Protein AF-T0IZ15-F1 (afdb_monomer)

Secondary structure (DSSP, 8-state):
-------------------------------------BSSS--TTPEEEE-SEE-SPEEE-STT-EEEE-TT-EEE-TTS-SEEEE--TT--S--EEEEEESSEEE-TTS-SEEEEEE--SS---EEEEEE-TT-EEEESSSEEEEEEESS-TTS---EEEEEESSEEEESSS--SEE--TTSSSEEEEEEE-TT-EE--EES-EEEEEESSEEE-TTS-SEE-PPPPTT--PPEEEEESSEEEE-SSS-SEEE-SSEEEEESSEEEE-SSS-SEEEEEEEEEE-TT-EEEESSEEEEEEEEEEEEESSEEEEEEEEEEESSEEEEEESSEEEEEEE--SS--EEE-TT-EEES-EE--SS--EEEE-GGGTT-TTTTB-S-EE--SS--EEEEEE-S-EEESSPPPPPTT-SEEEEEE-TT-EEEE-TT-EESSPEEEEESSTT---TT-EEEE-SEEEESS-SEEE-SSS----EEEE-SEEEEE-SSTT-EEEEESS-SEEEE-SEEEEESSEEEEESS-EEEESSEEEESS-SEEESS-EEESSEEEESSSEEEEE-SS-EEESSEEEESSEEEEESSSEEEESSEEEESSEEEEE-TT-EEEE-TT-EEEESSEEEE--TT-S-----EEEESSEEES-EE----BTTB----EEEE-TT-EEES-EEEEESSEEEEEESS--SSSSSTTBSS-EEEES-EEEEEEE-S-EEE-----TT-SEEEEEE-TT-EEEE-S---S-EEEEEEEEEEE-S-EEEEESS-SEEE-PPPPPSS--SSPPP-EEEEEE-SEEEEEE-SS---EEEEE-TT-EEEE-SEEEEE----TT---EEEEEE-SEEEE-SEEEEESEEEEE----TT-EEEE-SEEEEPTTSPP-EEEEEEEEEEESSEEEESS-SEEEEEEEEEEEESSEEEESSS-SEEES-SS---EEEE-TT-EEEPPTTS-SEE--TT-EEEESSEEES-EESS--TT------S--EEEESS-EEES-EE--SSS-EEEEETT---BSS-EE--SS--EEEEEESS-EEEE--TT--PPTT-SEEEEEE-STT-EEEEEEEE--SSPEEEEESSEEEEEEEE--SS-SSSEEEEE--TT-TT-TT------EEEE-SEESSEEEEE-SEEEE-SEEE--SSSS-SEEEE-SSTT--EEEE-SEEEPPP--S-S----

Sequence (1196 aa):
MTIGIKVRRRAICHASLFISSAIALTLAAPGVAQAACTPNPSRAGEKTVCSGEETTQLIVNQAGSTVLVEQDATLSAPDASSILVTFPYNSYWNASIAIQVDGTVGGGTSSAIAVQSYGNLGSSDNVAFTISETGRISGPTGIDLLPPTGVYPYYRGTAVSVENGGVISSTAGGLALHGADDGSSYFSSILNRSTGTIGAIQGRVGTLINEGLIDGAALSAFAKEPASQYYTGLVSITNRGVIRANGSADTLLLRQNDNITNEGDIFAEGTGRAISGASLWITNQDTGSIVATQTAISVTQSVEVHNNGVISGAEDAIVSDGSLNLTNRGSIQGNIRGGDAASFIDNIGGTIDGDILLGAGNDVFIGDVDRMDQPFGTVTGRVDAGGGNDMLVYNFLKDSVLDSPVSKPDTIETVSLRVGRDSTLTLSESFFSTEALTLGGADVGYYNTRNEFVLAGSIDTQGPALLEDNYNSSGFVISQMGTIVAHLSGAGSYAANLRSASLFDNSGTITAIGGSGVAGTSTRISNNGTITADATAVRAWYGLDNSGVIRSSQGVGADIVNDDSSNSGTIEGVTVGVRVQASTFVNSGTISSAGHGLEIGSNGTVINQSTGVITGGAAGVSTPADDMYRGGIQVINAGIIRGNVDLGGQRYYGGSGNVFAALSGSTVDGDIYLGSGYDMFATSLVNNGPGEFAGLTGRVTGIGPATLRYFVDADTTTAPALKGFFSDLSYQLSNDATLTLTGSNGVGLSVAGSGQVVLTGDMTGTTDRSLIDLTAMAIALDGADQPPANTIAMTNNGTITFRQGTFSYGTAIGVGEGNSFTNNGTIDVRVGISLYGPYGTAISGGTTVVNNGVIRLSGSTGIRTSFTPDAILRNAGVIEQVGGGALSVGVNGSGTILNTGSIETEGSAIVISGGPAFLSNSGILRSSAGHAVSSTDYYYASRVWNQVGGLIAGGPGVPAIALSSGSILANEGTIQGDVILRYDPYGYGYDSGSSIFINRGGTLNGNLTLSKNDDIVIALNGDTGVSGTIDTLAGIDTFVHAYDKSTTVALDAGIMPPAGFEDLGFAAYGTDTVLTLTGERSQTRPLFLAGDGTIVNDIVMNETGATGPTSITLGSATDPANSVGAGSTLTFVNRATLARGVAGYARALDNQGTIMGSDMYRPAIQIVANDPTGFSFRNSGTVAGADVPQNAYGGD

Organism: NCBI:txid1346791

Radius of gyration: 50.8 Å; Cα contacts (8 Å, |Δi|>4): 4221; chains: 1; bounding box: 95×88×144 Å

Structure (mmCIF, N/CA/C/O backbone):
data_AF-T0IZ15-F1
#
_entry.id   AF-T0IZ15-F1
#
loop_
_atom_site.group_PDB
_atom_site.id
_atom_site.type_symbol
_atom_site.label_atom_id
_atom_site.label_alt_id
_atom_site.label_comp_id
_atom_site.label_asym_id
_atom_site.label_entity_id
_atom_site.label_seq_id
_atom_site.pdbx_PDB_ins_code
_atom_site.Cartn_x
_atom_site.Cartn_y
_atom_site.Cartn_z
_atom_site.occupancy
_atom_site.B_iso_or_equiv
_atom_site.auth_seq_id
_atom_site.auth_comp_id
_atom_site.auth_asym_id
_atom_site.auth_atom_id
_atom_site.pdbx_PDB_model_num
ATOM 1 N N . MET A 1 1 ? 12.759 -53.276 -33.988 1.00 38.09 1 MET A N 1
ATOM 2 C CA . MET A 1 1 ? 11.856 -54.444 -34.059 1.00 38.09 1 MET A CA 1
ATOM 3 C C . MET A 1 1 ? 11.376 -54.550 -35.496 1.00 38.09 1 MET A C 1
ATOM 5 O O . MET A 1 1 ? 10.976 -53.546 -36.068 1.00 38.09 1 MET A O 1
ATOM 9 N N . THR A 1 2 ? 11.586 -55.709 -36.102 1.00 31.52 2 THR A N 1
ATOM 10 C CA . THR A 1 2 ? 11.529 -55.974 -37.548 1.00 31.52 2 THR A CA 1
ATOM 11 C C . THR A 1 2 ? 10.146 -56.505 -37.962 1.00 31.52 2 THR A C 1
ATOM 13 O O . THR A 1 2 ? 9.466 -57.078 -37.117 1.00 31.52 2 THR A O 1
ATOM 16 N N . ILE A 1 3 ? 9.857 -56.456 -39.280 1.00 28.77 3 ILE A N 1
ATOM 17 C CA . ILE A 1 3 ? 8.852 -57.223 -40.074 1.00 28.77 3 ILE A CA 1
ATOM 18 C C . ILE A 1 3 ? 7.528 -56.456 -40.325 1.00 28.77 3 ILE A C 1
ATOM 20 O O . ILE A 1 3 ? 6.879 -56.054 -39.376 1.00 28.77 3 ILE A O 1
ATOM 24 N N . GLY A 1 4 ? 7.007 -56.234 -41.544 1.00 26.80 4 GLY A N 1
ATOM 25 C CA . GLY A 1 4 ? 7.446 -56.552 -42.909 1.00 26.80 4 GLY A CA 1
ATOM 26 C C . GLY A 1 4 ? 6.291 -56.464 -43.943 1.00 26.80 4 GLY A C 1
ATOM 27 O O . GLY A 1 4 ? 5.304 -57.161 -43.781 1.00 26.80 4 GLY A O 1
ATOM 28 N N . ILE A 1 5 ? 6.472 -55.652 -45.008 1.00 29.48 5 ILE A N 1
ATOM 29 C CA . ILE A 1 5 ? 6.322 -55.978 -46.462 1.00 29.48 5 ILE A CA 1
ATOM 30 C C . ILE A 1 5 ? 4.930 -56.511 -46.935 1.00 29.48 5 ILE A C 1
ATOM 32 O O . ILE A 1 5 ? 4.525 -57.577 -46.504 1.00 29.48 5 ILE A O 1
ATOM 36 N N . LYS A 1 6 ? 4.146 -55.932 -47.876 1.00 26.64 6 LYS A N 1
ATOM 37 C CA . LYS A 1 6 ? 4.272 -55.698 -49.357 1.00 26.64 6 LYS A CA 1
ATOM 38 C C . LYS A 1 6 ? 2.841 -55.271 -49.828 1.00 26.64 6 LYS A C 1
ATOM 40 O O . LYS A 1 6 ? 1.888 -55.703 -49.203 1.00 26.64 6 LYS A O 1
ATOM 45 N N . VAL A 1 7 ? 2.549 -54.492 -50.879 1.00 26.58 7 VAL A N 1
ATOM 46 C CA . VAL A 1 7 ? 2.801 -54.724 -52.315 1.00 26.58 7 VAL A CA 1
ATOM 47 C C . VAL A 1 7 ? 2.638 -53.409 -53.112 1.00 26.58 7 VAL A C 1
ATOM 49 O O . VAL A 1 7 ? 1.636 -52.713 -53.021 1.00 26.58 7 VAL A O 1
ATOM 52 N N . ARG A 1 8 ? 3.650 -53.171 -53.952 1.00 27.78 8 ARG A N 1
ATOM 53 C CA . ARG A 1 8 ? 3.782 -52.351 -55.175 1.00 27.78 8 ARG A CA 1
ATOM 54 C C . ARG A 1 8 ? 2.507 -51.949 -55.948 1.00 27.78 8 ARG A C 1
ATOM 56 O O . ARG A 1 8 ? 1.728 -52.810 -56.342 1.00 27.78 8 ARG A O 1
ATOM 63 N N . ARG A 1 9 ? 2.497 -50.707 -56.455 1.00 24.64 9 ARG A N 1
ATOM 64 C CA . ARG A 1 9 ? 2.023 -50.396 -57.821 1.00 24.64 9 ARG A CA 1
ATOM 65 C C . ARG A 1 9 ? 3.199 -49.926 -58.683 1.00 24.64 9 ARG A C 1
ATOM 67 O O . ARG A 1 9 ? 3.997 -49.096 -58.264 1.00 24.64 9 ARG A O 1
ATOM 74 N N . ARG A 1 10 ? 3.329 -50.529 -59.868 1.00 27.89 10 ARG A N 1
ATOM 75 C CA . ARG A 1 10 ? 4.293 -50.207 -60.928 1.00 27.89 10 ARG A CA 1
ATOM 76 C C . ARG A 1 10 ? 3.516 -49.553 -62.075 1.00 27.89 10 ARG A C 1
ATOM 78 O O . ARG A 1 10 ? 2.528 -50.133 -62.501 1.00 27.89 10 ARG A O 1
ATOM 85 N N . ALA A 1 11 ? 4.019 -48.395 -62.501 1.00 30.00 11 ALA A N 1
ATOM 86 C CA . ALA A 1 11 ? 4.217 -47.876 -63.861 1.00 30.00 11 ALA A CA 1
ATOM 87 C C . ALA A 1 11 ? 3.179 -48.114 -64.980 1.00 30.00 11 ALA A C 1
ATOM 89 O O . ALA A 1 11 ? 2.770 -49.244 -65.219 1.00 30.00 11 ALA A O 1
ATOM 90 N N . ILE A 1 12 ? 2.948 -47.040 -65.757 1.00 28.11 12 ILE A N 1
ATOM 91 C CA . ILE A 1 12 ? 3.042 -46.870 -67.239 1.00 28.11 12 ILE A CA 1
ATOM 92 C C . ILE A 1 12 ? 2.083 -45.703 -67.590 1.00 28.11 12 ILE A C 1
ATOM 94 O O . ILE A 1 12 ? 0.909 -45.785 -67.262 1.00 28.11 12 ILE A O 1
ATOM 98 N N . CYS A 1 13 ? 2.514 -44.490 -67.962 1.00 27.36 13 CYS A N 1
ATOM 99 C CA . CYS A 1 13 ? 3.226 -43.983 -69.152 1.00 27.36 13 CYS A CA 1
ATOM 100 C C . CYS A 1 13 ? 2.359 -43.863 -70.434 1.00 27.36 13 CYS A C 1
ATOM 102 O O . CYS A 1 13 ? 1.954 -44.865 -71.006 1.00 27.36 13 CYS A O 1
ATOM 104 N N . HIS A 1 14 ? 2.202 -42.600 -70.864 1.00 27.41 14 HIS A N 1
ATOM 105 C CA . HIS A 1 14 ? 1.938 -42.031 -72.198 1.00 27.41 14 HIS A CA 1
ATOM 106 C C . HIS A 1 14 ? 0.633 -42.260 -72.996 1.00 27.41 14 HIS A C 1
ATOM 108 O O . HIS A 1 14 ? 0.260 -43.374 -73.333 1.00 27.41 14 HIS A O 1
ATOM 114 N N . ALA A 1 15 ? 0.130 -41.099 -73.460 1.00 29.41 15 ALA A N 1
ATOM 115 C CA . ALA A 1 15 ? -0.460 -40.770 -74.767 1.00 29.41 15 ALA A CA 1
ATOM 116 C C . ALA A 1 15 ? -1.816 -41.388 -75.166 1.00 29.41 15 ALA A C 1
ATOM 118 O O . ALA A 1 15 ? -1.933 -42.598 -75.322 1.00 29.41 15 ALA A O 1
ATOM 119 N N . SER A 1 16 ? -2.790 -40.548 -75.551 1.00 28.50 16 SER A N 1
ATOM 120 C CA . SER A 1 16 ? -3.132 -40.293 -76.971 1.00 28.50 16 SER A CA 1
ATOM 121 C C . SER A 1 16 ? -4.447 -39.515 -77.138 1.00 28.50 16 SER A C 1
ATOM 123 O O . SER A 1 16 ? -5.403 -39.687 -76.389 1.00 28.50 16 SER A O 1
ATOM 125 N N . LEU A 1 17 ? -4.434 -38.663 -78.164 1.00 33.97 17 LEU A N 1
ATOM 126 C CA . LEU A 1 17 ? -5.501 -37.841 -78.736 1.00 33.97 17 LEU A CA 1
ATOM 127 C C . LEU A 1 17 ? -6.657 -38.654 -79.366 1.00 33.97 17 LEU A C 1
ATOM 129 O O . LEU A 1 17 ? -6.441 -39.773 -79.814 1.00 33.97 17 LEU A O 1
ATOM 133 N N . PHE A 1 18 ? -7.814 -37.976 -79.468 1.00 40.38 18 PHE A N 1
ATOM 134 C CA . PHE A 1 18 ? -8.932 -38.041 -80.438 1.00 40.38 18 PHE A CA 1
ATOM 135 C C . PHE A 1 18 ? -9.149 -39.293 -81.316 1.00 40.38 18 PHE A C 1
ATOM 137 O O . PHE A 1 18 ? -8.239 -39.749 -81.995 1.00 40.38 18 PHE A O 1
ATOM 144 N N . ILE A 1 19 ? -10.424 -39.689 -81.484 1.00 33.88 19 ILE A N 1
ATOM 145 C CA . ILE A 1 19 ? -11.163 -39.651 -82.770 1.00 33.88 19 ILE A CA 1
ATOM 146 C C . ILE A 1 19 ? -12.649 -40.023 -82.564 1.00 33.88 19 ILE A C 1
ATOM 148 O O . ILE A 1 19 ? -13.012 -40.875 -81.760 1.00 33.88 19 ILE A O 1
ATOM 152 N N . SER A 1 20 ? -13.477 -39.325 -83.340 1.00 38.62 20 SER A N 1
ATOM 153 C CA . SER A 1 20 ? -14.916 -39.419 -83.613 1.00 38.62 20 SER A CA 1
ATOM 154 C C . SER A 1 20 ? -15.531 -40.809 -83.824 1.00 38.62 20 SER A C 1
ATOM 156 O O . SER A 1 20 ? -14.888 -41.673 -84.413 1.00 38.62 20 SER A O 1
ATOM 158 N N . SER A 1 21 ? -16.842 -40.941 -83.568 1.00 32.53 21 SER A N 1
ATOM 159 C CA . SER A 1 21 ? -17.793 -41.686 -84.423 1.00 32.53 21 SER A CA 1
ATOM 160 C C . SER A 1 21 ? -19.247 -41.324 -84.089 1.00 32.53 21 SER A C 1
ATOM 162 O O . SER A 1 21 ? -19.650 -41.358 -82.931 1.00 32.53 21 SER A O 1
ATOM 164 N N . ALA A 1 22 ? -20.023 -40.983 -85.119 1.00 41.72 22 ALA A N 1
ATOM 165 C CA . ALA A 1 22 ? -21.464 -40.751 -85.067 1.00 41.72 22 ALA A CA 1
ATOM 166 C C . ALA A 1 22 ? -22.236 -42.064 -85.280 1.00 41.72 22 ALA A C 1
ATOM 168 O O . ALA A 1 22 ? -21.903 -42.813 -86.197 1.00 41.72 22 ALA A O 1
ATOM 169 N N . ILE A 1 23 ? -23.304 -42.292 -84.508 1.00 38.25 23 ILE A N 1
ATOM 170 C CA . ILE A 1 23 ? -24.407 -43.208 -84.844 1.00 38.25 23 ILE A CA 1
ATOM 171 C C . ILE A 1 23 ? -25.724 -42.538 -84.424 1.00 38.25 23 ILE A C 1
ATOM 173 O O . ILE A 1 23 ? -25.846 -42.024 -83.316 1.00 38.25 23 ILE A O 1
ATOM 177 N N . ALA A 1 24 ? -26.679 -42.518 -85.355 1.00 35.81 24 ALA A N 1
ATOM 178 C CA . ALA A 1 24 ? -28.030 -41.979 -85.226 1.00 35.81 24 ALA A CA 1
ATOM 179 C C . ALA A 1 24 ? -29.058 -43.062 -84.822 1.00 35.81 24 ALA A C 1
ATOM 181 O O . ALA A 1 24 ? -28.751 -44.249 -84.893 1.00 35.81 24 ALA A O 1
ATOM 182 N N . LEU A 1 25 ? -30.295 -42.604 -84.551 1.00 31.14 25 LEU A N 1
ATOM 183 C CA . LEU A 1 25 ? -31.532 -43.298 -84.122 1.00 31.14 25 LEU A CA 1
ATOM 184 C C . LEU A 1 25 ? -31.626 -43.517 -82.600 1.00 31.14 25 LEU A C 1
ATOM 186 O O . LEU A 1 25 ? -30.714 -44.040 -81.985 1.00 31.14 25 LEU A O 1
ATOM 190 N N . THR A 1 26 ? -32.705 -43.148 -81.905 1.00 34.50 26 THR A N 1
ATOM 191 C CA . THR A 1 26 ? -34.118 -43.081 -82.314 1.00 34.50 26 THR A CA 1
ATOM 192 C C . THR A 1 26 ? -34.869 -42.146 -81.363 1.00 34.50 26 THR A C 1
ATOM 194 O O . THR A 1 26 ? -34.591 -42.140 -80.167 1.00 34.50 26 THR A O 1
ATOM 197 N N . LEU A 1 27 ? -35.832 -41.386 -81.895 1.00 46.16 27 LEU A N 1
ATOM 198 C CA . LEU A 1 27 ? -36.773 -40.577 -81.126 1.00 46.16 27 LEU A CA 1
ATOM 199 C C . LEU A 1 27 ? -37.518 -41.429 -80.088 1.00 46.16 27 LEU A C 1
ATOM 201 O O . LEU A 1 27 ? -38.310 -42.298 -80.444 1.00 46.16 27 LEU A O 1
ATOM 205 N N . ALA A 1 28 ? -37.362 -41.068 -78.824 1.00 35.62 28 ALA A N 1
ATOM 206 C CA . ALA A 1 28 ? -38.468 -41.016 -77.887 1.00 35.62 28 ALA A CA 1
ATOM 207 C C . ALA A 1 28 ? -38.366 -39.636 -77.245 1.00 35.62 28 ALA A C 1
ATOM 209 O O . ALA A 1 28 ? -37.429 -39.381 -76.500 1.00 35.62 28 ALA A O 1
ATOM 210 N N . ALA A 1 29 ? -39.257 -38.720 -77.617 1.00 46.22 29 ALA A N 1
ATOM 211 C CA . ALA A 1 29 ? -39.435 -37.492 -76.864 1.00 46.22 29 ALA A CA 1
ATOM 212 C C . ALA A 1 29 ? -40.036 -37.889 -75.506 1.00 46.22 29 ALA A C 1
ATOM 214 O O . ALA A 1 29 ? -41.189 -38.335 -75.494 1.00 46.22 29 ALA A O 1
ATOM 215 N N . PRO A 1 30 ? -39.332 -37.752 -74.365 1.00 40.09 30 PRO A N 1
ATOM 216 C CA . PRO A 1 30 ? -40.070 -37.424 -73.166 1.00 40.09 30 PRO A CA 1
ATOM 217 C C . PRO A 1 30 ? -40.622 -36.025 -73.435 1.00 40.09 30 PRO A C 1
ATOM 219 O O . PRO A 1 30 ? -39.874 -35.114 -73.797 1.00 40.09 30 PRO A O 1
ATOM 222 N N . GLY A 1 31 ? -41.947 -35.882 -73.393 1.00 40.19 31 GLY A N 1
ATOM 223 C CA . GLY A 1 31 ? -42.564 -34.564 -73.464 1.00 40.19 31 GLY A CA 1
ATOM 224 C C . GLY A 1 31 ? -41.835 -33.646 -72.493 1.00 40.19 31 GLY A C 1
ATOM 225 O O . GLY A 1 31 ? -41.514 -34.082 -71.388 1.00 40.19 31 GLY A O 1
ATOM 226 N N . VAL A 1 32 ? -41.525 -32.428 -72.941 1.00 42.31 32 VAL A N 1
ATOM 227 C CA . VAL A 1 32 ? -41.015 -31.357 -72.086 1.00 42.31 32 VAL A CA 1
ATOM 228 C C . VAL A 1 32 ? -41.940 -31.336 -70.877 1.00 42.31 32 VAL A C 1
ATOM 230 O O . VAL A 1 32 ? -43.108 -30.960 -71.000 1.00 42.31 32 VAL A O 1
ATOM 233 N N . ALA A 1 33 ? -41.486 -31.878 -69.749 1.00 44.88 33 ALA A N 1
ATOM 234 C CA . ALA A 1 33 ? -42.227 -31.751 -68.518 1.00 44.88 33 ALA A CA 1
ATOM 235 C C . ALA A 1 33 ? -42.094 -30.271 -68.190 1.00 44.88 33 ALA A C 1
ATOM 237 O O . ALA A 1 33 ? -41.064 -29.841 -67.680 1.00 44.88 33 ALA A O 1
ATOM 238 N N . GLN A 1 34 ? -43.098 -29.485 -68.585 1.00 54.97 34 GLN A N 1
ATOM 239 C CA . GLN A 1 34 ? -43.294 -28.137 -68.076 1.00 54.97 34 GLN A CA 1
ATOM 240 C C . GLN A 1 34 ? -43.656 -28.273 -66.601 1.00 54.97 34 GLN A C 1
ATOM 242 O O . GLN A 1 34 ? -44.814 -28.160 -66.207 1.00 54.97 34 GLN A O 1
ATOM 247 N N . ALA A 1 35 ? -42.665 -28.617 -65.793 1.00 50.09 35 ALA A N 1
ATOM 248 C CA . ALA A 1 35 ? -42.646 -28.157 -64.436 1.00 50.09 35 ALA A CA 1
ATOM 249 C C . ALA A 1 35 ? -41.937 -26.802 -64.478 1.00 50.09 35 ALA A C 1
ATOM 251 O O . ALA A 1 35 ? -40.903 -26.623 -65.109 1.00 50.09 35 ALA A O 1
ATOM 252 N N . ALA A 1 36 ? -42.635 -25.835 -63.916 1.00 78.44 36 ALA A N 1
ATOM 253 C CA . ALA A 1 36 ? -42.262 -24.448 -63.744 1.00 78.44 36 ALA A CA 1
ATOM 254 C C . ALA A 1 36 ? -42.302 -24.212 -62.230 1.00 78.44 36 ALA A C 1
ATOM 256 O O . ALA A 1 36 ? -43.033 -24.916 -61.513 1.00 78.44 36 ALA A O 1
ATOM 257 N N . CYS A 1 37 ? -41.504 -23.276 -61.725 1.00 87.94 37 CYS A N 1
ATOM 258 C CA . CYS A 1 37 ? -41.340 -23.067 -60.286 1.00 87.94 37 CYS A CA 1
ATOM 259 C C . CYS A 1 37 ? -42.706 -22.891 -59.605 1.00 87.94 37 CYS A C 1
ATOM 261 O O . CYS A 1 37 ? -43.440 -21.954 -59.914 1.00 87.94 37 CYS A O 1
ATOM 263 N N . THR A 1 38 ? -43.080 -23.793 -58.693 1.00 90.00 38 THR A N 1
ATOM 264 C CA . THR A 1 38 ? -44.416 -23.763 -58.075 1.00 90.00 38 THR A CA 1
ATOM 265 C C . THR A 1 38 ? -44.317 -23.768 -56.546 1.00 90.00 38 THR A C 1
ATOM 267 O O . THR A 1 38 ? -43.693 -24.679 -55.993 1.00 90.00 38 THR A O 1
ATOM 270 N N . PRO A 1 39 ? -44.950 -22.801 -55.845 1.00 89.75 39 PRO A N 1
ATOM 271 C CA . PRO A 1 39 ? -45.651 -21.619 -56.380 1.00 89.75 39 PRO A CA 1
ATOM 272 C C . PRO A 1 39 ? -44.696 -20.506 -56.883 1.00 89.75 39 PRO A C 1
ATOM 274 O O . PRO A 1 39 ? -43.665 -20.260 -56.270 1.00 89.75 39 PRO A O 1
ATOM 277 N N . ASN A 1 40 ? -45.069 -19.789 -57.954 1.00 87.50 40 ASN A N 1
ATOM 278 C CA . ASN A 1 40 ? -44.430 -18.536 -58.400 1.00 87.50 40 ASN A CA 1
ATOM 279 C C . ASN A 1 40 ? -45.512 -17.433 -58.520 1.00 87.50 40 ASN A C 1
ATOM 281 O O . ASN A 1 40 ? -46.411 -17.582 -59.354 1.00 87.50 40 ASN A O 1
ATOM 285 N N . PRO A 1 41 ? -45.507 -16.363 -57.694 1.00 87.00 41 PRO A N 1
ATOM 286 C CA . PRO A 1 41 ? -44.515 -16.028 -56.665 1.00 87.00 41 PRO A CA 1
ATOM 287 C C . PRO A 1 41 ? -44.543 -16.980 -55.456 1.00 87.00 41 PRO A C 1
ATOM 289 O O . PRO A 1 41 ? -45.532 -17.686 -55.234 1.00 87.00 41 PRO A O 1
ATOM 292 N N . SER A 1 42 ? -43.465 -16.975 -54.663 1.00 87.38 42 SER A N 1
ATOM 293 C CA . SER A 1 42 ? -43.350 -17.791 -53.445 1.00 87.38 42 SER A CA 1
ATOM 294 C C . SER A 1 42 ? -44.423 -17.441 -52.400 1.00 87.38 42 SER A C 1
ATOM 296 O O . SER A 1 42 ? -44.985 -16.343 -52.390 1.00 87.38 42 SER A O 1
ATOM 298 N N . ARG A 1 43 ? -44.712 -18.376 -51.485 1.00 85.00 43 ARG A N 1
ATOM 299 C CA . ARG A 1 43 ? -45.684 -18.199 -50.390 1.00 85.00 43 ARG A CA 1
ATOM 300 C C . ARG A 1 43 ? -45.004 -18.273 -49.024 1.00 85.00 43 ARG A C 1
ATOM 302 O O . ARG A 1 43 ? -44.039 -19.011 -48.847 1.00 85.00 43 ARG A O 1
ATOM 309 N N . ALA A 1 44 ? -45.521 -17.510 -48.059 1.00 82.19 44 ALA A N 1
ATOM 310 C CA . ALA A 1 44 ? -44.950 -17.408 -46.715 1.00 82.19 44 ALA A CA 1
ATOM 311 C C . ALA A 1 44 ? -44.868 -18.781 -46.030 1.00 82.19 44 ALA A C 1
ATOM 313 O O . ALA A 1 44 ? -45.871 -19.488 -45.951 1.00 82.19 44 ALA A O 1
ATOM 314 N N . GLY A 1 45 ? -43.683 -19.146 -45.532 1.00 79.50 45 GLY A N 1
ATOM 315 C CA . GLY A 1 45 ? -43.439 -20.426 -44.853 1.00 79.50 45 GLY A CA 1
ATOM 316 C C . GLY A 1 45 ? -43.542 -21.683 -45.732 1.00 79.50 45 GLY A C 1
ATOM 317 O O . GLY A 1 45 ? -43.423 -22.789 -45.205 1.00 79.50 45 GLY A O 1
ATOM 318 N N . GLU A 1 46 ? -43.766 -21.549 -47.044 1.00 87.31 46 GLU A N 1
ATOM 319 C CA . GLU A 1 46 ? -43.865 -22.676 -47.977 1.00 87.31 46 GLU A CA 1
ATOM 320 C C . GLU A 1 46 ? -42.557 -22.891 -48.760 1.00 87.31 46 GLU A C 1
ATOM 322 O O . GLU A 1 46 ? -41.736 -21.983 -48.937 1.00 87.31 46 GLU A O 1
ATOM 327 N N . LYS A 1 47 ? -42.377 -24.120 -49.262 1.00 91.56 47 LYS A N 1
ATOM 328 C CA . LYS A 1 47 ? -41.270 -24.491 -50.149 1.00 91.56 47 LYS A CA 1
ATOM 329 C C . LYS A 1 47 ? -41.707 -24.382 -51.613 1.00 91.56 47 LYS A C 1
ATOM 331 O O . LYS A 1 47 ? -42.622 -25.081 -52.032 1.00 91.56 47 LYS A O 1
ATOM 336 N N . THR A 1 48 ? -41.026 -23.542 -52.386 1.00 93.44 48 THR A N 1
ATOM 337 C CA . THR A 1 48 ? -41.133 -23.463 -53.849 1.00 93.44 48 THR A CA 1
ATOM 338 C C . THR A 1 48 ? -40.135 -24.424 -54.471 1.00 93.44 48 THR A C 1
ATOM 340 O O . THR A 1 48 ? -38.946 -24.345 -54.169 1.00 93.44 48 THR A O 1
ATOM 343 N N . VAL A 1 49 ? -40.601 -25.336 -55.322 1.00 93.38 49 VAL A N 1
ATOM 344 C CA . VAL A 1 49 ? -39.737 -26.305 -56.011 1.00 93.38 49 VAL A CA 1
ATOM 345 C C . VAL A 1 49 ? -39.730 -25.997 -57.503 1.00 93.38 49 VAL A C 1
ATOM 347 O O . VAL A 1 49 ? -40.790 -25.878 -58.119 1.00 93.38 49 VAL A O 1
ATOM 350 N N . CYS A 1 50 ? -38.535 -25.863 -58.070 1.00 92.62 50 CYS A N 1
ATOM 351 C CA . CYS A 1 50 ? -38.306 -25.717 -59.499 1.00 92.62 50 CYS A CA 1
ATOM 352 C C . CYS A 1 50 ? -37.696 -27.012 -60.040 1.00 92.62 50 CYS A C 1
ATOM 354 O O . CYS A 1 50 ? -36.606 -27.401 -59.627 1.00 92.62 50 CYS A O 1
ATOM 356 N N . SER A 1 51 ? -38.398 -27.657 -60.966 1.00 90.69 51 SER A N 1
ATOM 357 C CA . SER A 1 51 ? -37.946 -28.829 -61.724 1.00 90.69 51 SER A CA 1
ATOM 358 C C . SER A 1 51 ? -38.158 -28.548 -63.210 1.00 90.69 51 SER A C 1
ATOM 360 O O . SER A 1 51 ? -39.060 -27.788 -63.532 1.00 90.69 51 SER A O 1
ATOM 362 N N . GLY A 1 52 ? -37.352 -29.108 -64.117 1.00 87.00 52 GLY A N 1
ATOM 363 C CA . GLY A 1 52 ? -37.471 -28.819 -65.557 1.00 87.00 52 GLY A CA 1
ATOM 364 C C . GLY A 1 52 ? -36.933 -27.439 -65.977 1.00 87.00 52 GLY A C 1
ATOM 365 O O . GLY A 1 52 ? -36.026 -26.906 -65.342 1.00 87.00 52 GLY A O 1
ATOM 366 N N . GLU A 1 53 ? -37.446 -26.885 -67.079 1.00 88.19 53 GLU A N 1
ATOM 367 C CA . GLU A 1 53 ? -37.007 -25.597 -67.649 1.00 88.19 53 GLU A CA 1
ATOM 368 C C . GLU A 1 53 ? -38.012 -24.478 -67.321 1.00 88.19 53 GLU A C 1
ATOM 370 O O . GLU A 1 53 ? -39.183 -24.557 -67.692 1.00 88.19 53 GLU A O 1
ATOM 375 N N . GLU A 1 54 ? -37.543 -23.421 -66.656 1.00 87.50 54 GLU A N 1
ATOM 376 C CA . GLU A 1 54 ? -38.307 -22.219 -66.310 1.00 87.50 54 GLU A CA 1
ATOM 377 C C . GLU A 1 54 ? -37.713 -21.009 -67.040 1.00 87.50 54 GLU A C 1
ATOM 379 O O . GLU A 1 54 ? -36.570 -20.621 -66.796 1.00 87.50 54 GLU A O 1
ATOM 384 N N . THR A 1 55 ? -38.492 -20.393 -67.930 1.00 86.94 55 THR A N 1
ATOM 385 C CA . THR A 1 55 ? -38.045 -19.245 -68.738 1.00 86.94 55 THR A CA 1
ATOM 386 C C . THR A 1 55 ? -38.584 -17.905 -68.237 1.00 86.94 55 THR A C 1
ATOM 388 O O . THR A 1 55 ? -38.347 -16.868 -68.859 1.00 86.94 55 THR A O 1
ATOM 391 N N . THR A 1 56 ? -39.365 -17.905 -67.154 1.00 85.81 56 THR A N 1
ATOM 392 C CA . THR A 1 56 ? -39.896 -16.695 -66.516 1.00 85.81 56 THR A CA 1
ATOM 393 C C . THR A 1 56 ? -39.190 -16.410 -65.190 1.00 85.81 56 THR A C 1
ATOM 395 O O . THR A 1 56 ? -38.586 -17.291 -64.586 1.00 85.81 56 THR A O 1
ATOM 398 N N . GLN A 1 57 ? -39.234 -15.158 -64.730 1.00 91.56 57 GLN A N 1
ATOM 399 C CA . GLN A 1 57 ? -38.640 -14.774 -63.448 1.00 91.56 57 GLN A CA 1
ATOM 400 C C . GLN A 1 57 ? -39.408 -15.409 -62.276 1.00 91.56 57 GLN A C 1
ATOM 402 O O . GLN A 1 57 ? -40.630 -15.270 -62.173 1.00 91.56 57 GLN A O 1
ATOM 407 N N . LEU A 1 58 ? -38.685 -16.044 -61.350 1.00 93.00 58 LEU A N 1
ATOM 408 C CA . LEU A 1 58 ? -39.212 -16.448 -60.047 1.00 93.00 58 LEU A CA 1
ATOM 409 C C . LEU A 1 58 ? -39.157 -15.267 -59.071 1.00 93.00 58 LEU A C 1
ATOM 411 O O . LEU A 1 58 ? -38.076 -14.766 -58.761 1.00 93.00 58 LEU A O 1
ATOM 415 N N . ILE A 1 59 ? -40.311 -14.853 -58.541 1.00 92.00 59 ILE A N 1
ATOM 416 C CA . ILE A 1 59 ? -40.395 -13.790 -57.530 1.00 92.00 59 ILE A CA 1
ATOM 417 C C . ILE A 1 59 ? -40.541 -14.413 -56.136 1.00 92.00 59 ILE A C 1
ATOM 419 O O . ILE A 1 59 ? -41.537 -15.076 -55.838 1.00 92.00 59 ILE A O 1
ATOM 423 N N . VAL A 1 60 ? -39.570 -14.159 -55.258 1.00 90.50 60 VAL A N 1
ATOM 424 C CA . VAL A 1 60 ? -39.560 -14.618 -53.862 1.00 90.50 60 VAL A CA 1
ATOM 425 C C . VAL A 1 60 ? -39.809 -13.417 -52.959 1.00 90.50 60 VAL A C 1
ATOM 427 O O . VAL A 1 60 ? -38.901 -12.618 -52.731 1.00 90.50 60 VAL A O 1
ATOM 430 N N . ASN A 1 61 ? -41.048 -13.252 -52.485 1.00 84.62 61 ASN A N 1
ATOM 431 C CA . ASN A 1 61 ? -41.459 -12.019 -51.802 1.00 84.62 61 ASN A CA 1
ATOM 432 C C . ASN A 1 61 ? -42.149 -12.181 -50.445 1.00 84.62 61 ASN A C 1
ATOM 434 O O . ASN A 1 61 ? -42.715 -11.223 -49.916 1.00 84.62 61 ASN A O 1
ATOM 438 N N . GLN A 1 62 ? -42.117 -13.387 -49.880 1.00 82.94 62 GLN A N 1
ATOM 439 C CA . GLN A 1 62 ? -42.752 -13.690 -48.601 1.00 82.94 62 GLN A CA 1
ATOM 440 C C . GLN A 1 62 ? -41.732 -14.177 -47.570 1.00 82.94 62 GLN A C 1
ATOM 442 O O . GLN A 1 62 ? -40.896 -15.034 -47.866 1.00 82.94 62 GLN A O 1
ATOM 447 N N . ALA A 1 63 ? -41.841 -13.681 -46.336 1.00 79.94 63 ALA A N 1
ATOM 448 C CA . ALA A 1 63 ? -40.999 -14.112 -45.223 1.00 79.94 63 ALA A CA 1
ATOM 449 C C . ALA A 1 63 ? -41.155 -15.621 -44.939 1.00 79.94 63 ALA A C 1
ATOM 451 O O . ALA A 1 63 ? -42.251 -16.179 -45.032 1.00 79.94 63 ALA A O 1
ATOM 452 N N . GLY A 1 64 ? -40.052 -16.289 -44.598 1.00 80.06 64 GLY A N 1
ATOM 453 C CA . GLY A 1 64 ? -40.000 -17.726 -44.318 1.00 80.06 64 GLY A CA 1
ATOM 454 C C . GLY A 1 64 ? -40.056 -18.628 -45.556 1.00 80.06 64 GLY A C 1
ATOM 455 O O . GLY A 1 64 ? -40.128 -19.844 -45.401 1.00 80.06 64 GLY A O 1
ATOM 456 N N . SER A 1 65 ? -40.054 -18.070 -46.774 1.00 87.06 65 SER A N 1
ATOM 457 C CA . SER A 1 65 ? -40.057 -18.869 -48.009 1.00 87.06 65 SER A CA 1
ATOM 458 C C . SER A 1 65 ? -38.760 -19.670 -48.155 1.00 87.06 65 SER A C 1
ATOM 460 O O . SER A 1 65 ? -37.670 -19.148 -47.911 1.00 87.06 65 SER A O 1
ATOM 462 N N . THR A 1 66 ? -38.870 -20.913 -48.631 1.00 91.44 66 THR A N 1
ATOM 463 C CA . THR A 1 66 ? -37.719 -21.710 -49.089 1.00 91.44 66 THR A CA 1
ATOM 464 C C . THR A 1 66 ? -37.845 -21.986 -50.585 1.00 91.44 66 THR A C 1
ATOM 466 O O . THR A 1 66 ? -38.911 -22.395 -51.032 1.00 91.44 66 THR A O 1
ATOM 469 N N . VAL A 1 67 ? -36.787 -21.806 -51.371 1.00 94.19 67 VAL A N 1
ATOM 470 C CA . VAL A 1 67 ? -36.733 -22.190 -52.792 1.00 94.19 67 VAL A CA 1
ATOM 471 C C . VAL A 1 67 ? -35.768 -23.355 -52.956 1.00 94.19 67 VAL A C 1
ATOM 473 O O . VAL A 1 67 ? -34.679 -23.324 -52.395 1.00 94.19 67 VAL A O 1
ATOM 476 N N . LEU A 1 68 ? -36.153 -24.371 -53.725 1.00 95.00 68 LEU A N 1
ATOM 477 C CA . LEU A 1 68 ? -35.276 -25.448 -54.173 1.00 95.00 68 LEU A CA 1
ATOM 478 C C . LEU A 1 68 ? -35.290 -25.509 -55.700 1.00 95.00 68 LEU A C 1
ATOM 480 O O . LEU A 1 68 ? -36.331 -25.793 -56.290 1.00 95.00 68 LEU A O 1
ATOM 484 N N . VAL A 1 69 ? -34.136 -25.289 -56.322 1.00 95.31 69 VAL A N 1
ATOM 485 C CA . VAL A 1 69 ? -33.898 -25.591 -57.737 1.00 95.31 69 VAL A CA 1
ATOM 486 C C . VAL A 1 69 ? -33.310 -26.993 -57.814 1.00 95.31 69 VAL A C 1
ATOM 488 O O . VAL A 1 69 ? -32.160 -27.181 -57.427 1.00 95.31 69 VAL A O 1
ATOM 491 N N . GLU A 1 70 ? -34.099 -27.972 -58.254 1.00 94.56 70 GLU A N 1
ATOM 492 C CA . GLU A 1 70 ? -33.690 -29.380 -58.268 1.00 94.56 70 GLU A CA 1
ATOM 493 C C . GLU A 1 70 ? -32.542 -29.648 -59.245 1.00 94.56 70 GLU A C 1
ATOM 495 O O . GLU A 1 70 ? -32.284 -28.887 -60.180 1.00 94.56 70 GLU A O 1
ATOM 500 N N . GLN A 1 71 ? -31.864 -30.774 -59.033 1.00 87.88 71 GLN A N 1
ATOM 501 C CA . GLN A 1 71 ? -30.883 -31.299 -59.971 1.00 87.88 71 GLN A CA 1
ATOM 502 C C . GLN A 1 71 ? -31.521 -31.433 -61.369 1.00 87.88 71 GLN A C 1
ATOM 504 O O . GLN A 1 71 ? -32.669 -31.849 -61.496 1.00 87.88 71 GLN A O 1
ATOM 509 N N . ASP A 1 72 ? -30.787 -31.027 -62.406 1.00 86.38 72 ASP A N 1
ATOM 510 C CA . ASP A 1 72 ? -31.233 -30.942 -63.810 1.00 86.38 72 ASP A CA 1
ATOM 511 C C . ASP A 1 72 ? -32.279 -29.851 -64.137 1.00 86.38 72 ASP A C 1
ATOM 513 O O . ASP A 1 72 ? -32.593 -29.645 -65.312 1.00 86.38 72 ASP A O 1
ATOM 517 N N . ALA A 1 73 ? -32.780 -29.094 -63.152 1.00 91.50 73 ALA A N 1
ATOM 518 C CA . ALA A 1 73 ? -33.618 -27.924 -63.419 1.00 91.50 73 ALA A CA 1
ATOM 519 C C . ALA A 1 73 ? -32.789 -26.763 -63.997 1.00 91.50 73 ALA A C 1
ATOM 521 O O . ALA A 1 73 ? -31.637 -26.561 -63.609 1.00 91.50 73 ALA A O 1
ATOM 522 N N . THR A 1 74 ? -33.371 -25.975 -64.904 1.00 91.94 74 THR A N 1
ATOM 523 C CA . THR A 1 74 ? -32.744 -24.774 -65.479 1.00 91.94 74 THR A CA 1
ATOM 524 C C . THR A 1 74 ? -33.700 -23.590 -65.403 1.00 91.94 74 THR A C 1
ATOM 526 O O . THR A 1 74 ? -34.756 -23.609 -66.028 1.00 91.94 74 THR A O 1
ATOM 529 N N . LEU A 1 75 ? -33.325 -22.548 -64.661 1.00 92.94 75 LEU A N 1
ATOM 530 C CA . LEU A 1 75 ? -34.041 -21.272 -64.607 1.00 92.94 75 LEU A CA 1
ATOM 531 C C . LEU A 1 75 ? -33.283 -20.261 -65.461 1.00 92.94 75 LEU A C 1
ATOM 533 O O . LEU A 1 75 ? -32.131 -19.952 -65.154 1.00 92.94 75 LEU A O 1
ATOM 537 N N . SER A 1 76 ? -33.905 -19.731 -66.510 1.00 90.25 76 SER A N 1
ATOM 538 C CA . SER A 1 76 ? -33.299 -18.686 -67.330 1.00 90.25 76 SER A CA 1
ATOM 539 C C . SER A 1 76 ? -34.321 -17.696 -67.878 1.00 90.25 76 SER A C 1
ATOM 541 O O . SER A 1 76 ? -34.942 -17.932 -68.911 1.00 90.25 76 SER A O 1
ATOM 543 N N . ALA A 1 77 ? -34.465 -16.559 -67.199 1.00 87.94 77 ALA A N 1
ATOM 544 C CA . ALA A 1 77 ? -35.194 -15.401 -67.696 1.00 87.94 77 ALA A CA 1
ATOM 545 C C . ALA A 1 77 ? -34.264 -14.568 -68.611 1.00 87.94 77 ALA A C 1
ATOM 547 O O . ALA A 1 77 ? -33.256 -14.052 -68.133 1.00 87.94 77 ALA A O 1
ATOM 548 N N . PRO A 1 78 ? -34.544 -14.415 -69.922 1.00 81.19 78 PRO A N 1
ATOM 549 C CA . PRO A 1 78 ? -33.605 -13.759 -70.847 1.00 81.19 78 PRO A CA 1
ATOM 550 C C . PRO A 1 78 ? -33.389 -12.257 -70.582 1.00 81.19 78 PRO A C 1
ATOM 552 O O . PRO A 1 78 ? -32.275 -11.746 -70.753 1.00 81.19 78 PRO A O 1
ATOM 555 N N . ASP A 1 79 ? -34.455 -11.575 -70.147 1.00 85.31 79 ASP A N 1
ATOM 556 C CA . ASP A 1 79 ? -34.552 -10.110 -70.037 1.00 85.31 79 ASP A CA 1
ATOM 557 C C . ASP A 1 79 ? -34.743 -9.615 -68.584 1.00 85.31 79 ASP A C 1
ATOM 559 O O . ASP A 1 79 ? -35.087 -8.455 -68.357 1.00 85.31 79 ASP A O 1
ATOM 563 N N . ALA A 1 80 ? -34.574 -10.488 -67.586 1.00 88.19 80 ALA A N 1
ATOM 564 C CA . ALA A 1 80 ? -34.714 -10.172 -66.162 1.00 88.19 80 ALA A CA 1
ATOM 565 C C . ALA A 1 80 ? -33.862 -11.130 -65.317 1.00 88.19 80 ALA A C 1
ATOM 567 O O . ALA A 1 80 ? -33.389 -12.142 -65.826 1.00 88.19 80 ALA A O 1
ATOM 568 N N . SER A 1 81 ? -33.686 -10.861 -64.020 1.00 92.06 81 SER A N 1
ATOM 569 C CA . SER A 1 81 ? -33.060 -11.850 -63.138 1.00 92.06 81 SER A CA 1
ATOM 570 C C . SER A 1 81 ? -33.926 -13.101 -63.011 1.00 92.06 81 SER A C 1
ATOM 572 O O . SER A 1 81 ? -35.139 -12.999 -62.830 1.00 92.06 81 SER A O 1
ATOM 574 N N . SER A 1 82 ? -33.318 -14.286 -63.087 1.00 93.88 82 SER A N 1
ATOM 575 C CA . SER A 1 82 ? -34.048 -15.562 -63.020 1.00 93.88 82 SER A CA 1
ATOM 576 C C . SER A 1 82 ? -34.700 -15.793 -61.663 1.00 93.88 82 SER A C 1
ATOM 578 O O . SER A 1 82 ? -35.792 -16.353 -61.591 1.00 93.88 82 SER A O 1
ATOM 580 N N . ILE A 1 83 ? -34.073 -15.301 -60.594 1.00 94.56 83 ILE A N 1
ATOM 581 C CA . ILE A 1 83 ? -34.687 -15.194 -59.270 1.00 94.56 83 ILE A CA 1
ATOM 582 C C . ILE A 1 83 ? -34.595 -13.739 -58.801 1.00 94.56 83 ILE A C 1
ATOM 584 O O . ILE A 1 83 ? -33.509 -13.156 -58.754 1.00 94.56 83 ILE A O 1
ATOM 588 N N . LEU A 1 84 ? -35.733 -13.159 -58.422 1.00 93.25 84 LEU A N 1
ATOM 589 C CA . LEU A 1 84 ? -35.819 -11.864 -57.754 1.00 93.25 84 LEU A CA 1
ATOM 590 C C . LEU A 1 84 ? -36.326 -12.063 -56.327 1.00 93.25 84 LEU A C 1
ATOM 592 O O . LEU A 1 84 ? -37.481 -12.432 -56.114 1.00 93.25 84 LEU A O 1
ATOM 596 N N . VAL A 1 85 ? -35.469 -11.783 -55.350 1.00 91.00 85 VAL A N 1
ATOM 597 C CA . VAL A 1 85 ? -35.844 -11.735 -53.936 1.00 91.00 85 VAL A CA 1
ATOM 598 C C . VAL A 1 85 ? -36.223 -10.302 -53.591 1.00 91.00 85 VAL A C 1
ATOM 600 O O . VAL A 1 85 ? -35.428 -9.391 -53.810 1.00 91.00 85 VAL A O 1
ATOM 603 N N . THR A 1 86 ? -37.423 -10.082 -53.059 1.00 87.12 86 THR A N 1
ATOM 604 C CA . THR A 1 86 ? -37.881 -8.743 -52.664 1.00 87.12 86 THR A CA 1
ATOM 605 C C . THR A 1 86 ? -38.648 -8.772 -51.349 1.00 87.12 86 THR A C 1
ATOM 607 O O . THR A 1 86 ? -39.415 -9.692 -51.102 1.00 87.12 86 THR A O 1
ATOM 610 N N . PHE A 1 87 ? -38.464 -7.775 -50.489 1.00 77.00 87 PHE A N 1
ATOM 611 C CA . PHE A 1 87 ? -39.159 -7.697 -49.201 1.00 77.00 87 PHE A CA 1
ATOM 612 C C . PHE A 1 87 ? -40.258 -6.615 -49.234 1.00 77.00 87 PHE A C 1
ATOM 614 O O . PHE A 1 87 ? -40.022 -5.525 -49.760 1.00 77.00 87 PHE A O 1
ATOM 621 N N . PRO A 1 88 ? -41.478 -6.878 -48.717 1.00 66.12 88 PRO A N 1
ATOM 622 C CA . PRO A 1 88 ? -42.565 -5.895 -48.713 1.00 66.12 88 PRO A CA 1
ATOM 623 C C . PRO A 1 88 ? -42.332 -4.738 -47.717 1.00 66.12 88 PRO A C 1
ATOM 625 O O . PRO A 1 88 ? -41.721 -4.914 -46.668 1.00 66.12 88 PRO A O 1
ATOM 628 N N . TYR A 1 89 ? -42.905 -3.561 -48.014 1.00 57.88 89 TYR A N 1
ATOM 629 C CA . TYR A 1 89 ? -42.708 -2.255 -47.339 1.00 57.88 89 TYR A CA 1
ATOM 630 C C . TYR A 1 89 ? -43.087 -2.161 -45.829 1.00 57.88 89 TYR A C 1
ATOM 632 O O . TYR A 1 89 ? -43.116 -1.074 -45.265 1.00 57.88 89 TYR A O 1
ATOM 640 N N . ASN A 1 90 ? -43.411 -3.228 -45.100 1.00 54.44 90 ASN A N 1
ATOM 641 C CA . ASN A 1 90 ? -44.000 -3.075 -43.754 1.00 54.44 90 ASN A CA 1
ATOM 642 C C . ASN A 1 90 ? -43.671 -4.169 -42.729 1.00 54.44 90 ASN A C 1
ATOM 644 O O . ASN A 1 90 ? -44.336 -4.248 -41.691 1.00 54.44 90 ASN A O 1
ATOM 648 N N . SER A 1 91 ? -42.643 -4.986 -42.950 1.00 51.94 91 SER A N 1
ATOM 649 C CA . SER A 1 91 ? -42.204 -5.952 -41.941 1.00 51.94 91 SER A CA 1
ATOM 650 C C . SER A 1 91 ? -41.346 -5.274 -40.866 1.00 51.94 91 SER A C 1
ATOM 652 O O . SER A 1 91 ? -40.175 -4.984 -41.073 1.00 51.94 91 SER A O 1
ATOM 654 N N . TYR A 1 92 ? -41.919 -5.058 -39.679 1.00 54.25 92 TYR A N 1
ATOM 655 C CA . TYR A 1 92 ? -41.183 -4.744 -38.438 1.00 54.25 92 TYR A CA 1
ATOM 656 C C . TYR A 1 92 ? -40.448 -5.972 -37.846 1.00 54.25 92 TYR A C 1
ATOM 658 O O . TYR A 1 92 ? -39.975 -5.933 -36.713 1.00 54.25 92 TYR A O 1
ATOM 666 N N . TRP A 1 93 ? -40.401 -7.085 -38.580 1.00 55.78 93 TRP A N 1
ATOM 667 C CA . TRP A 1 93 ? -39.894 -8.382 -38.138 1.00 55.78 93 TRP A CA 1
ATOM 668 C C . TRP A 1 93 ? -38.802 -8.852 -39.104 1.00 55.78 93 TRP A C 1
ATOM 670 O O . TRP A 1 93 ? -38.986 -8.711 -40.311 1.00 55.78 93 TRP A O 1
ATOM 680 N N . ASN A 1 94 ? -37.710 -9.437 -38.588 1.00 65.25 94 ASN A N 1
ATOM 681 C CA . ASN A 1 94 ? -36.647 -10.049 -39.400 1.00 65.25 94 ASN A CA 1
ATOM 682 C C . ASN A 1 94 ? -37.261 -11.083 -40.364 1.00 65.25 94 ASN A C 1
ATOM 684 O O . ASN A 1 94 ? -37.692 -12.150 -39.917 1.00 65.25 94 ASN A O 1
ATOM 688 N N . ALA A 1 95 ? -37.303 -10.801 -41.667 1.00 72.00 95 ALA A N 1
ATOM 689 C CA . ALA A 1 95 ? -37.699 -11.798 -42.651 1.00 72.00 95 ALA A CA 1
ATOM 690 C C . ALA A 1 95 ? -36.486 -12.668 -43.018 1.00 72.00 95 ALA A C 1
ATOM 692 O O . ALA A 1 95 ? -35.400 -12.150 -43.273 1.00 72.00 95 ALA A O 1
ATOM 693 N N . SER A 1 96 ? -36.662 -13.991 -43.035 1.00 84.31 96 SER A N 1
ATOM 694 C CA . SER A 1 96 ? -35.652 -14.943 -43.507 1.00 84.31 96 SER A CA 1
ATOM 695 C C . SER A 1 96 ? -36.128 -15.667 -44.767 1.00 84.31 96 SER A C 1
ATOM 697 O O . SER A 1 96 ? -37.284 -16.085 -44.845 1.00 84.31 96 SER A O 1
ATOM 699 N N . ILE A 1 97 ? -35.254 -15.803 -45.762 1.00 89.88 97 ILE A N 1
ATOM 700 C CA . ILE A 1 97 ? -35.497 -16.560 -47.000 1.00 89.88 97 ILE A CA 1
ATOM 701 C C . ILE A 1 97 ? -34.327 -17.521 -47.213 1.00 89.88 97 ILE A C 1
ATOM 703 O O . ILE A 1 97 ? -33.175 -17.132 -47.040 1.00 89.88 97 ILE A O 1
ATOM 707 N N . ALA A 1 98 ? -34.615 -18.761 -47.602 1.00 92.81 98 ALA A N 1
ATOM 708 C CA . ALA A 1 98 ? -33.597 -19.754 -47.942 1.00 92.81 98 ALA A CA 1
ATOM 709 C C . ALA A 1 98 ? -33.726 -20.172 -49.412 1.00 92.81 98 ALA A C 1
ATOM 711 O O . ALA A 1 98 ? -34.824 -20.473 -49.875 1.00 92.81 98 ALA A O 1
ATOM 712 N N . ILE A 1 99 ? -32.622 -20.200 -50.154 1.00 95.44 99 ILE A N 1
ATOM 713 C CA . ILE A 1 99 ? -32.580 -20.602 -51.564 1.00 95.44 99 ILE A CA 1
ATOM 714 C C . ILE A 1 99 ? -31.514 -21.682 -51.724 1.00 95.44 99 ILE A C 1
ATOM 716 O O . ILE A 1 99 ? -30.325 -21.427 -51.547 1.00 95.44 99 ILE A O 1
ATOM 720 N N . GLN A 1 100 ? -31.949 -22.884 -52.084 1.00 96.75 100 GLN A N 1
ATOM 721 C CA . GLN A 1 100 ? -31.092 -24.014 -52.405 1.00 96.75 100 GLN A CA 1
ATOM 722 C C . GLN A 1 100 ? -31.033 -24.222 -53.923 1.00 96.75 100 GLN A C 1
ATOM 724 O O . GLN A 1 100 ? -32.074 -24.274 -54.583 1.00 96.75 100 GLN A O 1
ATOM 729 N N . VAL A 1 101 ? -29.825 -24.364 -54.472 1.00 97.00 101 VAL A N 1
ATOM 730 C CA . VAL A 1 101 ? -29.588 -24.557 -55.908 1.00 97.00 101 VAL A CA 1
ATOM 731 C C . VAL A 1 101 ? -28.797 -25.839 -56.154 1.00 97.00 101 VAL A C 1
ATOM 733 O O . VAL A 1 101 ? -27.592 -25.881 -55.915 1.00 97.00 101 VAL A O 1
ATOM 736 N N . ASP A 1 102 ? -29.480 -26.854 -56.684 1.00 95.56 102 ASP A N 1
ATOM 737 C CA . ASP A 1 102 ? -28.888 -28.115 -57.145 1.00 95.56 102 ASP A CA 1
ATOM 738 C C . ASP A 1 102 ? -28.775 -28.197 -58.680 1.00 95.56 102 ASP A C 1
ATOM 740 O O . ASP A 1 102 ? -27.922 -28.924 -59.200 1.00 95.56 102 ASP A O 1
ATOM 744 N N . GLY A 1 103 ? -29.608 -27.432 -59.396 1.00 92.81 103 GLY A N 1
ATOM 745 C CA . GLY A 1 103 ? -29.613 -27.271 -60.856 1.00 92.81 103 GLY A CA 1
ATOM 746 C C . GLY A 1 103 ? -28.886 -26.012 -61.355 1.00 92.81 103 GLY A C 1
ATOM 747 O O . GLY A 1 103 ? -27.895 -25.571 -60.777 1.00 92.81 103 GLY A O 1
ATOM 748 N N . THR A 1 104 ? -29.367 -25.417 -62.450 1.00 94.38 104 THR A N 1
ATOM 749 C CA . THR A 1 104 ? -28.771 -24.230 -63.091 1.00 94.38 104 THR A CA 1
ATOM 750 C C . THR A 1 104 ? -29.681 -23.003 -62.986 1.00 94.38 104 THR A C 1
ATOM 752 O O . THR A 1 104 ? -30.861 -23.069 -63.317 1.00 94.38 104 THR A O 1
ATOM 755 N N . VAL A 1 105 ? -29.126 -21.856 -62.590 1.00 95.56 105 VAL A N 1
ATOM 756 C CA . VAL A 1 105 ? -29.784 -20.540 -62.605 1.00 95.56 105 VAL A CA 1
ATOM 757 C C . VAL A 1 105 ? -28.960 -19.592 -63.478 1.00 95.56 105 VAL A C 1
ATOM 759 O O . VAL A 1 105 ? -27.850 -19.200 -63.118 1.00 95.56 105 VAL A O 1
ATOM 762 N N . GLY A 1 106 ? -29.489 -19.253 -64.653 1.00 91.94 106 GLY A N 1
ATOM 763 C CA . GLY A 1 106 ? -28.841 -18.426 -65.670 1.00 91.94 106 GLY A CA 1
ATOM 764 C C . GLY A 1 106 ? -29.513 -17.061 -65.828 1.00 91.94 106 GLY A C 1
ATOM 765 O O . GLY A 1 106 ? -30.702 -17.026 -66.104 1.00 91.94 106 GLY A O 1
ATOM 766 N N . GLY A 1 107 ? -28.803 -15.939 -65.709 1.00 85.56 107 GLY A N 1
ATOM 767 C CA . GLY A 1 107 ? -29.394 -14.585 -65.759 1.00 85.56 107 GLY A CA 1
ATOM 768 C C . GLY A 1 107 ? -29.623 -13.973 -67.147 1.00 85.56 107 GLY A C 1
ATOM 769 O O . GLY A 1 107 ? -30.104 -12.848 -67.251 1.00 85.56 107 GLY A O 1
ATOM 770 N N . GLY A 1 108 ? -29.249 -14.666 -68.229 1.00 83.88 108 GLY A N 1
ATOM 771 C CA . GLY A 1 108 ? -29.338 -14.103 -69.579 1.00 83.88 108 GLY A CA 1
ATOM 772 C C . GLY A 1 108 ? -28.505 -12.821 -69.703 1.00 83.88 108 GLY A C 1
ATOM 773 O O . GLY A 1 108 ? -27.284 -12.858 -69.549 1.00 83.88 108 GLY A O 1
ATOM 774 N N . THR A 1 109 ? -29.165 -11.692 -69.978 1.00 85.31 109 THR A N 1
ATOM 775 C CA . THR A 1 109 ? -28.535 -10.355 -70.038 1.00 85.31 109 THR A CA 1
ATOM 776 C C . THR A 1 109 ? -28.538 -9.590 -68.703 1.00 85.31 109 THR A C 1
ATOM 778 O O . THR A 1 109 ? -27.979 -8.498 -68.633 1.00 85.31 109 THR A O 1
ATOM 781 N N . SER A 1 110 ? -29.138 -10.152 -67.648 1.00 89.31 110 SER A N 1
ATOM 782 C CA . SER A 1 110 ? -29.281 -9.577 -66.299 1.00 89.31 110 SER A CA 1
ATOM 783 C C . SER A 1 110 ? -28.615 -10.467 -65.235 1.00 89.31 110 SER A C 1
ATOM 785 O O . SER A 1 110 ? -28.158 -11.568 -65.529 1.00 89.31 110 SER A O 1
ATOM 787 N N . SER A 1 111 ? -28.553 -10.028 -63.975 1.00 92.12 111 SER A N 1
ATOM 788 C CA . SER A 1 111 ? -28.012 -10.839 -62.869 1.00 92.12 111 SER A CA 1
ATOM 789 C C . SER A 1 111 ? -28.778 -12.164 -62.707 1.00 92.12 111 SER A C 1
ATOM 791 O O . SER A 1 111 ? -30.000 -12.173 -62.819 1.00 92.12 111 SER A O 1
ATOM 793 N N . ALA A 1 112 ? -28.115 -13.294 -62.432 1.00 93.94 112 ALA A N 1
ATOM 794 C CA . ALA A 1 112 ? -28.814 -14.584 -62.309 1.00 93.94 112 ALA A CA 1
ATOM 795 C C . ALA A 1 112 ? -29.785 -14.601 -61.121 1.00 93.94 112 ALA A C 1
ATOM 797 O O . ALA A 1 112 ? -30.924 -15.062 -61.244 1.00 93.94 112 ALA A O 1
ATOM 798 N N . ILE A 1 113 ? -29.355 -14.025 -60.001 1.00 95.69 113 ILE A N 1
ATOM 799 C CA . ILE A 1 113 ? -30.184 -13.764 -58.830 1.00 95.69 113 ILE A CA 1
ATOM 800 C C . ILE A 1 113 ? -29.997 -12.306 -58.417 1.00 95.69 113 ILE A C 1
ATOM 802 O O . ILE A 1 113 ? -28.865 -11.850 -58.271 1.00 95.69 113 ILE A O 1
ATOM 806 N N . ALA A 1 114 ? -31.099 -11.591 -58.194 1.00 93.56 114 ALA A N 1
ATOM 807 C CA . ALA A 1 114 ? -31.088 -10.241 -57.636 1.00 93.56 114 ALA A CA 1
ATOM 808 C C . ALA A 1 114 ? -31.814 -10.215 -56.285 1.00 93.56 114 ALA A C 1
ATOM 810 O O . ALA A 1 114 ? -32.916 -10.757 -56.158 1.00 93.56 114 ALA A O 1
ATOM 811 N N . VAL A 1 115 ? -31.215 -9.571 -55.284 1.00 91.81 115 VAL A N 1
ATOM 812 C CA . VAL A 1 115 ? -31.801 -9.374 -53.952 1.00 91.81 115 VAL A CA 1
ATOM 813 C C . VAL A 1 115 ? -32.062 -7.890 -53.743 1.00 91.81 115 VAL A C 1
ATOM 815 O O . VAL A 1 115 ? -31.136 -7.094 -53.626 1.00 91.81 115 VAL A O 1
ATOM 818 N N . GLN A 1 116 ? -33.338 -7.522 -53.690 1.00 87.38 116 GLN A N 1
ATOM 819 C CA . GLN A 1 116 ? -33.800 -6.149 -53.547 1.00 87.38 116 GLN A CA 1
ATOM 820 C C . GLN A 1 116 ? -34.462 -5.946 -52.180 1.00 87.38 116 GLN A C 1
ATOM 822 O O . GLN A 1 116 ? -35.586 -6.387 -51.937 1.00 87.38 116 GLN A O 1
ATOM 827 N N . SER A 1 117 ? -33.782 -5.219 -51.296 1.00 78.31 117 SER A N 1
ATOM 828 C CA . SER A 1 117 ? -34.337 -4.815 -49.999 1.00 78.31 117 SER A CA 1
ATOM 829 C C . SER A 1 117 ? -35.265 -3.596 -50.118 1.00 78.31 117 SER A C 1
ATOM 831 O O . SER A 1 117 ? -35.193 -2.838 -51.097 1.00 78.31 117 SER A O 1
ATOM 833 N N . TYR A 1 118 ? -36.097 -3.375 -49.097 1.00 71.12 118 TYR A N 1
ATOM 834 C CA . TYR A 1 118 ? -36.838 -2.132 -48.887 1.00 71.12 118 TYR A CA 1
ATOM 835 C C . TYR A 1 118 ? -36.392 -1.498 -47.559 1.00 71.12 118 TYR A C 1
ATOM 837 O O . TYR A 1 118 ? -36.475 -2.135 -46.513 1.00 71.12 118 TYR A O 1
ATOM 845 N N . GLY A 1 119 ? -35.918 -0.248 -47.576 1.00 60.59 119 GLY A N 1
ATOM 846 C CA . GLY A 1 119 ? -35.327 0.394 -46.393 1.00 60.59 119 GLY A CA 1
ATOM 847 C C . GLY A 1 119 ? -36.358 0.622 -45.282 1.00 60.59 119 GLY A C 1
ATOM 848 O O . GLY A 1 119 ? -37.310 1.385 -45.479 1.00 60.59 119 GLY A O 1
ATOM 849 N N . ASN A 1 120 ? -36.177 -0.017 -44.119 1.00 58.59 120 ASN A N 1
ATOM 850 C CA . ASN A 1 120 ? -37.106 0.059 -42.987 1.00 58.59 120 ASN A CA 1
ATOM 851 C C . ASN A 1 120 ? -36.386 0.368 -41.659 1.00 58.59 120 ASN A C 1
ATOM 853 O O . ASN A 1 120 ? -35.244 -0.029 -41.430 1.00 58.59 120 ASN A O 1
ATOM 857 N N . LEU A 1 121 ? -37.059 1.079 -40.751 1.00 53.56 121 LEU A N 1
ATOM 858 C CA . LEU A 1 121 ? -36.524 1.416 -39.427 1.00 53.56 121 LEU A CA 1
ATOM 859 C C . LEU A 1 121 ? -36.795 0.258 -38.450 1.00 53.56 121 LEU A C 1
ATOM 861 O O . LEU A 1 121 ? -37.854 0.229 -37.830 1.00 53.56 121 LEU A O 1
ATOM 865 N N . GLY A 1 122 ? -35.853 -0.682 -38.280 1.00 53.62 122 GLY A N 1
ATOM 866 C CA . GLY A 1 122 ? -35.892 -1.579 -37.108 1.00 53.62 122 GLY A CA 1
ATOM 867 C C . GLY A 1 122 ? -35.292 -2.987 -37.200 1.00 53.62 122 GLY A C 1
ATOM 868 O O . GLY A 1 122 ? -35.080 -3.579 -36.145 1.00 53.62 122 GLY A O 1
ATOM 869 N N . SER A 1 123 ? -34.972 -3.534 -38.378 1.00 58.62 123 SER A N 1
ATOM 870 C CA . SER A 1 123 ? -34.483 -4.926 -38.519 1.00 58.62 123 SER A CA 1
ATOM 871 C C . SER A 1 123 ? -33.780 -5.168 -39.864 1.00 58.62 123 SER A C 1
ATOM 873 O O . SER A 1 123 ? -34.170 -4.554 -40.848 1.00 58.62 123 SER A O 1
ATOM 875 N N . SER A 1 124 ? -32.770 -6.053 -39.914 1.00 65.81 124 SER A N 1
ATOM 876 C CA . SER A 1 124 ? -32.135 -6.508 -41.171 1.00 65.81 124 SER A CA 1
ATOM 877 C C . SER A 1 124 ? -32.792 -7.800 -41.661 1.00 65.81 124 SER A C 1
ATOM 879 O O . SER A 1 124 ? -32.896 -8.764 -40.900 1.00 65.81 124 SER A O 1
ATOM 881 N N . ASP A 1 125 ? -33.190 -7.839 -42.931 1.00 77.69 125 ASP A N 1
ATOM 882 C CA . ASP A 1 125 ? -33.647 -9.068 -43.588 1.00 77.69 125 ASP A CA 1
ATOM 883 C C . ASP A 1 125 ? -32.470 -10.016 -43.852 1.00 77.69 125 ASP A C 1
ATOM 885 O O . ASP A 1 125 ? -31.348 -9.561 -44.085 1.00 77.69 125 ASP A O 1
ATOM 889 N N . ASN A 1 126 ? -32.717 -11.328 -43.831 1.00 87.31 126 ASN A N 1
ATOM 890 C CA . ASN A 1 126 ? -31.689 -12.352 -44.019 1.00 87.31 126 ASN A CA 1
ATOM 891 C C . ASN A 1 126 ? -32.022 -13.259 -45.209 1.00 87.31 126 ASN A C 1
ATOM 893 O O . ASN A 1 126 ? -33.122 -13.811 -45.286 1.00 87.31 126 ASN A O 1
ATOM 897 N N . VAL A 1 127 ? -31.062 -13.470 -46.108 1.00 90.69 127 VAL A N 1
ATOM 898 C CA . VAL A 1 127 ? -31.174 -14.452 -47.199 1.00 90.69 127 VAL A CA 1
ATOM 899 C C . VAL A 1 127 ? -30.029 -15.448 -47.092 1.00 90.69 127 VAL A C 1
ATOM 901 O O . VAL A 1 127 ? -28.874 -15.047 -47.013 1.00 90.69 127 VAL A O 1
ATOM 904 N N . ALA A 1 128 ? -30.340 -16.739 -47.099 1.00 94.69 128 ALA A N 1
ATOM 905 C CA . ALA A 1 128 ? -29.348 -17.806 -47.102 1.00 94.69 128 ALA A CA 1
ATOM 906 C C . ALA A 1 128 ? -29.359 -18.532 -48.451 1.00 94.69 128 ALA A C 1
ATOM 908 O O . ALA A 1 128 ? -30.394 -19.058 -48.862 1.00 94.69 128 ALA A O 1
ATOM 909 N N . PHE A 1 129 ? -28.210 -18.580 -49.119 1.00 97.25 129 PHE A N 1
ATOM 910 C CA . PHE A 1 129 ? -27.986 -19.362 -50.329 1.00 97.25 129 PHE A CA 1
ATOM 911 C C . PHE A 1 129 ? -27.184 -20.621 -50.008 1.00 97.25 129 PHE A C 1
ATOM 913 O O . PHE A 1 129 ? -26.123 -20.537 -49.393 1.00 97.25 129 PHE A O 1
ATOM 920 N N . THR A 1 130 ? -27.655 -21.772 -50.482 1.00 97.69 130 THR A N 1
ATOM 921 C CA . THR A 1 130 ? -26.918 -23.040 -50.433 1.00 97.69 130 THR A CA 1
ATOM 922 C C . THR A 1 130 ? -26.839 -23.627 -51.837 1.00 97.69 130 THR A C 1
ATOM 924 O O . THR A 1 130 ? -27.849 -24.027 -52.409 1.00 97.69 130 THR A O 1
ATOM 927 N N . ILE A 1 131 ? -25.643 -23.670 -52.412 1.00 97.94 131 ILE A N 1
ATOM 928 C CA . ILE A 1 131 ? -25.387 -24.198 -53.753 1.00 97.94 131 ILE A CA 1
ATOM 929 C C . ILE A 1 131 ? -24.706 -25.552 -53.577 1.00 97.94 131 ILE A C 1
ATOM 931 O O . ILE A 1 131 ? -23.638 -25.619 -52.969 1.00 97.94 131 ILE A O 1
ATOM 935 N N . SER A 1 132 ? -25.301 -26.634 -54.075 1.00 96.19 132 SER A N 1
ATOM 936 C CA . SER A 1 132 ? -24.678 -27.961 -53.991 1.00 96.19 132 SER A CA 1
ATOM 937 C C . SER A 1 132 ? -23.599 -28.157 -55.057 1.00 96.19 132 SER A C 1
ATOM 939 O O . SER A 1 132 ? -23.417 -27.319 -55.935 1.00 96.19 132 SER A O 1
ATOM 941 N N . GLU A 1 133 ? -22.875 -29.278 -55.004 1.00 95.19 133 GLU A N 1
ATOM 942 C CA . GLU A 1 133 ? -21.758 -29.579 -55.915 1.00 95.19 133 GLU A CA 1
ATOM 943 C C . GLU A 1 133 ? -22.139 -29.575 -57.405 1.00 95.19 133 GLU A C 1
ATOM 945 O O . GLU A 1 133 ? -21.308 -29.286 -58.267 1.00 95.19 133 GLU A O 1
ATOM 950 N N . THR A 1 134 ? -23.399 -29.876 -57.727 1.00 92.62 134 THR A N 1
ATOM 951 C CA . THR A 1 134 ? -23.914 -29.840 -59.104 1.00 92.62 134 THR A CA 1
ATOM 952 C C . THR A 1 134 ? -24.499 -28.484 -59.492 1.00 92.62 134 THR A C 1
ATOM 954 O O . THR A 1 134 ? -24.663 -28.221 -60.688 1.00 92.62 134 THR A O 1
ATOM 957 N N . GLY A 1 135 ? -24.775 -27.632 -58.501 1.00 95.88 135 GLY A N 1
ATOM 958 C CA . GLY A 1 135 ? -25.421 -26.339 -58.658 1.00 95.88 135 GLY A CA 1
ATOM 959 C C . GLY A 1 135 ? -24.579 -25.342 -59.453 1.00 95.88 135 GLY A C 1
ATOM 960 O O . GLY A 1 135 ? -23.356 -25.257 -59.303 1.00 95.88 135 GLY A O 1
ATOM 961 N N . ARG A 1 136 ? -25.238 -24.567 -60.320 1.00 96.19 136 ARG A N 1
ATOM 962 C CA . ARG A 1 136 ? -24.603 -23.536 -61.152 1.00 96.19 136 ARG A CA 1
ATOM 963 C C . ARG A 1 136 ? -25.412 -22.247 -61.157 1.00 96.19 136 ARG A C 1
ATOM 965 O O . ARG A 1 136 ? -26.579 -22.255 -61.528 1.00 96.19 136 ARG A O 1
ATOM 972 N N . ILE A 1 137 ? -24.772 -21.131 -60.825 1.00 96.62 137 ILE A N 1
ATOM 973 C CA . ILE A 1 137 ? -25.332 -19.779 -60.924 1.00 96.62 137 ILE A CA 1
ATOM 974 C C . ILE A 1 137 ? -24.446 -18.966 -61.874 1.00 96.62 137 ILE A C 1
ATOM 976 O O . ILE A 1 137 ? -23.229 -18.885 -61.678 1.00 96.62 137 ILE A O 1
ATOM 980 N N . SER A 1 138 ? -25.028 -18.393 -62.931 1.00 93.44 138 SER A N 1
ATOM 981 C CA . SER A 1 138 ? -24.257 -17.647 -63.935 1.00 93.44 138 SER A CA 1
ATOM 982 C C . SER A 1 138 ? -25.064 -16.558 -64.648 1.00 93.44 138 SER A C 1
ATOM 984 O O . SER A 1 138 ? -26.173 -16.792 -65.110 1.00 93.44 138 SER A O 1
ATOM 986 N N . GLY A 1 139 ? -24.505 -15.362 -64.783 1.00 90.25 139 GLY A N 1
ATOM 987 C CA . GLY A 1 139 ? -25.054 -14.220 -65.535 1.00 90.25 139 GLY A CA 1
ATOM 988 C C . GLY A 1 139 ? -23.984 -13.129 -65.643 1.00 90.25 139 GLY A C 1
ATOM 989 O O . GLY A 1 139 ? -22.881 -13.360 -65.160 1.00 90.25 139 GLY A O 1
ATOM 990 N N . PRO A 1 140 ? -24.229 -11.942 -66.225 1.00 90.31 140 PRO A N 1
ATOM 991 C CA . PRO A 1 140 ? -23.304 -10.812 -66.098 1.00 90.31 140 PRO A CA 1
ATOM 992 C C . PRO A 1 140 ? -22.875 -10.565 -64.644 1.00 90.31 140 PRO A C 1
ATOM 994 O O . PRO A 1 140 ? -21.678 -10.397 -64.399 1.00 90.31 140 PRO A O 1
ATOM 997 N N . THR A 1 141 ? -23.824 -10.706 -63.708 1.00 93.88 141 THR A N 1
ATOM 998 C CA . THR A 1 141 ? -23.569 -10.931 -62.280 1.00 93.88 141 THR A CA 1
ATOM 999 C C . THR A 1 141 ? -24.223 -12.238 -61.820 1.00 93.88 141 THR A C 1
ATOM 1001 O O . THR A 1 141 ? -25.355 -12.527 -62.210 1.00 93.88 141 THR A O 1
ATOM 1004 N N . GLY A 1 142 ? -23.545 -13.048 -61.003 1.00 95.12 142 GLY A N 1
ATOM 1005 C CA . GLY A 1 142 ? -24.129 -14.276 -60.445 1.00 95.12 142 GLY A CA 1
ATOM 1006 C C . GLY A 1 142 ? -25.220 -13.969 -59.413 1.00 95.12 142 GLY A C 1
ATOM 1007 O O . GLY A 1 142 ? -26.405 -14.169 -59.674 1.00 95.12 142 GLY A O 1
ATOM 1008 N N . ILE A 1 143 ? -24.821 -13.443 -58.254 1.00 96.00 143 ILE A N 1
ATOM 1009 C CA . ILE A 1 143 ? -25.730 -12.946 -57.210 1.00 96.00 143 ILE A CA 1
ATOM 1010 C C . ILE A 1 143 ? -25.462 -11.460 -56.995 1.00 96.00 143 ILE A C 1
ATOM 1012 O O . ILE A 1 143 ? -24.334 -11.067 -56.705 1.00 96.00 143 ILE A O 1
ATOM 1016 N N . ASP A 1 144 ? -26.508 -10.654 -57.124 1.00 93.94 144 ASP A N 1
ATOM 1017 C CA . ASP A 1 144 ? -26.441 -9.197 -57.084 1.00 93.94 144 ASP A CA 1
ATOM 1018 C C . ASP A 1 144 ? -27.314 -8.648 -55.950 1.00 93.94 144 ASP A C 1
ATOM 1020 O O . ASP A 1 144 ? -28.533 -8.854 -55.929 1.00 93.94 144 ASP A O 1
ATOM 1024 N N . LEU A 1 145 ? -26.693 -7.992 -54.969 1.00 91.50 145 LEU A N 1
ATOM 1025 C CA . LEU A 1 145 ? -27.382 -7.345 -53.858 1.00 91.50 145 LEU A CA 1
ATOM 1026 C C . LEU A 1 145 ? -27.595 -5.875 -54.199 1.00 91.50 145 LEU A C 1
ATOM 1028 O O . LEU A 1 145 ? -26.658 -5.082 -54.237 1.00 91.50 145 LEU A O 1
ATOM 1032 N N . LEU A 1 146 ? -28.851 -5.503 -54.403 1.00 88.06 146 LEU A N 1
ATOM 1033 C CA . LEU A 1 146 ? -29.216 -4.151 -54.791 1.00 88.06 146 LEU A CA 1
ATOM 1034 C C . LEU A 1 146 ? -29.385 -3.254 -53.549 1.00 88.06 146 LEU A C 1
ATOM 1036 O O . LEU A 1 146 ? -29.791 -3.735 -52.477 1.00 88.06 146 LEU A O 1
ATOM 1040 N N . PRO A 1 147 ? -29.101 -1.943 -53.665 1.00 79.25 147 PRO A N 1
ATOM 1041 C CA . PRO A 1 147 ? -29.354 -0.990 -52.589 1.00 79.25 147 PRO A CA 1
ATOM 1042 C C . PRO A 1 147 ? -30.861 -0.925 -52.270 1.00 79.25 147 PRO A C 1
ATOM 1044 O O . PRO A 1 147 ? -31.681 -1.028 -53.189 1.00 79.25 147 PRO A O 1
ATOM 1047 N N . PRO A 1 148 ? -31.270 -0.761 -50.998 1.00 77.06 148 PRO A N 1
ATOM 1048 C CA . PRO A 1 148 ? -32.665 -0.687 -50.607 1.00 77.06 148 PRO A CA 1
ATOM 1049 C C . PRO A 1 148 ? -33.422 0.419 -51.341 1.00 77.06 148 PRO A C 1
ATOM 1051 O O . PRO A 1 148 ? -32.950 1.546 -51.488 1.00 77.06 148 PRO A O 1
ATOM 1054 N N . THR A 1 149 ? -34.655 0.118 -51.733 1.00 74.69 149 THR A N 1
ATOM 1055 C CA . THR A 1 149 ? -35.602 1.122 -52.242 1.00 74.69 149 THR A CA 1
ATOM 1056 C C . THR A 1 149 ? -36.458 1.662 -51.083 1.00 74.69 149 THR A C 1
ATOM 1058 O O . THR A 1 149 ? -36.705 0.938 -50.122 1.00 74.69 149 THR A O 1
ATOM 1061 N N . GLY A 1 150 ? -36.884 2.937 -51.102 1.00 66.00 150 GLY A N 1
ATOM 1062 C CA . GLY A 1 150 ? -37.790 3.503 -50.078 1.00 66.00 150 GLY A CA 1
ATOM 1063 C C . GLY A 1 150 ? -37.346 4.816 -49.410 1.00 66.00 150 GLY A C 1
ATOM 1064 O O . GLY A 1 150 ? -36.443 5.497 -49.882 1.00 66.00 150 GLY A O 1
ATOM 1065 N N . VAL A 1 151 ? -38.024 5.191 -48.311 1.00 58.41 151 VAL A N 1
ATOM 1066 C CA . VAL A 1 151 ? -37.889 6.501 -47.619 1.00 58.41 151 VAL A CA 1
ATOM 1067 C C . VAL A 1 151 ? -36.593 6.619 -46.797 1.00 58.41 151 VAL A C 1
ATOM 1069 O O . VAL A 1 151 ? -36.099 7.726 -46.594 1.00 58.41 151 VAL A O 1
ATOM 1072 N N . TYR A 1 152 ? -36.015 5.493 -46.360 1.00 61.75 152 TYR A N 1
ATOM 1073 C CA . TYR A 1 152 ? -34.794 5.440 -45.542 1.00 61.75 152 TYR A CA 1
ATOM 1074 C C . TYR A 1 152 ? -33.720 4.531 -46.174 1.00 61.75 152 TYR A C 1
ATOM 1076 O O . TYR A 1 152 ? -33.372 3.506 -45.590 1.00 61.75 152 TYR A O 1
ATOM 1084 N N . PRO A 1 153 ? -33.175 4.880 -47.355 1.00 55.53 153 PRO A N 1
ATOM 1085 C CA . PRO A 1 153 ? -32.293 3.995 -48.127 1.00 55.53 153 PRO A CA 1
ATOM 1086 C C . PRO A 1 153 ? -30.955 3.672 -47.432 1.00 55.53 153 PRO A C 1
ATOM 1088 O O . PRO A 1 153 ? -30.318 2.681 -47.760 1.00 55.53 153 PRO A O 1
ATOM 1091 N N . TYR A 1 154 ? -30.551 4.463 -46.430 1.00 57.78 154 TYR A N 1
ATOM 1092 C CA . TYR A 1 154 ? -29.271 4.313 -45.722 1.00 57.78 154 TYR A CA 1
ATOM 1093 C C . TYR A 1 154 ? -29.339 3.485 -44.427 1.00 57.78 154 TYR A C 1
ATOM 1095 O O . TYR A 1 154 ? -28.304 3.224 -43.813 1.00 57.78 154 TYR A O 1
ATOM 1103 N N . TYR A 1 155 ? -30.531 3.083 -43.974 1.00 57.28 155 TYR A N 1
ATOM 1104 C CA . TYR A 1 155 ? -30.696 2.361 -42.710 1.00 57.28 155 TYR A CA 1
ATOM 1105 C C . TYR A 1 155 ? -30.934 0.861 -42.959 1.00 57.28 155 TYR A C 1
ATOM 1107 O O . TYR A 1 155 ? -32.014 0.478 -43.388 1.00 57.28 155 TYR A O 1
ATOM 1115 N N . ARG A 1 156 ? -29.909 0.044 -42.642 1.00 64.88 156 ARG A N 1
ATOM 1116 C CA . ARG A 1 156 ? -29.902 -1.438 -42.522 1.00 64.88 156 ARG A CA 1
ATOM 1117 C C . ARG A 1 156 ? -30.560 -2.209 -43.688 1.00 64.88 156 ARG A C 1
ATOM 1119 O O . ARG A 1 156 ? -31.727 -2.568 -43.599 1.00 64.88 156 ARG A O 1
ATOM 1126 N N . GLY A 1 157 ? -29.788 -2.538 -44.730 1.00 71.56 157 GLY A N 1
ATOM 1127 C CA . GLY A 1 157 ? -30.222 -3.430 -45.819 1.00 71.56 157 GLY A CA 1
ATOM 1128 C C . GLY A 1 157 ? -30.097 -4.926 -45.492 1.00 71.56 157 GLY A C 1
ATOM 1129 O O . GLY A 1 157 ? -29.984 -5.322 -44.326 1.00 71.56 157 GLY A O 1
ATOM 1130 N N . THR A 1 158 ? -30.164 -5.765 -46.531 1.00 82.19 158 THR A N 1
ATOM 1131 C CA . THR A 1 158 ? -30.246 -7.232 -46.408 1.00 82.19 158 THR A CA 1
ATOM 1132 C C . THR A 1 158 ? -28.879 -7.860 -46.135 1.00 82.19 158 THR A C 1
ATOM 1134 O O . THR A 1 158 ? -27.905 -7.568 -46.828 1.00 82.19 158 THR A O 1
ATOM 1137 N N . ALA A 1 159 ? -28.827 -8.760 -45.152 1.00 87.44 159 ALA A N 1
ATOM 1138 C CA . ALA A 1 159 ? -27.674 -9.600 -44.854 1.00 87.44 159 ALA A CA 1
ATOM 1139 C C . ALA A 1 159 ? -27.797 -10.945 -45.588 1.00 87.44 159 ALA A C 1
ATOM 1141 O O . ALA A 1 159 ? -28.812 -11.634 -45.470 1.00 87.44 159 ALA A O 1
ATOM 1142 N N . VAL A 1 160 ? -26.768 -11.330 -46.340 1.00 90.94 160 VAL A N 1
ATOM 1143 C CA . VAL A 1 160 ? -26.788 -12.551 -47.157 1.00 90.94 160 VAL A CA 1
ATOM 1144 C C . VAL A 1 160 ? -25.699 -13.528 -46.737 1.00 90.94 160 VAL A C 1
ATOM 1146 O O . VAL A 1 160 ? -24.525 -13.172 -46.741 1.00 90.94 160 VAL A O 1
ATOM 1149 N N . SER A 1 161 ? -26.065 -14.768 -46.421 1.00 94.94 161 SER A N 1
ATOM 1150 C CA . SER A 1 161 ? -25.101 -15.860 -46.273 1.00 94.94 161 SER A CA 1
ATOM 1151 C C . SER A 1 161 ? -25.061 -16.717 -47.537 1.00 94.94 161 SER A C 1
ATOM 1153 O O . SER A 1 161 ? -26.099 -17.028 -48.120 1.00 94.94 161 SER A O 1
ATOM 1155 N N . VAL A 1 162 ? -23.863 -17.101 -47.973 1.00 97.25 162 VAL A N 1
ATOM 1156 C CA . VAL A 1 162 ? -23.646 -17.970 -49.137 1.00 97.25 162 VAL A CA 1
ATOM 1157 C C . VAL A 1 162 ? -22.822 -19.174 -48.711 1.00 97.25 162 VAL A C 1
ATOM 1159 O O . VAL A 1 162 ? -21.701 -19.020 -48.242 1.00 97.25 162 VAL A O 1
ATOM 1162 N N . GLU A 1 163 ? -23.351 -20.372 -48.915 1.00 98.25 163 GLU A N 1
ATOM 1163 C CA . GLU A 1 163 ? -22.608 -21.624 -48.839 1.00 98.25 163 GLU A CA 1
ATOM 1164 C C . GLU A 1 163 ? -22.545 -22.247 -50.234 1.00 98.25 163 GLU A C 1
ATOM 1166 O O . GLU A 1 163 ? -23.573 -22.619 -50.800 1.00 98.25 163 GLU A O 1
ATOM 1171 N N . ASN A 1 164 ? -21.346 -22.346 -50.805 1.00 98.06 164 ASN A N 1
ATOM 1172 C CA . ASN A 1 164 ? -21.137 -22.799 -52.173 1.00 98.06 164 ASN A CA 1
ATOM 1173 C C . ASN A 1 164 ? -20.309 -24.086 -52.233 1.00 98.06 164 ASN A C 1
ATOM 1175 O O . ASN A 1 164 ? -19.126 -24.073 -51.912 1.00 98.06 164 ASN A O 1
ATOM 1179 N N . GLY A 1 165 ? -20.912 -25.177 -52.699 1.00 97.38 165 GLY A N 1
ATOM 1180 C CA . GLY A 1 165 ? -20.223 -26.388 -53.151 1.00 97.38 165 GLY A CA 1
ATOM 1181 C C . GLY A 1 165 ? -20.110 -26.508 -54.673 1.00 97.38 165 GLY A C 1
ATOM 1182 O O . GLY A 1 165 ? -19.353 -27.358 -55.135 1.00 97.38 165 GLY A O 1
ATOM 1183 N N . GLY A 1 166 ? -20.835 -25.679 -55.434 1.00 96.75 166 GLY A N 1
ATOM 1184 C CA . GLY A 1 166 ? -20.921 -25.711 -56.898 1.00 96.75 166 GLY A CA 1
ATOM 1185 C C . GLY A 1 166 ? -20.207 -24.536 -57.569 1.00 96.75 166 GLY A C 1
ATOM 1186 O O . GLY A 1 166 ? -19.118 -24.142 -57.155 1.00 96.75 166 GLY A O 1
ATOM 1187 N N . VAL A 1 167 ? -20.795 -23.962 -58.624 1.00 97.38 167 VAL A N 1
ATOM 1188 C CA . VAL A 1 167 ? -20.183 -22.853 -59.386 1.00 97.38 167 VAL A CA 1
ATOM 1189 C C . VAL A 1 167 ? -21.037 -21.590 -59.331 1.00 97.38 167 VAL A C 1
ATOM 1191 O O . VAL A 1 167 ? -22.183 -21.603 -59.777 1.00 97.38 167 VAL A O 1
ATOM 1194 N N . ILE A 1 168 ? -20.449 -20.474 -58.894 1.00 97.75 168 ILE A N 1
ATOM 1195 C CA . ILE A 1 168 ? -21.019 -19.125 -59.019 1.00 97.75 168 ILE A CA 1
ATOM 1196 C C . ILE A 1 168 ? -20.075 -18.294 -59.890 1.00 97.75 168 ILE A C 1
ATOM 1198 O O . ILE A 1 168 ? -18.915 -18.088 -59.544 1.00 97.75 168 ILE A O 1
ATOM 1202 N N . SER A 1 169 ? -20.539 -17.847 -61.054 1.00 94.81 169 SER A N 1
ATOM 1203 C CA . SER A 1 169 ? -19.671 -17.266 -62.089 1.00 94.81 169 SER A CA 1
ATOM 1204 C C . SER A 1 169 ? -20.317 -16.086 -62.809 1.00 94.81 169 SER A C 1
ATOM 1206 O O . SER A 1 169 ? -21.535 -15.916 -62.758 1.00 94.81 169 SER A O 1
ATOM 1208 N N . SER A 1 170 ? -19.498 -15.304 -63.521 1.00 92.50 170 SER A N 1
ATOM 1209 C CA . SER A 1 170 ? -19.976 -14.309 -64.483 1.00 92.50 170 SER A CA 1
ATOM 1210 C C . SER A 1 170 ? -19.844 -14.810 -65.926 1.00 92.50 170 SER A C 1
ATOM 1212 O O . SER A 1 170 ? -18.838 -15.426 -66.277 1.00 92.50 170 SER A O 1
ATOM 1214 N N . THR A 1 171 ? -20.821 -14.515 -66.786 1.00 85.00 171 THR A N 1
ATOM 1215 C CA . THR A 1 171 ? -20.795 -14.858 -68.222 1.00 85.00 171 THR A CA 1
ATOM 1216 C C . THR A 1 171 ? -19.993 -13.872 -69.079 1.00 85.00 171 THR A C 1
ATOM 1218 O O . THR A 1 171 ? -19.667 -14.196 -70.221 1.00 85.00 171 THR A O 1
ATOM 1221 N N . ALA A 1 172 ? -19.660 -12.686 -68.552 1.00 74.75 172 ALA A N 1
ATOM 1222 C CA . ALA A 1 172 ? -19.031 -11.589 -69.301 1.00 74.75 172 ALA A CA 1
ATOM 1223 C C . ALA A 1 172 ? -17.732 -11.059 -68.659 1.00 74.75 172 ALA A C 1
ATOM 1225 O O . ALA A 1 172 ? -17.312 -9.943 -68.954 1.00 74.75 172 ALA A O 1
ATOM 1226 N N . GLY A 1 173 ? -17.102 -11.838 -67.771 1.00 74.06 173 GLY A N 1
ATOM 1227 C CA . GLY A 1 173 ? -15.920 -11.393 -67.017 1.00 74.06 173 GLY A CA 1
ATOM 1228 C C . GLY A 1 173 ? -16.226 -10.319 -65.965 1.00 74.06 173 GLY A C 1
ATOM 1229 O O . GLY A 1 173 ? -15.332 -9.576 -65.576 1.00 74.06 173 GLY A O 1
ATOM 1230 N N . GLY A 1 174 ? -17.492 -10.217 -65.549 1.00 84.50 174 GLY A N 1
ATOM 1231 C CA . GLY A 1 174 ? -17.957 -9.382 -64.445 1.00 84.50 174 GLY A CA 1
ATOM 1232 C C . GLY A 1 174 ? -17.909 -10.113 -63.100 1.00 84.50 174 GLY A C 1
ATOM 1233 O O . GLY A 1 174 ? -17.139 -11.053 -62.903 1.00 84.50 174 GLY A O 1
ATOM 1234 N N . LEU A 1 175 ? -18.758 -9.691 -62.167 1.00 93.75 175 LEU A N 1
ATOM 1235 C CA . LEU A 1 175 ? -18.740 -10.148 -60.777 1.00 93.75 175 LEU A CA 1
ATOM 1236 C C . LEU A 1 175 ? -19.558 -11.431 -60.593 1.00 93.75 175 LEU A C 1
ATOM 1238 O O . LEU A 1 175 ? -20.699 -11.526 -61.024 1.00 93.75 175 LEU A O 1
ATOM 1242 N N . ALA A 1 176 ? -19.020 -12.437 -59.914 1.00 96.31 176 ALA A N 1
ATOM 1243 C CA . ALA A 1 176 ? -19.816 -13.585 -59.486 1.00 96.31 176 ALA A CA 1
ATOM 1244 C C . ALA A 1 176 ? -20.746 -13.209 -58.326 1.00 96.31 176 ALA A C 1
ATOM 1246 O O . ALA A 1 176 ? -21.908 -13.613 -58.313 1.00 96.31 176 ALA A O 1
ATOM 1247 N N . LEU A 1 177 ? -20.243 -12.406 -57.387 1.00 96.00 177 LEU A N 1
ATOM 1248 C CA . LEU A 1 177 ? -20.986 -11.893 -56.241 1.00 96.00 177 LEU A CA 1
ATOM 1249 C C . LEU A 1 177 ? -20.788 -10.380 -56.154 1.00 96.00 177 LEU A C 1
ATOM 1251 O O . LEU A 1 177 ? -19.652 -9.908 -56.113 1.00 96.00 177 LEU A O 1
ATOM 1255 N N . HIS A 1 178 ? -21.886 -9.634 -56.104 1.00 93.19 178 HIS A N 1
ATOM 1256 C CA . HIS A 1 178 ? -21.874 -8.181 -55.999 1.00 93.19 178 HIS A CA 1
ATOM 1257 C C . HIS A 1 178 ? -22.732 -7.722 -54.816 1.00 93.19 178 HIS A C 1
ATOM 1259 O O . HIS A 1 178 ? -23.896 -8.100 -54.705 1.00 93.19 178 HIS A O 1
ATOM 1265 N N . GLY A 1 179 ? -22.140 -6.953 -53.904 1.00 88.69 179 GLY A N 1
ATOM 1266 C CA . GLY A 1 179 ? -22.826 -6.252 -52.819 1.00 88.69 179 GLY A CA 1
ATOM 1267 C C . GLY A 1 179 ? -23.266 -4.849 -53.245 1.00 88.69 179 GLY A C 1
ATOM 1268 O O . GLY A 1 179 ? -22.753 -4.320 -54.223 1.00 88.69 179 GLY A O 1
ATOM 1269 N N . ALA A 1 180 ? -24.154 -4.207 -52.485 1.00 83.12 180 ALA A N 1
ATOM 1270 C CA . ALA A 1 180 ? -24.577 -2.844 -52.809 1.00 83.12 180 ALA A CA 1
ATOM 1271 C C . ALA A 1 180 ? -23.424 -1.840 -52.608 1.00 83.12 180 ALA A C 1
ATOM 1273 O O . ALA A 1 180 ? -22.753 -1.875 -51.573 1.00 83.12 180 ALA A O 1
ATOM 1274 N N . ASP A 1 181 ? -23.239 -0.909 -53.550 1.00 76.00 181 ASP A N 1
ATOM 1275 C CA . ASP A 1 181 ? -22.137 0.072 -53.543 1.00 76.00 181 ASP A CA 1
ATOM 1276 C C . ASP A 1 181 ? -22.121 0.996 -52.312 1.00 76.00 181 ASP A C 1
ATOM 1278 O O . ASP A 1 181 ? -21.067 1.436 -51.865 1.00 76.00 181 ASP A O 1
ATOM 1282 N N . ASP A 1 182 ? -23.284 1.305 -51.734 1.00 71.56 182 ASP A N 1
ATOM 1283 C CA . ASP A 1 182 ? -23.398 2.096 -50.499 1.00 71.56 182 ASP A CA 1
ATOM 1284 C C . ASP A 1 182 ? -23.163 1.256 -49.225 1.00 71.56 182 ASP A C 1
ATOM 1286 O O . ASP A 1 182 ? -23.037 1.792 -48.111 1.00 71.56 182 ASP A O 1
ATOM 1290 N N . GLY A 1 183 ? -23.071 -0.066 -49.399 1.00 71.06 183 GLY A N 1
ATOM 1291 C CA . GLY A 1 183 ? -22.880 -1.078 -48.375 1.00 71.06 183 GLY A CA 1
ATOM 1292 C C . GLY A 1 183 ? -24.084 -1.317 -47.472 1.00 71.06 183 GLY A C 1
ATOM 1293 O O . GLY A 1 183 ? -23.923 -1.832 -46.363 1.00 71.06 183 GLY A O 1
ATOM 1294 N N . SER A 1 184 ? -25.268 -0.911 -47.920 1.00 76.12 184 SER A N 1
ATOM 1295 C CA . SER A 1 184 ? -26.542 -1.130 -47.238 1.00 76.12 184 SER A CA 1
ATOM 1296 C C . SER A 1 184 ? -26.928 -2.616 -47.199 1.00 76.12 184 SER A C 1
ATOM 1298 O O . SER A 1 184 ? -27.266 -3.117 -46.126 1.00 76.12 184 SER A O 1
ATOM 1300 N N . SER A 1 185 ? -26.817 -3.324 -48.329 1.00 82.75 185 SER A N 1
ATOM 1301 C CA . SER A 1 185 ? -26.962 -4.781 -48.461 1.00 82.75 185 SER A CA 1
ATOM 1302 C C . SER A 1 185 ? -25.586 -5.439 -48.602 1.00 82.75 185 SER A C 1
ATOM 1304 O O . SER A 1 185 ? -24.754 -4.987 -49.391 1.00 82.75 185 SER A O 1
ATOM 1306 N N . TYR A 1 186 ? -25.330 -6.495 -47.833 1.00 85.81 186 TYR A N 1
ATOM 1307 C CA . TYR A 1 186 ? -23.993 -7.075 -47.677 1.00 85.81 186 TYR A CA 1
ATOM 1308 C C . TYR A 1 186 ? -24.036 -8.591 -47.484 1.00 85.81 186 TYR A C 1
ATOM 1310 O O . TYR A 1 186 ? -25.051 -9.159 -47.077 1.00 85.81 186 TYR A O 1
ATOM 1318 N N . PHE A 1 187 ? -22.903 -9.250 -47.719 1.00 89.81 187 PHE A N 1
ATOM 1319 C CA . PHE A 1 187 ? -22.739 -10.659 -47.393 1.00 89.81 187 PHE A CA 1
ATOM 1320 C C . PHE A 1 187 ? -22.330 -10.791 -45.922 1.00 89.81 187 PHE A C 1
ATOM 1322 O O . PHE A 1 187 ? -21.280 -10.305 -45.512 1.00 89.81 187 PHE A O 1
ATOM 1329 N N . SER A 1 188 ? -23.151 -11.417 -45.086 1.00 89.19 188 SER A N 1
ATOM 1330 C CA . SER A 1 188 ? -22.787 -11.687 -43.692 1.00 89.19 188 SER A CA 1
ATOM 1331 C C . SER A 1 188 ? -21.729 -12.786 -43.604 1.00 89.19 188 SER A C 1
ATOM 1333 O O . SER A 1 188 ? -20.769 -12.651 -42.845 1.00 89.19 188 SER A O 1
ATOM 1335 N N . SER A 1 189 ? -21.853 -13.829 -44.428 1.00 93.19 189 SER A N 1
ATOM 1336 C CA . SER A 1 189 ? -20.845 -14.876 -44.574 1.00 93.19 189 SER A CA 1
ATOM 1337 C C . SER A 1 189 ? -20.803 -15.458 -45.987 1.00 93.19 189 SER A C 1
ATOM 1339 O O . SER A 1 189 ? -21.824 -15.583 -46.660 1.00 93.19 189 SER A O 1
ATOM 1341 N N . ILE A 1 190 ? -19.613 -15.849 -46.429 1.00 96.25 190 ILE A N 1
ATOM 1342 C CA . ILE A 1 190 ? -19.383 -16.638 -47.637 1.00 96.25 190 ILE A CA 1
ATOM 1343 C C . ILE A 1 190 ? -18.532 -17.838 -47.225 1.00 96.25 190 ILE A C 1
ATOM 1345 O O . ILE A 1 190 ? -17.413 -17.671 -46.750 1.00 96.25 190 ILE A O 1
ATOM 1349 N N . LEU A 1 191 ? -19.063 -19.043 -47.404 1.00 98.00 191 LEU A N 1
ATOM 1350 C CA . LEU A 1 191 ? -18.362 -20.309 -47.247 1.00 98.00 191 LEU A CA 1
ATOM 1351 C C . LEU A 1 191 ? -18.273 -20.984 -48.614 1.00 98.00 191 LEU A C 1
ATOM 1353 O O . LEU A 1 191 ? -19.255 -21.535 -49.105 1.00 98.00 191 LEU A O 1
ATOM 1357 N N . ASN A 1 192 ? -17.097 -20.958 -49.227 1.00 98.25 192 ASN A N 1
ATOM 1358 C CA . ASN A 1 192 ? -16.812 -21.730 -50.428 1.00 98.25 192 ASN A CA 1
ATOM 1359 C C . ASN A 1 192 ? -16.210 -23.076 -50.010 1.00 98.25 192 ASN A C 1
ATOM 1361 O O . ASN A 1 192 ? -15.100 -23.114 -49.488 1.00 98.25 192 ASN A O 1
ATOM 1365 N N . ARG A 1 193 ? -16.945 -24.173 -50.193 1.00 97.88 193 ARG A N 1
ATOM 1366 C CA . ARG A 1 193 ? -16.498 -25.540 -49.880 1.00 97.88 193 ARG A CA 1
ATOM 1367 C C . ARG A 1 193 ? -15.391 -25.974 -50.846 1.00 97.88 193 ARG A C 1
ATOM 1369 O O . ARG A 1 193 ? -15.202 -25.365 -51.893 1.00 97.88 193 ARG A O 1
ATOM 1376 N N . SER A 1 194 ? -14.700 -27.067 -50.533 1.00 96.88 194 SER A N 1
ATOM 1377 C CA . SER A 1 194 ? -13.557 -27.569 -51.318 1.00 96.88 194 SER A CA 1
ATOM 1378 C C . SER A 1 194 ? -13.842 -27.872 -52.794 1.00 96.88 194 SER A C 1
ATOM 1380 O O . SER A 1 194 ? -12.945 -27.775 -53.626 1.00 96.88 194 SER A O 1
ATOM 1382 N N . THR A 1 195 ? -15.083 -28.212 -53.142 1.00 95.75 195 THR A N 1
ATOM 1383 C CA . THR A 1 195 ? -15.535 -28.415 -54.530 1.00 95.75 195 THR A CA 1
ATOM 1384 C C . THR A 1 195 ? -16.016 -27.128 -55.203 1.00 95.75 195 THR A C 1
ATOM 1386 O O . THR A 1 195 ? -16.201 -27.098 -56.420 1.00 95.75 195 THR A O 1
ATOM 1389 N N . GLY A 1 196 ? -16.242 -26.076 -54.417 1.00 97.38 196 GLY A N 1
ATOM 1390 C CA . GLY A 1 196 ? -16.862 -24.839 -54.848 1.00 97.38 196 GLY A CA 1
ATOM 1391 C C . GLY A 1 196 ? -15.920 -23.947 -55.654 1.00 97.38 196 GLY A C 1
ATOM 1392 O O . GLY A 1 196 ? -14.731 -23.811 -55.358 1.00 97.38 196 GLY A O 1
ATOM 1393 N N . THR A 1 197 ? -16.469 -23.310 -56.685 1.00 97.94 197 THR A N 1
ATOM 1394 C CA . THR A 1 197 ? -15.809 -22.262 -57.468 1.00 97.94 197 THR A CA 1
ATOM 1395 C C . THR A 1 197 ? -16.640 -20.984 -57.448 1.00 97.94 197 THR A C 1
ATOM 1397 O O . THR A 1 197 ? -17.809 -21.005 -57.836 1.00 97.94 197 THR A O 1
ATOM 1400 N N . ILE A 1 198 ? -16.034 -19.867 -57.048 1.00 98.00 198 ILE A N 1
ATOM 1401 C CA . ILE A 1 198 ? -16.636 -18.529 -57.114 1.00 98.00 198 ILE A CA 1
ATOM 1402 C C . ILE A 1 198 ? -15.753 -17.644 -58.003 1.00 98.00 198 ILE A C 1
ATOM 1404 O O . ILE A 1 198 ? -14.531 -17.683 -57.900 1.00 98.00 198 ILE A O 1
ATOM 1408 N N . GLY A 1 199 ? -16.351 -16.869 -58.908 1.00 96.44 199 GLY A N 1
ATOM 1409 C CA . GLY A 1 199 ? -15.635 -15.823 -59.651 1.00 96.44 199 GLY A CA 1
ATOM 1410 C C . GLY A 1 199 ? -15.325 -14.582 -58.792 1.00 96.44 199 GLY A C 1
ATOM 1411 O O . GLY A 1 199 ? -15.377 -14.641 -57.567 1.00 96.44 199 GLY A O 1
ATOM 1412 N N . ALA A 1 200 ? -15.070 -13.432 -59.422 1.00 95.94 200 ALA A N 1
ATOM 1413 C CA . ALA A 1 200 ? -14.788 -12.176 -58.716 1.00 95.94 200 ALA A CA 1
ATOM 1414 C C . ALA A 1 200 ? -15.898 -11.774 -57.721 1.00 95.94 200 ALA A C 1
ATOM 1416 O O . ALA A 1 200 ? -17.086 -11.783 -58.060 1.00 95.94 200 ALA A O 1
ATOM 1417 N N . ILE A 1 201 ? -15.505 -11.388 -56.508 1.00 95.38 201 ILE A N 1
ATOM 1418 C CA . ILE A 1 201 ? -16.399 -10.922 -55.442 1.00 95.38 201 ILE A CA 1
ATOM 1419 C C . ILE A 1 201 ? -16.145 -9.432 -55.215 1.00 95.38 201 ILE A C 1
ATOM 1421 O O . ILE A 1 201 ? -15.015 -9.028 -54.950 1.00 95.38 201 ILE A O 1
ATOM 1425 N N . GLN A 1 202 ? -17.191 -8.612 -55.246 1.00 92.06 202 GLN A N 1
ATOM 1426 C CA . GLN A 1 202 ? -17.099 -7.201 -54.873 1.00 92.06 202 GLN A CA 1
ATOM 1427 C C . GLN A 1 202 ? -18.206 -6.837 -53.890 1.00 92.06 202 GLN A C 1
ATOM 1429 O O . GLN A 1 202 ? -19.372 -7.132 -54.126 1.00 92.06 202 GLN A O 1
ATOM 1434 N N . GLY A 1 203 ? -17.853 -6.177 -52.790 1.00 86.50 203 GLY A N 1
ATOM 1435 C CA . GLY A 1 203 ? -18.811 -5.677 -51.802 1.00 86.50 203 GLY A CA 1
ATOM 1436 C C . GLY A 1 203 ? -18.389 -5.953 -50.362 1.00 86.50 203 GLY A C 1
ATOM 1437 O O . GLY A 1 203 ? -17.280 -6.409 -50.085 1.00 86.50 203 GLY A O 1
ATOM 1438 N N . ARG A 1 204 ? -19.281 -5.661 -49.411 1.00 83.31 204 ARG A N 1
ATOM 1439 C CA . ARG A 1 204 ? -19.034 -5.921 -47.986 1.00 83.31 204 ARG A CA 1
ATOM 1440 C C . ARG A 1 204 ? -19.287 -7.392 -47.654 1.00 83.31 204 ARG A C 1
ATOM 1442 O O . ARG A 1 204 ? -20.366 -7.905 -47.946 1.00 83.31 204 ARG A O 1
ATOM 1449 N N . VAL A 1 205 ? -18.315 -8.030 -47.001 1.00 87.25 205 VAL A N 1
ATOM 1450 C CA . VAL A 1 205 ? -18.382 -9.422 -46.532 1.00 87.25 205 VAL A CA 1
ATOM 1451 C C . VAL A 1 205 ? -17.999 -9.459 -45.054 1.00 87.25 205 VAL A C 1
ATOM 1453 O O . VAL A 1 205 ? -16.953 -8.936 -44.711 1.00 87.25 205 VAL A O 1
ATOM 1456 N N . GLY A 1 206 ? -18.806 -10.044 -44.168 1.00 86.25 206 GLY A N 1
ATOM 1457 C CA . GLY A 1 206 ? -18.441 -10.186 -42.751 1.00 86.25 206 GLY A CA 1
ATOM 1458 C C . GLY A 1 206 ? -17.372 -11.261 -42.532 1.00 86.25 206 GLY A C 1
ATOM 1459 O O . GLY A 1 206 ? -16.308 -11.009 -41.969 1.00 86.25 206 GLY A O 1
ATOM 1460 N N . THR A 1 207 ? -17.640 -12.472 -43.017 1.00 91.62 207 THR A N 1
ATOM 1461 C CA . THR A 1 207 ? -16.712 -13.609 -42.936 1.00 91.62 207 THR A CA 1
ATOM 1462 C C . THR A 1 207 ? -16.592 -14.299 -44.289 1.00 91.62 207 THR A C 1
ATOM 1464 O O . THR A 1 207 ? -17.606 -14.660 -44.878 1.00 91.62 207 THR A O 1
ATOM 1467 N N . LEU A 1 208 ? -15.369 -14.515 -44.769 1.00 94.56 208 LEU A N 1
ATOM 1468 C CA . LEU A 1 208 ? -15.074 -15.264 -45.991 1.00 94.56 208 LEU A CA 1
ATOM 1469 C C . LEU A 1 208 ? -14.230 -16.488 -45.632 1.00 94.56 208 LEU A C 1
ATOM 1471 O O . LEU A 1 208 ? -13.075 -16.346 -45.248 1.00 94.56 208 LEU A O 1
ATOM 1475 N N . ILE A 1 209 ? -14.791 -17.685 -45.771 1.00 97.62 209 ILE A N 1
ATOM 1476 C CA . ILE A 1 209 ? -14.070 -18.951 -45.621 1.00 97.62 209 ILE A CA 1
ATOM 1477 C C . ILE A 1 209 ? -13.982 -19.598 -46.999 1.00 97.62 209 ILE A C 1
ATOM 1479 O O . ILE A 1 209 ? -15.006 -19.934 -47.594 1.00 97.62 209 ILE A O 1
ATOM 1483 N N . ASN A 1 210 ? -12.767 -19.783 -47.501 1.00 98.00 210 ASN A N 1
ATOM 1484 C CA . ASN A 1 210 ? -12.519 -20.442 -48.774 1.00 98.00 210 ASN A CA 1
ATOM 1485 C C . ASN A 1 210 ? -11.784 -21.766 -48.574 1.00 98.00 210 ASN A C 1
ATOM 1487 O O . ASN A 1 210 ? -10.639 -21.771 -48.149 1.00 98.00 210 ASN A O 1
ATOM 1491 N N . GLU A 1 211 ? -12.409 -22.877 -48.934 1.00 98.12 211 GLU A N 1
ATOM 1492 C CA . GLU A 1 211 ? -11.789 -24.203 -49.031 1.00 98.12 211 GLU A CA 1
ATOM 1493 C C . GLU A 1 211 ? -11.599 -24.638 -50.495 1.00 98.12 211 GLU A C 1
ATOM 1495 O O . GLU A 1 211 ? -10.84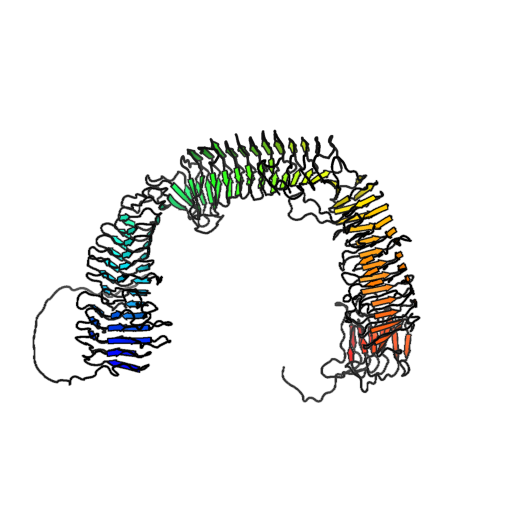9 -25.576 -50.756 1.00 98.12 211 GLU A O 1
ATOM 1500 N N . GLY A 1 212 ? -12.280 -23.976 -51.440 1.00 97.25 212 GLY A N 1
ATOM 1501 C CA . GLY A 1 212 ? -12.263 -24.263 -52.878 1.00 97.25 212 GLY A CA 1
ATOM 1502 C C . GLY A 1 212 ? -11.489 -23.223 -53.695 1.00 97.25 212 GLY A C 1
ATOM 1503 O O . GLY A 1 212 ? -10.443 -22.733 -53.270 1.00 97.25 212 GLY A O 1
ATOM 1504 N N . LEU A 1 213 ? -11.993 -22.879 -54.884 1.00 97.81 213 LEU A N 1
ATOM 1505 C CA . LEU A 1 213 ? -11.400 -21.868 -55.769 1.00 97.81 213 LEU A CA 1
ATOM 1506 C C . LEU A 1 213 ? -12.205 -20.561 -55.750 1.00 97.81 213 LEU A C 1
ATOM 1508 O O . LEU A 1 213 ? -13.400 -20.567 -56.043 1.00 97.81 213 LEU A O 1
ATOM 1512 N N . ILE A 1 214 ? -11.537 -19.436 -55.497 1.00 98.19 214 ILE A N 1
ATOM 1513 C CA . ILE A 1 214 ? -12.039 -18.098 -55.826 1.00 98.19 214 ILE A CA 1
ATOM 1514 C C . ILE A 1 214 ? -11.127 -17.508 -56.901 1.00 98.19 214 ILE A C 1
ATOM 1516 O O . ILE A 1 214 ? -9.932 -17.328 -56.674 1.00 98.19 214 ILE A O 1
ATOM 1520 N N . ASP A 1 215 ? -11.680 -17.231 -58.078 1.00 96.31 215 ASP A N 1
ATOM 1521 C CA . ASP A 1 215 ? -10.924 -16.772 -59.244 1.00 96.31 215 ASP A CA 1
ATOM 1522 C C . ASP A 1 215 ? -11.479 -15.443 -59.766 1.00 96.31 215 ASP A C 1
ATOM 1524 O O . ASP A 1 215 ? -12.527 -15.389 -60.412 1.00 96.31 215 ASP A O 1
ATOM 1528 N N . GLY A 1 216 ? -10.761 -14.358 -59.484 1.00 94.12 216 GLY A N 1
ATOM 1529 C CA . GLY A 1 216 ? -11.093 -13.020 -59.967 1.00 94.12 216 GLY A CA 1
ATOM 1530 C C . GLY A 1 216 ? -10.850 -12.827 -61.464 1.00 94.12 216 GLY A C 1
ATOM 1531 O O . GLY A 1 216 ? -11.342 -11.857 -62.045 1.00 94.12 216 GLY A O 1
ATOM 1532 N N . ALA A 1 217 ? -10.116 -13.740 -62.112 1.00 92.50 217 ALA A N 1
ATOM 1533 C CA . ALA A 1 217 ? -9.587 -13.549 -63.456 1.00 92.50 217 ALA A CA 1
ATOM 1534 C C . ALA A 1 217 ? -8.905 -12.169 -63.582 1.00 92.50 217 ALA A C 1
ATOM 1536 O O . ALA A 1 217 ? -7.967 -11.874 -62.843 1.00 92.50 217 ALA A O 1
ATOM 1537 N N . ALA A 1 218 ? -9.368 -11.309 -64.495 1.00 92.12 218 ALA A N 1
ATOM 1538 C CA . ALA A 1 218 ? -8.795 -9.978 -64.687 1.00 92.12 218 ALA A CA 1
ATOM 1539 C C . ALA A 1 218 ? -9.162 -8.967 -63.574 1.00 92.12 218 ALA A C 1
ATOM 1541 O O . ALA A 1 218 ? -8.531 -7.911 -63.488 1.00 92.12 218 ALA A O 1
ATOM 1542 N N . LEU A 1 219 ? -10.178 -9.267 -62.758 1.00 93.69 219 LEU A N 1
ATOM 1543 C CA . LEU A 1 219 ? -10.621 -8.471 -61.611 1.00 93.69 219 LEU A CA 1
ATOM 1544 C C . LEU A 1 219 ? -9.999 -9.007 -60.312 1.00 93.69 219 LEU A C 1
ATOM 1546 O O . LEU A 1 219 ? -9.370 -10.063 -60.295 1.00 93.69 219 LEU A O 1
ATOM 1550 N N . SER A 1 220 ? -10.215 -8.301 -59.203 1.00 94.69 220 SER A N 1
ATOM 1551 C CA . SER A 1 220 ? -9.916 -8.835 -57.874 1.00 94.69 220 SER A CA 1
ATOM 1552 C C . SER A 1 220 ? -10.740 -10.092 -57.597 1.00 94.69 220 SER A C 1
ATOM 1554 O O . SER A 1 220 ? -11.939 -10.136 -57.880 1.00 94.69 220 SER A O 1
ATOM 1556 N N . ALA A 1 221 ? -10.120 -11.101 -56.985 1.00 96.44 221 ALA A N 1
ATOM 1557 C CA . ALA A 1 221 ? -10.848 -12.252 -56.456 1.00 96.44 221 ALA A CA 1
ATOM 1558 C C . ALA A 1 221 ? -11.811 -11.802 -55.351 1.00 96.44 221 ALA A C 1
ATOM 1560 O O . ALA A 1 221 ? -12.958 -12.245 -55.303 1.00 96.44 221 ALA A O 1
ATOM 1561 N N . PHE A 1 222 ? -11.362 -10.853 -54.524 1.00 94.94 222 PHE A N 1
ATOM 1562 C CA . PHE A 1 222 ? -12.213 -10.126 -53.597 1.00 94.94 222 PHE A CA 1
ATOM 1563 C C . PHE A 1 222 ? -11.804 -8.651 -53.488 1.00 94.94 222 PHE A C 1
ATOM 1565 O O . PHE A 1 222 ? -10.665 -8.336 -53.146 1.00 94.94 222 PHE A O 1
ATOM 1572 N N . ALA A 1 223 ? -12.752 -7.746 -53.742 1.00 91.31 223 ALA A N 1
ATOM 1573 C CA . ALA A 1 223 ? -12.596 -6.309 -53.547 1.00 91.31 223 ALA A CA 1
ATOM 1574 C C . ALA A 1 223 ? -13.653 -5.737 -52.594 1.00 91.31 223 ALA A C 1
ATOM 1576 O O . ALA A 1 223 ? -14.864 -5.843 -52.808 1.00 91.31 223 ALA A O 1
ATOM 1577 N N . LYS A 1 224 ? -13.180 -5.035 -51.564 1.00 83.06 224 LYS A N 1
ATOM 1578 C CA . LYS A 1 224 ? -14.005 -4.251 -50.642 1.00 83.06 224 LYS A CA 1
ATOM 1579 C C . LYS A 1 224 ? -14.110 -2.805 -51.167 1.00 83.06 224 LYS A C 1
ATOM 1581 O O . LYS A 1 224 ? -13.239 -1.974 -50.904 1.00 83.06 224 LYS A O 1
ATOM 1586 N N . GLU A 1 225 ? -15.152 -2.518 -51.953 1.00 71.19 225 GLU A N 1
ATOM 1587 C CA . GLU A 1 225 ? -15.489 -1.188 -52.525 1.00 71.19 225 GLU A CA 1
ATOM 1588 C C . GLU A 1 225 ? -16.537 -0.436 -51.656 1.00 71.19 225 GLU A C 1
ATOM 1590 O O . GLU A 1 225 ? -17.146 -1.056 -50.778 1.00 71.19 225 GLU A O 1
ATOM 1595 N N . PRO A 1 226 ? -16.643 0.912 -51.735 1.00 59.75 226 PRO A N 1
ATOM 1596 C CA . PRO A 1 226 ? -16.450 1.788 -50.579 1.00 59.75 226 PRO A CA 1
ATOM 1597 C C . PRO A 1 226 ? -17.568 1.750 -49.536 1.00 59.75 226 PRO A C 1
ATOM 1599 O O . PRO A 1 226 ? -18.753 1.911 -49.812 1.00 59.75 226 PRO A O 1
ATOM 1602 N N . ALA A 1 227 ? -17.162 1.673 -48.268 1.00 51.81 227 ALA A N 1
ATOM 1603 C CA . ALA A 1 227 ? -18.069 1.923 -47.167 1.00 51.81 227 ALA A CA 1
ATOM 1604 C C . ALA A 1 227 ? -18.291 3.432 -46.965 1.00 51.81 227 ALA A C 1
ATOM 1606 O O . ALA A 1 227 ? -17.362 4.166 -46.632 1.00 51.81 227 ALA A O 1
ATOM 1607 N N . SER A 1 228 ? -19.542 3.891 -47.078 1.00 53.31 228 SER A N 1
ATOM 1608 C CA . SER A 1 228 ? -20.001 5.064 -46.326 1.00 53.31 228 SER A CA 1
ATOM 1609 C C . SER A 1 228 ? -19.612 4.917 -44.841 1.00 53.31 228 SER A C 1
ATOM 1611 O O . SER A 1 228 ? -19.570 3.800 -44.321 1.00 53.31 228 SER A O 1
ATOM 1613 N N . GLN A 1 229 ? -19.334 6.033 -44.153 1.00 51.00 229 GLN A N 1
ATOM 1614 C CA . GLN A 1 229 ? -18.741 6.133 -42.798 1.00 51.00 229 GLN A CA 1
ATOM 1615 C C . GLN A 1 229 ? -19.483 5.384 -41.659 1.00 51.00 229 GLN A C 1
ATOM 1617 O O . GLN A 1 229 ? -19.079 5.460 -40.503 1.00 51.00 229 GLN A O 1
ATOM 1622 N N . TYR A 1 230 ? -20.576 4.678 -41.952 1.00 48.28 230 TYR A N 1
ATOM 1623 C CA . TYR A 1 230 ? -21.543 4.171 -40.978 1.00 48.28 230 TYR A CA 1
ATOM 1624 C C . TYR A 1 230 ? -21.374 2.693 -40.584 1.00 48.28 230 TYR A C 1
ATOM 1626 O O . TYR A 1 230 ? -22.180 2.193 -39.801 1.00 48.28 230 TYR A O 1
ATOM 1634 N N . TYR A 1 231 ? -20.353 1.976 -41.073 1.00 53.66 231 TYR A N 1
ATOM 1635 C CA . TYR A 1 231 ? -20.109 0.583 -40.668 1.00 53.66 231 TYR A CA 1
ATOM 1636 C C . TYR A 1 231 ? -18.624 0.291 -40.432 1.00 53.66 231 TYR A C 1
ATOM 1638 O O . TYR A 1 231 ? -17.790 0.523 -41.303 1.00 53.66 231 TYR A O 1
ATOM 1646 N N . THR A 1 232 ? -18.329 -0.245 -39.248 1.00 49.03 232 THR A N 1
ATOM 1647 C CA . THR A 1 232 ? -16.989 -0.508 -38.695 1.00 49.03 232 THR A CA 1
ATOM 1648 C C . THR A 1 232 ? -16.714 -2.008 -38.491 1.00 49.03 232 THR A C 1
ATOM 1650 O O . THR A 1 232 ? -15.891 -2.380 -37.659 1.00 49.03 232 THR A O 1
ATOM 1653 N N . GLY A 1 233 ? -17.425 -2.895 -39.198 1.00 55.22 233 GLY A N 1
ATOM 1654 C CA . GLY A 1 233 ? -17.243 -4.345 -39.061 1.00 55.22 233 GLY A CA 1
ATOM 1655 C C . GLY A 1 233 ? -15.961 -4.842 -39.738 1.00 55.22 233 GLY A C 1
ATOM 1656 O O . GLY A 1 233 ? -15.797 -4.649 -40.942 1.00 55.22 233 GLY A O 1
ATOM 1657 N N . LEU A 1 234 ? -15.088 -5.488 -38.961 1.00 60.66 234 LEU A N 1
ATOM 1658 C CA . LEU A 1 234 ? -13.880 -6.183 -39.424 1.00 60.66 234 LEU A CA 1
ATOM 1659 C C . LEU A 1 234 ? -14.262 -7.317 -40.393 1.00 60.66 234 LEU A C 1
ATOM 1661 O O . LEU A 1 234 ? -15.168 -8.092 -40.076 1.00 60.66 234 LEU A O 1
ATOM 1665 N N . VAL A 1 235 ? -13.578 -7.450 -41.536 1.00 74.75 235 VAL A N 1
ATOM 1666 C CA . VAL A 1 235 ? -13.675 -8.664 -42.364 1.00 74.75 235 VAL A CA 1
ATOM 1667 C C . VAL A 1 235 ? -12.717 -9.711 -41.806 1.00 74.75 235 VAL A C 1
ATOM 1669 O O . VAL A 1 235 ? -11.549 -9.419 -41.556 1.00 74.75 235 VAL A O 1
ATOM 1672 N N . SER A 1 236 ? -13.199 -10.942 -41.631 1.00 88.75 236 SER A N 1
ATOM 1673 C CA . SER A 1 236 ? -12.347 -12.102 -41.351 1.00 88.75 236 SER A CA 1
ATOM 1674 C C . SER A 1 236 ? -12.294 -13.012 -42.575 1.00 88.75 236 SER A C 1
ATOM 1676 O O . SER A 1 236 ? -13.318 -13.562 -42.988 1.00 88.75 236 SER A O 1
ATOM 1678 N N . ILE A 1 237 ? -11.108 -13.152 -43.166 1.00 94.50 237 ILE A N 1
ATOM 1679 C CA . ILE A 1 237 ? -10.839 -14.034 -44.305 1.00 94.50 237 ILE A CA 1
ATOM 1680 C C . ILE A 1 237 ? -10.053 -15.242 -43.799 1.00 94.50 237 ILE A C 1
ATOM 1682 O O . ILE A 1 237 ? -8.980 -15.089 -43.227 1.00 94.50 237 ILE A O 1
ATOM 1686 N N . THR A 1 238 ? -10.566 -16.447 -44.025 1.00 97.12 238 THR A N 1
ATOM 1687 C CA . THR A 1 238 ? -9.840 -17.706 -43.826 1.00 97.12 238 THR A CA 1
ATOM 1688 C C . THR A 1 238 ? -9.722 -18.423 -45.162 1.00 97.12 238 THR A C 1
ATOM 1690 O O . THR A 1 238 ? -10.731 -18.815 -45.746 1.00 97.12 238 THR A O 1
ATOM 1693 N N . ASN A 1 239 ? -8.502 -18.615 -45.652 1.00 97.75 239 ASN A N 1
ATOM 1694 C CA . ASN A 1 239 ? -8.245 -19.325 -46.900 1.00 97.75 239 ASN A CA 1
ATOM 1695 C C . ASN A 1 239 ? -7.538 -20.658 -46.640 1.00 97.75 239 ASN A C 1
ATOM 1697 O O . ASN A 1 239 ? -6.436 -20.674 -46.115 1.00 97.75 239 ASN A O 1
ATOM 1701 N N . ARG A 1 240 ? -8.160 -21.760 -47.047 1.00 98.00 240 ARG A N 1
ATOM 1702 C CA . ARG A 1 240 ? -7.630 -23.135 -47.087 1.00 98.00 240 ARG A CA 1
ATOM 1703 C C . ARG A 1 240 ? -7.543 -23.698 -48.507 1.00 98.00 240 ARG A C 1
ATOM 1705 O O . ARG A 1 240 ? -6.982 -24.770 -48.702 1.00 98.00 240 ARG A O 1
ATOM 1712 N N . GLY A 1 241 ? -8.157 -23.010 -49.467 1.00 97.31 241 GLY A N 1
ATOM 1713 C CA . GLY A 1 241 ? -8.156 -23.357 -50.882 1.00 97.31 241 GLY A CA 1
ATOM 1714 C C . GLY A 1 241 ? -7.245 -22.430 -51.683 1.00 97.31 241 GLY A C 1
ATOM 1715 O O . GLY A 1 241 ? -6.155 -22.082 -51.239 1.00 97.31 241 GLY A O 1
ATOM 1716 N N . VAL A 1 242 ? -7.707 -22.015 -52.862 1.00 98.19 242 VAL A N 1
ATOM 1717 C CA . VAL A 1 242 ? -6.987 -21.103 -53.759 1.00 98.19 242 VAL A CA 1
ATOM 1718 C C . VAL A 1 242 ? -7.806 -19.834 -53.977 1.00 98.19 242 VAL A C 1
ATOM 1720 O O . VAL A 1 242 ? -8.965 -19.908 -54.382 1.00 98.19 242 VAL A O 1
ATOM 1723 N N . ILE A 1 243 ? -7.194 -18.673 -53.759 1.00 98.38 243 ILE A N 1
ATOM 1724 C CA . ILE A 1 243 ? -7.713 -17.361 -54.154 1.00 98.38 243 ILE A CA 1
ATOM 1725 C C . ILE A 1 243 ? -6.743 -16.782 -55.179 1.00 98.38 243 ILE A C 1
ATOM 1727 O O . ILE A 1 243 ? -5.559 -16.629 -54.883 1.00 98.38 243 ILE A O 1
ATOM 1731 N N . ARG A 1 244 ? -7.208 -16.453 -56.386 1.00 97.25 244 ARG A N 1
ATOM 1732 C CA . ARG A 1 244 ? -6.316 -15.949 -57.436 1.00 97.25 244 ARG A CA 1
ATOM 1733 C C . ARG A 1 244 ? -6.923 -14.876 -58.327 1.00 97.25 244 ARG A C 1
ATOM 1735 O O . ARG A 1 244 ? -8.132 -14.845 -58.536 1.00 97.25 244 ARG A O 1
ATOM 1742 N N . ALA A 1 245 ? -6.055 -14.052 -58.901 1.00 95.56 245 ALA A N 1
ATOM 1743 C CA . ALA A 1 245 ? -6.358 -13.148 -60.006 1.00 95.56 245 ALA A CA 1
ATOM 1744 C C . ALA A 1 245 ? -5.166 -13.093 -60.978 1.00 95.56 245 ALA A C 1
ATOM 1746 O O . ALA A 1 245 ? -4.015 -13.253 -60.572 1.00 95.56 245 ALA A O 1
ATOM 1747 N N . ASN A 1 246 ? -5.432 -12.864 -62.265 1.00 92.88 246 ASN A N 1
ATOM 1748 C CA . ASN A 1 246 ? -4.431 -12.801 -63.338 1.00 92.88 246 ASN A CA 1
ATOM 1749 C C . ASN A 1 246 ? -4.396 -11.455 -64.089 1.00 92.88 246 ASN A C 1
ATOM 1751 O O . ASN A 1 246 ? -3.681 -11.316 -65.083 1.00 92.88 246 ASN A O 1
ATOM 1755 N N . GLY A 1 247 ? -5.156 -10.461 -63.620 1.00 90.88 247 GLY A N 1
ATOM 1756 C CA . GLY A 1 247 ? -5.181 -9.102 -64.161 1.00 90.88 247 GLY A CA 1
ATOM 1757 C C . GLY A 1 247 ? -4.224 -8.124 -63.475 1.00 90.88 247 GLY A C 1
ATOM 1758 O O . GLY A 1 247 ? -3.310 -8.497 -62.743 1.00 90.88 247 GLY A O 1
ATOM 1759 N N . SER A 1 248 ? -4.447 -6.832 -63.721 1.00 93.19 248 SER A N 1
ATOM 1760 C CA . SER A 1 248 ? -3.733 -5.741 -63.040 1.00 93.19 248 SER A CA 1
ATOM 1761 C C . SER A 1 248 ? -4.374 -5.327 -61.712 1.00 93.19 248 SER A C 1
ATOM 1763 O O . SER A 1 248 ? -3.839 -4.455 -61.036 1.00 93.19 248 SER A O 1
ATOM 1765 N N . ALA A 1 249 ? -5.541 -5.881 -61.374 1.00 92.38 249 ALA A N 1
ATOM 1766 C CA . ALA A 1 249 ? -6.193 -5.666 -60.089 1.00 92.38 249 ALA A CA 1
ATOM 1767 C C . ALA A 1 249 ? -5.528 -6.522 -59.001 1.00 92.38 249 ALA A C 1
ATOM 1769 O O . ALA A 1 249 ? -5.074 -7.631 -59.280 1.00 92.38 249 ALA A O 1
ATOM 1770 N N . ASP A 1 250 ? -5.499 -6.018 -57.768 1.00 94.81 250 ASP A N 1
ATOM 1771 C CA . ASP A 1 250 ? -4.994 -6.781 -56.624 1.00 94.81 250 ASP A CA 1
ATOM 1772 C C . ASP A 1 250 ? -5.928 -7.969 -56.334 1.00 94.81 250 ASP A C 1
ATOM 1774 O O . ASP A 1 250 ? -7.150 -7.820 -56.399 1.00 94.81 250 ASP A O 1
ATOM 1778 N N . THR A 1 251 ? -5.386 -9.147 -56.016 1.00 96.62 251 THR A N 1
ATOM 1779 C CA . THR A 1 251 ? -6.177 -10.366 -55.771 1.00 96.62 251 THR A CA 1
ATOM 1780 C C . THR A 1 251 ? -7.133 -10.174 -54.594 1.00 96.62 251 THR A C 1
ATOM 1782 O O . THR A 1 251 ? -8.327 -10.461 -54.724 1.00 96.62 251 THR A O 1
ATOM 1785 N N . LEU A 1 252 ? -6.626 -9.636 -53.480 1.00 95.50 252 LEU A N 1
ATOM 1786 C CA . LEU A 1 252 ? -7.407 -9.156 -52.341 1.00 95.50 252 LEU A CA 1
ATOM 1787 C C . LEU A 1 252 ? -7.205 -7.646 -52.169 1.00 95.50 252 LEU A C 1
ATOM 1789 O O . LEU A 1 252 ? -6.095 -7.210 -51.874 1.00 95.50 252 LEU A O 1
ATOM 1793 N N . LEU A 1 253 ? -8.276 -6.861 -52.299 1.00 92.56 253 LEU A N 1
ATOM 1794 C CA . LEU A 1 253 ? -8.269 -5.403 -52.130 1.00 92.56 253 LEU A CA 1
ATOM 1795 C C . LEU A 1 253 ? -9.117 -4.993 -50.912 1.00 92.56 253 LEU A C 1
ATOM 1797 O O . LEU A 1 253 ? -10.350 -5.008 -50.968 1.00 92.56 253 LEU A O 1
ATOM 1801 N N . LEU A 1 254 ? -8.460 -4.614 -49.810 1.00 89.44 254 LEU A N 1
ATOM 1802 C CA . LEU A 1 254 ? -9.041 -4.484 -48.464 1.00 89.44 254 LEU A CA 1
ATOM 1803 C C . LEU A 1 254 ? -8.829 -3.085 -47.860 1.00 89.44 254 LEU A C 1
ATOM 1805 O O . LEU A 1 254 ? -7.791 -2.764 -47.301 1.00 89.44 254 LEU A O 1
ATOM 1809 N N . ARG A 1 255 ? -9.821 -2.198 -47.935 1.00 75.44 255 ARG A N 1
ATOM 1810 C CA . ARG A 1 255 ? -9.623 -0.768 -47.605 1.00 75.44 255 ARG A CA 1
ATOM 1811 C C . ARG A 1 255 ? -9.717 -0.373 -46.116 1.00 75.44 255 ARG A C 1
ATOM 1813 O O . ARG A 1 255 ? -9.751 0.820 -45.829 1.00 75.44 255 ARG A O 1
ATOM 1820 N N . GLN A 1 256 ? -9.809 -1.311 -45.168 1.00 74.25 256 GLN A N 1
ATOM 1821 C CA . GLN A 1 256 ? -9.920 -1.027 -43.721 1.00 74.25 256 GLN A CA 1
ATOM 1822 C C . GLN A 1 256 ? -9.166 -2.081 -42.883 1.00 74.25 256 GLN A C 1
ATOM 1824 O O . GLN A 1 256 ? -8.503 -2.940 -43.447 1.00 74.25 256 GLN A O 1
ATOM 1829 N N . ASN A 1 257 ? -9.301 -1.999 -41.554 1.00 76.31 257 ASN A N 1
ATOM 1830 C CA . ASN A 1 257 ? -8.882 -2.989 -40.556 1.00 76.31 257 ASN A CA 1
ATOM 1831 C C . ASN A 1 257 ? -9.476 -4.379 -40.852 1.00 76.31 257 ASN A C 1
ATOM 1833 O O . ASN A 1 257 ? -10.641 -4.616 -40.529 1.00 76.31 257 ASN A O 1
ATOM 1837 N N . ASP A 1 258 ? -8.703 -5.283 -41.450 1.00 83.62 258 ASP A N 1
ATOM 1838 C CA . ASP A 1 258 ? -9.171 -6.616 -41.853 1.00 83.62 258 ASP A CA 1
ATOM 1839 C C . ASP A 1 258 ? -8.184 -7.722 -41.405 1.00 83.62 258 ASP A C 1
ATOM 1841 O O . ASP A 1 258 ? -6.968 -7.517 -41.378 1.00 83.62 258 ASP A O 1
ATOM 1845 N N . ASN A 1 259 ? -8.720 -8.896 -41.040 1.00 91.38 259 ASN A N 1
ATOM 1846 C CA . ASN A 1 259 ? -7.958 -10.045 -40.536 1.00 91.38 259 ASN A CA 1
ATOM 1847 C C . ASN A 1 259 ? -7.913 -11.163 -41.583 1.00 91.38 259 ASN A C 1
ATOM 1849 O O . ASN A 1 259 ? -8.959 -11.602 -42.069 1.00 91.38 259 ASN A O 1
ATOM 1853 N N . ILE A 1 260 ? -6.722 -11.681 -41.871 1.00 95.69 260 ILE A N 1
ATOM 1854 C CA . ILE A 1 260 ? -6.496 -12.740 -42.856 1.00 95.69 260 ILE A CA 1
ATOM 1855 C C . ILE A 1 260 ? -5.769 -13.904 -42.189 1.00 95.69 260 ILE A C 1
ATOM 1857 O O . ILE A 1 260 ? -4.687 -13.738 -41.636 1.00 95.69 260 ILE A O 1
ATOM 1861 N N . THR A 1 261 ? -6.332 -15.102 -42.285 1.00 97.62 261 THR A N 1
ATOM 1862 C CA . THR A 1 261 ? -5.658 -16.359 -41.956 1.00 97.62 261 THR A CA 1
ATOM 1863 C C . THR A 1 261 ? -5.529 -17.192 -43.224 1.00 97.62 261 THR A C 1
ATOM 1865 O O . THR A 1 261 ? -6.532 -17.574 -43.825 1.00 97.62 261 THR A O 1
ATOM 1868 N N . ASN A 1 262 ? -4.298 -17.466 -43.645 1.00 98.00 262 ASN A N 1
ATOM 1869 C CA . ASN A 1 262 ? -4.005 -18.214 -44.860 1.00 98.00 262 ASN A CA 1
ATOM 1870 C C . ASN A 1 262 ? -3.333 -19.555 -44.531 1.00 98.00 262 ASN A C 1
ATOM 1872 O O . ASN A 1 262 ? -2.232 -19.592 -43.995 1.00 98.00 262 ASN A O 1
ATOM 1876 N N . GLU A 1 263 ? -4.012 -20.646 -44.864 1.00 97.69 263 GLU A N 1
ATOM 1877 C CA . GLU A 1 263 ? -3.551 -22.041 -44.830 1.00 97.69 263 GLU A CA 1
ATOM 1878 C C . GLU A 1 263 ? -3.411 -22.625 -46.254 1.00 97.69 263 GLU A C 1
ATOM 1880 O O . GLU A 1 263 ? -2.860 -23.715 -46.407 1.00 97.69 263 GLU A O 1
ATOM 1885 N N . GLY A 1 264 ? -3.917 -21.922 -47.278 1.00 96.62 264 GLY A N 1
ATOM 1886 C CA . GLY A 1 264 ? -3.862 -22.294 -48.695 1.00 96.62 264 GLY A CA 1
ATOM 1887 C C . GLY A 1 264 ? -3.099 -21.274 -49.547 1.00 96.62 264 GLY A C 1
ATOM 1888 O O . GLY A 1 264 ? -2.150 -20.648 -49.081 1.00 96.62 264 GLY A O 1
ATOM 1889 N N . ASP A 1 265 ? -3.524 -21.073 -50.792 1.00 97.75 265 ASP A N 1
ATOM 1890 C CA . ASP A 1 265 ? -2.822 -20.219 -51.752 1.00 97.75 265 ASP A CA 1
ATOM 1891 C C . ASP A 1 265 ? -3.562 -18.905 -52.040 1.00 97.75 265 ASP A C 1
ATOM 1893 O O . ASP A 1 265 ? -4.756 -18.910 -52.353 1.00 97.75 265 ASP A O 1
ATOM 1897 N N . ILE A 1 266 ? -2.839 -17.783 -52.004 1.00 98.38 266 ILE A N 1
ATOM 1898 C CA . ILE A 1 266 ? -3.279 -16.469 -52.487 1.00 98.38 266 ILE A CA 1
ATOM 1899 C C . ILE A 1 266 ? -2.305 -16.021 -53.583 1.00 98.38 266 ILE A C 1
ATOM 1901 O O . ILE A 1 266 ? -1.163 -15.659 -53.296 1.00 98.38 266 ILE A O 1
ATOM 1905 N N . PHE A 1 267 ? -2.760 -16.039 -54.839 1.00 96.50 267 PHE A N 1
ATOM 1906 C CA . PHE A 1 267 ? -1.934 -15.754 -56.015 1.00 96.50 267 PHE A CA 1
ATOM 1907 C C . PHE A 1 267 ? -2.357 -14.481 -56.747 1.00 96.50 267 PHE A C 1
ATOM 1909 O O . PHE A 1 267 ? -3.519 -14.319 -57.123 1.00 96.50 267 PHE A O 1
ATOM 1916 N N . ALA A 1 268 ? -1.397 -13.611 -57.045 1.00 95.38 268 ALA A N 1
ATOM 1917 C CA . ALA A 1 268 ? -1.517 -12.615 -58.104 1.00 95.38 268 ALA A CA 1
ATOM 1918 C C . ALA A 1 268 ? -0.628 -13.031 -59.283 1.00 95.38 268 ALA A C 1
ATOM 1920 O O . ALA A 1 268 ? 0.579 -12.795 -59.292 1.00 95.38 268 ALA A O 1
ATOM 1921 N N . GLU A 1 269 ? -1.235 -13.688 -60.273 1.00 92.19 269 GLU A N 1
ATOM 1922 C CA . GLU A 1 269 ? -0.563 -14.168 -61.490 1.00 92.19 269 GLU A CA 1
ATOM 1923 C C . GLU A 1 269 ? -0.316 -13.032 -62.505 1.00 92.19 269 GLU A C 1
ATOM 1925 O O . GLU A 1 269 ? 0.520 -13.169 -63.399 1.00 92.19 269 GLU A O 1
ATOM 1930 N N . GLY A 1 270 ? -1.047 -11.917 -62.380 1.00 89.88 270 GLY A N 1
ATOM 1931 C CA . GLY A 1 270 ? -0.869 -10.698 -63.173 1.00 89.88 270 GLY A CA 1
ATOM 1932 C C . GLY A 1 270 ? -0.002 -9.652 -62.464 1.00 89.88 270 GLY A C 1
ATOM 1933 O O . GLY A 1 270 ? 0.749 -9.983 -61.552 1.00 89.88 270 GLY A O 1
ATOM 1934 N N . THR A 1 271 ? -0.091 -8.381 -62.874 1.00 91.44 271 THR A N 1
ATOM 1935 C CA . THR A 1 271 ? 0.720 -7.280 -62.303 1.00 91.44 271 THR A CA 1
ATOM 1936 C C . THR A 1 271 ? 0.135 -6.673 -61.025 1.00 91.44 271 THR A C 1
ATOM 1938 O O . THR A 1 271 ? 0.711 -5.730 -60.490 1.00 91.44 271 THR A O 1
ATOM 1941 N N . GLY A 1 272 ? -1.039 -7.132 -60.585 1.00 92.31 272 GLY A N 1
ATOM 1942 C CA . GLY A 1 272 ? -1.611 -6.738 -59.300 1.00 92.31 272 GLY A CA 1
ATOM 1943 C C . GLY A 1 272 ? -0.848 -7.337 -58.117 1.00 92.31 272 GLY A C 1
ATOM 1944 O O . GLY A 1 272 ? 0.021 -8.196 -58.275 1.00 92.31 272 GLY A O 1
ATOM 1945 N N . ARG A 1 273 ? -1.193 -6.888 -56.913 1.00 95.69 273 ARG A N 1
ATOM 1946 C CA . ARG A 1 273 ? -0.663 -7.425 -55.655 1.00 95.69 273 ARG A CA 1
ATOM 1947 C C . ARG A 1 273 ? -1.472 -8.625 -55.192 1.00 95.69 273 ARG A C 1
ATOM 1949 O O . ARG A 1 273 ? -2.660 -8.715 -55.493 1.00 95.69 273 ARG A O 1
ATOM 1956 N N . ALA A 1 274 ? -0.873 -9.524 -54.414 1.00 97.00 274 ALA A N 1
ATOM 1957 C CA . ALA A 1 274 ? -1.641 -10.613 -53.805 1.00 97.00 274 ALA A CA 1
ATOM 1958 C C . ALA A 1 274 ? -2.620 -10.062 -52.755 1.00 97.00 274 ALA A C 1
ATOM 1960 O O . ALA A 1 274 ? -3.788 -10.452 -52.722 1.00 97.00 274 ALA A O 1
ATOM 1961 N N . ILE A 1 275 ? -2.162 -9.116 -51.930 1.00 96.75 275 ILE A N 1
ATOM 1962 C CA . ILE A 1 275 ? -2.967 -8.461 -50.898 1.00 96.75 275 ILE A CA 1
ATOM 1963 C C . ILE A 1 275 ? -2.629 -6.971 -50.857 1.00 96.75 275 ILE A C 1
ATOM 1965 O O . ILE A 1 275 ? -1.459 -6.596 -50.763 1.00 96.75 275 ILE A O 1
ATOM 1969 N N . SER A 1 276 ? -3.647 -6.114 -50.878 1.00 94.00 276 SER A N 1
ATOM 1970 C CA . SER A 1 276 ? -3.488 -4.683 -50.634 1.00 94.00 276 SER A CA 1
ATOM 1971 C C . SER A 1 276 ? -4.514 -4.131 -49.651 1.00 94.00 276 SER A C 1
ATOM 1973 O O . SER A 1 276 ? -5.647 -4.615 -49.587 1.00 94.00 276 SER A O 1
ATOM 1975 N N . GLY A 1 277 ? -4.135 -3.112 -48.872 1.00 90.31 277 GLY A N 1
ATOM 1976 C CA . GLY A 1 277 ? -5.076 -2.488 -47.947 1.00 90.31 277 GLY A CA 1
ATOM 1977 C C . GLY A 1 277 ? -4.607 -1.275 -47.149 1.00 90.31 277 GLY A C 1
ATOM 1978 O O . GLY A 1 277 ? -3.584 -0.677 -47.452 1.00 90.31 277 GLY A O 1
ATOM 1979 N N . ALA A 1 278 ? -5.389 -0.881 -46.139 1.00 87.75 278 ALA A N 1
ATOM 1980 C CA . ALA A 1 278 ? -5.033 0.223 -45.239 1.00 87.75 278 ALA A CA 1
ATOM 1981 C C . ALA A 1 278 ? -4.291 -0.282 -43.992 1.00 87.75 278 ALA A C 1
ATOM 1983 O O . ALA A 1 278 ? -3.108 0.013 -43.828 1.00 87.75 278 ALA A O 1
ATOM 1984 N N . SER A 1 279 ? -4.972 -1.080 -43.163 1.00 89.94 279 SER A N 1
ATOM 1985 C CA . SER A 1 279 ? -4.420 -1.697 -41.955 1.00 89.94 279 SER A CA 1
ATOM 1986 C C . SER A 1 279 ? -4.792 -3.175 -41.901 1.00 89.94 279 SER A C 1
ATOM 1988 O O . SER A 1 279 ? -5.978 -3.493 -41.917 1.00 89.94 279 SER A O 1
ATOM 1990 N N . LEU A 1 280 ? -3.813 -4.081 -41.860 1.00 92.81 280 LEU A N 1
ATOM 1991 C CA . LEU A 1 280 ? -4.059 -5.525 -41.989 1.00 92.81 280 LEU A CA 1
ATOM 1992 C C . LEU A 1 280 ? -3.391 -6.340 -40.877 1.00 92.81 280 LEU A C 1
ATOM 1994 O O . LEU A 1 280 ? -2.240 -6.086 -40.528 1.00 92.81 280 LEU A O 1
ATOM 1998 N N . TRP A 1 281 ? -4.086 -7.378 -40.403 1.00 95.31 281 TRP A N 1
ATOM 1999 C CA . TRP A 1 281 ? -3.506 -8.456 -39.593 1.00 95.31 281 TRP A CA 1
ATOM 2000 C C . TRP A 1 281 ? -3.490 -9.747 -40.402 1.00 95.31 281 TRP A C 1
ATOM 2002 O O . TRP A 1 281 ? -4.541 -10.273 -40.772 1.00 95.31 281 TRP A O 1
ATOM 2012 N N . ILE A 1 282 ? -2.300 -10.260 -40.690 1.00 97.06 282 ILE A N 1
ATOM 2013 C CA . ILE A 1 282 ? -2.091 -11.399 -41.580 1.00 97.06 282 ILE A CA 1
ATOM 2014 C C . ILE A 1 282 ? -1.395 -12.511 -40.806 1.00 97.06 282 ILE A C 1
ATOM 2016 O O . ILE A 1 282 ? -0.291 -12.344 -40.297 1.00 97.06 282 ILE A O 1
ATOM 2020 N N . THR A 1 283 ? -2.020 -13.681 -40.763 1.00 98.19 283 THR A N 1
ATOM 2021 C CA . THR A 1 283 ? -1.410 -14.921 -40.286 1.00 98.19 283 THR A CA 1
ATOM 2022 C C . THR A 1 283 ? -1.293 -15.887 -41.455 1.00 98.19 283 THR A C 1
ATOM 2024 O O . THR A 1 283 ? -2.290 -16.451 -41.905 1.00 98.19 283 THR A O 1
ATOM 2027 N N . ASN A 1 284 ? -0.076 -16.084 -41.954 1.00 98.12 284 ASN A N 1
ATOM 2028 C CA . ASN A 1 284 ? 0.232 -17.064 -42.987 1.00 98.12 284 ASN A CA 1
ATOM 2029 C C . ASN A 1 284 ? 0.796 -18.326 -42.321 1.00 98.12 284 ASN A C 1
ATOM 2031 O O . ASN A 1 284 ? 1.927 -18.325 -41.839 1.00 98.12 284 ASN A O 1
ATOM 2035 N N . GLN A 1 285 ? -0.016 -19.377 -42.244 1.00 98.00 285 GLN A N 1
ATOM 2036 C CA . GLN A 1 285 ? 0.317 -20.639 -41.578 1.00 98.00 285 GLN A CA 1
ATOM 2037 C C . GLN A 1 285 ? 1.357 -21.440 -42.377 1.00 98.00 285 GLN A C 1
ATOM 2039 O O . GLN A 1 285 ? 1.662 -21.101 -43.515 1.00 98.00 285 GLN A O 1
ATOM 2044 N N . ASP A 1 286 ? 1.877 -22.529 -41.806 1.00 95.88 286 ASP A N 1
ATOM 2045 C CA . ASP A 1 286 ? 2.968 -23.343 -42.375 1.00 95.88 286 ASP A CA 1
ATOM 2046 C C . ASP A 1 286 ? 2.718 -23.808 -43.825 1.00 95.88 286 ASP A C 1
ATOM 2048 O O . ASP A 1 286 ? 3.653 -23.940 -44.613 1.00 95.88 286 ASP A O 1
ATOM 2052 N N . THR A 1 287 ? 1.458 -24.073 -44.188 1.00 94.50 287 THR A N 1
ATOM 2053 C CA . THR A 1 287 ? 1.054 -24.485 -45.545 1.00 94.50 287 THR A CA 1
ATOM 2054 C C . THR A 1 287 ? 0.609 -23.326 -46.433 1.00 94.50 287 THR A C 1
ATOM 2056 O O . THR A 1 287 ? 0.353 -23.537 -47.615 1.00 94.50 287 THR A O 1
ATOM 2059 N N . GLY A 1 288 ? 0.499 -22.121 -45.875 1.00 97.31 288 GLY A N 1
ATOM 2060 C CA . GLY A 1 288 ? 0.017 -20.941 -46.568 1.00 97.31 288 GLY A CA 1
ATOM 2061 C C . GLY A 1 288 ? 1.051 -20.357 -47.533 1.00 97.31 288 GLY A C 1
ATOM 2062 O O . GLY A 1 288 ? 2.230 -20.197 -47.202 1.00 97.31 288 GLY A O 1
ATOM 2063 N N . SER A 1 289 ? 0.596 -19.993 -48.731 1.00 97.94 289 SER A N 1
ATOM 2064 C CA . SER A 1 289 ? 1.384 -19.286 -49.740 1.00 97.94 289 SER A CA 1
ATOM 2065 C C . SER A 1 289 ? 0.712 -17.975 -50.146 1.00 97.94 289 SER A C 1
ATOM 2067 O O . SER A 1 289 ? -0.460 -17.965 -50.517 1.00 97.94 289 SER A O 1
ATOM 2069 N N . ILE A 1 290 ? 1.449 -16.864 -50.084 1.00 98.56 290 ILE A N 1
ATOM 2070 C CA . ILE A 1 290 ? 1.031 -15.548 -50.588 1.00 98.56 290 ILE A CA 1
ATOM 2071 C C . ILE A 1 290 ? 2.058 -15.120 -51.631 1.00 98.56 290 ILE A C 1
ATOM 2073 O O . ILE A 1 290 ? 3.191 -14.784 -51.284 1.00 98.56 290 ILE A O 1
ATOM 2077 N N . VAL A 1 291 ? 1.690 -15.156 -52.911 1.00 97.44 291 VAL A N 1
ATOM 2078 C CA . VAL A 1 291 ? 2.652 -14.962 -54.004 1.00 97.44 291 VAL A CA 1
ATOM 2079 C C . VAL A 1 291 ? 2.118 -14.003 -55.058 1.00 97.44 291 VAL A C 1
ATOM 2081 O O . VAL A 1 291 ? 0.978 -14.119 -55.508 1.00 97.44 291 VAL A O 1
ATOM 2084 N N . ALA A 1 292 ? 2.967 -13.076 -55.491 1.00 96.44 292 ALA A N 1
ATOM 2085 C CA . ALA A 1 292 ? 2.683 -12.142 -56.572 1.00 96.44 292 ALA A CA 1
ATOM 2086 C C . ALA A 1 292 ? 3.869 -12.018 -57.533 1.00 96.44 292 ALA A C 1
ATOM 2088 O O . ALA A 1 292 ? 5.025 -12.182 -57.146 1.00 96.44 292 ALA A O 1
ATOM 2089 N N . THR A 1 293 ? 3.596 -11.658 -58.788 1.00 91.81 293 THR A N 1
ATOM 2090 C CA . THR A 1 293 ? 4.665 -11.437 -59.780 1.00 91.81 293 THR A CA 1
ATOM 2091 C C . THR A 1 293 ? 5.469 -10.149 -59.566 1.00 91.81 293 THR A C 1
ATOM 2093 O O . THR A 1 293 ? 6.516 -9.999 -60.187 1.00 91.81 293 THR A O 1
ATOM 2096 N N . GLN A 1 294 ? 5.004 -9.231 -58.710 1.00 91.00 294 GLN A N 1
ATOM 2097 C CA . GLN A 1 294 ? 5.713 -8.005 -58.318 1.00 91.00 294 GLN A CA 1
ATOM 2098 C C . GLN A 1 294 ? 5.704 -7.851 -56.795 1.00 91.00 294 GLN A C 1
ATOM 2100 O O . GLN A 1 294 ? 6.623 -8.338 -56.140 1.00 91.00 294 GLN A O 1
ATOM 2105 N N . THR A 1 295 ? 4.657 -7.230 -56.236 1.00 95.81 295 THR A N 1
ATOM 2106 C CA . THR A 1 295 ? 4.515 -7.004 -54.791 1.00 95.81 295 THR A CA 1
ATOM 2107 C C . THR A 1 295 ? 3.499 -7.958 -54.170 1.00 95.81 295 THR A C 1
ATOM 2109 O O . THR A 1 295 ? 2.345 -7.965 -54.597 1.00 95.81 295 THR A O 1
ATOM 2112 N N . ALA A 1 296 ? 3.879 -8.738 -53.154 1.00 97.81 296 ALA A N 1
ATOM 2113 C CA . ALA A 1 296 ? 2.934 -9.656 -52.508 1.00 97.81 296 ALA A CA 1
ATOM 2114 C C . ALA A 1 296 ? 1.948 -8.914 -51.592 1.00 97.81 296 ALA A C 1
ATOM 2116 O O . ALA A 1 296 ? 0.740 -8.976 -51.827 1.00 97.81 296 ALA A O 1
ATOM 2117 N N . ILE A 1 297 ? 2.444 -8.177 -50.596 1.00 98.00 297 ILE A N 1
ATOM 2118 C CA . ILE A 1 297 ? 1.623 -7.442 -49.623 1.00 98.00 297 ILE A CA 1
ATOM 2119 C C . ILE A 1 297 ? 1.952 -5.949 -49.692 1.00 98.00 297 ILE A C 1
ATOM 2121 O O . ILE A 1 297 ? 3.120 -5.572 -49.645 1.00 98.00 297 ILE A O 1
ATOM 2125 N N . SER A 1 298 ? 0.935 -5.087 -49.767 1.00 95.62 298 SER A N 1
ATOM 2126 C CA . SER A 1 298 ? 1.120 -3.630 -49.695 1.00 95.62 298 SER A CA 1
ATOM 2127 C C . SER A 1 298 ? 0.035 -2.953 -48.870 1.00 95.62 298 SER A C 1
ATOM 2129 O O . SER A 1 298 ? -1.152 -3.120 -49.150 1.00 95.62 298 SER A O 1
ATOM 2131 N N . VAL A 1 299 ? 0.427 -2.158 -47.880 1.00 94.81 299 VAL A N 1
ATOM 2132 C CA . VAL A 1 299 ? -0.510 -1.401 -47.047 1.00 94.81 299 VAL A CA 1
ATOM 2133 C C . VAL A 1 299 ? -0.157 0.077 -46.960 1.00 94.81 299 VAL A C 1
ATOM 2135 O O . VAL A 1 299 ? 1.013 0.444 -47.007 1.00 94.81 299 VAL A O 1
ATOM 2138 N N . THR A 1 300 ? -1.168 0.928 -46.784 1.00 91.88 300 THR A N 1
ATOM 2139 C CA . THR A 1 300 ? -0.979 2.386 -46.699 1.00 91.88 300 THR A CA 1
ATOM 2140 C C . THR A 1 300 ? -0.905 2.937 -45.267 1.00 91.88 300 THR A C 1
ATOM 2142 O O . THR A 1 300 ? -0.699 4.135 -45.101 1.00 91.88 300 THR A O 1
ATOM 2145 N N . GLN A 1 301 ? -1.170 2.136 -44.223 1.00 91.44 301 GLN A N 1
ATOM 2146 C CA . GLN A 1 301 ? -1.129 2.585 -42.817 1.00 91.44 301 GLN A CA 1
ATOM 2147 C C . GLN A 1 301 ? -0.346 1.637 -41.907 1.00 91.44 301 GLN A C 1
ATOM 2149 O O . GLN A 1 301 ? 0.663 2.044 -41.345 1.00 91.44 301 GLN A O 1
ATOM 2154 N N . SER A 1 302 ? -0.799 0.398 -41.707 1.00 92.25 302 SER A N 1
ATOM 2155 C CA . SER A 1 302 ? -0.090 -0.537 -40.823 1.00 92.25 302 SER A CA 1
ATOM 2156 C C . SER A 1 302 ? -0.287 -1.993 -41.216 1.00 92.25 302 SER A C 1
ATOM 2158 O O . SER A 1 302 ? -1.338 -2.384 -41.716 1.00 92.25 302 SER A O 1
ATOM 2160 N N . VAL A 1 303 ? 0.712 -2.834 -40.977 1.00 95.38 303 VAL A N 1
ATOM 2161 C CA . VAL A 1 303 ? 0.550 -4.280 -41.144 1.00 95.38 303 VAL A CA 1
ATOM 2162 C C . VAL A 1 303 ? 1.192 -5.032 -39.995 1.00 95.38 303 VAL A C 1
ATOM 2164 O O . VAL A 1 303 ? 2.314 -4.735 -39.590 1.00 95.38 303 VAL A O 1
ATOM 2167 N N . GLU A 1 304 ? 0.470 -6.025 -39.490 1.00 96.94 304 GLU A N 1
ATOM 2168 C CA . GLU A 1 304 ? 1.003 -7.060 -38.618 1.00 96.94 304 GLU A CA 1
ATOM 2169 C C . GLU A 1 304 ? 1.013 -8.388 -39.377 1.00 96.94 304 GLU A C 1
ATOM 2171 O O . GLU A 1 304 ? -0.031 -8.854 -39.837 1.00 96.94 304 GLU A O 1
ATOM 2176 N N . VAL A 1 305 ? 2.190 -8.990 -39.536 1.00 97.94 305 VAL A N 1
ATOM 2177 C CA . VAL A 1 305 ? 2.389 -10.236 -40.278 1.00 97.94 305 VAL A CA 1
ATOM 2178 C C . VAL A 1 305 ? 3.015 -11.285 -39.370 1.00 97.94 305 VAL A C 1
ATOM 2180 O O . VAL A 1 305 ? 4.136 -11.123 -38.895 1.00 97.94 305 VAL A O 1
ATOM 2183 N N . HIS A 1 306 ? 2.317 -12.403 -39.204 1.00 98.06 306 HIS A N 1
ATOM 2184 C CA . HIS A 1 306 ? 2.841 -13.639 -38.627 1.00 98.06 306 HIS A CA 1
ATOM 2185 C C . HIS A 1 306 ? 3.003 -14.652 -39.757 1.00 98.06 306 HIS A C 1
ATOM 2187 O O . HIS A 1 306 ? 2.007 -15.165 -40.270 1.00 98.06 306 HIS A O 1
ATOM 2193 N N . ASN A 1 307 ? 4.237 -14.910 -40.183 1.00 98.19 307 ASN A N 1
ATOM 2194 C CA . ASN A 1 307 ? 4.526 -15.795 -41.309 1.00 98.19 307 ASN A CA 1
ATOM 2195 C C . ASN A 1 307 ? 5.249 -17.067 -40.861 1.00 98.19 307 ASN A C 1
ATOM 2197 O O . ASN A 1 307 ? 6.411 -17.003 -40.471 1.00 98.19 307 ASN A O 1
ATOM 2201 N N . ASN A 1 308 ? 4.605 -18.219 -41.020 1.00 97.81 308 ASN A N 1
ATOM 2202 C CA . ASN A 1 308 ? 5.237 -19.538 -40.939 1.00 97.81 308 ASN A CA 1
ATOM 2203 C C . ASN A 1 308 ? 5.334 -20.232 -42.311 1.00 97.81 308 ASN A C 1
ATOM 2205 O O . ASN A 1 308 ? 6.102 -21.180 -42.465 1.00 97.81 308 ASN A O 1
ATOM 2209 N N . GLY A 1 309 ? 4.563 -19.769 -43.299 1.00 97.38 309 GLY A N 1
ATOM 2210 C CA . GLY A 1 309 ? 4.549 -20.286 -44.667 1.00 97.38 309 GLY A CA 1
ATOM 2211 C C . GLY A 1 309 ? 5.481 -19.527 -45.616 1.00 97.38 309 GLY A C 1
ATOM 2212 O O . GLY A 1 309 ? 6.596 -19.137 -45.258 1.00 97.38 309 GLY A O 1
ATOM 2213 N N . VAL A 1 310 ? 5.021 -19.318 -46.853 1.00 98.00 310 VAL A N 1
ATOM 2214 C CA . VAL A 1 310 ? 5.764 -18.599 -47.904 1.00 98.00 310 VAL A CA 1
ATOM 2215 C C . VAL A 1 310 ? 5.081 -17.280 -48.258 1.00 98.00 310 VAL A C 1
ATOM 2217 O O . VAL A 1 310 ? 3.901 -17.272 -48.607 1.00 98.00 310 VAL A O 1
ATOM 2220 N N . ILE A 1 311 ? 5.844 -16.185 -48.251 1.00 98.62 311 ILE A N 1
ATOM 2221 C CA . ILE A 1 311 ? 5.458 -14.900 -48.855 1.00 98.62 311 ILE A CA 1
ATOM 2222 C C . ILE A 1 311 ? 6.483 -14.576 -49.943 1.00 98.62 311 ILE A C 1
ATOM 2224 O O . ILE A 1 311 ? 7.673 -14.494 -49.653 1.00 98.62 311 ILE A O 1
ATOM 2228 N N . SER A 1 312 ? 6.055 -14.412 -51.194 1.00 97.81 312 SER A N 1
ATOM 2229 C CA . SER A 1 312 ? 6.975 -14.169 -52.313 1.00 97.81 312 SER A CA 1
ATOM 2230 C C . SER A 1 312 ? 6.471 -13.074 -53.248 1.00 97.81 312 SER A C 1
ATOM 2232 O O . SER A 1 312 ? 5.405 -13.194 -53.854 1.00 97.81 312 SER A O 1
ATOM 2234 N N . GLY A 1 313 ? 7.253 -12.005 -53.372 1.00 95.88 313 GLY A N 1
ATOM 2235 C CA . GLY A 1 313 ? 7.120 -10.991 -54.413 1.00 95.88 313 GLY A CA 1
ATOM 2236 C C . GLY A 1 313 ? 8.423 -10.901 -55.201 1.00 95.88 313 GLY A C 1
ATOM 2237 O O . GLY A 1 313 ? 9.502 -10.913 -54.614 1.00 95.88 313 GLY A O 1
ATOM 2238 N N . ALA A 1 314 ? 8.349 -10.827 -56.532 1.00 89.88 314 ALA A N 1
ATOM 2239 C CA . ALA A 1 314 ? 9.560 -10.767 -57.357 1.00 89.88 314 ALA A CA 1
ATOM 2240 C C . ALA A 1 314 ? 10.394 -9.495 -57.114 1.00 89.88 314 ALA A C 1
ATOM 2242 O O . ALA A 1 314 ? 11.609 -9.526 -57.303 1.00 89.88 314 ALA A O 1
ATOM 2243 N N . GLU A 1 315 ? 9.746 -8.396 -56.710 1.00 91.12 315 GLU A N 1
ATOM 2244 C CA . GLU A 1 315 ? 10.415 -7.164 -56.278 1.00 91.12 315 GLU A CA 1
ATOM 2245 C C . GLU A 1 315 ? 10.294 -6.993 -54.761 1.00 91.12 315 GLU A C 1
ATOM 2247 O O . GLU A 1 315 ? 11.297 -7.061 -54.052 1.00 91.12 315 GLU A O 1
ATOM 2252 N N . ASP A 1 316 ? 9.068 -6.825 -54.257 1.00 96.62 316 ASP A N 1
ATOM 2253 C CA . ASP A 1 316 ? 8.803 -6.557 -52.842 1.00 96.62 316 ASP A CA 1
ATOM 2254 C C . ASP A 1 316 ? 7.874 -7.623 -52.252 1.00 96.62 316 ASP A C 1
ATOM 2256 O O . ASP A 1 316 ? 6.763 -7.851 -52.727 1.00 96.62 316 ASP A O 1
ATOM 2260 N N . ALA A 1 317 ? 8.285 -8.271 -51.172 1.00 97.88 317 ALA A N 1
ATOM 2261 C CA . ALA A 1 317 ? 7.410 -9.172 -50.440 1.00 97.88 317 ALA A CA 1
ATOM 2262 C C . ALA A 1 317 ? 6.370 -8.392 -49.622 1.00 97.88 317 ALA A C 1
ATOM 2264 O O . ALA A 1 317 ? 5.183 -8.719 -49.636 1.00 97.88 317 ALA A O 1
ATOM 2265 N N . ILE A 1 318 ? 6.812 -7.356 -48.905 1.00 98.31 318 ILE A N 1
ATOM 2266 C CA . ILE A 1 318 ? 5.968 -6.580 -47.991 1.00 98.31 318 ILE A CA 1
ATOM 2267 C C . ILE A 1 318 ? 6.319 -5.102 -48.125 1.00 98.31 318 ILE A C 1
ATOM 2269 O O . ILE A 1 318 ? 7.480 -4.726 -47.999 1.00 98.31 318 ILE A O 1
ATOM 2273 N N . VAL A 1 319 ? 5.306 -4.267 -48.337 1.00 97.25 319 VAL A N 1
ATOM 2274 C CA . VAL A 1 319 ? 5.421 -2.806 -48.335 1.00 97.25 319 VAL A CA 1
ATOM 2275 C C . VAL A 1 319 ? 4.408 -2.227 -47.351 1.00 97.25 319 VAL A C 1
ATOM 2277 O O . VAL A 1 319 ? 3.219 -2.529 -47.452 1.00 97.25 319 VAL A O 1
ATOM 2280 N N . SER A 1 320 ? 4.854 -1.388 -46.421 1.00 95.69 320 SER A N 1
ATOM 2281 C CA . SER A 1 320 ? 3.988 -0.609 -45.531 1.00 95.69 320 SER A CA 1
ATOM 2282 C C . SER A 1 320 ? 4.371 0.862 -45.599 1.00 95.69 320 SER A C 1
ATOM 2284 O O . SER A 1 320 ? 5.526 1.184 -45.353 1.00 95.69 320 SER A O 1
ATOM 2286 N N . ASP A 1 321 ? 3.421 1.756 -45.889 1.00 93.75 321 ASP A N 1
ATOM 2287 C CA . ASP A 1 321 ? 3.660 3.211 -45.833 1.00 93.75 321 ASP A CA 1
ATOM 2288 C C . ASP A 1 321 ? 3.666 3.757 -44.387 1.00 93.75 321 ASP A C 1
ATOM 2290 O O . ASP A 1 321 ? 4.020 4.915 -44.158 1.00 93.75 321 ASP A O 1
ATOM 2294 N N . GLY A 1 322 ? 3.272 2.945 -43.399 1.00 91.56 322 GLY A N 1
ATOM 2295 C CA . GLY A 1 322 ? 3.375 3.273 -41.975 1.00 91.56 322 GLY A CA 1
ATOM 2296 C C . GLY A 1 322 ? 4.032 2.140 -41.191 1.00 91.56 322 GLY A C 1
ATOM 2297 O O . GLY A 1 322 ? 5.126 1.718 -41.555 1.00 91.56 322 GLY A O 1
ATOM 2298 N N . SER A 1 323 ? 3.430 1.671 -40.091 1.00 92.50 323 SER A N 1
ATOM 2299 C CA . SER A 1 323 ? 4.110 0.713 -39.204 1.00 92.50 323 SER A CA 1
ATOM 2300 C C . SER A 1 323 ? 4.107 -0.710 -39.768 1.00 92.50 323 SER A C 1
ATOM 2302 O O . SER A 1 323 ? 3.124 -1.169 -40.360 1.00 92.50 323 SER A O 1
ATOM 2304 N N . LEU A 1 324 ? 5.209 -1.429 -39.570 1.00 96.06 324 LEU A N 1
ATOM 2305 C CA . LEU A 1 324 ? 5.366 -2.833 -39.945 1.00 96.06 324 LEU A CA 1
ATOM 2306 C C . LEU A 1 324 ? 5.711 -3.652 -38.699 1.00 96.06 324 LEU A C 1
ATOM 2308 O O . LEU A 1 324 ? 6.771 -3.462 -38.123 1.00 96.06 324 LEU A O 1
ATOM 2312 N N . ASN A 1 325 ? 4.848 -4.582 -38.297 1.00 96.50 325 ASN A N 1
ATOM 2313 C CA . ASN A 1 325 ? 5.143 -5.560 -37.252 1.00 96.50 325 ASN A CA 1
ATOM 2314 C C . ASN A 1 325 ? 5.226 -6.957 -37.877 1.00 96.50 325 ASN A C 1
ATOM 2316 O O . ASN A 1 325 ? 4.218 -7.509 -38.309 1.00 96.50 325 ASN A O 1
ATOM 2320 N N . LEU A 1 326 ? 6.426 -7.517 -37.969 1.00 97.38 326 LEU A N 1
ATOM 2321 C CA . LEU A 1 326 ? 6.701 -8.777 -38.642 1.00 97.38 326 LEU A CA 1
ATOM 2322 C C . LEU A 1 326 ? 7.286 -9.792 -37.663 1.00 97.38 326 LEU A C 1
ATOM 2324 O O . LEU A 1 326 ? 8.368 -9.593 -37.122 1.00 97.38 326 LEU A O 1
ATOM 2328 N N . THR A 1 327 ? 6.612 -10.931 -37.524 1.00 97.44 327 THR A N 1
ATOM 2329 C CA . THR A 1 327 ? 7.175 -12.155 -36.949 1.00 97.44 327 THR A CA 1
ATOM 2330 C C . THR A 1 327 ? 7.284 -13.206 -38.049 1.00 97.44 327 THR A C 1
ATOM 2332 O O . THR A 1 327 ? 6.274 -13.707 -38.546 1.00 97.44 327 THR A O 1
ATOM 2335 N N . ASN A 1 328 ? 8.508 -13.548 -38.444 1.00 97.31 328 ASN A N 1
ATOM 2336 C CA . ASN A 1 328 ? 8.787 -14.524 -39.490 1.00 97.31 328 ASN A CA 1
ATOM 2337 C C . ASN A 1 328 ? 9.467 -15.776 -38.920 1.00 97.31 328 ASN A C 1
ATOM 2339 O O . ASN A 1 328 ? 10.540 -15.713 -38.317 1.00 97.31 328 ASN A O 1
ATOM 2343 N N . ARG A 1 329 ? 8.833 -16.925 -39.150 1.00 96.69 329 ARG A N 1
ATOM 2344 C CA . ARG A 1 329 ? 9.345 -18.290 -38.943 1.00 96.69 329 ARG A CA 1
ATOM 2345 C C . ARG A 1 329 ? 9.371 -19.103 -40.244 1.00 96.69 329 ARG A C 1
ATOM 2347 O O . ARG A 1 329 ? 9.908 -20.203 -40.260 1.00 96.69 329 ARG A O 1
ATOM 2354 N N . GLY A 1 330 ? 8.772 -18.574 -41.311 1.00 96.31 330 GLY A N 1
ATOM 2355 C CA . GLY A 1 330 ? 8.728 -19.166 -42.643 1.00 96.31 330 GLY A CA 1
ATOM 2356 C C . GLY A 1 330 ? 9.768 -18.569 -43.591 1.00 96.31 330 GLY A C 1
ATOM 2357 O O . GLY A 1 330 ? 10.848 -18.141 -43.178 1.00 96.31 330 GLY A O 1
ATOM 2358 N N . SER A 1 331 ? 9.434 -18.530 -44.882 1.00 97.44 331 SER A N 1
ATOM 2359 C CA . SER A 1 331 ? 10.282 -17.947 -45.927 1.00 97.44 331 SER A CA 1
ATOM 2360 C C . SER A 1 331 ? 9.626 -16.719 -46.549 1.00 97.44 331 SER A C 1
ATOM 2362 O O . SER A 1 331 ? 8.459 -16.756 -46.943 1.00 97.44 331 SER A O 1
ATOM 2364 N N . ILE A 1 332 ? 10.398 -15.641 -46.649 1.00 98.44 332 ILE A N 1
ATOM 2365 C CA . ILE A 1 332 ? 10.035 -14.422 -47.366 1.00 98.44 332 ILE A CA 1
ATOM 2366 C C . ILE A 1 332 ? 11.015 -14.249 -48.527 1.00 98.44 332 ILE A C 1
ATOM 2368 O O . ILE A 1 332 ? 12.223 -14.310 -48.318 1.00 98.44 332 ILE A O 1
ATOM 2372 N N . GLN A 1 333 ? 10.507 -14.039 -49.738 1.00 97.81 333 GLN A N 1
ATOM 2373 C CA . GLN A 1 333 ? 11.304 -13.768 -50.935 1.00 97.81 333 GLN A CA 1
ATOM 2374 C C . GLN A 1 333 ? 10.878 -12.431 -51.549 1.00 97.81 333 GLN A C 1
ATOM 2376 O O . GLN A 1 333 ? 9.694 -12.240 -51.825 1.00 97.81 333 GLN A O 1
ATOM 2381 N N . GLY A 1 334 ? 11.837 -11.533 -51.769 1.00 97.00 334 GLY A N 1
ATOM 2382 C CA . GLY A 1 334 ? 11.609 -10.139 -52.159 1.00 97.00 334 GLY A CA 1
ATOM 2383 C C . GLY A 1 334 ? 11.896 -9.163 -51.016 1.00 97.00 334 GLY A C 1
ATOM 2384 O O . GLY A 1 334 ? 12.066 -9.566 -49.864 1.00 97.00 334 GLY A O 1
ATOM 2385 N N . ASN A 1 335 ? 11.954 -7.867 -51.329 1.00 97.69 335 ASN A N 1
ATOM 2386 C CA . ASN A 1 335 ? 12.305 -6.852 -50.333 1.00 97.69 335 ASN A CA 1
ATOM 2387 C C . ASN A 1 335 ? 11.172 -6.605 -49.330 1.00 97.69 335 ASN A C 1
ATOM 2389 O O . ASN A 1 335 ? 9.986 -6.734 -49.642 1.00 97.69 335 ASN A O 1
ATOM 2393 N N . ILE A 1 336 ? 11.548 -6.160 -48.140 1.00 98.06 336 ILE A N 1
ATOM 2394 C CA . ILE A 1 336 ? 10.651 -5.623 -47.125 1.00 98.06 336 ILE A CA 1
ATOM 2395 C C . ILE A 1 336 ? 10.883 -4.116 -47.063 1.00 98.06 336 ILE A C 1
ATOM 2397 O O . ILE A 1 336 ? 12.013 -3.677 -46.854 1.00 98.06 336 ILE A O 1
ATOM 2401 N N . ARG A 1 337 ? 9.822 -3.326 -47.242 1.00 96.44 337 ARG A N 1
ATOM 2402 C CA . ARG A 1 337 ? 9.876 -1.863 -47.169 1.00 96.44 337 ARG A CA 1
ATOM 2403 C C . ARG A 1 337 ? 8.918 -1.321 -46.112 1.00 96.44 337 ARG A C 1
ATOM 2405 O O . ARG A 1 337 ? 7.718 -1.589 -46.184 1.00 96.44 337 ARG A O 1
ATOM 2412 N N . GLY A 1 338 ? 9.452 -0.574 -45.153 1.00 94.06 338 GLY A N 1
ATOM 2413 C CA . GLY A 1 338 ? 8.691 0.149 -44.131 1.00 94.06 338 GLY A CA 1
ATOM 2414 C C . GLY A 1 338 ? 8.599 1.646 -44.433 1.00 94.06 338 GLY A C 1
ATOM 2415 O O . GLY A 1 338 ? 9.392 2.178 -45.210 1.00 94.06 338 GLY A O 1
ATOM 2416 N N . GLY A 1 339 ? 7.621 2.314 -43.821 1.00 91.00 339 GLY A N 1
ATOM 2417 C CA . GLY A 1 339 ? 7.420 3.758 -43.920 1.00 91.00 339 GLY A CA 1
ATOM 2418 C C . GLY A 1 339 ? 8.095 4.512 -42.775 1.00 91.00 339 GLY A C 1
ATOM 2419 O O . GLY A 1 339 ? 8.932 3.970 -42.063 1.00 91.00 339 GLY A O 1
ATOM 2420 N N . ASP A 1 340 ? 7.694 5.766 -42.554 1.00 91.56 340 ASP A N 1
ATOM 2421 C CA . ASP A 1 340 ? 8.290 6.643 -41.527 1.00 91.56 340 ASP A CA 1
ATOM 2422 C C . ASP A 1 340 ? 7.830 6.346 -40.083 1.00 91.56 340 ASP A C 1
ATOM 2424 O O . ASP A 1 340 ? 8.159 7.082 -39.151 1.00 91.56 340 ASP A O 1
ATOM 2428 N N . ALA A 1 341 ? 7.022 5.304 -39.876 1.00 93.50 341 ALA A N 1
ATOM 2429 C CA . ALA A 1 341 ? 6.573 4.887 -38.552 1.00 93.50 341 ALA A CA 1
ATOM 2430 C C . ALA A 1 341 ? 7.411 3.712 -38.035 1.00 93.50 341 ALA A C 1
ATOM 2432 O O . ALA A 1 341 ? 7.908 2.909 -38.815 1.00 93.50 341 ALA A O 1
ATOM 2433 N N . ALA A 1 342 ? 7.495 3.586 -36.709 1.00 92.62 342 ALA A N 1
ATOM 2434 C CA . ALA A 1 342 ? 8.248 2.518 -36.060 1.00 92.62 342 ALA A CA 1
ATOM 2435 C C . ALA A 1 342 ? 7.791 1.120 -36.512 1.00 92.62 342 ALA A C 1
ATOM 2437 O O . ALA A 1 342 ? 6.593 0.803 -36.521 1.00 92.62 342 ALA A O 1
ATOM 2438 N N . SER A 1 343 ? 8.772 0.287 -36.824 1.00 95.19 343 SER A N 1
ATOM 2439 C CA . SER A 1 343 ? 8.645 -1.092 -37.263 1.00 95.19 343 SER A CA 1
ATOM 2440 C C . SER A 1 343 ? 9.254 -2.045 -36.237 1.00 95.19 343 SER A C 1
ATOM 2442 O O . SER A 1 343 ? 10.174 -1.711 -35.498 1.00 95.19 343 SER A O 1
ATOM 2444 N N . PHE A 1 344 ? 8.731 -3.263 -36.186 1.00 95.00 344 PHE A N 1
ATOM 2445 C CA . PHE A 1 344 ? 9.208 -4.348 -35.343 1.00 95.00 344 PHE A CA 1
ATOM 2446 C C . PHE A 1 344 ? 9.427 -5.579 -36.217 1.00 95.00 344 PHE A C 1
ATOM 2448 O O . PHE A 1 344 ? 8.507 -6.007 -36.912 1.00 95.00 344 PHE A O 1
ATOM 2455 N N . ILE A 1 345 ? 10.627 -6.154 -36.194 1.00 95.75 345 ILE A N 1
ATOM 2456 C CA . ILE A 1 345 ? 10.986 -7.319 -37.004 1.00 95.75 345 ILE A CA 1
ATOM 2457 C C . ILE A 1 345 ? 11.633 -8.384 -36.119 1.00 95.75 345 ILE A C 1
ATOM 2459 O O . ILE A 1 345 ? 12.748 -8.230 -35.623 1.00 95.75 345 ILE A O 1
ATOM 2463 N N . ASP A 1 346 ? 10.948 -9.513 -35.985 1.00 94.81 346 ASP A N 1
ATOM 2464 C CA . ASP A 1 346 ? 11.471 -10.750 -35.420 1.00 94.81 346 ASP A CA 1
ATOM 2465 C C . ASP A 1 346 ? 11.571 -11.808 -36.526 1.00 94.81 346 ASP A C 1
ATOM 2467 O O . ASP A 1 346 ? 10.572 -12.385 -36.954 1.00 94.81 346 ASP A O 1
ATOM 2471 N N . ASN A 1 347 ? 12.796 -12.086 -36.975 1.00 94.81 347 ASN A N 1
ATOM 2472 C CA . ASN A 1 347 ? 13.087 -13.082 -38.010 1.00 94.81 347 ASN A CA 1
ATOM 2473 C C . ASN A 1 347 ? 13.757 -14.356 -37.451 1.00 94.81 347 ASN A C 1
ATOM 2475 O O . ASN A 1 347 ? 14.382 -15.116 -38.197 1.00 94.81 347 ASN A O 1
ATOM 2479 N N . ILE A 1 348 ? 13.685 -14.598 -36.137 1.00 90.94 348 ILE A N 1
ATOM 2480 C CA . ILE A 1 348 ? 14.320 -15.773 -35.526 1.00 90.94 348 ILE A CA 1
ATOM 2481 C C . ILE A 1 348 ? 13.650 -17.048 -36.045 1.00 90.94 348 ILE A C 1
ATOM 2483 O O . ILE A 1 348 ? 12.467 -17.274 -35.831 1.00 90.94 348 ILE A O 1
ATOM 2487 N N . GLY A 1 349 ? 14.415 -17.925 -36.696 1.00 89.19 349 GLY A N 1
ATOM 2488 C CA . GLY A 1 349 ? 13.909 -19.189 -37.244 1.00 89.19 349 GLY A CA 1
ATOM 2489 C C . GLY A 1 349 ? 13.270 -19.087 -38.634 1.00 89.19 349 GLY A C 1
ATOM 2490 O O . GLY A 1 349 ? 12.937 -20.128 -39.191 1.00 89.19 349 GLY A O 1
ATOM 2491 N N . GLY A 1 350 ? 13.146 -17.884 -39.202 1.00 94.38 350 GLY A N 1
ATOM 2492 C CA . GLY A 1 350 ? 12.729 -17.658 -40.588 1.00 94.38 350 GLY A CA 1
ATOM 2493 C C . GLY A 1 350 ? 13.895 -17.326 -41.527 1.00 94.38 350 GLY A C 1
ATOM 2494 O O . GLY A 1 350 ? 15.050 -17.219 -41.108 1.00 94.38 350 GLY A O 1
ATOM 2495 N N . THR A 1 351 ? 13.591 -17.151 -42.815 1.00 96.31 351 THR A N 1
ATOM 2496 C CA . THR A 1 351 ? 14.522 -16.623 -43.828 1.00 96.31 351 THR A CA 1
ATOM 2497 C C . THR A 1 351 ? 13.903 -15.469 -44.608 1.00 96.31 351 THR A C 1
ATOM 2499 O O . THR A 1 351 ? 12.705 -15.485 -44.903 1.00 96.31 351 THR A O 1
ATOM 2502 N N . ILE A 1 352 ? 14.729 -14.477 -44.951 1.00 97.62 352 ILE A N 1
ATOM 2503 C CA . ILE A 1 352 ? 14.366 -13.359 -45.830 1.00 97.62 352 ILE A CA 1
ATOM 2504 C C . ILE A 1 352 ? 15.386 -13.317 -46.971 1.00 97.62 352 ILE A C 1
ATOM 2506 O O . ILE A 1 352 ? 16.569 -13.062 -46.750 1.00 97.62 352 ILE A O 1
ATOM 2510 N N . ASP A 1 353 ? 14.926 -13.596 -48.187 1.00 97.19 353 ASP A N 1
ATOM 2511 C CA . ASP A 1 353 ? 15.713 -13.490 -49.413 1.00 97.19 353 ASP A CA 1
ATOM 2512 C C . ASP A 1 353 ? 15.394 -12.175 -50.140 1.00 97.19 353 ASP A C 1
ATOM 2514 O O . ASP A 1 353 ? 14.553 -12.137 -51.040 1.00 97.19 353 ASP A O 1
ATOM 2518 N N . GLY A 1 354 ? 16.006 -11.081 -49.681 1.00 96.38 354 GLY A N 1
ATOM 2519 C CA . GLY A 1 354 ? 15.756 -9.712 -50.145 1.00 96.38 354 GLY A CA 1
ATOM 2520 C C . GLY A 1 354 ? 16.303 -8.653 -49.182 1.00 96.38 354 GLY A C 1
ATOM 2521 O O . GLY A 1 354 ? 16.812 -8.991 -48.110 1.00 96.38 354 GLY A O 1
ATOM 2522 N N . ASP A 1 355 ? 16.207 -7.378 -49.569 1.00 97.12 355 ASP A N 1
ATOM 2523 C CA . ASP A 1 355 ? 16.606 -6.244 -48.723 1.00 97.12 355 ASP A CA 1
ATOM 2524 C C . ASP A 1 355 ? 15.516 -5.908 -47.688 1.00 97.12 355 ASP A C 1
ATOM 2526 O O . ASP A 1 355 ? 14.325 -6.053 -47.960 1.00 97.12 355 ASP A O 1
ATOM 2530 N N . ILE A 1 356 ? 15.910 -5.397 -46.521 1.00 97.31 356 ILE A N 1
ATOM 2531 C CA . ILE A 1 356 ? 15.023 -4.740 -45.551 1.00 97.31 356 ILE A CA 1
ATOM 2532 C C . ILE A 1 356 ? 15.355 -3.249 -45.570 1.00 97.31 356 ILE A C 1
ATOM 2534 O O . ILE A 1 356 ? 16.482 -2.883 -45.250 1.00 97.31 356 ILE A O 1
ATOM 2538 N N . LEU A 1 357 ? 14.395 -2.408 -45.957 1.00 96.06 357 LEU A N 1
ATOM 2539 C CA . LEU A 1 357 ? 14.557 -0.959 -46.107 1.00 96.06 357 LEU A CA 1
ATOM 2540 C C . LEU A 1 357 ? 13.456 -0.233 -45.319 1.00 96.06 357 LEU A C 1
ATOM 2542 O O . LEU A 1 357 ? 12.297 -0.248 -45.734 1.00 96.06 357 LEU A O 1
ATOM 2546 N N . LEU A 1 358 ? 13.792 0.379 -44.190 1.00 95.88 358 LEU A N 1
ATOM 2547 C CA . LEU A 1 358 ? 12.845 1.085 -43.321 1.00 95.88 358 LEU A CA 1
ATOM 2548 C C . LEU A 1 358 ? 13.008 2.615 -43.422 1.00 95.88 358 LEU A C 1
ATOM 2550 O O . LEU A 1 358 ? 13.919 3.112 -44.092 1.00 95.88 358 LEU A O 1
ATOM 2554 N N . GLY A 1 359 ? 12.044 3.356 -42.866 1.00 92.94 359 GLY A N 1
ATOM 2555 C CA . GLY A 1 359 ? 11.945 4.815 -42.976 1.00 92.94 359 GLY A CA 1
ATOM 2556 C C . GLY A 1 359 ? 12.571 5.565 -41.798 1.00 92.94 359 GLY A C 1
ATOM 2557 O O . GLY A 1 359 ? 13.574 5.146 -41.244 1.00 92.94 359 GLY A O 1
ATOM 2558 N N . ALA A 1 360 ? 12.011 6.723 -41.437 1.00 93.31 360 ALA A N 1
ATOM 2559 C CA . ALA A 1 360 ? 12.517 7.558 -40.337 1.00 93.31 360 ALA A CA 1
ATOM 2560 C C . ALA A 1 360 ? 12.027 7.149 -38.916 1.00 93.31 360 ALA A C 1
ATOM 2562 O O . ALA A 1 360 ? 12.056 7.974 -37.993 1.00 93.31 360 ALA A O 1
ATOM 2563 N N . GLY A 1 361 ? 11.473 5.941 -38.764 1.00 92.06 361 GLY A N 1
ATOM 2564 C CA . GLY A 1 361 ? 10.901 5.435 -37.513 1.00 92.06 361 GLY A CA 1
ATOM 2565 C C . GLY A 1 361 ? 11.965 5.040 -36.482 1.00 92.06 361 GLY A C 1
ATOM 2566 O O . GLY A 1 361 ? 13.141 5.012 -36.780 1.00 92.06 361 GLY A O 1
ATOM 2567 N N . ASN A 1 362 ? 11.565 4.742 -35.239 1.00 93.19 362 ASN A N 1
ATOM 2568 C CA . ASN A 1 362 ? 12.468 4.070 -34.291 1.00 93.19 362 ASN A CA 1
ATOM 2569 C C . ASN A 1 362 ? 12.199 2.570 -34.372 1.00 93.19 362 ASN A C 1
ATOM 2571 O O . ASN A 1 362 ? 11.260 2.079 -33.735 1.00 93.19 362 ASN A O 1
ATOM 2575 N N . ASP A 1 363 ? 12.985 1.867 -35.167 1.00 93.62 363 ASP A N 1
ATOM 2576 C CA . ASP A 1 363 ? 12.722 0.486 -35.525 1.00 93.62 363 ASP A CA 1
ATOM 2577 C C . ASP A 1 363 ? 13.365 -0.499 -34.546 1.00 93.62 363 ASP A C 1
ATOM 2579 O O . ASP A 1 363 ? 14.354 -0.213 -33.870 1.00 93.62 363 ASP A O 1
ATOM 2583 N N . VAL A 1 364 ? 12.772 -1.686 -34.422 1.00 93.19 364 VAL A N 1
ATOM 2584 C CA . VAL A 1 364 ? 13.218 -2.734 -33.501 1.00 93.19 364 VAL A CA 1
ATOM 2585 C C . VAL A 1 364 ? 13.451 -4.030 -34.255 1.00 93.19 364 VAL A C 1
ATOM 2587 O O . VAL A 1 364 ? 12.538 -4.578 -34.868 1.00 93.19 364 VAL A O 1
ATOM 2590 N N . PHE A 1 365 ? 14.653 -4.576 -34.123 1.00 93.81 365 PHE A N 1
ATOM 2591 C CA . PHE A 1 365 ? 15.023 -5.890 -34.633 1.00 93.81 365 PHE A CA 1
ATOM 2592 C C . PHE A 1 365 ? 15.284 -6.847 -33.475 1.00 93.81 365 PHE A C 1
ATOM 2594 O O . PHE A 1 365 ? 16.013 -6.506 -32.544 1.00 93.81 365 PHE A O 1
ATOM 2601 N N . ILE A 1 366 ? 14.739 -8.062 -33.532 1.00 92.00 366 ILE A N 1
ATOM 2602 C CA . ILE A 1 366 ? 15.086 -9.126 -32.583 1.00 92.00 366 ILE A CA 1
ATOM 2603 C C . ILE A 1 366 ? 16.218 -9.976 -33.172 1.00 92.00 366 ILE A C 1
ATOM 2605 O O . ILE A 1 366 ? 16.040 -10.642 -34.193 1.00 92.00 366 ILE A O 1
ATOM 2609 N N . GLY A 1 367 ? 17.380 -9.950 -32.519 1.00 89.50 367 GLY A N 1
ATOM 2610 C CA . GLY A 1 367 ? 18.560 -10.733 -32.876 1.00 89.50 367 GLY A CA 1
ATOM 2611 C C . GLY A 1 367 ? 18.592 -12.107 -32.201 1.00 89.50 367 GLY A C 1
ATOM 2612 O O . GLY A 1 367 ? 18.132 -12.280 -31.069 1.00 89.50 367 GLY A O 1
ATOM 2613 N N . ASP A 1 368 ? 19.175 -13.089 -32.889 1.00 88.12 368 ASP A N 1
ATOM 2614 C CA . ASP A 1 368 ? 19.397 -14.434 -32.350 1.00 88.12 368 ASP A CA 1
ATOM 2615 C C . ASP A 1 368 ? 20.624 -14.454 -31.422 1.00 88.12 368 ASP A C 1
ATOM 2617 O O . ASP A 1 368 ? 21.748 -14.158 -31.836 1.00 88.12 368 ASP A O 1
ATOM 2621 N N . VAL A 1 369 ? 20.413 -14.835 -30.159 1.00 87.44 369 VAL A N 1
ATOM 2622 C CA . VAL A 1 369 ? 21.477 -14.939 -29.148 1.00 87.44 369 VAL A CA 1
ATOM 2623 C C . VAL A 1 369 ? 22.531 -15.991 -29.491 1.00 87.44 369 VAL A C 1
ATOM 2625 O O . VAL A 1 369 ? 23.674 -15.868 -29.064 1.00 87.44 369 VAL A O 1
ATOM 2628 N N . ASP A 1 370 ? 22.195 -17.008 -30.285 1.00 85.00 370 ASP A N 1
ATOM 2629 C CA . ASP A 1 370 ? 23.165 -18.026 -30.691 1.00 85.00 370 ASP A CA 1
ATOM 2630 C C . ASP A 1 370 ? 24.004 -17.565 -31.918 1.00 85.00 370 ASP A C 1
ATOM 2632 O O . ASP A 1 370 ? 24.902 -18.290 -32.353 1.00 85.00 370 ASP A O 1
ATOM 2636 N N . ARG A 1 371 ? 23.742 -16.365 -32.480 1.00 85.19 371 ARG A N 1
ATOM 2637 C CA . ARG A 1 371 ? 24.425 -15.778 -33.660 1.00 85.19 371 ARG A CA 1
ATOM 2638 C C . ARG A 1 371 ? 24.659 -14.262 -33.548 1.00 85.19 371 ARG A C 1
ATOM 2640 O O . ARG A 1 371 ? 24.396 -13.506 -34.483 1.00 85.19 371 ARG A O 1
ATOM 2647 N N . MET A 1 372 ? 25.166 -13.796 -32.408 1.00 86.38 372 MET A N 1
ATOM 2648 C CA . MET A 1 372 ? 25.369 -12.357 -32.154 1.00 86.38 372 MET A CA 1
ATOM 2649 C C . MET A 1 372 ? 26.385 -11.668 -33.080 1.00 86.38 372 MET A C 1
ATOM 2651 O O . MET A 1 372 ? 26.360 -10.448 -33.214 1.00 86.38 372 MET A O 1
ATOM 2655 N N . ASP A 1 373 ? 27.285 -12.423 -33.713 1.00 84.25 373 ASP A N 1
ATOM 2656 C CA . ASP A 1 373 ? 28.234 -11.921 -34.716 1.00 84.25 373 ASP A CA 1
ATOM 2657 C C . ASP A 1 373 ? 27.578 -11.687 -36.089 1.00 84.25 373 ASP A C 1
ATOM 2659 O O . ASP A 1 373 ? 28.149 -11.020 -36.952 1.00 84.25 373 ASP A O 1
ATOM 2663 N N . GLN A 1 374 ? 26.373 -12.227 -36.295 1.00 86.75 374 GLN A N 1
ATOM 2664 C CA . GLN A 1 374 ? 25.588 -12.119 -37.523 1.00 86.75 374 GLN A CA 1
ATOM 2665 C C . GLN A 1 374 ? 24.099 -11.906 -37.190 1.00 86.75 374 GLN A C 1
ATOM 2667 O O . GLN A 1 374 ? 23.274 -12.764 -37.521 1.00 86.75 374 GLN A O 1
ATOM 2672 N N . PRO A 1 375 ? 23.716 -10.761 -36.582 1.00 85.81 375 PRO A N 1
ATOM 2673 C CA . PRO A 1 375 ? 22.334 -10.501 -36.153 1.00 85.81 375 PRO A CA 1
ATOM 2674 C C . PRO A 1 375 ? 21.299 -10.614 -37.273 1.00 85.81 375 PRO A C 1
ATOM 2676 O O . PRO A 1 375 ? 20.144 -10.946 -37.024 1.00 85.81 375 PRO A O 1
ATOM 2679 N N . PHE A 1 376 ? 21.729 -10.371 -38.511 1.00 89.38 376 PHE A N 1
ATOM 2680 C CA . PHE A 1 376 ? 20.909 -10.461 -39.715 1.00 89.38 376 PHE A CA 1
ATOM 2681 C C . PHE A 1 376 ? 21.299 -11.648 -40.607 1.00 89.38 376 PHE A C 1
ATOM 2683 O O . PHE A 1 376 ? 20.989 -11.650 -41.789 1.00 89.38 376 PHE A O 1
ATOM 2690 N N . GLY A 1 377 ? 21.980 -12.673 -40.081 1.00 84.56 377 GLY A N 1
ATOM 2691 C CA . GLY A 1 377 ? 22.514 -13.792 -40.876 1.00 84.56 377 GLY A CA 1
ATOM 2692 C C . GLY A 1 377 ? 21.461 -14.663 -41.581 1.00 84.56 377 GLY A C 1
ATOM 2693 O O . GLY A 1 377 ? 21.812 -15.524 -42.386 1.00 84.56 377 GLY A O 1
ATOM 2694 N N . THR A 1 378 ? 20.174 -14.469 -41.281 1.00 91.31 378 THR A N 1
ATOM 2695 C CA . THR A 1 378 ? 19.030 -15.083 -41.979 1.00 91.31 378 THR A CA 1
ATOM 2696 C C . THR A 1 378 ? 18.422 -14.187 -43.069 1.00 91.31 378 THR A C 1
ATOM 2698 O O . THR A 1 378 ? 17.447 -14.590 -43.708 1.00 91.31 378 THR A O 1
ATOM 2701 N N . VAL A 1 379 ? 18.997 -13.000 -43.293 1.00 94.62 379 VAL A N 1
ATOM 2702 C CA . VAL A 1 379 ? 18.662 -12.044 -44.355 1.00 94.62 379 VAL A CA 1
ATOM 2703 C C . VAL A 1 379 ? 19.785 -12.066 -45.395 1.00 94.62 379 VAL A C 1
ATOM 2705 O O . VAL A 1 379 ? 20.951 -11.883 -45.050 1.00 94.62 379 VAL A O 1
ATOM 2708 N N . THR A 1 380 ? 19.469 -12.331 -46.664 1.00 93.56 380 THR A N 1
ATOM 2709 C CA . THR A 1 380 ? 20.490 -12.390 -47.734 1.00 93.56 380 THR A CA 1
ATOM 2710 C C . THR A 1 380 ? 20.818 -11.018 -48.333 1.00 93.56 380 THR A C 1
ATOM 2712 O O . THR A 1 380 ? 21.909 -10.847 -48.882 1.00 93.56 380 THR A O 1
ATOM 2715 N N . GLY A 1 381 ? 19.892 -10.058 -48.242 1.00 92.31 381 GLY A N 1
ATOM 2716 C CA . GLY A 1 381 ? 20.045 -8.690 -48.733 1.00 92.31 381 GLY A CA 1
ATOM 2717 C C . GLY A 1 381 ? 20.591 -7.709 -47.694 1.00 92.31 381 GLY A C 1
ATOM 2718 O O . GLY A 1 381 ? 21.021 -8.077 -46.599 1.00 92.31 381 GLY A O 1
ATOM 2719 N N . ARG A 1 382 ? 20.589 -6.423 -48.052 1.00 93.81 382 ARG A N 1
ATOM 2720 C CA . ARG A 1 382 ? 20.969 -5.318 -47.167 1.00 93.81 382 ARG A CA 1
ATOM 2721 C C . ARG A 1 382 ? 19.882 -5.087 -46.119 1.00 93.81 382 ARG A C 1
ATOM 2723 O O . ARG A 1 382 ? 18.705 -5.048 -46.453 1.00 93.81 382 ARG A O 1
ATOM 2730 N N . VAL A 1 383 ? 20.295 -4.835 -44.878 1.00 95.19 383 VAL A N 1
ATOM 2731 C CA . VAL A 1 383 ? 19.429 -4.264 -43.839 1.00 95.19 383 VAL A CA 1
ATOM 2732 C C . VAL A 1 383 ? 19.756 -2.780 -43.700 1.00 95.19 383 VAL A C 1
ATOM 2734 O O . VAL A 1 383 ? 20.913 -2.413 -43.486 1.00 95.19 383 VAL A O 1
ATOM 2737 N N . ASP A 1 384 ? 18.742 -1.948 -43.888 1.00 95.06 384 ASP A N 1
ATOM 2738 C CA . ASP A 1 384 ? 18.750 -0.499 -43.724 1.00 95.06 384 ASP A CA 1
ATOM 2739 C C . ASP A 1 384 ? 17.549 -0.139 -42.845 1.00 95.06 384 ASP A C 1
ATOM 2741 O O . ASP A 1 384 ? 16.407 -0.195 -43.298 1.00 95.06 384 ASP A O 1
ATOM 2745 N N . ALA A 1 385 ? 17.807 0.156 -41.575 1.00 93.06 385 ALA A N 1
ATOM 2746 C CA . ALA A 1 385 ? 16.802 0.622 -40.625 1.00 93.06 385 ALA A CA 1
ATOM 2747 C C . ALA A 1 385 ? 16.383 2.081 -40.893 1.00 93.06 385 ALA A C 1
ATOM 2749 O O . ALA A 1 385 ? 15.422 2.558 -40.318 1.00 93.06 385 ALA A O 1
ATOM 2750 N N . GLY A 1 386 ? 17.039 2.766 -41.837 1.00 92.38 386 GLY A N 1
ATOM 2751 C CA . GLY A 1 386 ? 16.670 4.115 -42.225 1.00 92.38 386 GLY A CA 1
ATOM 2752 C C . GLY A 1 386 ? 17.250 5.158 -41.276 1.00 92.38 386 GLY A C 1
ATOM 2753 O O . GLY A 1 386 ? 18.464 5.232 -41.092 1.00 92.38 386 GLY A O 1
ATOM 2754 N N . GLY A 1 387 ? 16.408 6.061 -40.783 1.00 89.94 387 GLY A N 1
ATOM 2755 C CA . GLY A 1 387 ? 16.816 7.072 -39.809 1.00 89.94 387 GLY A CA 1
ATOM 2756 C C . GLY A 1 387 ? 15.958 6.971 -38.561 1.00 89.94 387 GLY A C 1
ATOM 2757 O O . GLY A 1 387 ? 14.837 6.514 -38.641 1.00 89.94 387 GLY A O 1
ATOM 2758 N N . GLY A 1 388 ? 16.430 7.486 -37.433 1.00 91.06 388 GLY A N 1
ATOM 2759 C CA . GLY A 1 388 ? 15.732 7.310 -36.162 1.00 91.06 388 GLY A CA 1
ATOM 2760 C C . GLY A 1 388 ? 16.716 6.879 -35.090 1.00 91.06 388 GLY A C 1
ATOM 2761 O O . GLY A 1 388 ? 17.910 7.161 -35.195 1.00 91.06 388 GLY A O 1
ATOM 2762 N N . ASN A 1 389 ? 16.208 6.273 -34.022 1.00 90.44 389 ASN A N 1
ATOM 2763 C CA . ASN A 1 389 ? 17.020 5.555 -33.046 1.00 90.44 389 ASN A CA 1
ATOM 2764 C C . ASN A 1 389 ? 16.600 4.088 -33.058 1.00 90.44 389 ASN A C 1
ATOM 2766 O O . ASN A 1 389 ? 15.690 3.691 -32.318 1.00 90.44 389 ASN A O 1
ATOM 2770 N N . ASP A 1 390 ? 17.269 3.317 -33.903 1.00 92.25 390 ASP A N 1
ATOM 2771 C CA . ASP A 1 390 ? 16.949 1.931 -34.174 1.00 92.25 390 ASP A CA 1
ATOM 2772 C C . ASP A 1 390 ? 17.634 1.012 -33.167 1.00 92.25 390 ASP A C 1
ATOM 2774 O O . ASP A 1 390 ? 18.761 1.237 -32.704 1.00 92.25 390 ASP A O 1
ATOM 2778 N N . MET A 1 391 ? 16.917 -0.038 -32.780 1.00 91.62 391 MET A N 1
ATOM 2779 C CA . MET A 1 391 ? 17.283 -0.908 -31.677 1.00 91.62 391 MET A CA 1
ATOM 2780 C C . MET A 1 391 ? 17.396 -2.360 -32.125 1.00 91.62 391 MET A C 1
ATOM 2782 O O . MET A 1 391 ? 16.439 -2.960 -32.605 1.00 91.62 391 MET A O 1
ATOM 2786 N N . LEU A 1 392 ? 18.550 -2.968 -31.865 1.00 92.44 392 LEU A N 1
ATOM 2787 C CA . LEU A 1 392 ? 18.738 -4.413 -31.952 1.00 92.44 392 LEU A CA 1
ATOM 2788 C C . LEU A 1 392 ? 18.613 -5.030 -30.556 1.00 92.44 392 LEU A C 1
ATOM 2790 O O . LEU A 1 392 ? 19.369 -4.683 -29.650 1.00 92.44 392 LEU A O 1
ATOM 2794 N N . VAL A 1 393 ? 17.668 -5.947 -30.376 1.00 92.06 393 VAL A N 1
ATOM 2795 C CA . VAL A 1 393 ? 17.328 -6.561 -29.088 1.00 92.06 393 VAL A CA 1
ATOM 2796 C C . VAL A 1 393 ? 17.750 -8.024 -29.068 1.00 92.06 393 VAL A C 1
ATOM 2798 O O . VAL A 1 393 ? 17.347 -8.799 -29.933 1.00 92.06 393 VAL A O 1
ATOM 2801 N N . TYR A 1 394 ? 18.479 -8.429 -28.032 1.00 92.06 394 TYR A N 1
ATOM 2802 C CA . TYR A 1 394 ? 18.807 -9.828 -27.761 1.00 92.06 394 TYR A CA 1
ATOM 2803 C C . TYR A 1 394 ? 18.085 -10.315 -26.508 1.00 92.06 394 TYR A C 1
ATOM 2805 O O . TYR A 1 394 ? 18.293 -9.779 -25.421 1.00 92.06 394 TYR A O 1
ATOM 2813 N N . ASN A 1 395 ? 17.253 -11.349 -26.653 1.00 90.88 395 ASN A N 1
ATOM 2814 C CA . ASN A 1 395 ? 16.499 -11.941 -25.547 1.00 90.88 395 ASN A CA 1
ATOM 2815 C C . ASN A 1 395 ? 17.224 -13.172 -24.989 1.00 90.88 395 ASN A C 1
ATOM 2817 O O . ASN A 1 395 ? 17.188 -14.257 -25.572 1.00 90.88 395 ASN A O 1
ATOM 2821 N N . PHE A 1 396 ? 17.837 -13.022 -23.823 1.00 92.44 396 PHE A N 1
ATOM 2822 C CA . PHE A 1 396 ? 18.436 -14.100 -23.051 1.00 92.44 396 PHE A CA 1
ATOM 2823 C C . PHE A 1 396 ? 17.356 -14.773 -22.210 1.00 92.44 396 PHE A C 1
ATOM 2825 O O . PHE A 1 396 ? 16.831 -14.203 -21.259 1.00 92.44 396 PHE A O 1
ATOM 2832 N N . LEU A 1 397 ? 16.987 -15.987 -22.612 1.00 91.56 397 LEU A N 1
ATOM 2833 C CA . LEU A 1 397 ? 15.919 -16.783 -21.990 1.00 91.56 397 LEU A CA 1
ATOM 2834 C C . LEU A 1 397 ? 16.461 -18.004 -21.224 1.00 91.56 397 LEU A C 1
ATOM 2836 O O . LEU A 1 397 ? 15.704 -18.913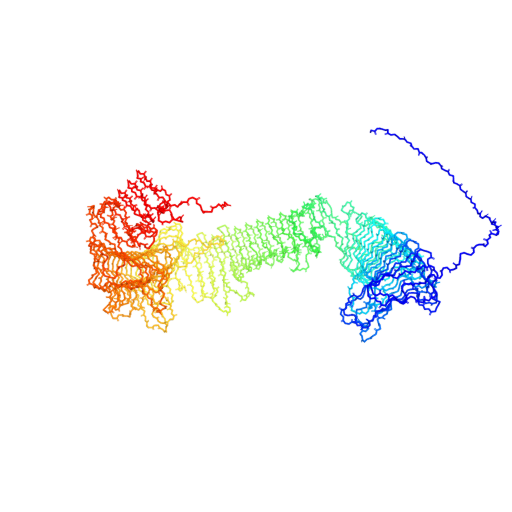 -20.883 1.00 91.56 397 LEU A O 1
ATOM 2840 N N . LYS A 1 398 ? 17.785 -18.062 -21.059 1.00 93.88 398 LYS A N 1
ATOM 2841 C CA . LYS A 1 398 ? 18.573 -19.096 -20.378 1.00 93.88 398 LYS A CA 1
ATOM 2842 C C . LYS A 1 398 ? 19.834 -18.435 -19.822 1.00 93.88 398 LYS A C 1
ATOM 2844 O O . LYS A 1 398 ? 20.321 -17.476 -20.428 1.00 93.88 398 LYS A O 1
ATOM 2849 N N . ASP A 1 399 ? 20.379 -18.980 -18.740 1.00 95.88 399 ASP A N 1
ATOM 2850 C CA . ASP A 1 399 ? 21.611 -18.463 -18.139 1.00 95.88 399 ASP A CA 1
ATOM 2851 C C . ASP A 1 399 ? 22.728 -18.383 -19.178 1.00 95.88 399 ASP A C 1
ATOM 2853 O O . ASP A 1 399 ? 22.983 -19.344 -19.912 1.00 95.88 399 ASP A O 1
ATOM 2857 N N . SER A 1 400 ? 23.355 -17.216 -19.277 1.00 95.69 400 SER A N 1
ATOM 2858 C CA . SER A 1 400 ? 24.305 -16.908 -20.341 1.00 95.69 400 SER A CA 1
ATOM 2859 C C . SER A 1 400 ? 25.441 -16.036 -19.823 1.00 95.69 400 SER A C 1
ATOM 2861 O O . SER A 1 400 ? 25.262 -15.238 -18.906 1.00 95.69 400 SER A O 1
ATOM 2863 N N . VAL A 1 401 ? 26.620 -16.180 -20.429 1.00 95.81 401 VAL A N 1
ATOM 2864 C CA . VAL A 1 401 ? 27.813 -15.395 -20.096 1.00 95.81 401 VAL A CA 1
ATOM 2865 C C . VAL A 1 401 ? 28.330 -14.717 -21.359 1.00 95.81 401 VAL A C 1
ATOM 2867 O O . VAL A 1 401 ? 28.458 -15.374 -22.391 1.00 95.81 401 VAL A O 1
ATOM 2870 N N . LEU A 1 402 ? 28.634 -13.422 -21.274 1.00 94.81 402 LEU A N 1
ATOM 2871 C CA . LEU A 1 402 ? 29.320 -12.671 -22.324 1.00 94.81 402 LEU A CA 1
ATOM 2872 C C . LEU A 1 402 ? 30.681 -12.195 -21.821 1.00 94.81 402 LEU A C 1
ATOM 2874 O O . LEU A 1 402 ? 30.773 -11.495 -20.813 1.00 94.81 402 LEU A O 1
ATOM 2878 N N . ASP A 1 403 ? 31.727 -12.528 -22.573 1.00 93.75 403 ASP A N 1
ATOM 2879 C CA . ASP A 1 403 ? 33.101 -12.094 -22.294 1.00 93.75 403 ASP A CA 1
ATOM 2880 C C . ASP A 1 403 ? 33.500 -10.828 -23.064 1.00 93.75 403 ASP A C 1
ATOM 2882 O O . ASP A 1 403 ? 34.547 -10.241 -22.803 1.00 93.75 403 ASP A O 1
ATOM 2886 N N . SER A 1 404 ? 32.675 -10.393 -24.017 1.00 90.25 404 SER A N 1
ATOM 2887 C CA . SER A 1 404 ? 32.920 -9.222 -24.858 1.00 90.25 404 SER A CA 1
ATOM 2888 C C . SER A 1 404 ? 31.606 -8.538 -25.255 1.00 90.25 404 SER A C 1
ATOM 2890 O O . SER A 1 404 ? 30.576 -9.214 -25.315 1.00 90.25 404 SER A O 1
ATOM 2892 N N . PRO A 1 405 ? 31.616 -7.228 -25.568 1.00 86.56 405 PRO A N 1
ATOM 2893 C CA . PRO A 1 405 ? 30.441 -6.530 -26.084 1.00 86.56 405 PRO A CA 1
ATOM 2894 C C . PRO A 1 405 ? 29.933 -7.127 -27.395 1.00 86.56 405 PRO A C 1
ATOM 2896 O O . PRO A 1 405 ? 30.703 -7.673 -28.189 1.00 86.56 405 PRO A O 1
ATOM 2899 N N . VAL A 1 406 ? 28.635 -6.965 -27.643 1.00 85.69 406 VAL A N 1
ATOM 2900 C CA . VAL A 1 406 ? 28.021 -7.317 -28.924 1.00 85.69 406 VAL A CA 1
ATOM 2901 C C . VAL A 1 406 ? 28.348 -6.237 -29.952 1.00 85.69 406 VAL A C 1
ATOM 2903 O O . VAL A 1 406 ? 28.170 -5.047 -29.689 1.00 85.69 406 VAL A O 1
ATOM 2906 N N . SER A 1 407 ? 28.821 -6.640 -31.132 1.00 81.56 407 SER A N 1
ATOM 2907 C CA . SER A 1 407 ? 29.068 -5.708 -32.231 1.00 81.56 407 SER A CA 1
ATOM 2908 C C . SER A 1 407 ? 27.759 -5.084 -32.707 1.00 81.56 407 SER A C 1
ATOM 2910 O O . SER A 1 407 ? 26.828 -5.797 -33.084 1.00 81.56 407 SER A O 1
ATOM 2912 N N . LYS A 1 408 ? 27.708 -3.754 -32.726 1.00 86.19 408 LYS A N 1
ATOM 2913 C CA . LYS A 1 408 ? 26.580 -2.983 -33.245 1.00 86.19 408 LYS A CA 1
ATOM 2914 C C . LYS A 1 408 ? 26.709 -2.819 -34.767 1.00 86.19 408 LYS A C 1
ATOM 2916 O O . LYS A 1 408 ? 27.725 -2.278 -35.203 1.00 86.19 408 LYS A O 1
ATOM 2921 N N . PRO A 1 409 ? 25.736 -3.274 -35.578 1.00 88.12 409 PRO A N 1
ATOM 2922 C CA . PRO A 1 409 ? 25.731 -3.009 -37.018 1.00 88.12 409 PRO A CA 1
ATOM 2923 C C . PRO A 1 409 ? 25.642 -1.507 -37.323 1.00 88.12 409 PRO A C 1
ATOM 2925 O O . PRO A 1 409 ? 25.004 -0.774 -36.573 1.00 88.12 409 PRO A O 1
ATOM 2928 N N . ASP A 1 410 ? 26.210 -1.061 -38.449 1.00 88.44 410 ASP A N 1
ATOM 2929 C CA . ASP A 1 410 ? 26.258 0.367 -38.828 1.00 88.44 410 ASP A CA 1
ATOM 2930 C C . ASP A 1 410 ? 24.874 1.028 -38.934 1.00 88.44 410 ASP A C 1
ATOM 2932 O O . ASP A 1 410 ? 24.753 2.227 -38.715 1.00 88.44 410 ASP A O 1
ATOM 2936 N N . THR A 1 411 ? 23.843 0.246 -39.265 1.00 90.69 411 THR A N 1
ATOM 2937 C CA . THR A 1 411 ? 22.456 0.716 -39.399 1.00 90.69 411 THR A CA 1
ATOM 2938 C C . THR A 1 411 ? 21.681 0.774 -38.080 1.00 90.69 411 THR A C 1
ATOM 2940 O O . THR A 1 411 ? 20.499 1.070 -38.110 1.00 90.69 411 THR A O 1
ATOM 2943 N N . ILE A 1 412 ? 22.289 0.395 -36.955 1.00 92.50 412 ILE A N 1
ATOM 2944 C CA . ILE A 1 412 ? 21.624 0.325 -35.651 1.00 92.50 412 ILE A CA 1
ATOM 2945 C C . ILE A 1 412 ? 22.266 1.342 -34.714 1.00 92.50 412 ILE A C 1
ATOM 2947 O O . ILE A 1 412 ? 23.486 1.331 -34.526 1.00 92.50 412 ILE A O 1
ATOM 2951 N N . GLU A 1 413 ? 21.470 2.173 -34.048 1.00 91.00 413 GLU A N 1
ATOM 2952 C CA . GLU A 1 413 ? 21.947 3.148 -33.064 1.00 91.00 413 GLU A CA 1
ATOM 2953 C C . GLU A 1 413 ? 22.172 2.514 -31.692 1.00 91.00 413 GLU A C 1
ATOM 2955 O O . GLU A 1 413 ? 23.179 2.830 -31.051 1.00 91.00 413 GLU A O 1
ATOM 2960 N N . THR A 1 414 ? 21.299 1.587 -31.278 1.00 89.25 414 THR A N 1
ATOM 2961 C CA . THR A 1 414 ? 21.261 1.028 -29.917 1.00 89.25 414 THR A CA 1
ATOM 2962 C C . THR A 1 414 ? 21.201 -0.506 -29.902 1.00 89.25 414 THR A C 1
ATOM 2964 O O . THR A 1 414 ? 20.421 -1.121 -30.624 1.00 89.25 414 THR A O 1
ATOM 2967 N N . VAL A 1 415 ? 21.965 -1.153 -29.015 1.00 90.12 415 VAL A N 1
ATOM 2968 C CA . VAL A 1 415 ? 21.813 -2.589 -28.706 1.00 90.12 415 VAL A CA 1
ATOM 2969 C C . VAL A 1 415 ? 21.205 -2.742 -27.311 1.00 90.12 415 VAL A C 1
ATOM 2971 O O . VAL A 1 415 ? 21.746 -2.199 -26.347 1.00 90.12 415 VAL A O 1
ATOM 2974 N N . SER A 1 416 ? 20.096 -3.481 -27.203 1.00 91.56 416 SER A N 1
ATOM 2975 C CA . SER A 1 416 ? 19.445 -3.827 -25.933 1.00 91.56 416 SER A CA 1
ATOM 2976 C C . SER A 1 416 ? 19.656 -5.301 -25.583 1.00 91.56 416 SER A C 1
ATOM 2978 O O . SER A 1 416 ? 19.421 -6.193 -26.404 1.00 91.56 416 SER A O 1
ATOM 2980 N N . LEU A 1 417 ? 20.087 -5.560 -24.351 1.00 91.94 417 LEU A N 1
ATOM 2981 C CA . LEU A 1 417 ? 20.226 -6.897 -23.782 1.00 91.94 417 LEU A CA 1
ATOM 2982 C C . LEU A 1 417 ? 19.063 -7.132 -22.818 1.00 91.94 417 LEU A C 1
ATOM 2984 O O . LEU A 1 417 ? 18.936 -6.436 -21.808 1.00 91.94 417 LEU A O 1
ATOM 2988 N N . ARG A 1 418 ? 18.215 -8.115 -23.122 1.00 91.31 418 ARG A N 1
ATOM 2989 C CA . ARG A 1 418 ? 17.046 -8.441 -22.306 1.00 91.31 418 ARG A CA 1
ATOM 2990 C C . ARG A 1 418 ? 17.167 -9.788 -21.631 1.00 91.31 418 ARG A C 1
ATOM 2992 O O . ARG A 1 418 ? 17.551 -10.756 -22.274 1.00 91.31 418 ARG A O 1
ATOM 2999 N N . VAL A 1 419 ? 16.753 -9.870 -20.373 1.00 91.69 419 VAL A N 1
ATOM 3000 C CA . VAL A 1 419 ? 16.757 -11.118 -19.596 1.00 91.69 419 VAL A CA 1
ATOM 3001 C C . VAL A 1 419 ? 15.322 -11.538 -19.282 1.00 91.69 419 VAL A C 1
ATOM 3003 O O . VAL A 1 419 ? 14.506 -10.705 -18.890 1.00 91.69 419 VAL A O 1
ATOM 3006 N N . GLY A 1 420 ? 14.982 -12.809 -19.489 1.00 90.31 420 GLY A N 1
ATOM 3007 C CA . GLY A 1 420 ? 13.634 -13.343 -19.252 1.00 90.31 420 GLY A CA 1
ATOM 3008 C C . GLY A 1 420 ? 13.625 -14.785 -18.772 1.00 90.31 420 GLY A C 1
ATOM 3009 O O . GLY A 1 420 ? 14.656 -15.456 -18.776 1.00 90.31 420 GLY A O 1
ATOM 3010 N N . ARG A 1 421 ? 12.437 -15.288 -18.421 1.00 88.69 421 ARG A N 1
ATOM 3011 C CA . ARG A 1 421 ? 12.218 -16.678 -17.975 1.00 88.69 421 ARG A CA 1
ATOM 3012 C C . ARG A 1 421 ? 13.106 -17.119 -16.806 1.00 88.69 421 ARG A C 1
ATOM 3014 O O . ARG A 1 421 ? 13.588 -18.250 -16.800 1.00 88.69 421 ARG A O 1
ATOM 3021 N N . ASP A 1 422 ? 13.267 -16.251 -15.810 1.00 91.88 422 ASP A N 1
ATOM 3022 C CA . ASP A 1 422 ? 14.017 -16.534 -14.579 1.00 91.88 422 ASP A CA 1
ATOM 3023 C C . ASP A 1 422 ? 15.501 -16.840 -14.834 1.00 91.88 422 ASP A C 1
ATOM 3025 O O . ASP A 1 422 ? 16.080 -17.691 -14.160 1.00 91.88 422 ASP A O 1
ATOM 3029 N N . SER A 1 423 ? 16.089 -16.208 -15.852 1.00 94.19 423 SER A N 1
ATOM 3030 C CA . SER A 1 423 ? 17.487 -16.432 -16.228 1.00 94.19 423 SER A CA 1
ATOM 3031 C C . SER A 1 423 ? 18.421 -15.328 -15.737 1.00 94.19 423 SER A C 1
ATOM 3033 O O . SER A 1 423 ? 17.979 -14.234 -15.374 1.00 94.19 423 SER A O 1
ATOM 3035 N N . THR A 1 424 ? 19.723 -15.618 -15.771 1.00 96.38 424 THR A N 1
ATOM 3036 C CA . THR A 1 424 ? 20.792 -14.660 -15.473 1.00 96.38 424 THR A CA 1
ATOM 3037 C C . THR A 1 424 ? 21.681 -14.407 -16.696 1.00 96.38 424 THR A C 1
ATOM 3039 O O . THR A 1 424 ? 22.232 -15.341 -17.285 1.00 96.38 424 THR A O 1
ATOM 3042 N N . LEU A 1 425 ? 21.886 -13.138 -17.057 1.00 96.31 425 LEU A N 1
ATOM 3043 C CA . LEU A 1 425 ? 22.922 -12.723 -18.007 1.00 96.31 425 LEU A CA 1
ATOM 3044 C C . LEU A 1 425 ? 24.123 -12.153 -17.255 1.00 96.31 425 LEU A C 1
ATOM 3046 O O . LEU A 1 425 ? 24.027 -11.083 -16.659 1.00 96.31 425 LEU A O 1
ATOM 3050 N N . THR A 1 426 ? 25.267 -12.828 -17.342 1.00 97.56 426 THR A N 1
ATOM 3051 C CA . THR A 1 426 ? 26.517 -12.387 -16.714 1.00 97.56 426 THR A CA 1
ATOM 3052 C C . THR A 1 426 ? 27.477 -11.805 -17.744 1.00 97.56 426 THR A C 1
ATOM 3054 O O . THR A 1 426 ? 27.952 -12.505 -18.636 1.00 97.56 426 THR A O 1
ATOM 3057 N N . LEU A 1 427 ? 27.836 -10.536 -17.591 1.00 97.00 427 LEU A N 1
ATOM 3058 C CA . LEU A 1 427 ? 28.981 -9.932 -18.265 1.00 97.00 427 LEU A CA 1
ATOM 3059 C C . LEU A 1 427 ? 30.220 -10.192 -17.415 1.00 97.00 427 LEU A C 1
ATOM 3061 O O . LEU A 1 427 ? 30.332 -9.663 -16.306 1.00 97.00 427 LEU A O 1
ATOM 3065 N N . SER A 1 428 ? 31.110 -11.056 -17.897 1.00 97.00 428 SER A N 1
ATOM 3066 C CA . SER A 1 428 ? 32.206 -11.600 -17.094 1.00 97.00 428 SER A CA 1
ATOM 3067 C C . SER A 1 428 ? 33.249 -10.546 -16.711 1.00 97.00 428 SER A C 1
ATOM 3069 O O . SER A 1 428 ? 33.250 -9.428 -17.217 1.00 97.00 428 SER A O 1
ATOM 3071 N N . GLU A 1 429 ? 34.188 -10.906 -15.836 1.00 95.50 429 GLU A N 1
ATOM 3072 C CA . GLU A 1 429 ? 35.294 -10.020 -15.443 1.00 95.50 429 GLU A CA 1
ATOM 3073 C C . GLU A 1 429 ? 36.158 -9.558 -16.633 1.00 95.50 429 GLU A C 1
ATOM 3075 O O . GLU A 1 429 ? 36.749 -8.480 -16.579 1.00 95.50 429 GLU A O 1
ATOM 3080 N N . SER A 1 430 ? 36.236 -10.347 -17.715 1.00 94.94 430 SER A N 1
ATOM 3081 C CA . SER A 1 430 ? 36.959 -9.964 -18.937 1.00 94.94 430 SER A CA 1
ATOM 3082 C C . SER A 1 430 ? 36.169 -9.039 -19.863 1.00 94.94 430 SER A C 1
ATOM 3084 O O . SER A 1 430 ? 36.745 -8.512 -20.816 1.00 94.94 430 SER A O 1
ATOM 3086 N N . PHE A 1 431 ? 34.881 -8.818 -19.592 1.00 96.75 431 PHE A N 1
ATOM 3087 C CA . PHE A 1 431 ? 34.047 -7.925 -20.383 1.00 96.75 431 PHE A CA 1
ATOM 3088 C C . PHE A 1 431 ? 34.535 -6.475 -20.263 1.00 96.75 431 PHE A C 1
ATOM 3090 O O . PHE A 1 431 ? 34.705 -5.950 -19.162 1.00 96.75 431 PHE A O 1
ATOM 3097 N N . PHE A 1 432 ? 34.721 -5.805 -21.402 1.00 95.94 432 PHE A N 1
ATOM 3098 C CA . PHE A 1 432 ? 35.065 -4.384 -21.474 1.00 95.94 432 PHE A CA 1
ATOM 3099 C C . PHE A 1 432 ? 34.278 -3.696 -22.593 1.00 95.94 432 PHE A C 1
ATOM 3101 O O . PHE A 1 432 ? 34.396 -4.112 -23.744 1.00 95.94 432 PHE A O 1
ATOM 3108 N N . SER A 1 433 ? 33.517 -2.643 -22.277 1.00 93.56 433 SER A N 1
ATOM 3109 C CA . SER A 1 433 ? 32.760 -1.842 -23.256 1.00 93.56 433 SER A CA 1
ATOM 3110 C C . SER A 1 433 ? 33.125 -0.361 -23.192 1.00 93.56 433 SER A C 1
ATOM 3112 O O . SER A 1 433 ? 33.278 0.190 -22.104 1.00 93.56 433 SER A O 1
ATOM 3114 N N . THR A 1 434 ? 33.189 0.295 -24.353 1.00 93.81 434 THR A N 1
ATOM 3115 C CA . THR A 1 434 ? 33.243 1.766 -24.461 1.00 93.81 434 THR A CA 1
ATOM 3116 C C . THR A 1 434 ? 31.903 2.399 -24.832 1.00 93.81 434 THR A C 1
ATOM 3118 O O . THR A 1 434 ? 31.790 3.621 -24.913 1.00 93.81 434 THR A O 1
ATOM 3121 N N . GLU A 1 435 ? 30.893 1.565 -25.072 1.00 90.50 435 GLU A N 1
ATOM 3122 C CA . GLU A 1 435 ? 29.535 1.954 -25.445 1.00 90.50 435 GLU A CA 1
ATOM 3123 C C . GLU A 1 435 ? 28.569 1.705 -24.285 1.00 90.50 435 GLU A C 1
ATOM 3125 O O . GLU A 1 435 ? 28.787 0.809 -23.457 1.00 90.50 435 GLU A O 1
ATOM 3130 N N . ALA A 1 436 ? 27.490 2.488 -24.248 1.00 91.06 436 ALA A N 1
ATOM 3131 C CA . ALA A 1 436 ? 26.416 2.314 -23.280 1.00 91.06 436 ALA A CA 1
ATOM 3132 C C . ALA A 1 436 ? 25.727 0.957 -23.471 1.00 91.06 436 ALA A C 1
ATOM 3134 O O . ALA A 1 436 ? 25.473 0.527 -24.598 1.00 91.06 436 ALA A O 1
ATOM 3135 N N . LEU A 1 437 ? 25.361 0.309 -22.368 1.00 91.06 437 LEU A N 1
ATOM 3136 C CA . LEU A 1 437 ? 24.514 -0.875 -22.394 1.00 91.06 437 LEU A CA 1
ATOM 3137 C C . LEU A 1 437 ? 23.074 -0.471 -22.120 1.00 91.06 437 LEU A C 1
ATOM 3139 O O . LEU A 1 437 ? 22.774 0.134 -21.090 1.00 91.06 437 LEU A O 1
ATOM 3143 N N . THR A 1 438 ? 22.189 -0.836 -23.042 1.00 91.75 438 THR A N 1
ATOM 3144 C CA . THR A 1 438 ? 20.749 -0.741 -22.819 1.00 91.75 438 THR A CA 1
ATOM 3145 C C . THR A 1 438 ? 20.245 -2.089 -22.316 1.00 91.75 438 THR A C 1
ATOM 3147 O O . THR A 1 438 ? 20.574 -3.125 -22.892 1.00 91.75 438 THR A O 1
ATOM 3150 N N . LEU A 1 439 ? 19.488 -2.081 -21.224 1.00 91.44 439 LEU A N 1
ATOM 3151 C CA . LEU A 1 439 ? 19.041 -3.275 -20.511 1.00 91.44 439 LEU A CA 1
ATOM 3152 C C . LEU A 1 439 ? 17.515 -3.337 -20.449 1.00 91.44 439 LEU A C 1
ATOM 3154 O O . LEU A 1 439 ? 16.852 -2.304 -20.375 1.00 91.44 439 LEU A O 1
ATOM 3158 N N . GLY A 1 440 ? 16.955 -4.542 -20.414 1.00 89.25 440 GLY A N 1
ATOM 3159 C CA . GLY A 1 440 ? 15.519 -4.725 -20.225 1.00 89.25 440 GLY A CA 1
ATOM 3160 C C . GLY A 1 440 ? 15.127 -6.116 -19.735 1.00 89.25 440 GLY A C 1
ATOM 3161 O O . GLY A 1 440 ? 15.927 -7.048 -19.681 1.00 89.25 440 GLY A O 1
ATOM 3162 N N . GLY A 1 441 ? 13.851 -6.275 -19.405 1.00 87.81 441 GLY A N 1
ATOM 3163 C CA . GLY A 1 441 ? 13.214 -7.583 -19.225 1.00 87.81 441 GLY A CA 1
ATOM 3164 C C . GLY A 1 441 ? 12.679 -8.145 -20.549 1.00 87.81 441 GLY A C 1
ATOM 3165 O O . GLY A 1 441 ? 12.034 -7.431 -21.313 1.00 87.81 441 GLY A O 1
ATOM 3166 N N . ALA A 1 442 ? 12.901 -9.429 -20.837 1.00 83.94 442 ALA A N 1
ATOM 3167 C CA . ALA A 1 442 ? 12.327 -10.084 -22.022 1.00 83.94 442 ALA A CA 1
ATOM 3168 C C . ALA A 1 442 ? 10.877 -10.565 -21.797 1.00 83.94 442 ALA A C 1
ATOM 3170 O O . ALA A 1 442 ? 10.161 -10.851 -22.758 1.00 83.94 442 ALA A O 1
ATOM 3171 N N . ASP A 1 443 ? 10.428 -10.635 -20.540 1.00 81.12 443 ASP A N 1
ATOM 3172 C CA . ASP A 1 443 ? 9.064 -11.028 -20.180 1.00 81.12 443 ASP A CA 1
ATOM 3173 C C . ASP A 1 443 ? 8.107 -9.832 -20.358 1.00 81.12 443 ASP A C 1
ATOM 3175 O O . ASP A 1 443 ? 7.899 -9.024 -19.452 1.00 81.12 443 ASP A O 1
ATOM 3179 N N . VAL A 1 444 ? 7.535 -9.694 -21.558 1.00 67.88 444 VAL A N 1
ATOM 3180 C CA . VAL A 1 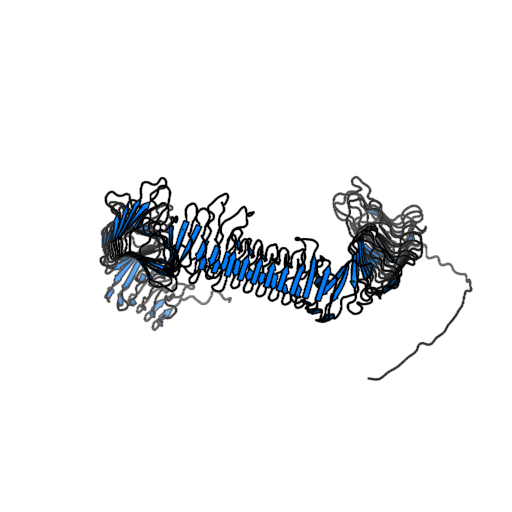444 ? 6.640 -8.577 -21.908 1.00 67.88 444 VAL A CA 1
ATOM 3181 C C . VAL A 1 444 ? 5.444 -8.514 -20.950 1.00 67.88 444 VAL A C 1
ATOM 3183 O O . VAL A 1 444 ? 4.655 -9.454 -20.869 1.00 67.88 444 VAL A O 1
ATOM 3186 N N . GLY A 1 445 ? 5.285 -7.384 -20.253 1.00 65.25 445 GLY A N 1
ATOM 3187 C CA . GLY A 1 445 ? 4.137 -7.119 -19.378 1.00 65.25 445 GLY A CA 1
ATOM 3188 C C . GLY A 1 445 ? 4.167 -7.799 -18.003 1.00 65.25 445 GLY A C 1
ATOM 3189 O O . GLY A 1 445 ? 3.179 -7.700 -17.276 1.00 65.25 445 GLY A O 1
ATOM 3190 N N . TYR A 1 446 ? 5.268 -8.456 -17.621 1.00 65.62 446 TYR A N 1
ATOM 3191 C CA . TYR A 1 446 ? 5.413 -9.099 -16.312 1.00 65.62 446 TYR A CA 1
ATOM 3192 C C . TYR A 1 446 ? 6.578 -8.509 -15.517 1.00 65.62 446 TYR A C 1
ATOM 3194 O O . TYR A 1 446 ? 7.686 -8.375 -16.023 1.00 65.62 446 TYR A O 1
ATOM 3202 N N . TYR A 1 447 ? 6.328 -8.198 -14.243 1.00 75.88 447 TYR A N 1
ATOM 3203 C CA . TYR A 1 447 ? 7.357 -7.818 -13.276 1.00 75.88 447 TYR A CA 1
ATOM 3204 C C . TYR A 1 447 ? 7.984 -9.097 -12.703 1.00 75.88 447 TYR A C 1
ATOM 3206 O O . TYR A 1 447 ? 7.318 -9.815 -11.954 1.00 75.88 447 TYR A O 1
ATOM 3214 N N . ASN A 1 448 ? 9.224 -9.426 -13.079 1.00 81.88 448 ASN A N 1
ATOM 3215 C CA . ASN A 1 448 ? 9.859 -10.692 -12.690 1.00 81.88 448 ASN A CA 1
ATOM 3216 C C . ASN A 1 448 ? 11.269 -10.507 -12.115 1.00 81.88 448 ASN A C 1
ATOM 3218 O O . ASN A 1 448 ? 12.265 -10.545 -12.841 1.00 81.88 448 ASN A O 1
ATOM 3222 N N . THR A 1 449 ? 11.350 -10.403 -10.786 1.00 85.06 449 THR A N 1
ATOM 3223 C CA . THR A 1 449 ? 12.597 -10.144 -10.042 1.00 85.06 449 THR A CA 1
ATOM 3224 C C . THR A 1 449 ? 13.588 -11.306 -10.068 1.00 85.06 449 THR A C 1
ATOM 3226 O O . THR A 1 449 ? 14.644 -11.216 -9.452 1.00 85.06 449 THR A O 1
ATOM 3229 N N . ARG A 1 450 ? 13.244 -12.423 -10.722 1.00 89.19 450 ARG A N 1
ATOM 3230 C CA . ARG A 1 450 ? 14.156 -13.552 -10.951 1.00 89.19 450 ARG A CA 1
ATOM 3231 C C . ARG A 1 450 ? 14.978 -13.396 -12.229 1.00 89.19 450 ARG A C 1
ATOM 3233 O O . ARG A 1 450 ? 15.917 -14.155 -12.414 1.00 89.19 450 ARG A O 1
ATOM 3240 N N . ASN A 1 451 ? 14.638 -12.437 -13.090 1.00 92.00 451 ASN A N 1
ATOM 3241 C CA . ASN A 1 451 ? 15.483 -12.056 -14.216 1.00 92.00 451 ASN A CA 1
ATOM 3242 C C . ASN A 1 451 ? 16.625 -11.181 -13.694 1.00 92.00 451 ASN A C 1
ATOM 3244 O O . ASN A 1 451 ? 16.368 -10.127 -13.107 1.00 92.00 451 ASN A O 1
ATOM 3248 N N . GLU A 1 452 ? 17.867 -11.602 -13.913 1.00 94.94 452 GLU A N 1
ATOM 3249 C CA . GLU A 1 452 ? 19.041 -10.931 -13.354 1.00 94.94 452 GLU A CA 1
ATOM 3250 C C . GLU A 1 452 ? 20.079 -10.586 -14.428 1.00 94.94 452 GLU A C 1
ATOM 3252 O O . GLU A 1 452 ? 20.437 -11.400 -15.278 1.00 94.94 452 GLU A O 1
ATOM 3257 N N . PHE A 1 453 ? 20.601 -9.366 -14.361 1.00 95.25 453 PHE A N 1
ATOM 3258 C CA . PHE A 1 453 ? 21.742 -8.914 -15.141 1.00 95.25 453 PHE A CA 1
ATOM 3259 C C . PHE A 1 453 ? 22.932 -8.667 -14.214 1.00 95.25 453 PHE A C 1
ATOM 3261 O O . PHE A 1 453 ? 22.866 -7.795 -13.351 1.00 95.25 453 PHE A O 1
ATOM 3268 N N . VAL A 1 454 ? 24.032 -9.391 -14.406 1.00 97.62 454 VAL A N 1
ATOM 3269 C CA . VAL A 1 454 ? 25.250 -9.270 -13.594 1.00 97.62 454 VAL A CA 1
ATOM 3270 C C . VAL A 1 454 ? 26.353 -8.611 -14.417 1.00 97.62 454 VAL A C 1
ATOM 3272 O O . VAL A 1 454 ? 26.791 -9.163 -15.422 1.00 97.62 454 VAL A O 1
ATOM 3275 N N . LEU A 1 455 ? 26.853 -7.455 -13.981 1.00 97.62 455 LEU A N 1
ATOM 3276 C CA . LEU A 1 455 ? 28.017 -6.788 -14.572 1.00 97.62 455 LEU A CA 1
ATOM 3277 C C . LEU A 1 455 ? 29.248 -6.982 -13.680 1.00 97.62 455 LEU A C 1
ATOM 3279 O O . LEU A 1 455 ? 29.429 -6.233 -12.722 1.00 97.62 455 LEU A O 1
ATOM 3283 N N . ALA A 1 456 ? 30.111 -7.947 -14.010 1.00 97.50 456 ALA A N 1
ATOM 3284 C CA . ALA A 1 456 ? 31.395 -8.173 -13.330 1.00 97.50 456 ALA A CA 1
ATOM 3285 C C . ALA A 1 456 ? 32.585 -7.472 -14.018 1.00 97.50 456 ALA A C 1
ATOM 3287 O O . ALA A 1 456 ? 33.600 -7.208 -13.374 1.00 97.50 456 ALA A O 1
ATOM 3288 N N . GLY A 1 457 ? 32.464 -7.157 -15.310 1.00 96.44 457 GLY A N 1
ATOM 3289 C CA . GLY A 1 457 ? 33.493 -6.485 -16.113 1.00 96.44 457 GLY A CA 1
ATOM 3290 C C . GLY A 1 457 ? 33.537 -4.959 -15.970 1.00 96.44 457 GLY A C 1
ATOM 3291 O O . GLY A 1 457 ? 33.127 -4.386 -14.963 1.00 96.44 457 GLY A O 1
ATOM 3292 N N . SER A 1 458 ? 34.060 -4.268 -16.984 1.00 96.75 458 SER A N 1
ATOM 3293 C CA . SER A 1 458 ? 34.232 -2.808 -16.971 1.00 96.75 458 SER A CA 1
ATOM 3294 C C . SER A 1 458 ? 33.524 -2.094 -18.128 1.00 96.75 458 SER A C 1
ATOM 3296 O O . SER A 1 458 ? 33.465 -2.602 -19.246 1.00 96.75 458 SER A O 1
ATOM 3298 N N . ILE A 1 459 ? 33.008 -0.893 -17.869 1.00 96.94 459 ILE A N 1
ATOM 3299 C CA . ILE A 1 459 ? 32.408 0.001 -18.869 1.00 96.94 459 ILE A CA 1
ATOM 3300 C C . ILE A 1 459 ? 33.040 1.391 -18.723 1.00 96.94 459 ILE A C 1
ATOM 3302 O O . ILE A 1 459 ? 33.045 1.934 -17.621 1.00 96.94 459 ILE A O 1
ATOM 3306 N N . ASP A 1 460 ? 33.563 1.958 -19.812 1.00 97.50 460 ASP A N 1
ATOM 3307 C CA . ASP A 1 460 ? 34.165 3.301 -19.861 1.00 97.50 460 ASP A CA 1
ATOM 3308 C C . ASP A 1 460 ? 33.607 4.105 -21.049 1.00 97.50 460 ASP A C 1
ATOM 3310 O O . ASP A 1 460 ? 34.039 3.930 -22.189 1.00 97.50 460 ASP A O 1
ATOM 3314 N N . THR A 1 461 ? 32.600 4.948 -20.803 1.00 96.31 461 THR A N 1
ATOM 3315 C CA . THR A 1 461 ? 31.748 5.537 -21.852 1.00 96.31 461 THR A CA 1
ATOM 3316 C C . THR A 1 461 ? 31.877 7.051 -21.981 1.00 96.31 461 THR A C 1
ATOM 3318 O O . THR A 1 461 ? 31.997 7.783 -20.997 1.00 96.31 461 THR A O 1
ATOM 3321 N N . GLN A 1 462 ? 31.736 7.555 -23.213 1.00 95.44 462 GLN A N 1
ATOM 3322 C CA . GLN A 1 462 ? 31.465 8.972 -23.499 1.00 95.44 462 GLN A CA 1
ATOM 3323 C C . GLN A 1 462 ? 29.947 9.218 -23.498 1.00 95.44 462 GLN A C 1
ATOM 3325 O O . GLN A 1 462 ? 29.311 9.329 -24.543 1.00 95.44 462 GLN A O 1
ATOM 3330 N N . GLY A 1 463 ? 29.355 9.239 -22.306 1.00 93.88 463 GLY A N 1
ATOM 3331 C CA . GLY A 1 463 ? 27.914 9.319 -22.069 1.00 93.88 463 GLY A CA 1
ATOM 3332 C C . GLY A 1 463 ? 27.487 8.391 -20.925 1.00 93.88 463 GLY A C 1
ATOM 3333 O O . GLY A 1 463 ? 28.350 7.878 -20.207 1.00 93.88 463 GLY A O 1
ATOM 3334 N N . PRO A 1 464 ? 26.173 8.178 -20.723 1.00 95.31 464 PRO A N 1
ATOM 3335 C CA . PRO A 1 464 ? 25.666 7.179 -19.781 1.00 95.31 464 PRO A CA 1
ATOM 3336 C C . PRO A 1 464 ? 26.247 5.785 -20.055 1.00 95.31 464 PRO A C 1
ATOM 3338 O O . PRO A 1 464 ? 26.475 5.436 -21.208 1.00 95.31 464 PRO A O 1
ATOM 3341 N N . ALA A 1 465 ? 26.462 4.991 -19.007 1.00 95.88 465 ALA A N 1
ATOM 3342 C CA . ALA A 1 465 ? 26.985 3.629 -19.115 1.00 95.88 465 ALA A CA 1
ATOM 3343 C C . ALA A 1 465 ? 25.870 2.581 -19.115 1.00 95.88 465 ALA A C 1
ATOM 3345 O O . ALA A 1 465 ? 25.910 1.645 -19.909 1.00 95.88 465 ALA A O 1
ATOM 3346 N N . LEU A 1 466 ? 24.874 2.750 -18.239 1.00 94.81 466 LEU A N 1
ATOM 3347 C CA . LEU A 1 466 ? 23.709 1.874 -18.145 1.00 94.81 466 LEU A CA 1
ATOM 3348 C C . LEU A 1 466 ? 22.430 2.669 -18.398 1.00 94.81 466 LEU A C 1
ATOM 3350 O O . LEU A 1 466 ? 22.147 3.669 -17.729 1.00 94.81 466 LEU A O 1
ATOM 3354 N N . LEU A 1 467 ? 21.653 2.188 -19.356 1.00 91.88 467 LEU A N 1
ATOM 3355 C CA . LEU A 1 467 ? 20.339 2.698 -19.709 1.00 91.88 467 LEU A CA 1
ATOM 3356 C C . LEU A 1 467 ? 19.341 1.546 -19.654 1.00 91.88 467 LEU A C 1
ATOM 3358 O O . LEU A 1 467 ? 19.692 0.398 -19.910 1.00 91.88 467 LEU A O 1
ATOM 3362 N N . GLU A 1 468 ? 18.088 1.849 -19.359 1.00 87.38 468 GLU A N 1
ATOM 3363 C CA . GLU A 1 468 ? 17.003 0.898 -19.586 1.00 87.38 468 GLU A CA 1
ATOM 3364 C C . GLU A 1 468 ? 16.342 1.141 -20.939 1.00 87.38 468 GLU A C 1
ATOM 3366 O O . GLU A 1 468 ? 16.227 2.287 -21.389 1.00 87.38 468 GLU A O 1
ATOM 3371 N N . ASP A 1 469 ? 15.878 0.071 -21.584 1.00 82.31 469 ASP A N 1
ATOM 3372 C CA . ASP A 1 469 ? 15.037 0.222 -22.760 1.00 82.31 469 ASP A CA 1
ATOM 3373 C C . ASP A 1 469 ? 13.641 0.744 -22.396 1.00 82.31 469 ASP A C 1
ATOM 3375 O O . ASP A 1 469 ? 13.071 0.463 -21.346 1.00 82.31 469 ASP A O 1
ATOM 3379 N N . ASN A 1 470 ? 13.069 1.561 -23.281 1.00 68.62 470 ASN A N 1
ATOM 3380 C CA . ASN A 1 470 ? 11.764 2.191 -23.052 1.00 68.62 470 ASN A CA 1
ATOM 3381 C C . ASN A 1 470 ? 10.582 1.283 -23.465 1.00 68.62 470 ASN A C 1
ATOM 3383 O O . ASN A 1 470 ? 9.465 1.769 -23.635 1.00 68.62 470 ASN A O 1
ATOM 3387 N N . TYR A 1 471 ? 10.807 -0.019 -23.671 1.00 64.06 471 TYR A N 1
ATOM 3388 C CA . TYR A 1 471 ? 9.862 -0.931 -24.328 1.00 64.06 471 TYR A CA 1
ATOM 3389 C C . TYR A 1 471 ? 9.192 -1.891 -23.332 1.00 64.06 471 TYR A C 1
ATOM 3391 O O . TYR A 1 471 ? 9.493 -3.080 -23.327 1.00 64.06 471 TYR A O 1
ATOM 3399 N N . ASN A 1 472 ? 8.262 -1.379 -22.508 1.00 56.66 472 ASN A N 1
ATOM 3400 C CA . ASN A 1 472 ? 7.373 -2.144 -21.603 1.00 56.66 472 ASN A CA 1
ATOM 3401 C C . ASN A 1 472 ? 8.046 -3.289 -20.812 1.00 56.66 472 ASN A C 1
ATOM 3403 O O . ASN A 1 472 ? 7.399 -4.288 -20.482 1.00 56.66 472 ASN A O 1
ATOM 3407 N N . SER A 1 473 ? 9.337 -3.150 -20.516 1.00 64.94 473 SER A N 1
ATOM 3408 C CA . SER A 1 473 ? 10.120 -4.135 -19.794 1.00 64.94 473 SER A CA 1
ATOM 3409 C C . SER A 1 473 ? 10.239 -3.684 -18.337 1.00 64.94 473 SER A C 1
ATOM 3411 O O . SER A 1 473 ? 10.569 -2.534 -18.055 1.00 64.94 473 SER A O 1
ATOM 3413 N N . SER A 1 474 ? 9.860 -4.540 -17.385 1.00 69.00 474 SER A N 1
ATOM 3414 C CA . SER A 1 474 ? 9.827 -4.151 -15.970 1.00 69.00 474 SER A CA 1
ATOM 3415 C C . SER A 1 474 ? 10.216 -5.295 -15.048 1.00 69.00 474 SER A C 1
ATOM 3417 O O . SER A 1 474 ? 9.923 -6.453 -15.329 1.00 69.00 474 SER A O 1
ATOM 3419 N N . GLY A 1 475 ? 10.829 -4.953 -13.918 1.00 74.88 475 GLY A N 1
ATOM 3420 C CA . GLY A 1 475 ? 10.949 -5.847 -12.773 1.00 74.88 475 GLY A CA 1
ATOM 3421 C C . GLY A 1 475 ? 12.131 -6.804 -12.768 1.00 74.88 475 GLY A C 1
ATOM 3422 O O . GLY A 1 475 ? 12.029 -7.811 -12.092 1.00 74.88 475 GLY A O 1
ATOM 3423 N N . PHE A 1 476 ? 13.223 -6.520 -13.476 1.00 89.25 476 PHE A N 1
ATOM 3424 C CA . PHE A 1 476 ? 14.470 -7.297 -13.401 1.00 89.25 476 PHE A CA 1
ATOM 3425 C C . PHE A 1 476 ? 15.469 -6.682 -12.404 1.00 89.25 476 PHE A C 1
ATOM 3427 O O . PHE A 1 476 ? 15.355 -5.509 -12.038 1.00 89.25 476 PHE A O 1
ATOM 3434 N N . VAL A 1 477 ? 16.455 -7.473 -11.977 1.00 94.12 477 VAL A N 1
ATOM 3435 C CA . VAL A 1 477 ? 17.530 -7.065 -11.058 1.00 94.12 477 VAL A CA 1
ATOM 3436 C C . VAL A 1 477 ? 18.809 -6.769 -11.839 1.00 94.12 477 VAL A C 1
ATOM 3438 O O . VAL A 1 477 ? 19.161 -7.500 -12.763 1.00 94.12 477 VAL A O 1
ATOM 3441 N N . ILE A 1 478 ? 19.516 -5.704 -11.462 1.00 95.94 478 ILE A N 1
ATOM 3442 C CA . ILE A 1 478 ? 20.841 -5.358 -11.984 1.00 95.94 478 ILE A CA 1
ATOM 3443 C C . ILE A 1 478 ? 21.852 -5.476 -10.841 1.00 95.94 478 ILE A C 1
ATOM 3445 O O . ILE A 1 478 ? 21.814 -4.680 -9.907 1.00 95.94 478 ILE A O 1
ATOM 3449 N N . SER A 1 479 ? 22.777 -6.423 -10.952 1.00 97.44 479 SER A N 1
ATOM 3450 C CA . SER A 1 479 ? 23.874 -6.668 -10.014 1.00 97.44 479 SER A CA 1
ATOM 3451 C C . SER A 1 479 ? 25.174 -6.092 -10.592 1.00 97.44 479 SER A C 1
ATOM 3453 O O . SER A 1 479 ? 25.845 -6.713 -11.419 1.00 97.44 479 SER A O 1
ATOM 3455 N N . GLN A 1 480 ? 25.527 -4.867 -10.200 1.00 97.62 480 GLN A N 1
ATOM 3456 C CA . GLN A 1 480 ? 26.754 -4.183 -10.612 1.00 97.62 480 GLN A CA 1
ATOM 3457 C C . GLN A 1 480 ? 27.893 -4.563 -9.656 1.00 97.62 480 GLN A C 1
ATOM 3459 O O . GLN A 1 480 ? 27.926 -4.125 -8.510 1.00 97.62 480 GLN A O 1
ATOM 3464 N N . MET A 1 481 ? 28.840 -5.377 -10.123 1.00 97.88 481 MET A N 1
ATOM 3465 C CA . MET A 1 481 ? 29.993 -5.845 -9.338 1.00 97.88 481 MET A CA 1
ATOM 3466 C C . MET A 1 481 ? 31.333 -5.293 -9.841 1.00 97.88 481 MET A C 1
ATOM 3468 O O . MET A 1 481 ? 32.318 -5.279 -9.104 1.00 97.88 481 MET A O 1
ATOM 3472 N N . GLY A 1 482 ? 31.378 -4.870 -11.104 1.00 96.69 482 GLY A N 1
ATOM 3473 C CA . GLY A 1 482 ? 32.581 -4.429 -11.797 1.00 96.69 482 GLY A CA 1
ATOM 3474 C C . GLY A 1 482 ? 32.846 -2.923 -11.716 1.00 96.69 482 GLY A C 1
ATOM 3475 O O . GLY A 1 482 ? 32.528 -2.265 -10.725 1.00 96.69 482 GLY A O 1
ATOM 3476 N N . THR A 1 483 ? 33.425 -2.336 -12.766 1.00 98.06 483 THR A N 1
ATOM 3477 C CA . THR A 1 483 ? 33.771 -0.898 -12.796 1.00 98.06 483 THR A CA 1
ATOM 3478 C C . THR A 1 483 ? 33.013 -0.148 -13.886 1.00 98.06 483 THR A C 1
ATOM 3480 O O . THR A 1 483 ? 33.023 -0.550 -15.042 1.00 98.06 483 THR A O 1
ATOM 3483 N N . ILE A 1 484 ? 32.389 0.975 -13.540 1.00 98.56 484 ILE A N 1
ATOM 3484 C CA . ILE A 1 484 ? 31.793 1.923 -14.484 1.00 98.56 484 ILE A CA 1
ATOM 3485 C C . ILE A 1 484 ? 32.527 3.259 -14.374 1.00 98.56 484 ILE A C 1
ATOM 3487 O O . ILE A 1 484 ? 32.626 3.830 -13.286 1.00 98.56 484 ILE A O 1
ATOM 3491 N N . VAL A 1 485 ? 32.980 3.785 -15.507 1.00 98.50 485 VAL A N 1
ATOM 3492 C CA . VAL A 1 485 ? 33.429 5.168 -15.677 1.00 98.50 485 VAL A CA 1
ATOM 3493 C C . VAL A 1 485 ? 32.562 5.803 -16.762 1.00 98.50 485 VAL A C 1
ATOM 3495 O O . VAL A 1 485 ? 32.511 5.317 -17.884 1.00 98.50 485 VAL A O 1
ATOM 3498 N N . ALA A 1 486 ? 31.833 6.865 -16.429 1.00 98.25 486 ALA A N 1
ATOM 3499 C CA . ALA A 1 486 ? 30.943 7.546 -17.367 1.00 98.25 486 ALA A CA 1
ATOM 3500 C C . ALA A 1 486 ? 31.326 9.022 -17.486 1.00 98.25 486 ALA A C 1
ATOM 3502 O O . ALA A 1 486 ? 31.280 9.768 -16.504 1.00 98.25 486 ALA A O 1
ATOM 3503 N N . HIS A 1 487 ? 31.677 9.454 -18.695 1.00 97.94 487 HIS A N 1
ATOM 3504 C CA . HIS A 1 487 ? 31.990 10.842 -19.023 1.00 97.94 487 HIS A CA 1
ATOM 3505 C C . HIS A 1 487 ? 30.742 11.551 -19.556 1.00 97.94 487 HIS A C 1
ATOM 3507 O O . HIS A 1 487 ? 30.333 11.359 -20.697 1.00 97.94 487 HIS A O 1
ATOM 3513 N N . LEU A 1 488 ? 30.113 12.366 -18.716 1.00 97.31 488 LEU A N 1
ATOM 3514 C CA . LEU A 1 488 ? 28.789 12.937 -18.945 1.00 97.31 488 LEU A CA 1
ATOM 3515 C C . LEU A 1 488 ? 28.865 14.408 -19.372 1.00 97.31 488 LEU A C 1
ATOM 3517 O O . LEU A 1 488 ? 29.779 15.147 -19.012 1.00 97.31 488 LEU A O 1
ATOM 3521 N N . SER A 1 489 ? 27.857 14.853 -20.126 1.00 92.94 489 SER A N 1
ATOM 3522 C CA . SER A 1 489 ? 27.791 16.203 -20.706 1.00 92.94 489 SER A CA 1
ATOM 3523 C C . SER A 1 489 ? 27.264 17.282 -19.752 1.00 92.94 489 SER A C 1
ATOM 3525 O O . SER A 1 489 ? 27.332 18.470 -20.073 1.00 92.94 489 SER A O 1
ATOM 3527 N N . GLY A 1 490 ? 26.740 16.899 -18.583 1.00 92.69 490 GLY A N 1
ATOM 3528 C CA . GLY A 1 490 ? 26.296 17.840 -17.559 1.00 92.69 490 GLY A CA 1
ATOM 3529 C C . GLY A 1 490 ? 25.572 17.194 -16.376 1.00 92.69 490 GLY A C 1
ATOM 3530 O O . GLY A 1 490 ? 25.245 16.007 -16.386 1.00 92.69 490 GLY A O 1
ATOM 3531 N N . ALA A 1 491 ? 25.257 18.021 -15.374 1.00 89.12 491 ALA A N 1
ATOM 3532 C CA . ALA A 1 491 ? 24.722 17.605 -14.073 1.00 89.12 491 ALA A CA 1
ATOM 3533 C C . ALA A 1 491 ? 23.405 16.803 -14.122 1.00 89.12 491 ALA A C 1
ATOM 3535 O O . ALA A 1 491 ? 23.150 16.002 -13.227 1.00 89.12 491 ALA A O 1
ATOM 3536 N N . GLY A 1 492 ? 22.575 17.000 -15.153 1.00 90.38 492 GLY A N 1
ATOM 3537 C CA . GLY A 1 492 ? 21.311 16.272 -15.327 1.00 90.38 492 GLY A CA 1
ATOM 3538 C C . GLY A 1 492 ? 21.446 14.876 -15.949 1.00 90.38 492 GLY A C 1
ATOM 3539 O O . GLY A 1 492 ? 20.450 14.164 -16.037 1.00 90.38 492 GLY A O 1
ATOM 3540 N N . SER A 1 493 ? 22.643 14.493 -16.402 1.00 95.06 493 SER A N 1
ATOM 3541 C CA . SER A 1 493 ? 22.914 13.157 -16.947 1.00 95.06 493 SER A CA 1
ATOM 3542 C C . SER A 1 493 ? 23.423 12.228 -15.848 1.00 95.06 493 SER A C 1
ATOM 3544 O O . SER A 1 493 ? 24.100 12.694 -14.934 1.00 95.06 493 SER A O 1
ATOM 3546 N N . TYR A 1 494 ? 23.138 10.930 -15.958 1.00 97.00 494 TYR A N 1
ATOM 3547 C CA . TYR A 1 494 ? 23.514 9.911 -14.971 1.00 97.00 494 TYR A CA 1
ATOM 3548 C C . TYR A 1 494 ? 24.370 8.814 -15.616 1.00 97.00 494 TYR A C 1
ATOM 3550 O O . TYR A 1 494 ? 24.149 8.479 -16.780 1.00 97.00 494 TYR A O 1
ATOM 3558 N N . ALA A 1 495 ? 25.318 8.242 -14.868 1.00 97.69 495 ALA A N 1
ATOM 3559 C CA . ALA A 1 495 ? 26.087 7.073 -15.300 1.00 97.69 495 ALA A CA 1
ATOM 3560 C C . ALA A 1 495 ? 25.193 5.831 -15.438 1.00 97.69 495 ALA A C 1
ATOM 3562 O O . ALA A 1 495 ? 25.331 5.086 -16.406 1.00 97.69 495 ALA A O 1
ATOM 3563 N N . ALA A 1 496 ? 24.248 5.651 -14.513 1.00 97.12 496 ALA A N 1
ATOM 3564 C CA . ALA A 1 496 ? 23.164 4.680 -14.625 1.00 97.12 496 ALA A CA 1
ATOM 3565 C C . ALA A 1 496 ? 21.812 5.387 -14.461 1.00 97.12 496 ALA A C 1
ATOM 3567 O O . ALA A 1 496 ? 21.566 6.031 -13.438 1.00 97.12 496 ALA A O 1
ATOM 3568 N N . ASN A 1 497 ? 20.947 5.289 -15.471 1.00 94.00 497 ASN A N 1
ATOM 3569 C CA . ASN A 1 497 ? 19.622 5.910 -15.470 1.00 94.00 497 ASN A CA 1
ATOM 3570 C C . ASN A 1 497 ? 18.535 4.840 -15.605 1.00 94.00 497 ASN A C 1
ATOM 3572 O O . ASN A 1 497 ? 18.296 4.328 -16.699 1.00 94.00 497 ASN A O 1
ATOM 3576 N N . LEU A 1 498 ? 17.903 4.516 -14.478 1.00 92.25 498 LEU A N 1
ATOM 3577 C CA . LEU A 1 498 ? 17.032 3.359 -14.301 1.00 92.25 498 LEU A CA 1
ATOM 3578 C C . LEU A 1 498 ? 15.601 3.811 -13.986 1.00 92.25 498 LEU A C 1
ATOM 3580 O O . LEU A 1 498 ? 15.367 4.743 -13.204 1.00 92.25 498 LEU A O 1
ATOM 3584 N N . ARG A 1 499 ? 14.622 3.176 -14.626 1.00 86.94 499 ARG A N 1
ATOM 3585 C CA . ARG A 1 499 ? 13.212 3.581 -14.612 1.00 86.94 499 ARG A CA 1
ATOM 3586 C C . ARG A 1 499 ? 12.267 2.475 -14.159 1.00 86.94 499 ARG A C 1
ATOM 3588 O O . ARG A 1 499 ? 11.220 2.817 -13.619 1.00 86.94 499 ARG A O 1
ATOM 3595 N N . SER A 1 500 ? 12.622 1.213 -14.361 1.00 85.38 500 SER A N 1
ATOM 3596 C CA . SER A 1 500 ? 11.717 0.061 -14.356 1.00 85.38 500 SER A CA 1
ATOM 3597 C C . SER A 1 500 ? 12.372 -1.221 -13.826 1.00 85.38 500 SER A C 1
ATOM 3599 O O . SER A 1 500 ? 11.655 -2.200 -13.593 1.00 85.38 500 SER A O 1
ATOM 3601 N N . ALA A 1 501 ? 13.694 -1.253 -13.613 1.00 89.06 501 ALA A N 1
ATOM 3602 C CA . ALA A 1 501 ? 14.350 -2.313 -12.851 1.00 89.06 501 ALA A CA 1
ATOM 3603 C C . ALA A 1 501 ? 13.810 -2.342 -11.415 1.00 89.06 501 ALA A C 1
ATOM 3605 O O . ALA A 1 501 ? 13.502 -1.294 -10.846 1.00 89.06 501 ALA A O 1
ATOM 3606 N N . SER A 1 502 ? 13.711 -3.526 -10.811 1.00 90.69 502 SER A N 1
ATOM 3607 C CA . SER A 1 502 ? 13.224 -3.667 -9.435 1.00 90.69 502 SER A CA 1
ATOM 3608 C C . SER A 1 502 ? 14.276 -3.304 -8.398 1.00 90.69 502 SER A C 1
ATOM 3610 O O . SER A 1 502 ? 13.978 -2.658 -7.394 1.00 90.69 502 SER A O 1
ATOM 3612 N N . LEU A 1 503 ? 15.514 -3.717 -8.655 1.00 94.12 503 LEU A N 1
ATOM 3613 C CA . LEU A 1 503 ? 16.647 -3.534 -7.763 1.00 94.12 503 LEU A CA 1
ATOM 3614 C C . LEU A 1 503 ? 17.897 -3.263 -8.594 1.00 94.12 503 LEU A C 1
ATOM 3616 O O . LEU A 1 503 ? 18.197 -4.003 -9.530 1.00 94.12 503 LEU A O 1
ATOM 3620 N N . PHE A 1 504 ? 18.631 -2.226 -8.212 1.00 97.00 504 PHE A N 1
ATOM 3621 C CA . PHE A 1 504 ? 20.008 -2.007 -8.623 1.00 97.00 504 PHE A CA 1
ATOM 3622 C C . PHE A 1 504 ? 20.908 -2.271 -7.418 1.00 97.00 504 PHE A C 1
ATOM 3624 O O . PHE A 1 504 ? 20.904 -1.476 -6.479 1.00 97.00 504 PHE A O 1
ATOM 3631 N N . ASP A 1 505 ? 21.631 -3.388 -7.423 1.00 97.75 505 ASP A N 1
ATOM 3632 C CA . ASP A 1 505 ? 22.566 -3.770 -6.367 1.00 97.75 505 ASP A CA 1
ATOM 3633 C C . ASP A 1 505 ? 24.004 -3.498 -6.811 1.00 97.75 505 ASP A C 1
ATOM 3635 O O . ASP A 1 505 ? 24.536 -4.155 -7.704 1.00 97.75 505 ASP A O 1
ATOM 3639 N N . ASN A 1 506 ? 24.629 -2.489 -6.210 1.00 98.38 506 ASN A N 1
ATOM 3640 C CA . ASN A 1 506 ? 25.996 -2.091 -6.502 1.00 98.38 506 ASN A CA 1
ATOM 3641 C C . ASN A 1 506 ? 26.958 -2.599 -5.427 1.00 98.38 506 ASN A C 1
ATOM 3643 O O . ASN A 1 506 ? 26.980 -2.078 -4.307 1.00 98.38 506 ASN A O 1
ATOM 3647 N N . SER A 1 507 ? 27.822 -3.538 -5.803 1.00 98.25 507 SER A N 1
ATOM 3648 C CA . SER A 1 507 ? 28.999 -3.955 -5.039 1.00 98.25 507 SER A CA 1
ATOM 3649 C C . SER A 1 507 ? 30.329 -3.545 -5.672 1.00 98.25 507 SER A C 1
ATOM 3651 O O . SER A 1 507 ? 31.383 -3.744 -5.067 1.00 98.25 507 SER A O 1
ATOM 3653 N N . GLY A 1 508 ? 30.295 -2.982 -6.881 1.00 97.94 508 GLY A N 1
ATOM 3654 C CA . GLY A 1 508 ? 31.465 -2.512 -7.611 1.00 97.94 508 GLY A CA 1
ATOM 3655 C C . GLY A 1 508 ? 31.756 -1.021 -7.431 1.00 97.94 508 GLY A C 1
ATOM 3656 O O . GLY A 1 508 ? 31.482 -0.414 -6.391 1.00 97.94 508 GLY A O 1
ATOM 3657 N N . THR A 1 509 ? 32.373 -0.421 -8.451 1.00 98.50 509 THR A N 1
ATOM 3658 C CA . THR A 1 509 ? 32.732 1.007 -8.476 1.00 98.50 509 THR A CA 1
ATOM 3659 C C . THR A 1 509 ? 32.055 1.721 -9.638 1.00 98.50 509 THR A C 1
ATOM 3661 O O . THR A 1 509 ? 32.194 1.304 -10.783 1.00 98.50 509 THR A O 1
ATOM 3664 N N . ILE A 1 510 ? 31.402 2.849 -9.363 1.00 98.75 510 ILE A N 1
ATOM 3665 C CA . ILE A 1 510 ? 30.814 3.747 -10.361 1.00 98.75 510 ILE A CA 1
ATOM 3666 C C . ILE A 1 510 ? 31.443 5.130 -10.201 1.00 98.75 510 ILE A C 1
ATOM 3668 O O . ILE A 1 510 ? 31.393 5.717 -9.121 1.00 98.75 510 ILE A O 1
ATOM 3672 N N . THR A 1 511 ? 32.021 5.662 -11.276 1.00 98.56 511 THR A N 1
ATOM 3673 C CA . THR A 1 511 ? 32.597 7.012 -11.337 1.00 98.56 511 THR A CA 1
ATOM 3674 C C . THR A 1 511 ? 31.939 7.808 -12.460 1.00 98.56 511 THR A C 1
ATOM 3676 O O . THR A 1 511 ? 32.125 7.503 -13.634 1.00 98.56 511 THR A O 1
ATOM 3679 N N . ALA A 1 512 ? 31.185 8.846 -12.109 1.00 98.25 512 ALA A N 1
ATOM 3680 C CA . ALA A 1 512 ? 30.533 9.752 -13.049 1.00 98.25 512 ALA A CA 1
ATOM 3681 C C . ALA A 1 512 ? 31.265 11.100 -13.112 1.00 98.25 512 ALA A C 1
ATOM 3683 O O . ALA A 1 512 ? 31.254 11.873 -12.153 1.00 98.25 512 ALA A O 1
ATOM 3684 N N . ILE A 1 513 ? 31.883 11.397 -14.253 1.00 97.94 513 ILE A N 1
ATOM 3685 C CA . ILE A 1 513 ? 32.667 12.615 -14.488 1.00 97.94 513 ILE A CA 1
ATOM 3686 C C . ILE A 1 513 ? 31.807 13.602 -15.279 1.00 97.94 513 ILE A C 1
ATOM 3688 O O . ILE A 1 513 ? 31.234 13.241 -16.302 1.00 97.94 513 ILE A O 1
ATOM 3692 N N . GLY A 1 514 ? 31.698 14.849 -14.822 1.00 95.44 514 GLY A N 1
ATOM 3693 C CA . GLY A 1 514 ? 30.893 15.900 -15.458 1.00 95.44 514 GLY A CA 1
ATOM 3694 C C . GLY A 1 514 ? 29.378 15.811 -15.217 1.00 95.44 514 GLY A C 1
ATOM 3695 O O . GLY A 1 514 ? 28.637 16.672 -15.694 1.00 95.44 514 GLY A O 1
ATOM 3696 N N . GLY A 1 515 ? 28.898 14.813 -14.464 1.00 96.62 515 GLY A N 1
ATOM 3697 C CA . GLY A 1 515 ? 27.469 14.575 -14.228 1.00 96.62 515 GLY A CA 1
ATOM 3698 C C . GLY A 1 515 ? 27.161 13.803 -12.941 1.00 96.62 515 GLY A C 1
ATOM 3699 O O . GLY A 1 515 ? 27.936 13.842 -11.988 1.00 96.62 515 GLY A O 1
ATOM 3700 N N . SER A 1 516 ? 25.999 13.152 -12.903 1.00 97.94 516 SER A N 1
ATOM 3701 C CA . SER A 1 516 ? 25.449 12.434 -11.745 1.00 97.94 516 SER A CA 1
ATOM 3702 C C . SER A 1 516 ? 25.732 10.921 -11.798 1.00 97.94 516 SER A C 1
ATOM 3704 O O . SER A 1 516 ? 26.010 10.370 -12.861 1.00 97.94 516 SER A O 1
ATOM 3706 N N . GLY A 1 517 ? 25.665 10.230 -10.657 1.00 97.81 517 GLY A N 1
ATOM 3707 C CA . GLY A 1 517 ? 25.987 8.800 -10.551 1.00 97.81 517 GLY A CA 1
ATOM 3708 C C . GLY A 1 517 ? 24.835 7.897 -10.990 1.00 97.81 517 GLY A C 1
ATOM 3709 O O . GLY A 1 517 ? 24.761 7.500 -12.151 1.00 97.81 517 GLY A O 1
ATOM 3710 N N . VAL A 1 518 ? 23.930 7.575 -10.068 1.00 98.06 518 VAL A N 1
ATOM 3711 C CA . VAL A 1 518 ? 22.811 6.645 -10.302 1.00 98.06 518 VAL A CA 1
ATOM 3712 C C . VAL A 1 518 ? 21.474 7.342 -10.061 1.00 98.06 518 VAL A C 1
ATOM 3714 O O . VAL A 1 518 ? 21.303 8.019 -9.047 1.00 98.06 518 VAL A O 1
ATOM 3717 N N . ALA A 1 519 ? 20.518 7.158 -10.970 1.00 96.12 519 ALA A N 1
ATOM 3718 C CA . ALA A 1 519 ? 19.120 7.535 -10.775 1.00 96.12 519 ALA A CA 1
ATOM 3719 C C . ALA A 1 519 ? 18.212 6.306 -10.872 1.00 96.12 519 ALA A C 1
ATOM 3721 O O . ALA A 1 519 ? 18.284 5.578 -11.858 1.00 96.12 519 ALA A O 1
ATOM 3722 N N . GLY A 1 520 ? 17.339 6.120 -9.880 1.00 93.06 520 GLY A N 1
ATOM 3723 C CA . GLY A 1 520 ? 16.303 5.087 -9.860 1.00 93.06 520 GLY A CA 1
ATOM 3724 C C . GLY A 1 520 ? 14.920 5.712 -9.703 1.00 93.06 520 GLY A C 1
ATOM 3725 O O . GLY A 1 520 ? 14.579 6.186 -8.618 1.00 93.06 520 GLY A O 1
ATOM 3726 N N . THR A 1 521 ? 14.129 5.731 -10.782 1.00 88.25 521 THR A N 1
ATOM 3727 C CA . THR A 1 521 ? 12.776 6.324 -10.770 1.00 88.25 521 THR A CA 1
ATOM 3728 C C . THR A 1 521 ? 11.718 5.351 -10.270 1.00 88.25 521 THR A C 1
ATOM 3730 O O . THR A 1 521 ? 10.851 5.795 -9.536 1.00 88.25 521 THR A O 1
ATOM 3733 N N . SER A 1 522 ? 11.804 4.061 -10.620 1.00 88.56 522 SER A N 1
ATOM 3734 C CA . SER A 1 522 ? 10.970 2.973 -10.061 1.00 88.56 522 SER A CA 1
ATOM 3735 C C . SER A 1 522 ? 11.817 1.799 -9.567 1.00 88.56 522 SER A C 1
ATOM 3737 O O . SER A 1 522 ? 11.389 0.649 -9.590 1.00 88.56 522 SER A O 1
ATOM 3739 N N . THR A 1 523 ? 13.047 2.111 -9.160 1.00 91.31 523 THR A N 1
ATOM 3740 C CA . THR A 1 523 ? 14.102 1.145 -8.851 1.00 91.31 523 THR A CA 1
ATOM 3741 C C . THR A 1 523 ? 14.631 1.412 -7.455 1.00 91.31 523 THR A C 1
ATOM 3743 O O . THR A 1 523 ? 15.064 2.535 -7.173 1.00 91.31 523 THR A O 1
ATOM 3746 N N . ARG A 1 524 ? 14.625 0.386 -6.596 1.00 93.75 524 ARG A N 1
ATOM 3747 C CA . ARG A 1 524 ? 15.322 0.444 -5.308 1.00 93.75 524 ARG A CA 1
ATOM 3748 C C . ARG A 1 524 ? 16.825 0.342 -5.548 1.00 93.75 524 ARG A C 1
ATOM 3750 O O . ARG A 1 524 ? 17.267 -0.481 -6.347 1.00 93.75 524 ARG A O 1
ATOM 3757 N N . ILE A 1 525 ? 17.611 1.163 -4.859 1.00 97.50 525 ILE A N 1
ATOM 3758 C CA . ILE A 1 525 ? 19.073 1.157 -4.983 1.00 97.50 525 ILE A CA 1
ATOM 3759 C C . ILE A 1 525 ? 19.677 0.553 -3.714 1.00 97.50 525 ILE A C 1
ATOM 3761 O O . ILE A 1 525 ? 19.491 1.089 -2.627 1.00 97.50 525 ILE A O 1
ATOM 3765 N N . SER A 1 526 ? 20.421 -0.539 -3.861 1.00 97.94 526 SER A N 1
ATOM 3766 C CA . SER A 1 526 ? 21.299 -1.107 -2.836 1.00 97.94 526 SER A CA 1
ATOM 3767 C C . SER A 1 526 ? 22.742 -0.772 -3.203 1.00 97.94 526 SER A C 1
ATOM 3769 O O . SER A 1 526 ? 23.163 -0.970 -4.340 1.00 97.94 526 SER A O 1
ATOM 3771 N N . ASN A 1 527 ? 23.509 -0.221 -2.267 1.00 98.50 527 ASN A N 1
ATOM 3772 C CA . ASN A 1 527 ? 24.910 0.112 -2.482 1.00 98.50 527 ASN A CA 1
ATOM 3773 C C . ASN A 1 527 ? 25.772 -0.400 -1.330 1.00 98.50 527 ASN A C 1
ATOM 3775 O O . ASN A 1 527 ? 25.785 0.187 -0.247 1.00 98.50 527 ASN A O 1
ATOM 3779 N N . ASN A 1 528 ? 26.563 -1.438 -1.591 1.00 98.25 528 ASN A N 1
ATOM 3780 C CA . ASN A 1 528 ? 27.657 -1.877 -0.723 1.00 98.25 528 ASN A CA 1
ATOM 3781 C C . ASN A 1 528 ? 29.054 -1.571 -1.313 1.00 98.25 528 ASN A C 1
ATOM 3783 O O . ASN A 1 528 ? 30.053 -1.675 -0.600 1.00 98.25 528 ASN A O 1
ATOM 3787 N N . GLY A 1 529 ? 29.109 -1.120 -2.572 1.00 98.38 529 GLY A N 1
ATOM 3788 C CA . GLY A 1 529 ? 30.306 -0.667 -3.281 1.00 98.38 529 GLY A CA 1
ATOM 3789 C C . GLY A 1 529 ? 30.580 0.841 -3.164 1.00 98.38 529 GLY A C 1
ATOM 3790 O O . GLY A 1 529 ? 30.293 1.478 -2.148 1.00 98.38 529 GLY A O 1
ATOM 3791 N N . THR A 1 530 ? 31.173 1.431 -4.207 1.00 98.69 530 THR A N 1
ATOM 3792 C CA . THR A 1 530 ? 31.503 2.869 -4.274 1.00 98.69 530 THR A CA 1
ATOM 3793 C C . THR A 1 530 ? 30.809 3.557 -5.447 1.00 98.69 530 THR A C 1
ATOM 3795 O O . THR A 1 530 ? 30.972 3.145 -6.589 1.00 98.69 530 THR A O 1
ATOM 3798 N N . ILE A 1 531 ? 30.119 4.667 -5.184 1.00 98.81 531 ILE A N 1
ATOM 3799 C CA . ILE A 1 531 ? 29.549 5.565 -6.194 1.00 98.81 531 ILE A CA 1
ATOM 3800 C C . ILE A 1 531 ? 30.155 6.952 -5.986 1.00 98.81 531 ILE A C 1
ATOM 3802 O O . ILE A 1 531 ? 29.973 7.562 -4.935 1.00 98.81 531 ILE A O 1
ATOM 3806 N N . THR A 1 532 ? 30.881 7.462 -6.979 1.00 98.50 532 THR A N 1
ATOM 3807 C CA . THR A 1 532 ? 31.422 8.828 -6.989 1.00 98.50 532 THR A CA 1
ATOM 3808 C C . THR A 1 532 ? 30.883 9.591 -8.193 1.00 98.50 532 THR A C 1
ATOM 3810 O O . THR A 1 532 ? 30.907 9.073 -9.306 1.00 98.50 532 THR A O 1
ATOM 3813 N N . ALA A 1 533 ? 30.413 10.820 -7.992 1.00 98.31 533 ALA A N 1
ATOM 3814 C CA . ALA A 1 533 ? 29.921 11.681 -9.065 1.00 98.31 533 ALA A CA 1
ATOM 3815 C C . ALA A 1 533 ? 30.321 13.144 -8.858 1.00 98.31 533 ALA A C 1
ATOM 3817 O O . ALA A 1 533 ? 30.534 13.577 -7.726 1.00 98.31 533 ALA A O 1
ATOM 3818 N N . ASP A 1 534 ? 30.363 13.929 -9.932 1.00 98.00 534 ASP A N 1
ATOM 3819 C CA . ASP A 1 534 ? 30.576 15.373 -9.813 1.00 98.00 534 ASP A CA 1
ATOM 3820 C C . ASP A 1 534 ? 29.319 16.112 -9.335 1.00 98.00 534 ASP A C 1
ATOM 3822 O O . ASP A 1 534 ? 29.387 16.929 -8.419 1.00 98.00 534 ASP A O 1
ATOM 3826 N N . ALA A 1 535 ? 28.157 15.791 -9.904 1.00 96.81 535 ALA A N 1
ATOM 3827 C CA . ALA A 1 535 ? 26.859 16.327 -9.498 1.00 96.81 535 ALA A CA 1
ATOM 3828 C C . ALA A 1 535 ? 26.194 15.414 -8.448 1.00 96.81 535 ALA A C 1
ATOM 3830 O O . ALA A 1 535 ? 26.853 15.000 -7.501 1.00 96.81 535 ALA A O 1
ATOM 3831 N N . THR A 1 536 ? 24.900 15.103 -8.551 1.00 97.31 536 THR A N 1
ATOM 3832 C CA . THR A 1 536 ? 24.221 14.243 -7.567 1.00 97.31 536 THR A CA 1
ATOM 3833 C C . THR A 1 536 ? 24.727 12.805 -7.672 1.00 97.31 536 THR A C 1
ATOM 3835 O O . THR A 1 536 ? 24.631 12.197 -8.736 1.00 97.31 536 THR A O 1
ATOM 3838 N N . ALA A 1 537 ? 25.261 12.228 -6.593 1.00 98.25 537 ALA A N 1
ATOM 3839 C CA . ALA A 1 537 ? 25.821 10.876 -6.672 1.00 98.25 537 ALA A CA 1
ATOM 3840 C C . ALA A 1 537 ? 24.731 9.801 -6.753 1.00 98.25 537 ALA A C 1
ATOM 3842 O O . ALA A 1 537 ? 24.811 8.929 -7.618 1.00 98.25 537 ALA A O 1
ATOM 3843 N N . VAL A 1 538 ? 23.678 9.902 -5.940 1.00 98.12 538 VAL A N 1
ATOM 3844 C CA . VAL A 1 538 ? 22.513 9.010 -6.022 1.00 98.12 538 VAL A CA 1
ATOM 3845 C C . VAL A 1 538 ? 21.210 9.797 -5.950 1.00 98.12 538 VAL A C 1
ATOM 3847 O O . VAL A 1 538 ? 21.051 10.677 -5.106 1.00 98.12 538 VAL A O 1
ATOM 3850 N N . ARG A 1 539 ? 20.255 9.451 -6.815 1.00 96.25 539 ARG A N 1
ATOM 3851 C CA . ARG A 1 539 ? 18.871 9.923 -6.746 1.00 96.25 539 ARG A CA 1
ATOM 3852 C C . ARG A 1 539 ? 17.909 8.736 -6.719 1.00 96.25 539 ARG A C 1
ATOM 3854 O O . ARG A 1 539 ? 17.820 8.002 -7.701 1.00 96.25 539 ARG A O 1
ATOM 3861 N N . ALA A 1 540 ? 17.204 8.549 -5.608 1.00 95.12 540 ALA A N 1
ATOM 3862 C CA . ALA A 1 540 ? 16.380 7.373 -5.341 1.00 95.12 540 ALA A CA 1
ATOM 3863 C C . ALA A 1 540 ? 14.921 7.765 -5.060 1.00 95.12 540 ALA A C 1
ATOM 3865 O O . ALA A 1 540 ? 14.619 8.388 -4.041 1.00 95.12 540 ALA A O 1
ATOM 3866 N N . TRP A 1 541 ? 13.996 7.373 -5.940 1.00 91.94 541 TRP A N 1
ATOM 3867 C CA . TRP A 1 541 ? 12.563 7.562 -5.682 1.00 91.94 541 TRP A CA 1
ATOM 3868 C C . TRP A 1 541 ? 11.959 6.454 -4.818 1.00 91.94 541 TRP A C 1
ATOM 3870 O O . TRP A 1 541 ? 11.154 6.769 -3.946 1.00 91.94 541 TRP A O 1
ATOM 3880 N N . TYR A 1 542 ? 12.390 5.204 -5.022 1.00 90.12 542 TYR A N 1
ATOM 3881 C CA . TYR A 1 542 ? 11.866 3.989 -4.366 1.00 90.12 542 TYR A CA 1
ATOM 3882 C C . TYR A 1 542 ? 12.835 3.410 -3.313 1.00 90.12 542 TYR A C 1
ATOM 3884 O O . TYR A 1 542 ? 12.929 2.206 -3.066 1.00 90.12 542 TYR A O 1
ATOM 3892 N N . GLY A 1 543 ? 13.595 4.311 -2.692 1.00 93.06 543 GLY A N 1
ATOM 3893 C CA . GLY A 1 543 ? 14.431 4.021 -1.537 1.00 93.06 543 GLY A CA 1
ATOM 3894 C C . GLY A 1 543 ? 15.877 3.642 -1.860 1.00 93.06 543 GLY A C 1
ATOM 3895 O O . GLY A 1 543 ? 16.229 3.237 -2.973 1.00 93.06 543 GLY A O 1
ATOM 3896 N N . LEU A 1 544 ? 16.723 3.821 -0.850 1.00 96.69 544 LEU A N 1
ATOM 3897 C CA . LEU A 1 544 ? 18.165 3.605 -0.883 1.00 96.69 544 LEU A CA 1
ATOM 3898 C C . LEU A 1 544 ? 18.595 2.798 0.345 1.00 96.69 544 LEU A C 1
ATOM 3900 O O . LEU A 1 544 ? 18.326 3.226 1.462 1.00 96.69 544 LEU A O 1
ATOM 3904 N N . ASP A 1 545 ? 19.331 1.708 0.145 1.00 97.50 545 ASP A N 1
ATOM 3905 C CA . ASP A 1 545 ? 20.070 1.002 1.196 1.00 97.50 545 ASP A CA 1
ATOM 3906 C C . ASP A 1 545 ? 21.570 1.157 0.961 1.00 97.50 545 ASP A C 1
ATOM 3908 O O . ASP A 1 545 ? 22.139 0.535 0.065 1.00 97.50 545 ASP A O 1
ATOM 3912 N N . ASN A 1 546 ? 22.233 2.000 1.751 1.00 98.38 546 ASN A N 1
ATOM 3913 C CA . ASN A 1 546 ? 23.665 2.239 1.613 1.00 98.38 546 ASN A CA 1
ATOM 3914 C C . ASN A 1 546 ? 24.467 1.629 2.766 1.00 98.38 546 ASN A C 1
ATOM 3916 O O . ASN A 1 546 ? 24.425 2.127 3.888 1.00 98.38 546 ASN A O 1
ATOM 3920 N N . SER A 1 547 ? 25.299 0.634 2.473 1.00 98.44 547 SER A N 1
ATOM 3921 C CA . SER A 1 547 ? 26.367 0.159 3.363 1.00 98.44 547 SER A CA 1
ATOM 3922 C C . SER A 1 547 ? 27.773 0.484 2.844 1.00 98.44 547 SER A C 1
ATOM 3924 O O . SER A 1 547 ? 28.750 0.274 3.561 1.00 98.44 547 SER A O 1
ATOM 3926 N N . GLY A 1 548 ? 27.877 0.990 1.612 1.00 98.44 548 GLY A N 1
ATOM 3927 C CA . GLY A 1 548 ? 29.119 1.359 0.939 1.00 98.44 548 GLY A CA 1
ATOM 3928 C C . GLY A 1 548 ? 29.444 2.853 1.021 1.00 98.44 548 GLY A C 1
ATOM 3929 O O . GLY A 1 548 ? 29.163 3.527 2.015 1.00 98.44 548 GLY A O 1
ATOM 3930 N N . VAL A 1 549 ? 30.059 3.383 -0.037 1.00 98.69 549 VAL A N 1
ATOM 3931 C CA . VAL A 1 549 ? 30.456 4.794 -0.157 1.00 98.69 549 VAL A CA 1
ATOM 3932 C C . VAL A 1 549 ? 29.673 5.471 -1.278 1.00 98.69 549 VAL A C 1
ATOM 3934 O O . VAL A 1 549 ? 29.719 5.025 -2.420 1.00 98.69 549 VAL A O 1
ATOM 3937 N N . ILE A 1 550 ? 29.019 6.589 -0.973 1.00 98.81 550 ILE A N 1
ATOM 3938 C CA . ILE A 1 550 ? 28.403 7.497 -1.945 1.00 98.81 550 ILE A CA 1
ATOM 3939 C C . ILE A 1 550 ? 29.060 8.866 -1.780 1.00 98.81 550 ILE A C 1
ATOM 3941 O O . ILE A 1 550 ? 29.067 9.418 -0.682 1.00 98.81 550 ILE A O 1
ATOM 3945 N N . ARG A 1 551 ? 29.627 9.426 -2.850 1.00 98.56 551 ARG A N 1
ATOM 3946 C CA . ARG A 1 551 ? 30.341 10.706 -2.803 1.00 98.56 551 ARG A CA 1
ATOM 3947 C C . ARG A 1 551 ? 30.002 11.596 -3.987 1.00 98.56 551 ARG A C 1
ATOM 3949 O O . ARG A 1 551 ? 30.216 11.220 -5.134 1.00 98.56 551 ARG A O 1
ATOM 3956 N N . SER A 1 552 ? 29.571 12.814 -3.694 1.00 98.19 552 SER A N 1
ATOM 3957 C CA . SER A 1 552 ? 29.448 13.896 -4.665 1.00 98.19 552 SER A CA 1
ATOM 3958 C C . SER A 1 552 ? 30.577 14.916 -4.494 1.00 98.19 552 SER A C 1
ATOM 3960 O O . SER A 1 552 ? 30.871 15.323 -3.370 1.00 98.19 552 SER A O 1
ATOM 3962 N N . SER A 1 553 ? 31.206 15.343 -5.594 1.00 96.44 553 SER A N 1
ATOM 3963 C CA . SER A 1 553 ? 32.324 16.300 -5.577 1.00 96.44 553 SER A CA 1
ATOM 3964 C C . SER A 1 553 ? 31.894 17.772 -5.706 1.00 96.44 553 SER A C 1
ATOM 3966 O O . SER A 1 553 ? 32.690 18.658 -5.397 1.00 96.44 553 SER A O 1
ATOM 3968 N N . GLN A 1 554 ? 30.653 18.060 -6.129 1.00 95.56 554 GLN A N 1
ATOM 3969 C CA . GLN A 1 554 ? 30.126 19.432 -6.284 1.00 95.56 554 GLN A CA 1
ATOM 3970 C C . GLN A 1 554 ? 28.648 19.590 -5.879 1.00 95.56 554 GLN A C 1
ATOM 3972 O O . GLN A 1 554 ? 28.172 20.715 -5.741 1.00 95.56 554 GLN A O 1
ATOM 3977 N N . GLY A 1 555 ? 27.910 18.495 -5.689 1.00 95.31 555 GLY A N 1
ATOM 3978 C CA . GLY A 1 555 ? 26.455 18.482 -5.534 1.00 95.31 555 GLY A CA 1
ATOM 3979 C C . GLY A 1 555 ? 25.971 17.795 -4.258 1.00 95.31 555 GLY A C 1
ATOM 3980 O O . GLY A 1 555 ? 26.491 18.048 -3.165 1.00 95.31 555 GLY A O 1
ATOM 3981 N N . VAL A 1 556 ? 24.909 17.001 -4.404 1.00 97.12 556 VAL A N 1
ATOM 3982 C CA . VAL A 1 556 ? 24.241 16.259 -3.325 1.00 97.12 556 VAL A CA 1
ATOM 3983 C C . VAL A 1 556 ? 24.778 14.828 -3.276 1.00 97.12 556 VAL A C 1
ATOM 3985 O O . VAL A 1 556 ? 24.919 14.198 -4.324 1.00 97.12 556 VAL A O 1
ATOM 3988 N N . GLY A 1 557 ? 25.059 14.297 -2.084 1.00 98.00 557 GLY A N 1
ATOM 3989 C CA . GLY A 1 557 ? 25.441 12.891 -1.922 1.00 98.00 557 GLY A CA 1
ATOM 3990 C C . GLY A 1 557 ? 24.298 11.959 -2.335 1.00 98.00 557 GLY A C 1
ATOM 3991 O O . GLY A 1 557 ? 24.393 11.276 -3.354 1.00 98.00 557 GLY A O 1
ATOM 3992 N N . ALA A 1 558 ? 23.188 11.986 -1.595 1.00 97.50 558 ALA A N 1
ATOM 3993 C CA . ALA A 1 558 ? 21.971 11.243 -1.931 1.00 97.50 558 ALA A CA 1
ATOM 3994 C C . ALA A 1 558 ? 20.705 12.117 -1.854 1.00 97.50 558 ALA A C 1
ATOM 3996 O O . ALA A 1 558 ? 20.529 12.866 -0.897 1.00 97.50 558 ALA A O 1
ATOM 3997 N N . ASP A 1 559 ? 19.821 12.006 -2.845 1.00 95.31 559 ASP A N 1
ATOM 3998 C CA . ASP A 1 559 ? 18.509 12.671 -2.906 1.00 95.31 559 ASP A CA 1
ATOM 3999 C C . ASP A 1 559 ? 17.391 11.611 -2.935 1.00 95.31 559 ASP A C 1
ATOM 4001 O O . ASP A 1 559 ? 17.307 10.824 -3.881 1.00 95.31 559 ASP A O 1
ATOM 4005 N N . ILE A 1 560 ? 16.581 11.557 -1.873 1.00 93.94 560 ILE A N 1
ATOM 4006 C CA . ILE A 1 560 ? 15.614 10.496 -1.551 1.00 93.94 560 ILE A CA 1
ATOM 4007 C C . ILE A 1 560 ? 14.201 11.086 -1.508 1.00 93.94 560 ILE A C 1
ATOM 4009 O O . ILE A 1 560 ? 13.965 12.091 -0.833 1.00 93.94 560 ILE A O 1
ATOM 4013 N N . VAL A 1 561 ? 13.252 10.455 -2.207 1.00 87.06 561 VAL A N 1
ATOM 4014 C CA . VAL A 1 561 ? 11.923 11.048 -2.439 1.00 87.06 561 VAL A CA 1
ATOM 4015 C C . VAL A 1 561 ? 10.800 10.404 -1.612 1.00 87.06 561 VAL A C 1
ATOM 4017 O O . VAL A 1 561 ? 10.311 11.059 -0.692 1.00 87.06 561 VAL A O 1
ATOM 4020 N N . ASN A 1 562 ? 10.379 9.166 -1.916 1.00 80.62 562 ASN A N 1
ATOM 4021 C CA . ASN A 1 562 ? 9.103 8.625 -1.410 1.00 80.62 562 ASN A CA 1
ATOM 4022 C C . ASN A 1 562 ? 9.217 7.435 -0.448 1.00 80.62 562 ASN A C 1
ATOM 4024 O O . ASN A 1 562 ? 8.321 7.263 0.369 1.00 80.62 562 ASN A O 1
ATOM 4028 N N . ASP A 1 563 ? 10.283 6.638 -0.523 1.00 86.81 563 ASP A N 1
ATOM 4029 C CA . ASP A 1 563 ? 10.374 5.369 0.212 1.00 86.81 563 ASP A CA 1
ATOM 4030 C C . ASP A 1 563 ? 11.421 5.374 1.325 1.00 86.81 563 ASP A C 1
ATOM 4032 O O . ASP A 1 563 ? 12.409 6.127 1.312 1.00 86.81 563 ASP A O 1
ATOM 4036 N N . ASP A 1 564 ? 11.204 4.462 2.270 1.00 90.94 564 ASP A N 1
ATOM 4037 C CA . ASP A 1 564 ? 12.091 4.244 3.398 1.00 90.94 564 ASP A CA 1
ATOM 4038 C C . ASP A 1 564 ? 13.487 3.824 2.940 1.00 90.94 564 ASP A C 1
ATOM 4040 O O . ASP A 1 564 ? 13.686 2.997 2.035 1.00 90.94 564 ASP A O 1
ATOM 4044 N N . SER A 1 565 ? 14.472 4.446 3.575 1.00 95.19 565 SER A N 1
ATOM 4045 C CA . SER A 1 565 ? 15.867 4.376 3.169 1.00 95.19 565 SER A CA 1
ATOM 4046 C C . SER A 1 565 ? 16.790 4.263 4.375 1.00 95.19 565 SER A C 1
ATOM 4048 O O . SER A 1 565 ? 16.490 4.744 5.469 1.00 95.19 565 SER A O 1
ATOM 4050 N N . SER A 1 566 ? 17.943 3.636 4.176 1.00 96.44 566 SER A N 1
ATOM 4051 C CA . SER A 1 566 ? 18.911 3.369 5.226 1.00 96.44 566 SER A CA 1
ATOM 4052 C C . SER A 1 566 ? 20.341 3.711 4.801 1.00 96.44 566 SER A C 1
ATOM 4054 O O . SER A 1 566 ? 20.727 3.597 3.636 1.00 96.44 566 SER A O 1
ATOM 4056 N N . ASN A 1 567 ? 21.152 4.145 5.765 1.00 98.12 567 ASN A N 1
ATOM 4057 C CA . ASN A 1 567 ? 22.586 4.346 5.601 1.00 98.12 567 ASN A CA 1
ATOM 4058 C C . ASN A 1 567 ? 23.354 3.772 6.794 1.00 98.12 567 ASN A C 1
ATOM 4060 O O . ASN A 1 567 ? 23.328 4.345 7.880 1.00 98.12 567 ASN A O 1
ATOM 4064 N N . SER A 1 568 ? 24.106 2.698 6.574 1.00 98.25 568 SER A N 1
ATOM 4065 C CA . SER A 1 568 ? 25.139 2.193 7.485 1.00 98.25 568 SER A CA 1
ATOM 4066 C C . SER A 1 568 ? 26.563 2.461 6.982 1.00 98.25 568 SER A C 1
ATOM 4068 O O . SER A 1 568 ? 27.529 2.171 7.686 1.00 98.25 568 SER A O 1
ATOM 4070 N N . GLY A 1 569 ? 26.699 2.990 5.763 1.00 98.31 569 GLY A N 1
ATOM 4071 C CA . GLY A 1 569 ? 27.965 3.311 5.110 1.00 98.31 569 GLY A CA 1
ATOM 4072 C C . GLY A 1 569 ? 28.375 4.778 5.256 1.00 98.31 569 GLY A C 1
ATOM 4073 O O . GLY A 1 569 ? 28.197 5.407 6.300 1.00 98.31 569 GLY A O 1
ATOM 4074 N N . THR A 1 570 ? 28.967 5.333 4.200 1.00 98.62 570 THR A N 1
ATOM 4075 C CA . THR A 1 570 ? 29.385 6.741 4.114 1.00 98.62 570 THR A CA 1
ATOM 4076 C C . THR A 1 570 ? 28.666 7.443 2.968 1.00 98.62 570 THR A C 1
ATOM 4078 O O . THR A 1 570 ? 28.718 6.968 1.835 1.00 98.62 570 THR A O 1
ATOM 4081 N N . ILE A 1 571 ? 28.047 8.591 3.249 1.00 98.75 571 ILE A N 1
ATOM 4082 C CA . ILE A 1 571 ? 27.476 9.493 2.245 1.00 98.75 571 ILE A CA 1
ATOM 4083 C C . ILE A 1 571 ? 28.109 10.877 2.400 1.00 98.75 571 ILE A C 1
ATOM 4085 O O . ILE A 1 571 ? 28.044 11.498 3.461 1.00 98.75 571 ILE A O 1
ATOM 4089 N N . GLU A 1 572 ? 28.723 11.374 1.332 1.00 98.50 572 GLU A N 1
ATOM 4090 C CA . GLU A 1 572 ? 29.382 12.677 1.293 1.00 98.50 572 GLU A CA 1
ATOM 4091 C C . GLU A 1 572 ? 28.821 13.514 0.145 1.00 98.50 572 GLU A C 1
ATOM 4093 O O . GLU A 1 572 ? 28.763 13.063 -0.999 1.00 98.50 572 GLU A O 1
ATOM 4098 N N . GLY A 1 573 ? 28.434 14.751 0.439 1.00 97.50 573 GLY A N 1
ATOM 4099 C CA . GLY A 1 573 ? 28.082 15.743 -0.573 1.00 97.50 573 GLY A CA 1
ATOM 4100 C C . GLY A 1 573 ? 28.755 17.077 -0.295 1.00 97.50 573 GLY A C 1
ATOM 4101 O O . GLY A 1 573 ? 29.227 17.323 0.808 1.00 97.50 573 GLY A O 1
ATOM 4102 N N . VAL A 1 574 ? 28.825 17.959 -1.290 1.00 96.50 574 VAL A N 1
ATOM 4103 C CA . VAL A 1 574 ? 29.400 19.302 -1.092 1.00 96.50 574 VAL A CA 1
ATOM 4104 C C . VAL A 1 574 ? 28.335 20.305 -0.671 1.00 96.50 574 VAL A C 1
ATOM 4106 O O . VAL A 1 574 ? 28.580 21.128 0.209 1.00 96.50 574 VAL A O 1
ATOM 4109 N N . THR A 1 575 ? 27.153 20.229 -1.284 1.00 95.94 575 THR A N 1
ATOM 4110 C CA . THR A 1 575 ? 26.015 21.103 -0.958 1.00 95.94 575 THR A CA 1
ATOM 4111 C C . THR A 1 575 ? 25.144 20.487 0.128 1.00 95.94 575 THR A C 1
ATOM 4113 O O . THR A 1 575 ? 24.859 21.138 1.132 1.00 95.94 575 THR A O 1
ATOM 4116 N N . VAL A 1 576 ? 24.781 19.214 -0.035 1.00 97.38 576 VAL A N 1
ATOM 4117 C CA . VAL A 1 576 ? 23.958 18.449 0.904 1.00 97.38 576 VAL A CA 1
ATOM 4118 C C . VAL A 1 576 ? 24.480 17.017 0.974 1.00 97.38 576 VAL A C 1
ATOM 4120 O O . VAL A 1 576 ? 24.736 16.421 -0.070 1.00 97.38 576 VAL A O 1
ATOM 4123 N N . GLY A 1 577 ? 24.645 16.454 2.172 1.00 97.69 577 GLY A N 1
ATOM 4124 C CA . GLY A 1 577 ? 25.014 15.044 2.324 1.00 97.69 577 GLY A CA 1
ATOM 4125 C C . GLY A 1 577 ? 23.869 14.142 1.869 1.00 97.69 577 GLY A C 1
ATOM 4126 O O . GLY A 1 577 ? 23.984 13.447 0.860 1.00 97.69 577 GLY A O 1
ATOM 4127 N N . VAL A 1 578 ? 22.736 14.219 2.570 1.00 97.56 578 VAL A N 1
ATOM 4128 C CA . VAL A 1 578 ? 21.489 13.521 2.216 1.00 97.56 578 VAL A CA 1
ATOM 4129 C C . VAL A 1 578 ? 20.318 14.503 2.192 1.00 97.56 578 VAL A C 1
ATOM 4131 O O . VAL A 1 578 ? 20.192 15.333 3.087 1.00 97.56 578 VAL A O 1
ATOM 4134 N N . ARG A 1 579 ? 19.438 14.399 1.198 1.00 94.94 579 ARG A N 1
ATOM 4135 C CA . ARG A 1 579 ? 18.137 15.075 1.166 1.00 94.94 579 ARG A CA 1
ATOM 4136 C C . ARG A 1 579 ? 17.027 14.029 1.197 1.00 94.94 579 ARG A C 1
ATOM 4138 O O . ARG A 1 579 ? 17.065 13.096 0.405 1.00 94.94 579 ARG A O 1
ATOM 4145 N N . VAL A 1 580 ? 16.054 14.192 2.088 1.00 92.31 580 VAL A N 1
ATOM 4146 C CA . VAL A 1 580 ? 14.888 13.311 2.259 1.00 92.31 580 VAL A CA 1
ATOM 4147 C C . VAL A 1 580 ? 13.631 14.155 2.096 1.00 92.31 580 VAL A C 1
ATOM 4149 O O . VAL A 1 580 ? 13.517 15.165 2.779 1.00 92.31 580 VAL A O 1
ATOM 4152 N N . GLN A 1 581 ? 12.696 13.798 1.213 1.00 84.19 581 GLN A N 1
ATOM 4153 C CA . GLN A 1 581 ? 11.504 14.627 0.971 1.00 84.19 581 GLN A CA 1
ATOM 4154 C C . GLN A 1 581 ? 10.303 14.249 1.849 1.00 84.19 581 GLN A C 1
ATOM 4156 O O . GLN A 1 581 ? 9.802 15.120 2.554 1.00 84.19 581 GLN A O 1
ATOM 4161 N N . ALA A 1 582 ? 9.844 12.992 1.831 1.00 74.56 582 ALA A N 1
ATOM 4162 C CA . ALA A 1 582 ? 8.626 12.585 2.550 1.00 74.56 582 ALA A CA 1
ATOM 4163 C C . ALA A 1 582 ? 8.671 11.153 3.131 1.00 74.56 582 ALA A C 1
ATOM 4165 O O . ALA A 1 582 ? 7.621 10.545 3.325 1.00 74.56 582 ALA A O 1
ATOM 4166 N N . SER A 1 583 ? 9.862 10.606 3.400 1.00 81.44 583 SER A N 1
ATOM 4167 C CA . SER A 1 583 ? 10.043 9.214 3.848 1.00 81.44 583 SER A CA 1
ATOM 4168 C C . SER A 1 583 ? 10.769 9.076 5.191 1.00 81.44 583 SER A C 1
ATOM 4170 O O . SER A 1 583 ? 11.235 10.070 5.765 1.00 81.44 583 SER A O 1
ATOM 4172 N N . THR A 1 584 ? 10.856 7.841 5.704 1.00 90.81 584 THR A N 1
ATOM 4173 C CA . THR A 1 584 ? 11.693 7.520 6.865 1.00 90.81 584 THR A CA 1
ATOM 4174 C C . THR A 1 584 ? 13.123 7.231 6.421 1.00 90.81 584 THR A C 1
ATOM 4176 O O . THR A 1 584 ? 13.374 6.396 5.551 1.00 90.81 584 THR A O 1
ATOM 4179 N N . PHE A 1 585 ? 14.094 7.892 7.046 1.00 94.19 585 PHE A N 1
ATOM 4180 C CA . PHE A 1 585 ? 15.509 7.662 6.784 1.00 94.19 585 PHE A CA 1
ATOM 4181 C C . PHE A 1 585 ? 16.265 7.275 8.056 1.00 94.19 585 PHE A C 1
ATOM 4183 O O . PHE A 1 585 ? 16.325 8.036 9.026 1.00 94.19 585 PHE A O 1
ATOM 4190 N N . VAL A 1 586 ? 16.871 6.088 8.043 1.00 95.75 586 VAL A N 1
ATOM 4191 C CA . VAL A 1 586 ? 17.622 5.538 9.177 1.00 95.75 586 VAL A CA 1
ATOM 4192 C C . VAL A 1 586 ? 19.120 5.644 8.916 1.00 95.75 586 VAL A C 1
ATOM 4194 O O . VAL A 1 586 ? 19.644 5.037 7.987 1.00 95.75 586 VAL A O 1
ATOM 4197 N N . ASN A 1 587 ? 19.838 6.373 9.767 1.00 97.19 587 ASN A N 1
ATOM 4198 C CA . ASN A 1 587 ? 21.285 6.524 9.683 1.00 97.19 587 ASN A CA 1
ATOM 4199 C C . ASN A 1 587 ? 21.991 5.838 10.858 1.00 97.19 587 ASN A C 1
ATOM 4201 O O . ASN A 1 587 ? 21.836 6.243 12.006 1.00 97.19 587 ASN A O 1
ATOM 4205 N N . SER A 1 588 ? 22.828 4.851 10.564 1.00 97.06 588 SER A N 1
ATOM 4206 C CA . SER A 1 588 ? 23.807 4.253 11.481 1.00 97.06 588 SER A CA 1
ATOM 4207 C C . SER A 1 588 ? 25.255 4.462 11.023 1.00 97.06 588 SER A C 1
ATOM 4209 O O . SER A 1 588 ? 26.182 4.153 11.774 1.00 97.06 588 SER A O 1
ATOM 4211 N N . GLY A 1 589 ? 25.442 5.009 9.818 1.00 97.94 589 GLY A N 1
ATOM 4212 C CA . GLY A 1 589 ? 26.725 5.347 9.212 1.00 97.94 589 GLY A CA 1
ATOM 4213 C C . GLY A 1 589 ? 27.093 6.830 9.322 1.00 97.94 589 GLY A C 1
ATOM 4214 O O . GLY A 1 589 ? 26.651 7.553 10.217 1.00 97.94 589 GLY A O 1
ATOM 4215 N N . THR A 1 590 ? 27.930 7.301 8.397 1.00 98.44 590 THR A N 1
ATOM 4216 C CA . THR A 1 590 ? 28.401 8.694 8.340 1.00 98.44 590 THR A CA 1
ATOM 4217 C C . THR A 1 590 ? 27.758 9.453 7.187 1.00 98.44 590 THR A C 1
ATOM 4219 O O . THR A 1 590 ? 27.766 8.987 6.050 1.00 98.44 590 THR A O 1
ATOM 4222 N N . ILE A 1 591 ? 27.261 10.652 7.476 1.00 98.69 591 ILE A N 1
ATOM 4223 C CA . ILE A 1 591 ? 26.788 11.639 6.509 1.00 98.69 591 ILE A CA 1
ATOM 4224 C C . ILE A 1 591 ? 27.584 12.919 6.727 1.00 98.69 591 ILE A C 1
ATOM 4226 O O . ILE A 1 591 ? 27.646 13.429 7.850 1.00 98.69 591 ILE A O 1
ATOM 4230 N N . SER A 1 592 ? 28.198 13.454 5.673 1.00 97.94 592 SER A N 1
ATOM 4231 C CA . SER A 1 592 ? 28.933 14.712 5.786 1.00 97.94 592 SER A CA 1
ATOM 4232 C C . SER A 1 592 ? 28.774 15.638 4.585 1.00 97.94 592 SER A C 1
ATOM 4234 O O . SER A 1 592 ? 28.615 15.192 3.448 1.00 97.94 592 SER A O 1
ATOM 4236 N N . SER A 1 593 ? 28.808 16.944 4.858 1.00 97.69 593 SER A N 1
ATOM 4237 C CA . SER A 1 593 ? 28.808 17.985 3.834 1.00 97.69 593 SER A CA 1
ATOM 4238 C C . SER A 1 593 ? 29.426 19.290 4.319 1.00 97.69 593 SER A C 1
ATOM 4240 O O . SER A 1 593 ? 29.319 19.652 5.493 1.00 97.69 593 SER A O 1
ATOM 4242 N N . ALA A 1 594 ? 30.058 20.027 3.401 1.00 94.50 594 ALA A N 1
ATOM 4243 C CA . ALA A 1 594 ? 30.505 21.395 3.664 1.00 94.50 594 ALA A CA 1
ATOM 4244 C C . ALA A 1 594 ? 29.321 22.380 3.759 1.00 94.50 594 ALA A C 1
ATOM 4246 O O . ALA A 1 594 ? 29.422 23.388 4.458 1.00 94.50 594 ALA A O 1
ATOM 4247 N N . GLY A 1 595 ? 28.205 22.081 3.087 1.00 95.88 595 GLY A N 1
ATOM 4248 C CA . GLY A 1 595 ? 26.919 22.757 3.242 1.00 95.88 595 GLY A CA 1
ATOM 4249 C C . GLY A 1 595 ? 26.077 22.119 4.347 1.00 95.88 595 GLY A C 1
ATOM 4250 O O . GLY A 1 595 ? 26.466 22.125 5.515 1.00 95.88 595 GLY A O 1
ATOM 4251 N N . HIS A 1 596 ? 24.914 21.577 3.997 1.00 96.00 596 HIS A N 1
ATOM 4252 C CA . HIS A 1 596 ? 24.004 20.929 4.946 1.00 96.00 596 HIS A CA 1
ATOM 4253 C C . HIS A 1 596 ? 24.313 19.434 5.069 1.00 96.00 596 HIS A C 1
ATOM 4255 O O . HIS A 1 596 ? 24.462 18.752 4.058 1.00 96.00 596 HIS A O 1
ATOM 4261 N N . GLY A 1 597 ? 24.420 18.897 6.286 1.00 97.25 597 GLY A N 1
ATOM 4262 C CA . GLY A 1 597 ? 24.626 17.457 6.478 1.00 97.25 597 GLY A CA 1
ATOM 4263 C C . GLY A 1 597 ? 23.433 16.666 5.939 1.00 97.25 597 GLY A C 1
ATOM 4264 O O . GLY A 1 597 ? 23.582 15.807 5.071 1.00 97.25 597 GLY A O 1
ATOM 4265 N N . LEU A 1 598 ? 22.243 17.030 6.408 1.00 96.94 598 LEU A N 1
ATOM 4266 C CA . LEU A 1 598 ? 20.975 16.411 6.056 1.00 96.94 598 LEU A CA 1
ATOM 4267 C C . LEU A 1 598 ? 19.891 17.478 5.840 1.00 96.94 598 LEU A C 1
ATOM 4269 O O . LEU A 1 598 ? 19.735 18.369 6.672 1.00 96.94 598 LEU A O 1
ATOM 4273 N N . GLU A 1 599 ? 19.110 17.358 4.770 1.00 95.12 599 GLU A N 1
ATOM 4274 C CA . GLU A 1 599 ? 17.896 18.148 4.537 1.00 95.12 599 GLU A CA 1
ATOM 4275 C C . GLU A 1 599 ? 16.647 17.261 4.597 1.00 95.12 599 GLU A C 1
ATOM 4277 O O . GLU A 1 599 ? 16.631 16.192 3.988 1.00 95.12 599 GLU A O 1
ATOM 4282 N N . ILE A 1 600 ? 15.599 17.705 5.298 1.00 92.88 600 ILE A N 1
ATOM 4283 C CA . ILE A 1 600 ? 14.345 16.957 5.490 1.00 92.88 600 ILE A CA 1
ATOM 4284 C C . ILE A 1 600 ? 13.154 17.799 5.014 1.00 92.88 600 ILE A C 1
ATOM 4286 O O . ILE A 1 600 ? 12.967 18.927 5.473 1.00 92.88 600 ILE A O 1
ATOM 4290 N N . GLY A 1 601 ? 12.365 17.263 4.088 1.00 89.31 601 GLY A N 1
ATOM 4291 C CA . GLY A 1 601 ? 11.120 17.849 3.600 1.00 89.31 601 GLY A CA 1
ATOM 4292 C C . GLY A 1 601 ? 9.929 17.582 4.524 1.00 89.31 601 GLY A C 1
ATOM 4293 O O . GLY A 1 601 ? 10.045 16.954 5.580 1.00 89.31 601 GLY A O 1
ATOM 4294 N N . SER A 1 602 ? 8.765 18.102 4.138 1.00 86.94 602 SER A N 1
ATOM 4295 C CA . SER A 1 602 ? 7.531 18.011 4.924 1.00 86.94 602 SER A CA 1
ATOM 4296 C C . SER A 1 602 ? 7.166 16.575 5.340 1.00 86.94 602 SER A C 1
ATOM 4298 O O . SER A 1 602 ? 7.129 15.668 4.513 1.00 86.94 602 SER A O 1
ATOM 4300 N N . ASN A 1 603 ? 6.818 16.383 6.617 1.00 86.50 603 ASN A N 1
ATOM 4301 C CA . ASN A 1 603 ? 6.456 15.090 7.219 1.00 86.50 603 ASN A CA 1
ATOM 4302 C C . ASN A 1 603 ? 7.540 13.989 7.167 1.00 86.50 603 ASN A C 1
ATOM 4304 O O . ASN A 1 603 ? 7.232 12.834 7.452 1.00 86.50 603 ASN A O 1
ATOM 4308 N N . GLY A 1 604 ? 8.791 14.315 6.819 1.00 88.81 604 GLY A N 1
ATOM 4309 C CA . GLY A 1 604 ? 9.892 13.349 6.839 1.00 88.81 604 GLY A CA 1
ATOM 4310 C C . GLY A 1 604 ? 10.307 12.950 8.260 1.00 88.81 604 GLY A C 1
ATOM 4311 O O . GLY A 1 604 ? 10.308 13.779 9.178 1.00 88.81 604 GLY A O 1
ATOM 4312 N N . THR A 1 605 ? 10.715 11.689 8.424 1.00 91.31 605 THR A N 1
ATOM 4313 C CA . THR A 1 605 ? 11.209 11.142 9.696 1.00 91.31 605 THR A CA 1
ATOM 4314 C C . THR A 1 605 ? 12.656 10.707 9.548 1.00 91.31 605 THR A C 1
ATOM 4316 O O . THR A 1 605 ? 13.010 9.985 8.621 1.00 91.31 605 THR A O 1
ATOM 4319 N N . VAL A 1 606 ? 13.513 11.108 10.482 1.00 93.88 606 VAL A N 1
ATOM 4320 C CA . VAL A 1 606 ? 14.924 10.728 10.486 1.00 93.88 606 VAL A CA 1
ATOM 4321 C C . VAL A 1 606 ? 15.305 10.110 11.813 1.00 93.88 606 VAL A C 1
ATOM 4323 O O . VAL A 1 606 ? 15.129 10.718 12.867 1.00 93.88 606 VAL A O 1
ATOM 4326 N N . ILE A 1 607 ? 15.895 8.920 11.741 1.00 94.94 607 ILE A N 1
ATOM 4327 C CA . ILE A 1 607 ? 16.387 8.167 12.890 1.00 94.94 607 ILE A CA 1
ATOM 4328 C C . ILE A 1 607 ? 17.906 8.071 12.778 1.00 94.94 607 ILE A C 1
ATOM 4330 O O . ILE A 1 607 ? 18.439 7.239 12.047 1.00 94.94 607 ILE A O 1
ATOM 4334 N N 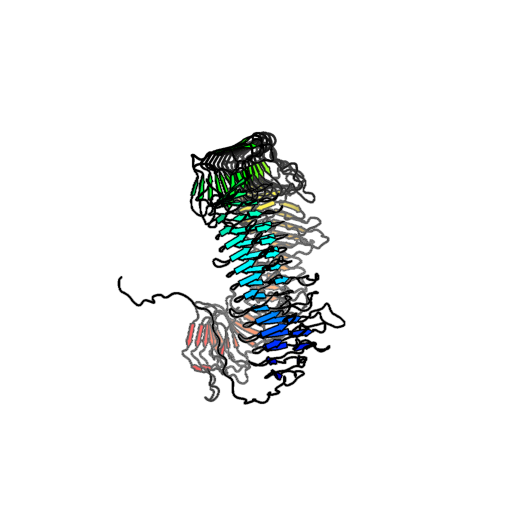. ASN A 1 608 ? 18.622 8.920 13.510 1.00 96.25 608 ASN A N 1
ATOM 4335 C CA . ASN A 1 608 ? 20.074 8.837 13.626 1.00 96.25 608 ASN A CA 1
ATOM 4336 C C . ASN A 1 608 ? 20.439 7.943 14.818 1.00 96.25 608 ASN A C 1
ATOM 4338 O O . ASN A 1 608 ? 20.363 8.366 15.973 1.00 96.25 608 ASN A O 1
ATOM 4342 N N . GLN A 1 609 ? 20.808 6.694 14.544 1.00 94.69 609 GLN A N 1
ATOM 4343 C CA . GLN A 1 609 ? 21.150 5.681 15.543 1.00 94.69 609 GLN A CA 1
ATOM 4344 C C . GLN A 1 609 ? 22.457 6.017 16.281 1.00 94.69 609 GLN A C 1
ATOM 4346 O O . GLN A 1 609 ? 23.182 6.933 15.907 1.00 94.69 609 GLN A O 1
ATOM 4351 N N . SER A 1 610 ? 22.785 5.271 17.340 1.00 94.25 610 SER A N 1
ATOM 4352 C CA . SER A 1 610 ? 23.906 5.577 18.250 1.00 94.25 610 SER A CA 1
ATOM 4353 C C . SER A 1 610 ? 25.289 5.627 17.589 1.00 94.25 610 SER A C 1
ATOM 4355 O O . SER A 1 610 ? 26.166 6.350 18.056 1.00 94.25 610 SER A O 1
ATOM 4357 N N . THR A 1 611 ? 25.494 4.886 16.499 1.00 95.06 611 THR A N 1
ATOM 4358 C CA . THR A 1 611 ? 26.725 4.931 15.690 1.00 95.06 611 THR A CA 1
ATOM 4359 C C . THR A 1 611 ? 26.671 5.972 14.574 1.00 95.06 611 THR A C 1
ATOM 4361 O O . THR A 1 611 ? 27.698 6.269 13.966 1.00 95.06 611 THR A O 1
ATOM 4364 N N . GLY A 1 612 ? 25.487 6.525 14.310 1.00 97.12 612 GLY A N 1
ATOM 4365 C CA . GLY A 1 612 ? 25.232 7.465 13.237 1.00 97.12 612 GLY A CA 1
ATOM 4366 C C . GLY A 1 612 ? 25.883 8.823 13.488 1.00 97.12 612 GLY A C 1
ATOM 4367 O O . GLY A 1 612 ? 25.787 9.403 14.575 1.00 97.12 612 GLY A O 1
ATOM 4368 N N . VAL A 1 613 ? 26.548 9.350 12.464 1.00 98.31 613 VAL A N 1
ATOM 4369 C CA . VAL A 1 613 ? 27.199 10.662 12.487 1.00 98.31 613 VAL A CA 1
ATOM 4370 C C . VAL A 1 613 ? 26.671 11.506 11.339 1.00 98.31 613 VAL A C 1
ATOM 4372 O O . VAL A 1 613 ? 26.822 11.132 10.182 1.00 98.31 613 VAL A O 1
ATOM 4375 N N . ILE A 1 614 ? 26.121 12.676 11.650 1.00 98.56 614 ILE A N 1
ATOM 4376 C CA . ILE A 1 614 ? 25.698 13.684 10.675 1.00 98.56 614 ILE A CA 1
ATOM 4377 C C . ILE A 1 614 ? 26.550 14.929 10.899 1.00 98.56 614 ILE A C 1
ATOM 4379 O O . ILE A 1 614 ? 26.640 15.434 12.015 1.00 98.56 614 ILE A O 1
ATOM 4383 N N . THR A 1 615 ? 27.233 15.417 9.868 1.00 98.25 615 THR A N 1
ATOM 4384 C CA . THR A 1 615 ? 28.079 16.617 9.950 1.00 98.25 615 THR A CA 1
ATOM 4385 C C . THR A 1 615 ? 27.752 17.571 8.809 1.00 98.25 615 THR A C 1
ATOM 4387 O O . THR A 1 615 ? 27.819 17.184 7.646 1.00 98.25 615 THR A O 1
ATOM 4390 N N . GLY A 1 616 ? 27.436 18.823 9.131 1.00 96.88 616 GLY A N 1
ATOM 4391 C CA . GLY A 1 616 ? 27.217 19.871 8.136 1.00 96.88 616 GLY A CA 1
ATOM 4392 C C . GLY A 1 616 ? 27.915 21.171 8.513 1.00 96.88 616 GLY A C 1
ATOM 4393 O O . GLY A 1 616 ? 27.876 21.584 9.671 1.00 96.88 616 GLY A O 1
ATOM 4394 N N . GLY A 1 617 ? 28.563 21.814 7.540 1.00 92.94 617 GLY A N 1
ATOM 4395 C CA . GLY A 1 617 ? 29.246 23.094 7.743 1.00 92.94 617 GLY A CA 1
ATOM 4396 C C . GLY A 1 617 ? 28.299 24.291 7.901 1.00 92.94 617 GLY A C 1
ATOM 4397 O O . GLY A 1 617 ? 28.610 25.207 8.659 1.00 92.94 617 GLY A O 1
ATOM 4398 N N . ALA A 1 618 ? 27.142 24.279 7.231 1.00 93.25 618 ALA A N 1
ATOM 4399 C CA . ALA A 1 618 ? 26.089 25.291 7.369 1.00 93.25 618 ALA A CA 1
ATOM 4400 C C . ALA A 1 618 ? 25.058 24.908 8.446 1.00 93.25 618 ALA A C 1
ATOM 4402 O O . ALA A 1 618 ? 24.747 25.706 9.329 1.00 93.25 618 ALA A O 1
ATOM 4403 N N . ALA A 1 619 ? 24.551 23.675 8.390 1.00 94.75 619 ALA A N 1
ATOM 4404 C CA . ALA A 1 619 ? 23.702 23.070 9.414 1.00 94.75 619 ALA A CA 1
ATOM 4405 C C . ALA A 1 619 ? 23.890 21.549 9.386 1.00 94.75 619 ALA A C 1
ATOM 4407 O O . ALA A 1 619 ? 24.041 20.968 8.310 1.00 94.75 619 ALA A O 1
ATOM 4408 N N . GLY A 1 620 ? 23.863 20.899 10.548 1.00 96.62 620 GLY A N 1
ATOM 4409 C CA . GLY A 1 620 ? 23.869 19.440 10.631 1.00 96.62 620 GLY A CA 1
ATOM 4410 C C . GLY A 1 620 ? 22.588 18.858 10.035 1.00 96.62 620 GLY A C 1
ATOM 4411 O O . GLY A 1 620 ? 22.656 17.971 9.188 1.00 96.62 620 GLY A O 1
ATOM 4412 N N . VAL A 1 621 ? 21.438 19.419 10.420 1.00 96.88 621 VAL A N 1
ATOM 4413 C CA . VAL A 1 621 ? 20.114 19.064 9.890 1.00 96.88 621 VAL A CA 1
ATOM 4414 C C . VAL A 1 621 ? 19.351 20.341 9.550 1.00 96.88 621 VAL A C 1
ATOM 4416 O O . VAL A 1 621 ? 19.336 21.275 10.348 1.00 96.88 621 VAL A O 1
ATOM 4419 N N . SER A 1 622 ? 18.709 20.399 8.390 1.00 94.12 622 SER A N 1
ATOM 4420 C CA . SER A 1 622 ? 17.887 21.540 7.981 1.00 94.12 622 SER A CA 1
ATOM 4421 C C . SER A 1 622 ? 16.683 21.123 7.137 1.00 94.12 622 SER A C 1
ATOM 4423 O O . SER A 1 622 ? 16.469 19.942 6.874 1.00 94.12 622 SER A O 1
ATOM 4425 N N . THR A 1 623 ? 15.893 22.097 6.694 1.00 89.94 623 THR A N 1
ATOM 4426 C CA . THR A 1 623 ? 14.810 21.907 5.718 1.00 89.94 623 THR A CA 1
ATOM 4427 C C . THR A 1 623 ? 15.207 22.463 4.345 1.00 89.94 623 THR A C 1
ATOM 4429 O O . THR A 1 623 ? 15.932 23.464 4.299 1.00 89.94 623 THR A O 1
ATOM 4432 N N . PRO A 1 624 ? 14.757 21.862 3.223 1.00 87.00 624 PRO A N 1
ATOM 4433 C CA . PRO A 1 624 ? 14.990 22.409 1.890 1.00 87.00 624 PRO A CA 1
ATOM 4434 C C . PRO A 1 624 ? 14.447 23.836 1.748 1.00 87.00 624 PRO A C 1
ATOM 4436 O O . PRO A 1 624 ? 13.348 24.164 2.205 1.00 87.00 624 PRO A O 1
ATOM 4439 N N . ALA A 1 625 ? 15.219 24.706 1.092 1.00 75.44 625 ALA A N 1
ATOM 4440 C CA . ALA A 1 625 ? 14.870 26.119 0.947 1.00 75.44 625 ALA A CA 1
ATOM 4441 C C . ALA A 1 625 ? 13.588 26.350 0.116 1.00 75.44 625 ALA A C 1
ATOM 4443 O O . ALA A 1 625 ? 12.883 27.339 0.327 1.00 75.44 625 ALA A O 1
ATOM 4444 N N . ASP A 1 626 ? 13.292 25.443 -0.808 1.00 74.44 626 ASP A N 1
ATOM 4445 C CA . ASP A 1 626 ? 12.198 25.474 -1.778 1.00 74.44 626 ASP A CA 1
ATOM 4446 C C . ASP A 1 626 ? 10.912 24.774 -1.308 1.00 74.44 626 ASP A C 1
ATOM 4448 O O . ASP A 1 626 ? 9.869 24.943 -1.941 1.00 74.44 626 ASP A O 1
ATOM 4452 N N . ASP A 1 627 ? 10.940 24.055 -0.181 1.00 71.81 627 ASP A N 1
ATOM 4453 C CA . ASP A 1 627 ? 9.739 23.430 0.372 1.00 71.81 627 ASP A CA 1
ATOM 4454 C C . ASP A 1 627 ? 8.816 24.494 0.996 1.00 71.81 627 ASP A C 1
ATOM 4456 O O . ASP A 1 627 ? 9.167 25.180 1.966 1.00 71.81 627 ASP A O 1
ATOM 4460 N N . MET A 1 628 ? 7.622 24.644 0.412 1.00 63.56 628 MET A N 1
ATOM 4461 C CA . MET A 1 628 ? 6.579 25.569 0.865 1.00 63.56 628 MET A CA 1
ATOM 4462 C C . MET A 1 628 ? 5.793 25.038 2.079 1.00 63.56 628 MET A C 1
ATOM 4464 O O . MET A 1 628 ? 5.063 25.810 2.703 1.00 63.56 628 MET A O 1
ATOM 4468 N N . TYR A 1 629 ? 5.920 23.749 2.426 1.00 69.75 629 TYR A N 1
ATOM 4469 C CA . TYR A 1 629 ? 5.120 23.056 3.445 1.00 69.75 629 TYR A CA 1
ATOM 4470 C C . TYR A 1 629 ? 5.958 22.524 4.615 1.00 69.75 629 TYR A C 1
ATOM 4472 O O . TYR A 1 629 ? 5.765 21.409 5.089 1.00 69.75 629 TYR A O 1
ATOM 4480 N N . ARG A 1 630 ? 6.856 23.350 5.144 1.00 75.62 630 ARG A N 1
ATOM 4481 C CA . ARG A 1 630 ? 7.760 22.980 6.243 1.00 75.62 630 ARG A CA 1
ATOM 4482 C C . ARG A 1 630 ? 6.998 22.706 7.548 1.00 75.62 630 ARG A C 1
ATOM 4484 O O . ARG A 1 630 ? 6.524 23.634 8.206 1.00 75.62 630 ARG A O 1
ATOM 4491 N N . GLY A 1 631 ? 6.864 21.435 7.912 1.00 82.31 631 GLY A N 1
ATOM 4492 C CA . GLY A 1 631 ? 6.209 21.003 9.145 1.00 82.31 631 GLY A CA 1
ATOM 4493 C C . GLY A 1 631 ? 6.032 19.488 9.224 1.00 82.31 631 GLY A C 1
ATOM 4494 O O . GLY A 1 631 ? 6.181 18.781 8.227 1.00 82.31 631 GLY A O 1
ATOM 4495 N N . GLY A 1 632 ? 5.702 18.996 10.417 1.00 86.69 632 GLY A N 1
ATOM 4496 C CA . GLY A 1 632 ? 5.512 17.576 10.709 1.00 86.69 632 GLY A CA 1
ATOM 4497 C C . GLY A 1 632 ? 6.804 16.760 10.699 1.00 86.69 632 GLY A C 1
ATOM 4498 O O . GLY A 1 632 ? 6.733 15.539 10.635 1.00 86.69 632 GLY A O 1
ATOM 4499 N N . ILE A 1 633 ? 7.969 17.412 10.729 1.00 91.00 633 ILE A N 1
ATOM 4500 C CA . ILE A 1 633 ? 9.269 16.740 10.649 1.00 91.00 633 ILE A CA 1
ATOM 4501 C C . ILE A 1 633 ? 9.586 16.076 11.982 1.00 91.00 633 ILE A C 1
ATOM 4503 O O . ILE A 1 633 ? 9.407 16.693 13.034 1.00 91.00 633 ILE A O 1
ATOM 4507 N N . GLN A 1 634 ? 10.116 14.856 11.940 1.00 92.62 634 GLN A N 1
ATOM 4508 C CA . GLN A 1 634 ? 10.568 14.139 13.128 1.00 92.62 634 GLN A CA 1
ATOM 4509 C C . GLN A 1 634 ? 12.055 13.805 13.028 1.00 92.62 634 GLN A C 1
ATOM 4511 O O . GLN A 1 634 ? 12.499 13.182 12.069 1.00 92.62 634 GLN A O 1
ATOM 4516 N N . VAL A 1 635 ? 12.835 14.195 14.035 1.00 94.94 635 VAL A N 1
ATOM 4517 C CA . VAL A 1 635 ? 14.253 13.834 14.158 1.00 94.94 635 VAL A CA 1
ATOM 4518 C C . VAL A 1 635 ? 14.466 13.114 15.479 1.00 94.94 635 VAL A C 1
ATOM 4520 O O . VAL A 1 635 ? 14.346 13.712 16.545 1.00 94.94 635 VAL A O 1
ATOM 4523 N N . ILE A 1 636 ? 14.807 11.832 15.414 1.00 94.81 636 ILE A N 1
ATOM 4524 C CA . ILE A 1 636 ? 15.135 10.989 16.561 1.00 94.81 636 ILE A CA 1
ATOM 4525 C C . ILE A 1 636 ? 16.641 10.744 16.528 1.00 94.81 636 ILE A C 1
ATOM 4527 O O . ILE A 1 636 ? 17.156 10.085 15.627 1.00 94.81 636 ILE A O 1
ATOM 4531 N N . ASN A 1 637 ? 17.368 11.296 17.495 1.00 95.50 637 ASN A N 1
ATOM 4532 C CA . ASN A 1 637 ? 18.823 11.242 17.535 1.00 95.50 637 ASN A CA 1
ATOM 4533 C C . ASN A 1 637 ? 19.317 10.474 18.762 1.00 95.50 637 ASN A C 1
ATOM 4535 O O . ASN A 1 637 ? 19.105 10.908 19.889 1.00 95.50 637 ASN A O 1
ATOM 4539 N N . ALA A 1 638 ? 20.030 9.374 18.539 1.00 93.62 638 ALA A N 1
ATOM 4540 C CA . ALA A 1 638 ? 20.870 8.685 19.521 1.00 93.62 638 ALA A CA 1
ATOM 4541 C C . ALA A 1 638 ? 22.373 8.841 19.219 1.00 93.62 638 ALA A C 1
ATOM 4543 O O . ALA A 1 638 ? 23.196 8.546 20.082 1.00 93.62 638 ALA A O 1
ATOM 4544 N N . GLY A 1 639 ? 22.726 9.276 18.004 1.00 95.12 639 GLY A N 1
ATOM 4545 C CA . GLY A 1 639 ? 24.102 9.462 17.542 1.00 95.12 639 GLY A CA 1
ATOM 4546 C C . GLY A 1 639 ? 24.618 10.898 17.667 1.00 95.12 639 GLY A C 1
ATOM 4547 O O . GLY A 1 639 ? 24.212 11.669 18.542 1.00 95.12 639 GLY A O 1
ATOM 4548 N N . ILE A 1 640 ? 25.534 11.266 16.767 1.00 96.88 640 ILE A N 1
ATOM 4549 C CA . ILE A 1 640 ? 26.201 12.574 16.744 1.00 96.88 640 ILE A CA 1
ATOM 4550 C C . ILE A 1 640 ? 25.667 13.426 15.589 1.00 96.88 640 ILE A C 1
ATOM 4552 O O . ILE A 1 640 ? 25.744 13.017 14.433 1.00 96.88 640 ILE A O 1
ATOM 4556 N N . ILE A 1 641 ? 25.233 14.648 15.888 1.00 97.75 641 ILE A N 1
ATOM 4557 C CA . ILE A 1 641 ? 24.971 15.713 14.916 1.00 97.75 641 ILE A CA 1
ATOM 4558 C C . ILE A 1 641 ? 25.969 16.846 15.182 1.00 97.75 641 ILE A C 1
ATOM 4560 O O . ILE A 1 641 ? 26.005 17.399 16.279 1.00 97.75 641 ILE A O 1
ATOM 4564 N N . ARG A 1 642 ? 26.797 17.191 14.192 1.00 97.06 642 ARG A N 1
ATOM 4565 C CA . ARG A 1 642 ? 27.718 18.338 14.240 1.00 97.06 642 ARG A CA 1
ATOM 4566 C C . ARG A 1 642 ? 27.208 19.447 13.327 1.00 97.06 642 ARG A C 1
ATOM 4568 O O . ARG A 1 642 ? 27.127 19.245 12.114 1.00 97.06 642 ARG A O 1
ATOM 4575 N N . GLY A 1 643 ? 26.898 20.598 13.916 1.00 95.50 643 GLY A N 1
ATOM 4576 C CA . GLY A 1 643 ? 26.231 21.722 13.265 1.00 95.50 643 GLY A CA 1
ATOM 4577 C C . GLY A 1 643 ? 24.816 21.943 13.802 1.00 95.50 643 GLY A C 1
ATOM 4578 O O . GLY A 1 643 ? 24.245 21.089 14.480 1.00 95.50 643 GLY A O 1
ATOM 4579 N N . ASN A 1 644 ? 24.244 23.103 13.480 1.00 95.62 644 ASN A N 1
ATOM 4580 C CA . ASN A 1 644 ? 22.903 23.484 13.931 1.00 95.62 644 ASN A CA 1
ATOM 4581 C C . ASN A 1 644 ? 21.817 22.561 13.356 1.00 95.62 644 ASN A C 1
ATOM 4583 O O . ASN A 1 644 ? 21.982 21.994 12.275 1.00 95.62 644 ASN A O 1
ATOM 4587 N N . VAL A 1 645 ? 20.695 22.457 14.062 1.00 96.75 645 VAL A N 1
ATOM 4588 C CA . VAL A 1 645 ? 19.464 21.817 13.592 1.00 96.75 645 VAL A CA 1
ATOM 4589 C C . VAL A 1 645 ? 18.427 22.909 13.339 1.00 96.75 645 VAL A C 1
ATOM 4591 O O . VAL A 1 645 ? 18.022 23.591 14.275 1.00 96.75 645 VAL A O 1
ATOM 4594 N N . ASP A 1 646 ? 17.989 23.077 12.095 1.00 93.75 646 ASP A N 1
ATOM 4595 C CA . ASP A 1 646 ? 17.009 24.093 11.695 1.00 93.75 646 ASP A CA 1
ATOM 4596 C C . ASP A 1 646 ? 15.780 23.450 11.035 1.00 93.75 646 ASP A C 1
ATOM 4598 O O . ASP A 1 646 ? 15.769 23.145 9.842 1.00 93.75 646 ASP A O 1
ATOM 4602 N N . LEU A 1 647 ? 14.718 23.260 11.819 1.00 91.75 647 LEU A N 1
ATOM 4603 C CA . LEU A 1 647 ? 13.440 22.709 11.354 1.00 91.75 647 LEU A CA 1
ATOM 4604 C C . LEU A 1 647 ? 12.457 23.815 10.907 1.00 91.75 647 LEU A C 1
ATOM 4606 O O . LEU A 1 647 ? 11.251 23.591 10.797 1.00 91.75 647 LEU A O 1
ATOM 4610 N N . GLY A 1 648 ? 12.955 25.035 10.690 1.00 76.56 648 GLY A N 1
ATOM 4611 C CA . GLY A 1 648 ? 12.168 26.250 10.550 1.00 76.56 648 GLY A CA 1
ATOM 4612 C C . GLY A 1 648 ? 11.392 26.417 9.242 1.00 76.56 648 GLY A C 1
ATOM 4613 O O . GLY A 1 648 ? 11.960 26.451 8.148 1.00 76.56 648 GLY A O 1
ATOM 4614 N N . GLY A 1 649 ? 10.086 26.674 9.380 1.00 65.12 649 GLY A N 1
ATOM 4615 C CA . GLY A 1 649 ? 9.218 27.262 8.360 1.00 65.12 649 GLY A CA 1
ATOM 4616 C C . GLY A 1 649 ? 7.773 27.461 8.821 1.00 65.12 649 GLY A C 1
ATOM 4617 O O . GLY A 1 649 ? 7.335 26.857 9.796 1.00 65.12 649 GLY A O 1
ATOM 4618 N N . GLN A 1 650 ? 7.038 28.343 8.135 1.00 56.84 650 GLN A N 1
ATOM 4619 C CA . GLN A 1 650 ? 5.618 28.589 8.404 1.00 56.84 650 GLN A CA 1
ATOM 4620 C C . GLN A 1 650 ? 4.743 27.624 7.601 1.00 56.84 650 GLN A C 1
ATOM 4622 O O . GLN A 1 650 ? 4.764 27.646 6.371 1.00 56.84 650 GLN A O 1
ATOM 4627 N N . ARG A 1 651 ? 3.881 26.859 8.278 1.00 62.06 651 ARG A N 1
ATOM 4628 C CA . ARG A 1 651 ? 2.764 26.175 7.619 1.00 62.06 651 ARG A CA 1
ATOM 4629 C C . ARG A 1 651 ? 1.679 27.216 7.326 1.00 62.06 651 ARG A C 1
ATOM 4631 O O . ARG A 1 651 ? 1.211 27.898 8.233 1.00 62.06 651 ARG A O 1
ATOM 4638 N N . TYR A 1 652 ? 1.250 27.331 6.067 1.00 56.56 652 TYR A N 1
ATOM 4639 C CA . TYR A 1 652 ? 0.337 28.387 5.579 1.00 56.56 652 TYR A CA 1
ATOM 4640 C C . TYR A 1 652 ? -1.013 28.479 6.343 1.00 56.56 652 TYR A C 1
ATOM 4642 O O . TYR A 1 652 ? -1.692 29.498 6.262 1.00 56.56 652 TYR A O 1
ATOM 4650 N N . TYR A 1 653 ? -1.390 27.450 7.122 1.00 54.34 653 TYR A N 1
ATOM 4651 C CA . TYR A 1 653 ? -2.637 27.392 7.904 1.00 54.34 653 TYR A CA 1
ATOM 4652 C C . TYR A 1 653 ? -2.508 26.776 9.323 1.00 54.34 653 TYR A C 1
ATOM 4654 O O . TYR A 1 653 ? -3.506 26.326 9.881 1.00 54.34 653 TYR A O 1
ATOM 4662 N N . GLY A 1 654 ? -1.323 26.744 9.949 1.00 65.19 654 GLY A N 1
ATOM 4663 C CA . GLY A 1 654 ? -1.171 26.155 11.292 1.00 65.19 654 GLY A CA 1
ATOM 4664 C C . GLY A 1 654 ? 0.248 26.224 11.861 1.00 65.19 654 GLY A C 1
ATOM 4665 O O . GLY A 1 654 ? 1.124 26.830 11.254 1.00 65.19 654 GLY A O 1
ATOM 4666 N N . GLY A 1 655 ? 0.472 25.609 13.027 1.00 75.25 655 GLY A N 1
ATOM 4667 C CA . GLY A 1 655 ? 1.829 25.400 13.552 1.00 75.25 655 GLY A CA 1
ATOM 4668 C C . GLY A 1 655 ? 2.604 24.340 12.754 1.00 75.25 655 GLY A C 1
ATOM 4669 O O . GLY A 1 655 ? 1.989 23.525 12.059 1.00 75.25 655 GLY A O 1
ATOM 4670 N N . SER A 1 656 ? 3.936 24.354 12.830 1.00 84.81 656 SER A N 1
ATOM 4671 C CA . SER A 1 656 ? 4.820 23.397 12.158 1.00 84.81 656 SER A CA 1
ATOM 4672 C C . SER A 1 656 ? 4.706 21.999 12.753 1.00 84.81 656 SER A C 1
ATOM 4674 O O . SER A 1 656 ? 4.704 21.040 11.989 1.00 84.81 656 SER A O 1
ATOM 4676 N N . GLY A 1 657 ? 4.518 21.858 14.069 1.00 88.56 657 GLY A N 1
ATOM 4677 C CA . GLY A 1 657 ? 4.331 20.549 14.702 1.00 88.56 657 GLY A CA 1
ATOM 4678 C C . GLY A 1 657 ? 5.534 19.613 14.553 1.00 88.56 657 GLY A C 1
ATOM 4679 O O . GLY A 1 657 ? 5.351 18.409 14.397 1.00 88.56 657 GLY A O 1
ATOM 4680 N N . ASN A 1 658 ? 6.749 20.161 14.538 1.00 91.81 658 ASN A N 1
ATOM 4681 C CA . ASN A 1 658 ? 7.984 19.396 14.411 1.00 91.81 658 ASN A CA 1
ATOM 4682 C C . ASN A 1 658 ? 8.345 18.703 15.731 1.00 91.81 658 ASN A C 1
ATOM 4684 O O . ASN A 1 658 ? 8.063 19.222 16.810 1.00 91.81 658 ASN A O 1
ATOM 4688 N N . VAL A 1 659 ? 9.027 17.560 15.660 1.00 93.88 659 VAL A N 1
ATOM 4689 C CA . VAL A 1 659 ? 9.513 16.803 16.820 1.00 93.88 659 VAL A CA 1
ATOM 4690 C C . VAL A 1 659 ? 11.020 16.606 16.709 1.00 93.88 659 VAL A C 1
ATOM 4692 O O . VAL A 1 659 ? 11.512 16.067 15.723 1.00 93.88 659 VAL A O 1
ATOM 4695 N N . PHE A 1 660 ? 11.761 16.978 17.750 1.00 95.38 660 PHE A N 1
ATOM 4696 C CA . PHE A 1 660 ? 13.162 16.592 17.908 1.00 95.38 660 PHE A CA 1
ATOM 4697 C C . PHE A 1 660 ? 13.337 15.809 19.209 1.00 95.38 660 PHE A C 1
ATOM 4699 O O . PHE A 1 660 ? 13.107 16.356 20.285 1.00 95.38 660 PHE A O 1
ATOM 4706 N N . ALA A 1 661 ? 13.763 14.549 19.132 1.00 95.06 661 ALA A N 1
ATOM 4707 C CA . ALA A 1 661 ? 13.998 13.674 20.274 1.00 95.06 661 ALA A CA 1
ATOM 4708 C C . ALA A 1 661 ? 15.490 13.341 20.427 1.00 95.06 661 ALA A C 1
ATOM 4710 O O . ALA A 1 661 ? 16.056 12.586 19.641 1.00 95.06 661 ALA A O 1
ATOM 4711 N N . ALA A 1 662 ? 16.122 13.874 21.472 1.00 93.94 662 ALA A N 1
ATOM 4712 C CA . ALA A 1 662 ? 17.474 13.534 21.900 1.00 93.94 662 ALA A CA 1
ATOM 4713 C C . ALA A 1 662 ? 17.440 12.335 22.866 1.00 93.94 662 ALA A C 1
ATOM 4715 O O . ALA A 1 662 ? 17.074 12.471 24.037 1.00 93.94 662 ALA A O 1
ATOM 4716 N N . LEU A 1 663 ? 17.817 11.156 22.373 1.00 90.31 663 LEU A N 1
ATOM 4717 C CA . LEU A 1 663 ? 17.891 9.916 23.146 1.00 90.31 663 LEU A CA 1
ATOM 4718 C C . LEU A 1 663 ? 19.166 9.841 23.996 1.00 90.31 663 LEU A C 1
ATOM 4720 O O . LEU A 1 663 ? 20.081 10.658 23.877 1.00 90.31 663 LEU A O 1
ATOM 4724 N N . SER A 1 664 ? 19.247 8.838 24.871 1.00 84.31 664 SER A N 1
ATOM 4725 C CA . SER A 1 664 ? 20.462 8.581 25.650 1.00 84.31 664 SER A CA 1
ATOM 4726 C C . SER A 1 664 ? 21.661 8.331 24.724 1.00 84.31 664 SER A C 1
ATOM 4728 O O . SER A 1 664 ? 21.559 7.570 23.764 1.00 84.31 664 SER A O 1
ATOM 4730 N N . GLY A 1 665 ? 22.788 8.997 24.990 1.00 82.44 665 GLY A N 1
ATOM 4731 C CA . GLY A 1 665 ? 23.982 8.964 24.133 1.00 82.44 665 GLY A CA 1
ATOM 4732 C C . GLY A 1 665 ? 23.995 9.986 22.987 1.00 82.44 665 GLY A C 1
ATOM 4733 O O . GLY A 1 665 ? 25.066 10.239 22.437 1.00 82.44 665 GLY A O 1
ATOM 4734 N N . SER A 1 666 ? 22.861 10.637 22.696 1.00 90.94 666 SER A N 1
ATOM 4735 C CA . SER A 1 666 ? 22.762 11.732 21.722 1.00 90.94 666 SER A CA 1
ATOM 4736 C C . SER A 1 666 ? 23.805 12.814 21.983 1.00 90.94 666 SER A C 1
ATOM 4738 O O . SER A 1 666 ? 23.986 13.245 23.121 1.00 90.94 666 SER A O 1
ATOM 4740 N N . THR A 1 667 ? 24.441 13.313 20.925 1.00 93.94 667 THR A N 1
ATOM 4741 C CA . THR A 1 667 ? 25.242 14.542 20.962 1.00 93.94 667 THR A CA 1
ATOM 4742 C C . THR A 1 667 ? 24.848 15.454 19.807 1.00 93.94 667 THR A C 1
ATOM 4744 O O . THR A 1 667 ? 24.976 15.065 18.651 1.00 93.94 667 THR A O 1
ATOM 4747 N N . VAL A 1 668 ? 24.417 16.676 20.109 1.00 95.25 668 VAL A N 1
ATOM 4748 C CA . VAL A 1 668 ? 24.207 17.753 19.135 1.00 95.25 668 VAL A CA 1
ATOM 4749 C C . VAL A 1 668 ? 25.166 18.889 19.466 1.00 95.25 668 VAL A C 1
ATOM 4751 O O . VAL A 1 668 ? 25.038 19.533 20.512 1.00 95.25 668 VAL A O 1
ATOM 4754 N N . ASP A 1 669 ? 26.135 19.111 18.580 1.00 93.56 669 ASP A N 1
ATOM 4755 C CA . ASP A 1 669 ? 27.101 20.205 18.666 1.00 93.56 669 ASP A CA 1
ATOM 4756 C C . ASP A 1 669 ? 26.635 21.391 17.809 1.00 93.56 669 ASP A C 1
ATOM 4758 O O . ASP A 1 669 ? 27.076 21.574 16.671 1.00 93.56 669 ASP A O 1
ATOM 4762 N N . GLY A 1 670 ? 25.658 22.134 18.333 1.00 92.81 670 GLY A N 1
ATOM 4763 C CA . GLY A 1 670 ? 24.984 23.240 17.652 1.00 92.81 670 GLY A CA 1
ATOM 4764 C C . GLY A 1 670 ? 23.687 23.662 18.349 1.00 92.81 670 GLY A C 1
ATOM 4765 O O . GLY A 1 670 ? 23.250 23.030 19.315 1.00 92.81 670 GLY A O 1
ATOM 4766 N N . ASP A 1 671 ? 23.075 24.738 17.854 1.00 94.38 671 ASP A N 1
ATOM 4767 C CA . ASP A 1 671 ? 21.751 25.199 18.286 1.00 94.38 671 ASP A CA 1
ATOM 4768 C C . ASP A 1 671 ? 20.638 24.426 17.557 1.00 94.38 671 ASP A C 1
ATOM 4770 O O . ASP A 1 671 ? 20.799 24.027 16.403 1.00 94.38 671 ASP A O 1
ATOM 4774 N N . ILE A 1 672 ? 19.489 24.248 18.214 1.00 95.50 672 ILE A N 1
ATOM 4775 C CA . ILE A 1 672 ? 18.268 23.673 17.638 1.00 95.50 672 ILE A CA 1
ATOM 4776 C C . ILE A 1 672 ? 17.204 24.766 17.510 1.00 95.50 672 ILE A C 1
ATOM 4778 O O . ILE A 1 672 ? 16.825 25.403 18.496 1.00 95.50 672 ILE A O 1
ATOM 4782 N N . TYR A 1 673 ? 16.673 24.951 16.306 1.00 94.25 673 TYR A N 1
ATOM 4783 C CA . TYR A 1 673 ? 15.493 25.761 16.027 1.00 94.25 673 TYR A CA 1
ATOM 4784 C C . TYR A 1 673 ? 14.340 24.854 15.579 1.00 94.25 673 TYR A C 1
ATOM 4786 O O . TYR A 1 673 ? 14.424 24.201 14.541 1.00 94.25 673 TYR A O 1
ATOM 4794 N N . LEU A 1 674 ? 13.269 24.788 16.377 1.00 92.44 674 LEU A N 1
ATOM 4795 C CA . LEU A 1 674 ? 12.145 23.868 16.152 1.00 92.44 674 LEU A CA 1
ATOM 4796 C C . LEU A 1 674 ? 11.139 24.353 15.101 1.00 92.44 674 LEU A C 1
ATOM 4798 O O . LEU A 1 674 ? 10.395 23.535 14.576 1.00 92.44 674 LEU A O 1
ATOM 4802 N N . GLY A 1 675 ? 11.107 25.652 14.792 1.00 89.56 675 GLY A N 1
ATOM 4803 C CA . GLY A 1 675 ? 10.118 26.244 13.890 1.00 89.56 675 GLY A CA 1
ATOM 4804 C C . GLY A 1 675 ? 9.053 27.080 14.599 1.00 89.56 675 GLY A C 1
ATOM 4805 O O . GLY A 1 675 ? 9.374 27.874 15.492 1.00 89.56 675 GLY A O 1
ATOM 4806 N N . SER A 1 676 ? 7.808 26.998 14.115 1.00 86.19 676 SER A N 1
ATOM 4807 C CA . SER A 1 676 ? 6.702 27.846 14.559 1.00 86.19 676 SER A CA 1
ATOM 4808 C C . SER A 1 676 ? 5.446 27.062 14.952 1.00 86.19 676 SER A C 1
ATOM 4810 O O . SER A 1 676 ? 4.655 26.689 14.097 1.00 86.19 676 SER A O 1
ATOM 4812 N N . GLY A 1 677 ? 5.184 26.942 16.252 1.00 82.31 677 GLY A N 1
ATOM 4813 C CA . GLY A 1 677 ? 3.916 26.507 16.835 1.00 82.31 677 GLY A CA 1
ATOM 4814 C C . GLY A 1 677 ? 3.702 24.990 16.881 1.00 82.31 677 GLY A C 1
ATOM 4815 O O . GLY A 1 677 ? 3.837 24.282 15.889 1.00 82.31 677 GLY A O 1
ATOM 4816 N N . TYR A 1 678 ? 3.258 24.521 18.046 1.00 86.88 678 TYR A N 1
ATOM 4817 C CA . TYR A 1 678 ? 2.970 23.128 18.406 1.00 86.88 678 TYR A CA 1
ATOM 4818 C C . TYR A 1 678 ? 4.145 22.153 18.243 1.00 86.88 678 TYR A C 1
ATOM 4820 O O . TYR A 1 678 ? 3.926 20.948 18.164 1.00 86.88 678 TYR A O 1
ATOM 4828 N N . ASP A 1 679 ? 5.379 22.657 18.231 1.00 91.94 679 ASP A N 1
ATOM 4829 C CA . ASP A 1 679 ? 6.579 21.824 18.139 1.00 91.94 679 ASP A CA 1
ATOM 4830 C C . ASP A 1 679 ? 6.891 21.127 19.475 1.00 91.94 679 ASP A C 1
ATOM 4832 O O . ASP A 1 679 ? 6.481 21.578 20.550 1.00 91.94 679 ASP A O 1
ATOM 4836 N N . MET A 1 680 ? 7.652 20.036 19.424 1.00 93.62 680 MET A N 1
ATOM 4837 C CA . MET A 1 680 ? 8.076 19.260 20.583 1.00 93.62 680 MET A CA 1
ATOM 4838 C C . MET A 1 680 ? 9.587 19.038 20.580 1.00 93.62 680 MET A C 1
ATOM 4840 O O . MET A 1 680 ? 10.168 18.585 19.597 1.00 93.62 680 MET A O 1
ATOM 4844 N N . PHE A 1 681 ? 10.216 19.284 21.725 1.00 95.25 681 PHE A N 1
ATOM 4845 C CA . PHE A 1 681 ? 11.580 18.842 21.996 1.00 95.25 681 PHE A CA 1
ATOM 4846 C C . PHE A 1 681 ? 11.554 17.809 23.117 1.00 95.25 681 PHE A C 1
ATOM 4848 O O . PHE A 1 681 ? 11.048 18.092 24.203 1.00 95.25 681 PHE A O 1
ATOM 4855 N N . ALA A 1 682 ? 12.088 16.620 22.854 1.00 94.75 682 ALA A N 1
ATOM 4856 C CA . ALA A 1 682 ? 12.178 15.529 23.807 1.00 94.75 682 ALA A CA 1
ATOM 4857 C C . ALA A 1 682 ? 13.640 15.237 24.179 1.00 94.75 682 ALA A C 1
ATOM 4859 O O . ALA A 1 682 ? 14.505 15.192 23.311 1.00 94.75 682 ALA A O 1
ATOM 4860 N N . THR A 1 683 ? 13.939 15.042 25.462 1.00 94.31 683 THR A N 1
ATOM 4861 C CA . THR A 1 683 ? 15.305 14.778 25.956 1.00 94.31 683 THR A CA 1
ATOM 4862 C C . THR A 1 683 ? 15.274 13.955 27.242 1.00 94.31 683 THR A C 1
ATOM 4864 O O . THR A 1 683 ? 14.235 13.871 27.894 1.00 94.31 683 THR A O 1
ATOM 4867 N N . SER A 1 684 ? 16.390 13.346 27.646 1.00 92.56 684 SER A N 1
ATOM 4868 C CA . SER A 1 684 ? 16.467 12.674 28.951 1.00 92.56 684 SER A CA 1
ATOM 4869 C C . SER A 1 684 ? 16.285 13.668 30.103 1.00 92.56 684 SER A C 1
ATOM 4871 O O . SER A 1 684 ? 16.832 14.774 30.083 1.00 92.56 684 SER A O 1
ATOM 4873 N N . LEU A 1 685 ? 15.532 13.262 31.132 1.00 91.62 685 LEU A N 1
ATOM 4874 C CA . LEU A 1 685 ? 15.405 14.034 32.369 1.00 91.62 685 LEU A CA 1
ATOM 4875 C C . LEU A 1 685 ? 16.756 14.200 33.081 1.00 91.62 685 LEU A C 1
ATOM 4877 O O . LEU A 1 685 ? 17.028 15.248 33.672 1.00 91.62 685 LEU A O 1
ATOM 4881 N N . VAL A 1 686 ? 17.608 13.173 33.016 1.00 88.25 686 VAL A N 1
ATOM 4882 C CA . VAL A 1 686 ? 18.945 13.188 33.612 1.00 88.25 686 VAL A CA 1
ATOM 4883 C C . VAL A 1 686 ? 19.921 13.836 32.634 1.00 88.25 686 VAL A C 1
ATOM 4885 O O . VAL A 1 686 ? 20.313 13.246 31.628 1.00 88.25 686 VAL A O 1
ATOM 4888 N N . ASN A 1 687 ? 20.351 15.057 32.950 1.00 88.06 687 ASN A N 1
ATOM 4889 C CA . ASN A 1 687 ? 21.354 15.770 32.170 1.00 88.06 687 ASN A CA 1
ATOM 4890 C C . ASN A 1 687 ? 22.743 15.669 32.823 1.00 88.06 687 ASN A C 1
ATOM 4892 O O . ASN A 1 687 ? 23.029 16.360 33.798 1.00 88.06 687 ASN A O 1
ATOM 4896 N N . ASN A 1 688 ? 23.605 14.819 32.256 1.00 83.12 688 ASN A N 1
ATOM 4897 C CA . ASN A 1 688 ? 25.006 14.654 32.673 1.00 83.12 688 ASN A CA 1
ATOM 4898 C C . ASN A 1 688 ? 25.983 15.545 31.878 1.00 83.12 688 ASN A C 1
ATOM 4900 O O . ASN A 1 688 ? 27.193 15.487 32.101 1.00 83.12 688 ASN A O 1
ATOM 4904 N N . GLY A 1 689 ? 25.478 16.314 30.909 1.00 83.44 689 GLY A N 1
ATOM 4905 C CA . GLY A 1 689 ? 26.269 17.158 30.020 1.00 83.44 689 GLY A CA 1
ATOM 4906 C C . GLY A 1 689 ? 26.343 18.620 30.477 1.00 83.44 689 GLY A C 1
ATOM 4907 O O . GLY A 1 689 ? 25.647 19.024 31.407 1.00 83.44 689 GLY A O 1
ATOM 4908 N N . PRO A 1 690 ? 27.187 19.437 29.819 1.00 81.25 690 PRO A N 1
ATOM 4909 C CA . PRO A 1 690 ? 27.359 20.849 30.161 1.00 81.25 690 PRO A CA 1
ATOM 4910 C C . PRO A 1 690 ? 26.242 21.775 29.639 1.00 81.25 690 PRO A C 1
ATOM 4912 O O . PRO A 1 690 ? 26.178 22.924 30.074 1.00 81.25 690 PRO A O 1
ATOM 4915 N N . GLY A 1 691 ? 25.402 21.327 28.698 1.00 85.31 691 GLY A N 1
ATOM 4916 C CA . GLY A 1 691 ? 24.303 22.128 28.144 1.00 85.31 691 GLY A CA 1
ATOM 4917 C C . GLY A 1 691 ? 23.045 22.144 29.014 1.00 85.31 691 GLY A C 1
ATOM 4918 O O . GLY A 1 691 ? 22.983 21.516 30.068 1.00 85.31 691 GLY A O 1
ATOM 4919 N N . GLU A 1 692 ? 22.010 22.861 28.569 1.00 88.69 692 GLU A N 1
ATOM 4920 C CA . GLU A 1 692 ? 20.735 22.986 29.300 1.00 88.69 692 GLU A CA 1
ATOM 4921 C C . GLU A 1 692 ? 19.916 21.680 29.316 1.00 88.69 692 GLU A C 1
ATOM 4923 O O . GLU A 1 692 ? 19.222 21.380 30.300 1.00 88.69 692 GLU A O 1
ATOM 4928 N N . PHE A 1 693 ? 20.043 20.898 28.241 1.00 92.75 693 PHE A N 1
ATOM 4929 C CA . PHE A 1 693 ? 19.355 19.633 27.998 1.00 92.75 693 PHE A CA 1
ATOM 4930 C C . PHE A 1 693 ? 20.360 18.508 27.721 1.00 92.75 693 PHE A C 1
ATOM 4932 O O . PHE A 1 693 ? 21.466 18.759 27.237 1.00 92.75 693 PHE A O 1
ATOM 4939 N N . ALA A 1 694 ? 19.979 17.265 28.032 1.00 90.75 694 ALA A N 1
ATOM 4940 C CA . ALA A 1 694 ? 20.861 16.115 27.881 1.00 90.75 694 ALA A CA 1
ATOM 4941 C C . ALA A 1 694 ? 21.248 15.907 26.410 1.00 90.75 694 ALA A C 1
ATOM 4943 O O . ALA A 1 694 ? 20.389 15.887 25.529 1.00 90.75 694 ALA A O 1
ATOM 4944 N N . GLY A 1 695 ? 22.549 15.744 26.161 1.00 87.38 695 GLY A N 1
ATOM 4945 C CA . GLY A 1 695 ? 23.081 15.498 24.822 1.00 87.38 695 GLY A CA 1
ATOM 4946 C C . GLY A 1 695 ? 23.207 16.732 23.926 1.00 87.38 695 GLY A C 1
ATOM 4947 O O . GLY A 1 695 ? 23.458 16.577 22.736 1.00 87.38 695 GLY A O 1
ATOM 4948 N N . LEU A 1 696 ? 23.029 17.948 24.451 1.00 92.31 696 LEU A N 1
ATOM 4949 C CA . LEU A 1 696 ? 23.153 19.195 23.688 1.00 92.31 696 LEU A CA 1
ATOM 4950 C C . LEU A 1 696 ? 24.250 20.090 24.275 1.00 92.31 696 LEU A C 1
ATOM 4952 O O . LEU A 1 696 ? 24.422 20.149 25.494 1.00 92.31 696 LEU A O 1
ATOM 4956 N N . THR A 1 697 ? 24.959 20.827 23.417 1.00 87.62 697 THR A N 1
ATOM 4957 C CA . THR A 1 697 ? 25.872 21.914 23.828 1.00 87.62 697 THR A CA 1
ATOM 4958 C C . THR A 1 697 ? 25.297 23.311 23.563 1.00 87.62 697 THR A C 1
ATOM 4960 O O . THR A 1 697 ? 25.642 24.247 24.286 1.00 87.62 697 THR A O 1
ATOM 4963 N N . GLY A 1 698 ? 24.411 23.455 22.569 1.00 89.12 698 GLY A N 1
ATOM 4964 C CA . GLY A 1 698 ? 23.761 24.714 22.190 1.00 89.12 698 GLY A CA 1
ATOM 4965 C C . GLY A 1 698 ? 22.400 24.969 22.851 1.00 89.12 698 GLY A C 1
ATOM 4966 O O . GLY A 1 698 ? 22.030 24.353 23.853 1.00 89.12 698 GLY A O 1
ATOM 4967 N N . ARG A 1 699 ? 21.654 25.925 22.290 1.00 92.62 699 ARG A N 1
ATOM 4968 C CA . ARG A 1 699 ? 20.319 26.358 22.739 1.00 92.62 699 ARG A CA 1
ATOM 4969 C C . ARG A 1 699 ? 19.210 25.687 21.939 1.00 92.62 699 ARG A C 1
ATOM 4971 O O . ARG A 1 699 ? 19.382 25.400 20.762 1.00 92.62 699 ARG A O 1
ATOM 4978 N N . VAL A 1 700 ? 18.036 25.543 22.552 1.00 94.50 700 VAL A N 1
ATOM 4979 C CA . VAL A 1 700 ? 16.798 25.164 21.852 1.00 94.50 700 VAL A CA 1
ATOM 4980 C C . VAL A 1 700 ? 15.894 26.392 21.751 1.00 94.50 700 VAL A C 1
ATOM 4982 O O . VAL A 1 700 ? 15.639 27.060 22.755 1.00 94.50 700 VAL A O 1
ATOM 4985 N N . THR A 1 701 ? 15.425 26.716 20.545 1.00 93.75 701 THR A N 1
ATOM 4986 C CA . THR A 1 701 ? 14.624 27.915 20.238 1.00 93.75 701 THR A CA 1
ATOM 4987 C C . THR A 1 701 ? 13.450 27.601 19.301 1.00 93.75 701 THR A C 1
ATOM 4989 O O . THR A 1 701 ? 13.431 26.564 18.641 1.00 93.75 701 THR A O 1
ATOM 4992 N N . GLY A 1 702 ? 12.452 28.487 19.248 1.00 91.06 702 GLY A N 1
ATOM 4993 C CA . GLY A 1 702 ? 11.241 28.338 18.433 1.00 91.06 702 GLY A CA 1
ATOM 4994 C C . GLY A 1 702 ? 10.298 29.534 18.598 1.00 91.06 702 GLY A C 1
ATOM 4995 O O . GLY A 1 702 ? 10.562 30.434 19.400 1.00 91.06 702 GLY A O 1
ATOM 4996 N N . ILE A 1 703 ? 9.212 29.569 17.823 1.00 87.69 703 ILE A N 1
ATOM 4997 C CA . ILE A 1 703 ? 8.189 30.627 17.867 1.00 87.69 703 ILE A CA 1
ATOM 4998 C C . ILE A 1 703 ? 6.825 30.008 18.196 1.00 87.69 703 ILE A C 1
ATOM 5000 O O . ILE A 1 703 ? 6.411 29.050 17.561 1.00 87.69 703 ILE A O 1
ATOM 5004 N N . GLY A 1 704 ? 6.071 30.592 19.128 1.00 84.88 704 GLY A N 1
ATOM 5005 C CA . GLY A 1 704 ? 4.729 30.108 19.486 1.00 84.88 704 GLY A CA 1
ATOM 5006 C C . GLY A 1 704 ? 4.731 28.957 20.506 1.00 84.88 704 GLY A C 1
ATOM 5007 O O . GLY A 1 704 ? 5.764 28.694 21.119 1.00 84.88 704 GLY A O 1
ATOM 5008 N N . PRO A 1 705 ? 3.569 28.314 20.746 1.00 85.19 705 PRO A N 1
ATOM 5009 C CA . PRO A 1 705 ? 3.439 27.244 21.738 1.00 85.19 705 PRO A CA 1
ATOM 5010 C C . PRO A 1 705 ? 4.332 26.050 21.397 1.00 85.19 705 PRO A C 1
ATOM 5012 O O . PRO A 1 705 ? 4.371 25.651 20.238 1.00 85.19 705 PRO A O 1
ATOM 5015 N N . ALA A 1 706 ? 5.003 25.461 22.382 1.00 90.06 706 ALA A N 1
ATOM 5016 C CA . ALA A 1 706 ? 5.858 24.290 22.191 1.00 90.06 706 ALA A CA 1
ATOM 5017 C C . ALA A 1 706 ? 5.902 23.426 23.457 1.00 90.06 706 ALA A C 1
ATOM 5019 O O . ALA A 1 706 ? 5.800 23.939 24.576 1.00 90.06 706 ALA A O 1
ATOM 5020 N N . THR A 1 707 ? 6.096 22.120 23.276 1.00 92.19 707 THR A N 1
ATOM 5021 C CA . THR A 1 707 ? 6.146 21.131 24.358 1.00 92.19 707 THR A CA 1
ATOM 5022 C C . THR A 1 707 ? 7.577 20.687 24.639 1.00 92.19 707 THR A C 1
ATOM 5024 O O . THR A 1 707 ? 8.281 20.225 23.742 1.00 92.19 707 THR A O 1
ATOM 5027 N N . LEU A 1 708 ? 7.989 20.755 25.903 1.00 94.12 708 LEU A N 1
ATOM 5028 C CA . LEU A 1 708 ? 9.187 20.078 26.392 1.00 94.12 708 LEU A CA 1
ATOM 5029 C C . LEU A 1 708 ? 8.795 18.707 26.938 1.00 94.12 708 LEU A C 1
ATOM 5031 O O . LEU A 1 708 ? 8.012 18.635 27.883 1.00 94.12 708 LEU A O 1
ATOM 5035 N N . ARG A 1 709 ? 9.347 17.626 26.384 1.00 94.69 709 ARG A N 1
ATOM 5036 C CA . ARG A 1 709 ? 9.119 16.258 26.858 1.00 94.69 709 ARG A CA 1
ATOM 5037 C C . ARG A 1 709 ? 10.379 15.669 27.489 1.00 94.69 709 ARG A C 1
ATOM 5039 O O . ARG A 1 709 ? 11.441 15.663 26.880 1.00 94.69 709 ARG A O 1
ATOM 5046 N N . TYR A 1 710 ? 10.265 15.129 28.694 1.00 94.44 710 TYR A N 1
ATOM 5047 C CA . TYR A 1 710 ? 11.363 14.412 29.337 1.00 94.44 710 TYR A CA 1
ATOM 5048 C C . TYR A 1 710 ? 11.166 12.898 29.261 1.00 94.44 710 TYR A C 1
ATOM 5050 O O . TYR A 1 710 ? 10.127 12.391 29.681 1.00 94.44 710 TYR A O 1
ATOM 5058 N N . PHE A 1 711 ? 12.170 12.173 28.773 1.00 93.38 711 PHE A N 1
ATOM 5059 C CA . PHE A 1 711 ? 12.235 10.719 28.895 1.00 93.38 711 PHE A CA 1
ATOM 5060 C C . PHE A 1 711 ? 12.648 10.329 30.317 1.00 93.38 711 PHE A C 1
ATOM 5062 O O . PHE A 1 711 ? 13.597 10.894 30.871 1.00 93.38 711 PHE A O 1
ATOM 5069 N N . VAL A 1 712 ? 11.920 9.369 30.891 1.00 93.94 712 VAL A N 1
ATOM 5070 C CA . VAL A 1 712 ? 12.136 8.826 32.235 1.00 93.94 712 VAL A CA 1
ATOM 5071 C C . VAL A 1 712 ? 12.201 7.304 32.129 1.00 93.94 712 VAL A C 1
ATOM 5073 O O . VAL A 1 712 ? 11.201 6.643 31.860 1.00 93.94 712 VAL A O 1
ATOM 5076 N N . ASP A 1 713 ? 13.394 6.751 32.300 1.00 91.44 713 ASP A N 1
ATOM 5077 C CA . ASP A 1 713 ? 13.699 5.322 32.161 1.00 91.44 713 ASP A CA 1
ATOM 5078 C C . ASP A 1 713 ? 14.076 4.648 33.490 1.00 91.44 713 ASP A C 1
ATOM 5080 O O . ASP A 1 713 ? 14.275 3.434 33.531 1.00 91.44 713 ASP A O 1
ATOM 5084 N N . ALA A 1 714 ? 14.152 5.425 34.573 1.00 93.19 714 ALA A N 1
ATOM 5085 C CA . ALA A 1 714 ? 14.424 4.967 35.927 1.00 93.19 714 ALA A CA 1
ATOM 5086 C C . ALA A 1 714 ? 13.674 5.817 36.964 1.00 93.19 714 ALA A C 1
ATOM 5088 O O . ALA A 1 714 ? 13.321 6.976 36.711 1.00 93.19 714 ALA A O 1
ATOM 5089 N N . ASP A 1 715 ? 13.469 5.248 38.153 1.00 95.38 715 ASP A N 1
ATOM 5090 C CA . ASP A 1 715 ? 12.819 5.922 39.278 1.00 95.38 715 ASP A CA 1
ATOM 5091 C C . ASP A 1 715 ? 13.471 7.277 39.572 1.00 95.38 715 ASP A C 1
ATOM 5093 O O . ASP A 1 715 ? 14.664 7.368 39.870 1.00 95.38 715 ASP A O 1
ATOM 5097 N N . THR A 1 716 ? 12.681 8.347 39.491 1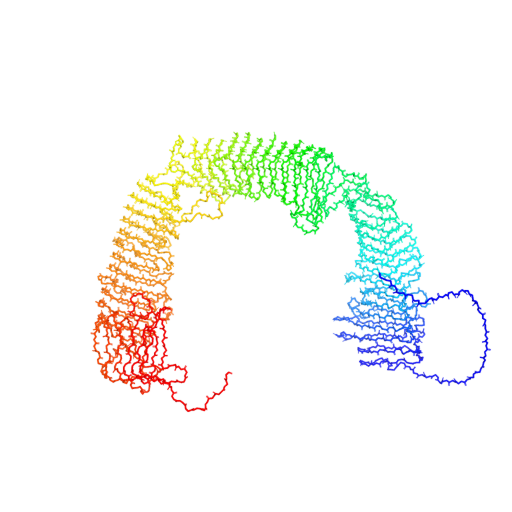.00 93.94 716 THR A N 1
ATOM 5098 C CA . THR A 1 716 ? 13.186 9.719 39.586 1.00 93.94 716 THR A CA 1
ATOM 5099 C C . THR A 1 716 ? 12.229 10.609 40.368 1.00 93.94 716 THR A C 1
ATOM 5101 O O . THR A 1 716 ? 11.013 10.517 40.235 1.00 93.94 716 THR A O 1
ATOM 5104 N N . THR A 1 717 ? 12.777 11.520 41.173 1.00 93.38 717 THR A N 1
ATOM 5105 C CA . THR A 1 717 ? 12.016 12.588 41.837 1.00 93.38 717 THR A CA 1
ATOM 5106 C C . THR A 1 717 ? 12.425 13.939 41.265 1.00 93.38 717 THR A C 1
ATOM 5108 O O . THR A 1 717 ? 13.616 14.239 41.205 1.00 93.38 717 THR A O 1
ATOM 5111 N N . THR A 1 718 ? 11.463 14.764 40.849 1.00 91.06 718 THR A N 1
ATOM 5112 C CA . THR A 1 718 ? 11.748 16.092 40.290 1.00 91.06 718 THR A CA 1
ATOM 5113 C C . THR A 1 718 ? 10.606 17.080 40.513 1.00 91.06 718 THR A C 1
ATOM 5115 O O . THR A 1 718 ? 9.450 16.691 40.660 1.00 91.06 718 THR A O 1
ATOM 5118 N N . ALA A 1 719 ? 10.913 18.375 40.501 1.00 86.62 719 ALA A N 1
ATOM 5119 C CA . ALA A 1 719 ? 9.897 19.416 40.412 1.00 86.62 719 ALA A CA 1
ATOM 5120 C C . ALA A 1 719 ? 9.550 19.665 38.937 1.00 86.62 719 ALA A C 1
ATOM 5122 O O . ALA A 1 719 ? 10.474 19.864 38.142 1.00 86.62 719 ALA A O 1
ATOM 5123 N N . PRO A 1 720 ? 8.260 19.706 38.549 1.00 81.38 720 PRO A N 1
ATOM 5124 C CA . PRO A 1 720 ? 7.887 20.209 37.234 1.00 81.38 720 PRO A CA 1
ATOM 5125 C C . PRO A 1 720 ? 8.505 21.600 37.052 1.00 81.38 720 PRO A C 1
ATOM 5127 O O . PRO A 1 720 ? 8.415 22.432 37.952 1.00 81.38 720 PRO A O 1
ATOM 5130 N N . ALA A 1 721 ? 9.148 21.874 35.921 1.00 81.31 721 ALA A N 1
ATOM 5131 C CA . ALA A 1 721 ? 9.677 23.198 35.604 1.00 81.31 721 ALA A CA 1
ATOM 5132 C C . ALA A 1 721 ? 9.780 23.357 34.088 1.00 81.31 721 ALA A C 1
ATOM 5134 O O . ALA A 1 721 ? 10.428 22.550 33.418 1.00 81.31 721 ALA A O 1
ATOM 5135 N N . LEU A 1 722 ? 9.152 24.406 33.554 1.00 83.56 722 LEU A N 1
ATOM 5136 C CA . LEU A 1 722 ? 9.410 24.834 32.184 1.00 83.56 722 LEU A CA 1
ATOM 5137 C C . LEU A 1 722 ? 10.799 25.467 32.101 1.00 83.56 722 LEU A C 1
ATOM 5139 O O . LEU A 1 722 ? 11.249 26.152 33.022 1.00 83.56 722 LEU A O 1
ATOM 5143 N N . LYS A 1 723 ? 11.457 25.242 30.971 1.00 85.12 723 LYS A N 1
ATOM 5144 C CA . LYS A 1 723 ? 12.742 25.837 30.610 1.00 85.12 723 LYS A CA 1
ATOM 5145 C C . LYS A 1 723 ? 12.595 26.560 29.274 1.00 85.12 723 LYS A C 1
ATOM 5147 O O . LYS A 1 723 ? 11.717 26.215 28.490 1.00 85.12 723 LYS A O 1
ATOM 5152 N N . GLY A 1 724 ? 13.437 27.552 29.006 1.00 84.19 724 GLY A N 1
ATOM 5153 C CA . GLY A 1 724 ? 13.420 28.273 27.730 1.00 84.19 724 GLY A CA 1
ATOM 5154 C C . GLY A 1 724 ? 12.054 28.875 27.358 1.00 84.19 724 GLY A C 1
ATOM 5155 O O . GLY A 1 724 ? 11.428 29.565 28.160 1.00 84.19 724 GLY A O 1
ATOM 5156 N N . PHE A 1 725 ? 11.625 28.642 26.114 1.00 87.62 725 PHE A N 1
ATOM 5157 C CA . PHE A 1 725 ? 10.415 29.214 25.505 1.00 87.62 725 PHE A CA 1
ATOM 5158 C C . PHE A 1 725 ? 9.205 28.260 25.502 1.00 87.62 725 PHE A C 1
ATOM 5160 O O . PHE A 1 725 ? 8.156 28.618 24.968 1.00 87.62 725 PHE A O 1
ATOM 5167 N N . PHE A 1 726 ? 9.342 27.052 26.059 1.00 90.44 726 PHE A N 1
ATOM 5168 C CA . PHE A 1 726 ? 8.280 26.044 26.052 1.00 90.44 726 PHE A CA 1
ATOM 5169 C C . PHE A 1 726 ? 7.066 26.507 26.867 1.00 90.44 726 PHE A C 1
ATOM 5171 O O . PHE A 1 726 ? 7.218 27.099 27.935 1.00 90.44 726 PHE A O 1
ATOM 5178 N N . SER A 1 727 ? 5.863 26.222 26.366 1.00 86.88 727 SER A N 1
ATOM 5179 C CA . SER A 1 727 ? 4.586 26.542 27.019 1.00 86.88 727 SER A CA 1
ATOM 5180 C C . SER A 1 727 ? 3.990 25.360 27.776 1.00 86.88 727 SER A C 1
ATOM 5182 O O . SER A 1 727 ? 3.210 25.569 28.702 1.00 86.88 727 SER A O 1
ATOM 5184 N N . ASP A 1 728 ? 4.365 24.138 27.395 1.00 87.81 728 ASP A N 1
ATOM 5185 C CA . ASP A 1 728 ? 3.790 22.894 27.898 1.00 87.81 728 ASP A CA 1
ATOM 5186 C C . ASP A 1 728 ? 4.894 21.918 28.322 1.00 87.81 728 ASP A C 1
ATOM 5188 O O . ASP A 1 728 ? 5.973 21.869 27.723 1.00 87.81 728 ASP A O 1
ATOM 5192 N N . LEU A 1 729 ? 4.624 21.138 29.371 1.00 91.56 729 LEU A N 1
ATOM 5193 C CA . LEU A 1 729 ? 5.558 20.159 29.919 1.00 91.56 729 LEU A CA 1
ATOM 5194 C C . LEU A 1 729 ? 4.986 18.747 29.790 1.00 91.56 729 LEU A C 1
ATOM 5196 O O . LEU A 1 729 ? 3.813 18.496 30.070 1.00 91.56 729 LEU A O 1
ATOM 5200 N N . SER A 1 730 ? 5.836 17.810 29.389 1.00 93.94 730 SER A N 1
ATOM 5201 C CA . SER A 1 730 ? 5.479 16.417 29.171 1.00 93.94 730 SER A CA 1
ATOM 5202 C C . SER A 1 730 ? 6.530 15.475 29.754 1.00 93.94 730 SER A C 1
ATOM 5204 O O . SER A 1 730 ? 7.716 15.803 29.787 1.00 93.94 730 SER A O 1
ATOM 5206 N N . TYR A 1 731 ? 6.114 14.285 30.173 1.00 94.44 731 TYR A N 1
ATOM 5207 C CA . TYR A 1 731 ? 7.010 13.188 30.535 1.00 94.44 731 TYR A CA 1
ATOM 5208 C C . TYR A 1 731 ? 6.620 11.928 29.766 1.00 94.44 731 TYR A C 1
ATOM 5210 O O . TYR A 1 731 ? 5.438 11.663 29.564 1.00 94.44 731 TYR A O 1
ATOM 5218 N N . GLN A 1 732 ? 7.606 11.143 29.349 1.00 94.19 732 GLN A N 1
ATOM 5219 C CA . GLN A 1 732 ? 7.389 9.835 28.745 1.00 94.19 732 GLN A CA 1
ATOM 5220 C C . GLN A 1 732 ? 8.154 8.782 29.541 1.00 94.19 732 GLN A C 1
ATOM 5222 O O . GLN A 1 732 ? 9.385 8.808 29.580 1.00 94.19 732 GLN A O 1
ATOM 5227 N N . LEU A 1 733 ? 7.409 7.898 30.203 1.00 93.94 733 LEU A N 1
ATOM 5228 C CA . LEU A 1 733 ? 7.945 6.849 31.062 1.00 93.94 733 LEU A CA 1
ATOM 5229 C C . LEU A 1 733 ? 8.170 5.566 30.259 1.00 93.94 733 LEU A C 1
ATOM 5231 O O . LEU A 1 733 ? 7.429 5.250 29.328 1.00 93.94 733 LEU A O 1
ATOM 5235 N N . SER A 1 734 ? 9.202 4.829 30.644 1.00 90.75 734 SER A N 1
ATOM 5236 C CA . SER A 1 734 ? 9.549 3.518 30.100 1.00 90.75 734 SER A CA 1
ATOM 5237 C C . SER A 1 734 ? 10.104 2.629 31.214 1.00 90.75 734 SER A C 1
ATOM 5239 O O . SER A 1 734 ? 10.403 3.123 32.302 1.00 90.75 734 SER A O 1
ATOM 5241 N N . ASN A 1 735 ? 10.238 1.325 30.950 1.00 88.94 735 ASN A N 1
ATOM 5242 C CA . ASN A 1 735 ? 10.793 0.342 31.894 1.00 88.94 735 ASN A CA 1
ATOM 5243 C C . ASN A 1 735 ? 10.098 0.330 33.269 1.00 88.94 735 ASN A C 1
ATOM 5245 O O . ASN A 1 735 ? 10.752 0.137 34.290 1.00 88.94 735 ASN A O 1
ATOM 5249 N N . ASP A 1 736 ? 8.785 0.582 33.291 1.00 89.69 736 ASP A N 1
ATOM 5250 C CA . ASP A 1 736 ? 7.966 0.666 34.506 1.00 89.69 736 ASP A CA 1
ATOM 5251 C C . ASP A 1 736 ? 8.491 1.655 35.569 1.00 89.69 736 ASP A C 1
ATOM 5253 O O . ASP A 1 736 ? 8.224 1.500 36.762 1.00 89.69 736 ASP A O 1
ATOM 5257 N N . ALA A 1 737 ? 9.221 2.694 35.147 1.00 94.56 737 ALA A N 1
ATOM 5258 C CA . ALA A 1 737 ? 9.800 3.689 36.043 1.00 94.56 737 ALA A CA 1
ATOM 5259 C C . ALA A 1 737 ? 8.745 4.428 36.888 1.00 94.56 737 ALA A C 1
ATOM 5261 O O . ALA A 1 737 ? 7.618 4.674 36.448 1.00 94.56 737 ALA A O 1
ATOM 5262 N N . THR A 1 738 ? 9.143 4.858 38.087 1.00 96.44 738 THR A N 1
ATOM 5263 C CA . THR A 1 738 ? 8.340 5.699 38.983 1.00 96.44 738 THR A CA 1
ATOM 5264 C C . THR A 1 738 ? 8.811 7.154 38.955 1.00 96.44 738 THR A C 1
ATOM 5266 O O . THR A 1 738 ? 9.896 7.487 39.433 1.00 96.44 738 THR A O 1
ATOM 5269 N N . LEU A 1 739 ? 7.968 8.063 38.464 1.00 95.56 739 LEU A N 1
ATOM 5270 C CA . LEU A 1 739 ? 8.207 9.507 38.470 1.00 95.56 739 LEU A CA 1
ATOM 5271 C C . LEU A 1 739 ? 7.491 10.179 39.649 1.00 95.56 739 LEU A C 1
ATOM 5273 O O . LEU A 1 739 ? 6.268 10.305 39.655 1.00 95.56 739 LEU A O 1
ATOM 5277 N N . THR A 1 740 ? 8.240 10.677 40.632 1.00 95.00 740 THR A N 1
ATOM 5278 C CA . THR A 1 740 ? 7.687 11.476 41.736 1.00 95.00 740 THR A CA 1
ATOM 5279 C C . THR A 1 740 ? 7.797 12.973 41.434 1.00 95.00 740 THR A C 1
ATOM 5281 O O . THR A 1 740 ? 8.899 13.502 41.294 1.00 95.00 740 THR A O 1
ATOM 5284 N N . LEU A 1 741 ? 6.665 13.676 41.362 1.00 92.31 741 LEU A N 1
ATOM 5285 C CA . LEU A 1 741 ? 6.595 15.109 41.069 1.00 92.31 741 LEU A CA 1
ATOM 5286 C C . LEU A 1 741 ? 6.423 15.931 42.355 1.00 92.31 741 LEU A C 1
ATOM 5288 O O . LEU A 1 741 ? 5.366 15.901 42.992 1.00 92.31 741 LEU A O 1
ATOM 5292 N N . THR A 1 742 ? 7.467 16.679 42.723 1.00 85.94 742 THR A N 1
ATOM 5293 C CA . THR A 1 742 ? 7.555 17.496 43.944 1.00 85.94 742 THR A CA 1
ATOM 5294 C C . THR A 1 742 ? 7.543 18.990 43.602 1.00 85.94 742 THR A C 1
ATOM 5296 O O . THR A 1 742 ? 8.571 19.534 43.217 1.00 85.94 742 THR A O 1
ATOM 5299 N N . GLY A 1 743 ? 6.420 19.693 43.739 1.00 68.69 743 GLY A N 1
ATOM 5300 C CA . GLY A 1 743 ? 6.365 21.154 43.540 1.00 68.69 743 GLY A CA 1
ATOM 5301 C C . GLY A 1 743 ? 5.074 21.647 42.891 1.00 68.69 743 GLY A C 1
ATOM 5302 O O . GLY A 1 743 ? 4.257 20.835 42.465 1.00 68.69 743 GLY A O 1
ATOM 5303 N N . SER A 1 744 ? 4.899 22.973 42.826 1.00 62.38 744 SER A N 1
ATOM 5304 C CA . SER A 1 744 ? 3.678 23.604 42.318 1.00 62.38 744 SER A CA 1
ATOM 5305 C C . SER A 1 744 ? 3.887 24.439 41.068 1.00 62.38 744 SER A C 1
ATOM 5307 O O . SER A 1 744 ? 4.516 25.494 41.143 1.00 62.38 744 SER A O 1
ATOM 5309 N N . ASN A 1 745 ? 3.274 24.030 39.957 1.00 62.06 745 ASN A N 1
ATOM 5310 C CA . ASN A 1 745 ? 3.246 24.816 38.726 1.00 62.06 745 ASN A CA 1
ATOM 5311 C C . ASN A 1 745 ? 1.823 24.953 38.183 1.00 62.06 745 ASN A C 1
ATOM 5313 O O . ASN A 1 745 ? 1.020 24.027 38.264 1.00 62.06 745 ASN A O 1
ATOM 5317 N N . GLY A 1 746 ? 1.535 26.115 37.594 1.00 63.59 746 GLY A N 1
ATOM 5318 C CA . GLY A 1 746 ? 0.301 26.370 36.845 1.00 63.59 746 GLY A CA 1
ATOM 5319 C C . GLY A 1 746 ? 0.408 26.083 35.351 1.00 63.59 746 GLY A C 1
ATOM 5320 O O . GLY A 1 746 ? -0.255 26.742 34.557 1.00 63.59 746 GLY A O 1
ATOM 5321 N N . VAL A 1 747 ? 1.273 25.140 34.975 1.00 68.81 747 VAL A N 1
ATOM 5322 C CA . VAL A 1 747 ? 1.518 24.719 33.588 1.00 68.81 747 VAL A CA 1
ATOM 5323 C C . VAL A 1 747 ? 0.759 23.418 33.332 1.00 68.81 747 VAL A C 1
ATOM 5325 O O . VAL A 1 747 ? 0.671 22.586 34.233 1.00 68.81 747 VAL A O 1
ATOM 5328 N N . GLY A 1 748 ? 0.228 23.234 32.120 1.00 78.81 748 GLY A N 1
ATOM 5329 C CA . GLY A 1 748 ? -0.332 21.949 31.698 1.00 78.81 748 GLY A CA 1
ATOM 5330 C C . GLY A 1 748 ? 0.733 20.848 31.706 1.00 78.81 748 GLY A C 1
ATOM 5331 O O . GLY A 1 748 ? 1.837 21.036 31.192 1.00 78.81 748 GLY A O 1
ATOM 5332 N N . LEU A 1 749 ? 0.405 19.708 32.309 1.00 89.00 749 LEU A N 1
ATOM 5333 C CA . LEU A 1 749 ? 1.269 18.536 32.412 1.00 89.00 749 LEU A CA 1
ATOM 5334 C C . LEU A 1 749 ? 0.696 17.414 31.554 1.00 89.00 749 LEU A C 1
ATOM 5336 O O . LEU A 1 749 ? -0.462 17.055 31.730 1.00 89.00 749 LEU A O 1
ATOM 5340 N N . SER A 1 750 ? 1.505 16.802 30.697 1.00 92.31 750 SER A N 1
ATOM 5341 C CA . SER A 1 750 ? 1.132 15.552 30.025 1.00 92.31 750 SER A CA 1
ATOM 5342 C C . SER A 1 750 ? 2.067 14.407 30.394 1.00 92.31 750 SER A C 1
ATOM 5344 O O . SER A 1 750 ? 3.256 14.622 30.634 1.00 92.31 750 SER A O 1
ATOM 5346 N N . VAL A 1 751 ? 1.545 13.183 30.440 1.00 93.25 751 VAL A N 1
ATOM 5347 C CA . VAL A 1 751 ? 2.353 11.981 30.677 1.00 93.25 751 VAL A CA 1
ATOM 5348 C C . VAL A 1 751 ? 1.964 10.886 29.693 1.00 93.25 751 VAL A C 1
ATOM 5350 O O . VAL A 1 751 ? 0.779 10.663 29.459 1.00 93.25 751 VAL A O 1
ATOM 5353 N N . ALA A 1 752 ? 2.968 10.217 29.135 1.00 93.31 752 ALA A N 1
ATOM 5354 C CA . ALA A 1 752 ? 2.818 9.129 28.177 1.00 93.31 752 ALA A CA 1
ATOM 5355 C C . ALA A 1 752 ? 3.718 7.929 28.527 1.00 93.31 752 ALA A C 1
ATOM 5357 O O . ALA A 1 752 ? 4.686 8.069 29.277 1.00 93.31 752 ALA A O 1
ATOM 5358 N N . GLY A 1 753 ? 3.449 6.773 27.922 1.00 92.31 753 GLY A N 1
ATOM 5359 C CA . GLY A 1 753 ? 4.275 5.565 28.021 1.00 92.31 753 GLY A CA 1
ATOM 5360 C C . GLY A 1 753 ? 3.801 4.604 29.111 1.00 92.31 753 GLY A C 1
ATOM 5361 O O . GLY A 1 753 ? 2.603 4.475 29.349 1.00 92.31 753 GLY A O 1
ATOM 5362 N N . SER A 1 754 ? 4.732 3.919 29.774 1.00 91.81 754 SER A N 1
ATOM 5363 C CA . SER A 1 754 ? 4.432 2.869 30.759 1.00 91.81 754 SER A CA 1
ATOM 5364 C C . SER A 1 754 ? 5.183 3.105 32.069 1.00 91.81 754 SER A C 1
ATOM 5366 O O . SER A 1 754 ? 6.411 3.216 32.061 1.00 91.81 754 SER A O 1
ATOM 5368 N N . GLY A 1 755 ? 4.464 3.162 33.192 1.00 94.56 755 GLY A N 1
ATOM 5369 C CA . GLY A 1 755 ? 5.065 3.331 34.517 1.00 94.56 755 GLY A CA 1
ATOM 5370 C C . GLY A 1 755 ? 4.139 3.990 35.536 1.00 94.56 755 GLY A C 1
ATOM 5371 O O . GLY A 1 755 ? 2.922 4.080 35.345 1.00 94.56 755 GLY A O 1
ATOM 5372 N N . GLN A 1 756 ? 4.722 4.453 36.641 1.00 95.88 756 GLN A N 1
ATOM 5373 C CA . GLN A 1 756 ? 3.994 5.060 37.755 1.00 95.88 756 GLN A CA 1
ATOM 5374 C C . GLN A 1 756 ? 4.334 6.541 37.920 1.00 95.88 756 GLN A C 1
ATOM 5376 O O . GLN A 1 756 ? 5.485 6.948 37.805 1.00 95.88 756 GLN A O 1
ATOM 5381 N N . VAL A 1 757 ? 3.340 7.361 38.256 1.00 95.62 757 VAL A N 1
ATOM 5382 C CA . VAL A 1 757 ? 3.537 8.780 38.586 1.00 95.62 757 VAL A CA 1
ATOM 5383 C C . VAL A 1 757 ? 2.999 9.057 39.982 1.00 95.62 757 VAL A C 1
ATOM 5385 O O . VAL A 1 757 ? 1.837 8.782 40.261 1.00 95.62 757 VAL A O 1
ATOM 5388 N N . VAL A 1 758 ? 3.806 9.650 40.858 1.00 95.88 758 VAL A N 1
ATOM 5389 C CA . VAL A 1 758 ? 3.392 10.067 42.205 1.00 95.88 758 VAL A CA 1
ATOM 5390 C C . VAL A 1 758 ? 3.484 11.584 42.311 1.00 95.88 758 VAL A C 1
ATOM 5392 O O . VAL A 1 758 ? 4.567 12.153 42.397 1.00 95.88 758 VAL A O 1
ATOM 5395 N N . LEU A 1 759 ? 2.346 12.265 42.335 1.00 93.62 759 LEU A N 1
ATOM 5396 C CA . LEU A 1 759 ? 2.278 13.711 42.519 1.00 93.62 759 LEU A CA 1
ATOM 5397 C C . LEU A 1 759 ? 2.165 14.036 44.011 1.00 93.62 759 LEU A C 1
ATOM 5399 O O . LEU A 1 759 ? 1.165 13.702 44.639 1.00 93.62 759 LEU A O 1
ATOM 5403 N N . THR A 1 760 ? 3.171 14.693 44.587 1.00 90.81 760 THR A N 1
ATOM 5404 C CA . THR A 1 760 ? 3.147 15.143 45.995 1.00 90.81 760 THR A CA 1
ATOM 5405 C C . THR A 1 760 ? 3.030 16.658 46.140 1.00 90.81 760 THR A C 1
ATOM 5407 O O . THR A 1 760 ? 2.677 17.134 47.215 1.00 90.81 760 THR A O 1
ATOM 5410 N N . GLY A 1 761 ? 3.311 17.417 45.077 1.00 84.94 761 GLY A N 1
ATOM 5411 C CA . GLY A 1 761 ? 3.107 18.865 45.039 1.00 84.94 761 GLY A CA 1
ATOM 5412 C C . GLY A 1 761 ? 1.679 19.284 44.682 1.00 84.94 761 GLY A C 1
ATOM 5413 O O . GLY A 1 761 ? 0.922 18.518 44.086 1.00 84.94 761 GLY A O 1
ATOM 5414 N N . ASP A 1 762 ? 1.329 20.524 45.022 1.00 88.94 762 ASP A N 1
ATOM 5415 C CA . ASP A 1 762 ? 0.046 21.135 44.659 1.00 88.94 762 ASP A CA 1
ATOM 5416 C C . ASP A 1 762 ? 0.090 21.696 43.229 1.00 88.94 762 ASP A C 1
ATOM 5418 O O . ASP A 1 762 ? 1.055 22.349 42.865 1.00 88.94 762 ASP A O 1
ATOM 5422 N N . MET A 1 763 ? -0.955 21.553 42.416 1.00 88.31 763 MET A N 1
ATOM 5423 C CA . MET A 1 763 ? -1.054 22.190 41.094 1.00 88.31 763 MET A CA 1
ATOM 5424 C C . MET A 1 763 ? -2.261 23.113 41.016 1.00 88.31 763 MET A C 1
ATOM 5426 O O . MET A 1 763 ? -3.309 22.828 41.582 1.00 88.31 763 MET A O 1
ATOM 5430 N N . THR A 1 764 ? -2.136 24.247 40.328 1.00 88.31 764 THR A N 1
ATOM 5431 C CA . THR A 1 764 ? -3.243 25.202 40.155 1.00 88.31 764 THR A CA 1
ATOM 5432 C C . THR A 1 764 ? -3.219 25.795 38.757 1.00 88.31 764 THR A C 1
ATOM 5434 O O . THR A 1 764 ? -2.255 26.470 38.417 1.00 88.31 764 THR A O 1
ATOM 5437 N N . GLY A 1 765 ? -4.276 25.613 37.965 1.00 84.12 765 GLY A N 1
ATOM 5438 C CA . GLY A 1 765 ? -4.323 26.100 36.583 1.00 84.12 765 GLY A CA 1
ATOM 5439 C C . GLY A 1 765 ? -5.679 26.668 36.173 1.00 84.12 765 GLY A C 1
ATOM 5440 O O . GLY A 1 765 ? -6.724 26.232 36.655 1.00 84.12 765 GLY A O 1
ATOM 5441 N N . THR A 1 766 ? -5.648 27.653 35.269 1.00 83.69 766 THR A N 1
ATOM 5442 C CA . THR A 1 766 ? -6.823 28.121 34.517 1.00 83.69 766 THR A CA 1
ATOM 5443 C C . THR A 1 766 ? -6.569 27.853 33.041 1.00 83.69 766 THR A C 1
ATOM 5445 O O . THR A 1 766 ? -5.683 28.476 32.463 1.00 83.69 766 THR A O 1
ATOM 5448 N N . THR A 1 767 ? -7.279 26.897 32.445 1.00 77.88 767 THR A N 1
ATOM 5449 C CA . THR A 1 767 ? -7.009 26.445 31.072 1.00 77.88 767 THR A CA 1
ATOM 5450 C C . THR A 1 767 ? -8.280 25.943 30.385 1.00 77.88 767 THR A C 1
ATOM 5452 O O . THR A 1 767 ? -9.243 25.531 31.035 1.00 77.88 767 THR A O 1
ATOM 5455 N N . ASP A 1 768 ? -8.277 26.005 29.055 1.00 76.00 768 ASP A N 1
ATOM 5456 C CA . ASP A 1 768 ? -9.301 25.431 28.179 1.00 76.00 768 ASP A CA 1
ATOM 5457 C C . ASP A 1 768 ? -9.008 23.950 27.829 1.00 76.00 768 ASP A C 1
ATOM 5459 O O . ASP A 1 768 ? -9.788 23.314 27.124 1.00 76.00 768 ASP A O 1
ATOM 5463 N N . ARG A 1 769 ? -7.895 23.379 28.315 1.00 78.81 769 ARG A N 1
ATOM 5464 C CA . ARG A 1 769 ? -7.473 21.974 28.122 1.00 78.81 769 ARG A CA 1
ATOM 5465 C C . ARG A 1 769 ? -7.362 21.232 29.461 1.00 78.81 769 ARG A C 1
ATOM 5467 O O . ARG A 1 769 ? -7.647 21.808 30.507 1.00 78.81 769 ARG A O 1
ATOM 5474 N N . SER A 1 770 ? -6.948 19.964 29.436 1.00 86.44 770 SER A N 1
ATOM 5475 C CA . SER A 1 770 ? -6.641 19.217 30.659 1.00 86.44 770 SER A CA 1
ATOM 5476 C C . SER A 1 770 ? -5.474 19.845 31.427 1.00 86.44 770 SER A C 1
ATOM 5478 O O . SER A 1 770 ? -4.461 20.181 30.816 1.00 86.44 770 SER A O 1
ATOM 5480 N N . LEU A 1 771 ? -5.591 20.006 32.751 1.00 88.25 771 LEU A N 1
ATOM 5481 C CA . LEU A 1 771 ? -4.451 20.447 33.575 1.00 88.25 771 LEU A CA 1
ATOM 5482 C C . LEU A 1 771 ? -3.405 19.329 33.703 1.00 88.25 771 LEU A C 1
ATOM 5484 O O . LEU A 1 771 ? -2.209 19.595 33.600 1.00 88.25 771 LEU A O 1
ATOM 5488 N N . ILE A 1 772 ? -3.868 18.090 33.880 1.00 91.44 772 ILE A N 1
ATOM 5489 C CA . ILE A 1 772 ? -3.072 16.869 33.751 1.00 91.44 772 ILE A CA 1
ATOM 5490 C C . ILE A 1 772 ? -3.673 16.021 32.634 1.00 91.44 772 ILE A C 1
ATOM 5492 O O . ILE A 1 772 ? -4.846 15.649 32.692 1.00 91.44 772 ILE A O 1
ATOM 5496 N N . ASP A 1 773 ? -2.869 15.697 31.635 1.00 91.69 773 ASP A N 1
ATOM 5497 C CA . ASP A 1 773 ? -3.264 14.913 30.478 1.00 91.69 773 ASP A CA 1
ATOM 5498 C C . ASP A 1 773 ? -2.511 13.578 30.427 1.00 91.69 773 ASP A C 1
ATOM 5500 O O . ASP A 1 773 ? -1.346 13.507 30.034 1.00 91.69 773 ASP A O 1
ATOM 5504 N N . LEU A 1 774 ? -3.196 12.505 30.818 1.00 92.88 774 LEU A N 1
ATOM 5505 C CA . LEU A 1 774 ? -2.726 11.128 30.671 1.00 92.88 774 LEU A CA 1
ATOM 5506 C C . LEU A 1 774 ? -3.272 10.487 29.386 1.00 92.88 774 LEU A C 1
ATOM 5508 O O . LEU A 1 774 ? -3.272 9.270 29.262 1.00 92.88 774 LEU A O 1
ATOM 5512 N N . THR A 1 775 ? -3.812 11.262 28.445 1.00 89.69 775 THR A N 1
ATOM 5513 C CA . THR A 1 775 ? -4.220 10.767 27.117 1.00 89.69 775 THR A CA 1
ATOM 5514 C C . THR A 1 775 ? -3.111 10.931 26.076 1.00 89.69 775 THR A C 1
ATOM 5516 O O . THR A 1 775 ? -3.217 10.402 24.971 1.00 89.69 775 THR A O 1
ATOM 5519 N N . ALA A 1 776 ? -2.025 11.625 26.433 1.00 87.44 776 ALA A N 1
ATOM 5520 C CA . ALA A 1 776 ? -0.893 11.862 25.553 1.00 87.44 776 ALA A CA 1
ATOM 5521 C C . ALA A 1 776 ? -0.254 10.549 25.076 1.00 87.44 776 ALA A C 1
ATOM 5523 O O . ALA A 1 776 ? 0.036 9.652 25.866 1.00 87.44 776 ALA A O 1
ATOM 5524 N N . MET A 1 777 ? 0.008 10.464 23.772 1.00 84.94 777 MET A N 1
ATOM 5525 C CA . MET A 1 777 ? 0.672 9.314 23.160 1.00 84.94 777 MET A CA 1
ATOM 5526 C C . MET A 1 777 ? 2.195 9.395 23.315 1.00 84.94 777 MET A C 1
ATOM 5528 O O . MET A 1 777 ? 2.787 10.484 23.313 1.00 84.94 777 MET A O 1
ATOM 5532 N N . ALA A 1 778 ? 2.828 8.229 23.445 1.00 87.88 778 ALA A N 1
ATOM 5533 C CA . ALA A 1 778 ? 4.279 8.088 23.465 1.00 87.88 778 ALA A CA 1
ATOM 5534 C C . ALA A 1 778 ? 4.865 8.334 22.063 1.00 87.88 778 ALA A C 1
ATOM 5536 O O . ALA A 1 778 ? 4.268 7.948 21.062 1.00 87.88 778 ALA A O 1
ATOM 5537 N N . ILE A 1 779 ? 6.038 8.972 21.993 1.00 85.75 779 ILE A N 1
ATOM 5538 C CA . ILE A 1 779 ? 6.828 9.054 20.755 1.00 85.75 779 ILE A CA 1
ATOM 5539 C C . ILE A 1 779 ? 7.368 7.649 20.468 1.00 85.75 779 ILE A C 1
ATOM 5541 O O . ILE A 1 779 ? 7.961 7.043 21.366 1.00 85.75 779 ILE A O 1
ATOM 5545 N N . ALA A 1 780 ? 7.187 7.150 19.244 1.00 79.38 780 ALA A N 1
ATOM 5546 C CA . ALA A 1 780 ? 7.854 5.942 18.764 1.00 79.38 780 ALA A CA 1
ATOM 5547 C C . ALA A 1 780 ? 9.350 6.240 18.555 1.00 79.38 780 ALA A C 1
ATOM 5549 O O . ALA A 1 780 ? 9.697 7.191 17.861 1.00 79.38 780 ALA A O 1
ATOM 5550 N N . LEU A 1 781 ? 10.239 5.482 19.204 1.00 74.56 781 LEU A N 1
ATOM 5551 C CA . LEU A 1 781 ? 11.679 5.795 19.263 1.00 74.56 781 LEU A CA 1
ATOM 5552 C C . LEU A 1 781 ? 12.532 4.998 18.264 1.00 74.56 781 LEU A C 1
ATOM 5554 O O . LEU A 1 781 ? 13.719 5.280 18.115 1.00 74.56 781 LEU A O 1
ATOM 5558 N N . ASP A 1 782 ? 11.945 4.009 17.599 1.00 66.12 782 ASP A N 1
ATOM 5559 C CA . ASP A 1 782 ? 12.612 3.016 16.751 1.00 66.12 782 ASP A CA 1
ATOM 5560 C C . ASP A 1 782 ? 12.055 2.956 15.319 1.00 66.12 782 ASP A C 1
ATOM 5562 O O . ASP A 1 782 ? 12.492 2.122 14.531 1.00 66.12 782 ASP A O 1
ATOM 5566 N N . GLY A 1 783 ? 11.118 3.842 14.970 1.00 54.69 783 GLY A N 1
ATOM 5567 C CA . GLY A 1 783 ? 10.438 3.809 13.674 1.00 54.69 783 GLY A CA 1
ATOM 5568 C C . GLY A 1 783 ? 9.368 2.721 13.562 1.00 54.69 783 GLY A C 1
ATOM 5569 O O . GLY A 1 783 ? 8.935 2.434 12.453 1.00 54.69 783 GLY A O 1
ATOM 5570 N N . ALA A 1 784 ? 8.935 2.106 14.672 1.00 55.25 784 ALA A N 1
ATOM 5571 C CA . ALA A 1 784 ? 7.806 1.183 14.656 1.00 55.25 784 ALA A CA 1
ATOM 5572 C C . ALA A 1 784 ? 6.493 1.893 14.270 1.00 55.25 784 ALA A C 1
ATOM 5574 O O . ALA A 1 784 ? 6.187 2.976 14.774 1.00 55.25 784 ALA A O 1
ATOM 5575 N N . ASP A 1 785 ? 5.676 1.229 13.444 1.00 52.94 785 ASP A N 1
ATOM 5576 C CA . ASP A 1 785 ? 4.380 1.735 12.952 1.00 52.94 785 ASP A CA 1
ATOM 5577 C C . ASP A 1 785 ? 3.348 1.998 14.059 1.00 52.94 785 ASP A C 1
ATOM 5579 O O . ASP A 1 785 ? 2.327 2.648 13.824 1.00 52.94 785 ASP A O 1
ATOM 5583 N N . GLN A 1 786 ? 3.564 1.451 15.258 1.00 55.03 786 GLN A N 1
ATOM 5584 C CA . GLN A 1 786 ? 2.649 1.588 16.383 1.00 55.03 786 GLN A CA 1
ATOM 5585 C C . GLN A 1 786 ? 3.351 2.249 17.569 1.00 55.03 786 GLN A C 1
ATOM 5587 O O . GLN A 1 786 ? 4.401 1.766 18.004 1.00 55.03 786 GLN A O 1
ATOM 5592 N N . PRO A 1 787 ? 2.773 3.324 18.135 1.00 64.62 787 PRO A N 1
ATOM 5593 C CA . PRO A 1 787 ? 3.294 3.897 19.362 1.00 64.62 787 PRO A CA 1
ATOM 5594 C C . PRO A 1 787 ? 3.230 2.853 20.493 1.00 64.62 787 PRO A C 1
ATOM 5596 O O . PRO A 1 787 ? 2.310 2.029 20.522 1.00 64.62 787 PRO A O 1
ATOM 5599 N N . PRO A 1 788 ? 4.178 2.881 21.447 1.00 70.88 788 PRO A N 1
ATOM 5600 C CA . PRO A 1 788 ? 4.143 2.010 22.616 1.00 70.88 788 PRO A CA 1
ATOM 5601 C C . PRO A 1 788 ? 2.801 2.095 23.355 1.00 70.88 788 PRO A C 1
ATOM 5603 O O . PRO A 1 788 ? 2.166 3.154 23.381 1.00 70.88 788 PRO A O 1
ATOM 5606 N N . ALA A 1 789 ? 2.401 0.998 24.006 1.00 75.12 789 ALA A N 1
ATOM 5607 C CA . ALA A 1 789 ? 1.218 0.986 24.862 1.00 75.12 789 ALA A CA 1
ATOM 5608 C C . ALA A 1 789 ? 1.304 2.099 25.924 1.00 75.12 789 ALA A C 1
ATOM 5610 O O . ALA A 1 789 ? 2.347 2.303 26.548 1.00 75.12 789 ALA A O 1
ATOM 5611 N N . ASN A 1 790 ? 0.198 2.819 26.120 1.00 85.31 790 ASN A N 1
ATOM 5612 C CA . ASN A 1 790 ? 0.090 3.876 27.119 1.00 85.31 790 ASN A CA 1
ATOM 5613 C C . ASN A 1 790 ? -0.592 3.299 28.368 1.00 85.31 790 ASN A C 1
ATOM 5615 O O . ASN A 1 790 ? -1.807 3.118 28.375 1.00 85.31 790 ASN A O 1
ATOM 5619 N N . THR A 1 791 ? 0.202 2.945 29.379 1.00 90.44 791 THR A N 1
ATOM 5620 C CA . THR A 1 791 ? -0.239 2.279 30.618 1.00 90.44 791 THR A CA 1
ATOM 5621 C C . THR A 1 791 ? 0.376 2.966 31.838 1.00 90.44 791 THR A C 1
ATOM 5623 O O . THR A 1 791 ? 1.263 2.446 32.520 1.00 90.44 791 THR A O 1
ATOM 5626 N N . ILE A 1 792 ? -0.079 4.184 32.096 1.00 93.69 792 ILE A N 1
ATOM 5627 C CA . ILE A 1 792 ? 0.314 5.031 33.215 1.00 93.69 792 ILE A CA 1
ATOM 5628 C C . ILE A 1 792 ? -0.622 4.813 34.405 1.00 93.69 792 ILE A C 1
ATOM 5630 O O . ILE A 1 792 ? -1.848 4.903 34.292 1.00 93.69 792 ILE A O 1
ATOM 5634 N N . ALA A 1 793 ? -0.028 4.599 35.578 1.00 94.94 793 ALA A N 1
ATOM 5635 C CA . ALA A 1 793 ? -0.719 4.634 36.861 1.00 94.94 793 ALA A CA 1
ATOM 5636 C C . ALA A 1 793 ? -0.299 5.880 37.647 1.00 94.94 793 ALA A C 1
ATOM 5638 O O . ALA A 1 793 ? 0.834 5.978 38.116 1.00 94.94 793 ALA A O 1
ATOM 5639 N N . MET A 1 794 ? -1.205 6.845 37.811 1.00 95.38 794 MET A N 1
ATOM 5640 C CA . MET A 1 794 ? -0.910 8.085 38.533 1.00 95.38 794 MET A CA 1
ATOM 5641 C C . MET A 1 794 ? -1.575 8.122 39.911 1.00 95.38 794 MET A C 1
ATOM 5643 O O . MET A 1 794 ? -2.766 7.859 40.041 1.00 95.38 794 MET A O 1
ATOM 5647 N N . THR A 1 795 ? -0.823 8.510 40.941 1.00 96.69 795 THR A N 1
ATOM 5648 C CA . THR A 1 795 ? -1.308 8.756 42.305 1.00 96.69 795 THR A CA 1
ATOM 5649 C C . THR A 1 795 ? -1.119 10.225 42.684 1.00 96.69 795 THR A C 1
ATOM 5651 O O . THR A 1 795 ? 0.008 10.715 42.717 1.00 96.69 795 THR A O 1
ATOM 5654 N N . ASN A 1 796 ? -2.203 10.928 43.013 1.00 95.88 796 ASN A N 1
ATOM 5655 C CA . ASN A 1 796 ? -2.174 12.273 43.586 1.00 95.88 796 ASN A CA 1
ATOM 5656 C C . ASN A 1 796 ? -2.197 12.226 45.120 1.00 95.88 796 ASN A C 1
ATOM 5658 O O . ASN A 1 796 ? -3.171 11.761 45.702 1.00 95.88 796 ASN A O 1
ATOM 5662 N N . ASN A 1 797 ? -1.180 12.786 45.767 1.00 95.56 797 ASN A N 1
ATOM 5663 C CA . ASN A 1 797 ? -1.106 13.017 47.213 1.00 95.56 797 ASN A CA 1
ATOM 5664 C C . ASN A 1 797 ? -1.167 14.519 47.582 1.00 95.56 797 ASN A C 1
ATOM 5666 O O . ASN A 1 797 ? -1.196 14.838 48.768 1.00 95.56 797 ASN A O 1
ATOM 5670 N N . GLY A 1 798 ? -1.175 15.430 46.598 1.00 92.38 798 GLY A N 1
ATOM 5671 C CA . GLY A 1 798 ? -1.224 16.888 46.785 1.00 92.38 798 GLY A CA 1
ATOM 5672 C C . GLY A 1 798 ? -2.599 17.507 46.489 1.00 92.38 798 GLY A C 1
ATOM 5673 O O . GLY A 1 798 ? -3.619 16.815 46.409 1.00 92.38 798 GLY A O 1
ATOM 5674 N N . THR A 1 799 ? -2.641 18.829 46.323 1.00 92.75 799 THR A N 1
ATOM 5675 C CA . THR A 1 799 ? -3.851 19.600 45.988 1.00 92.75 799 THR A CA 1
ATOM 5676 C C . THR A 1 799 ? -3.862 20.024 44.520 1.00 92.75 799 THR A C 1
ATOM 5678 O O . THR A 1 799 ? -3.010 20.794 44.097 1.00 92.75 799 THR A O 1
ATOM 5681 N N . ILE A 1 800 ? -4.860 19.611 43.741 1.00 93.19 800 ILE A N 1
ATOM 5682 C CA . ILE A 1 800 ? -5.064 20.035 42.348 1.00 93.19 800 ILE A CA 1
ATOM 5683 C C . ILE A 1 800 ? -6.225 21.033 42.300 1.00 93.19 800 ILE A C 1
ATOM 5685 O O . ILE A 1 800 ? -7.355 20.674 42.597 1.00 93.19 800 ILE A O 1
ATOM 5689 N N . THR A 1 801 ? -5.978 22.279 41.906 1.00 91.88 801 THR A N 1
ATOM 5690 C CA . THR A 1 801 ? -7.005 23.317 41.736 1.00 91.88 801 THR A CA 1
ATOM 5691 C C . THR A 1 801 ? -7.182 23.647 40.256 1.00 91.88 801 THR A C 1
ATOM 5693 O O . THR A 1 801 ? -6.289 24.205 39.620 1.00 91.88 801 THR A O 1
ATOM 5696 N N . PHE A 1 802 ? -8.351 23.350 39.701 1.00 89.88 802 PHE A N 1
ATOM 5697 C CA . PHE A 1 802 ? -8.678 23.611 38.302 1.00 89.88 802 PHE A CA 1
ATOM 5698 C C . PHE A 1 802 ? -9.775 24.667 38.178 1.00 89.88 802 PHE A C 1
ATOM 5700 O O . PHE A 1 802 ? -10.823 24.603 38.828 1.00 89.88 802 PHE A O 1
ATOM 5707 N N . ARG A 1 803 ? -9.529 25.644 37.305 1.00 86.56 803 ARG A N 1
ATOM 5708 C CA . ARG A 1 803 ? -10.506 26.648 36.882 1.00 86.56 803 ARG A CA 1
ATOM 5709 C C . ARG A 1 803 ? -10.689 26.551 35.376 1.00 86.56 803 ARG A C 1
ATOM 5711 O O . ARG A 1 803 ? -9.713 26.540 34.629 1.00 86.56 803 ARG A O 1
ATOM 5718 N N . GLN A 1 804 ? -11.937 26.502 34.932 1.00 77.31 804 GLN A N 1
ATOM 5719 C CA . GLN A 1 804 ? -12.236 26.456 33.504 1.00 77.31 804 GLN A CA 1
ATOM 5720 C C . GLN A 1 804 ? -11.922 27.807 32.839 1.00 77.31 804 GLN A C 1
ATOM 5722 O O . GLN A 1 804 ? -12.222 28.861 33.409 1.00 77.31 804 GLN A O 1
ATOM 5727 N N . GLY A 1 805 ? -11.315 27.765 31.650 1.00 72.50 805 GLY A N 1
ATOM 5728 C CA . GLY A 1 805 ? -11.161 28.926 30.772 1.00 72.50 805 GLY A CA 1
ATOM 5729 C C . GLY A 1 805 ? -12.478 29.374 30.115 1.00 72.50 805 GLY A C 1
ATOM 5730 O O . GLY A 1 805 ? -13.567 28.918 30.463 1.00 72.50 805 GLY A O 1
ATOM 5731 N N . THR A 1 806 ? -12.394 30.329 29.188 1.00 66.75 806 THR A N 1
ATOM 5732 C CA . THR A 1 806 ? -13.563 31.054 28.654 1.00 66.75 806 THR A CA 1
ATOM 5733 C C . THR A 1 806 ? -14.348 30.258 27.596 1.00 66.75 806 THR A C 1
ATOM 5735 O O . THR A 1 806 ? -15.515 30.570 27.360 1.00 66.75 806 THR A O 1
ATOM 5738 N N . PHE A 1 807 ? -13.749 29.246 26.949 1.00 57.47 807 PHE A N 1
ATOM 5739 C CA . PHE A 1 807 ? -14.308 28.621 25.738 1.00 57.47 807 PHE A CA 1
ATOM 5740 C C . PHE A 1 807 ? -14.063 27.098 25.639 1.00 57.47 807 PHE A C 1
ATOM 5742 O O . PHE A 1 807 ? -13.580 26.638 24.605 1.00 57.47 807 PHE A O 1
ATOM 5749 N N . SER A 1 808 ? -14.372 26.276 26.658 1.00 59.56 808 SER A N 1
ATOM 5750 C CA . SER A 1 808 ? -14.107 24.823 26.530 1.00 59.56 808 SER A CA 1
ATOM 5751 C C . SER A 1 808 ? -14.835 23.874 27.500 1.00 59.56 808 SER A C 1
ATOM 5753 O O . SER A 1 808 ? -15.433 24.303 28.480 1.00 59.56 808 SER A O 1
ATOM 5755 N N . TYR A 1 809 ? -14.706 22.566 27.228 1.00 64.81 809 TYR A N 1
ATOM 5756 C CA . TYR A 1 809 ? -15.075 21.381 28.025 1.00 64.81 809 TYR A CA 1
ATOM 5757 C C . TYR A 1 809 ? -13.899 20.862 28.893 1.00 64.81 809 TYR A C 1
ATOM 5759 O O . TYR A 1 809 ? -13.724 19.657 29.060 1.00 64.81 809 TYR A O 1
ATOM 5767 N N . GLY A 1 810 ? -13.033 21.755 29.388 1.00 70.19 810 GLY A N 1
ATOM 5768 C CA . GLY A 1 810 ? -11.788 21.366 30.070 1.00 70.19 810 GLY A CA 1
ATOM 5769 C C . GLY A 1 810 ? -11.983 20.485 31.317 1.00 70.19 810 GLY A C 1
ATOM 5770 O O . GLY A 1 810 ? -12.958 20.636 32.059 1.00 70.19 810 GLY A O 1
ATOM 5771 N N . THR A 1 811 ? -11.021 19.595 31.572 1.00 87.94 811 THR A N 1
ATOM 5772 C CA . THR A 1 811 ? -10.999 18.674 32.723 1.00 87.94 811 THR A CA 1
ATOM 5773 C C . THR A 1 811 ? -9.776 18.920 33.606 1.00 87.94 811 THR A C 1
ATOM 5775 O O . THR A 1 811 ? -8.729 19.311 33.105 1.00 87.94 811 THR A O 1
ATOM 5778 N N . ALA A 1 812 ? -9.843 18.674 34.914 1.00 91.62 812 ALA A N 1
ATOM 5779 C CA . ALA A 1 812 ? -8.641 18.789 35.744 1.00 91.62 812 ALA A CA 1
ATOM 5780 C C . ALA A 1 812 ? -7.647 17.657 35.419 1.00 91.62 812 ALA A C 1
ATOM 5782 O O . ALA A 1 812 ? -6.468 17.924 35.192 1.00 91.62 812 ALA A O 1
ATOM 5783 N N . ILE A 1 813 ? -8.137 16.419 35.310 1.00 93.44 813 ILE A N 1
ATOM 5784 C CA . ILE A 1 813 ? -7.359 15.246 34.908 1.00 93.44 813 ILE A CA 1
ATOM 5785 C C . ILE A 1 813 ? -8.093 14.491 33.793 1.00 93.44 813 ILE A C 1
ATOM 5787 O O . ILE A 1 813 ? -9.213 14.016 33.993 1.00 93.44 813 ILE A O 1
ATOM 5791 N N . GLY A 1 814 ? -7.448 14.357 32.635 1.00 92.88 814 GLY A N 1
ATOM 5792 C CA . GLY A 1 814 ? -7.872 13.459 31.560 1.00 92.88 814 GLY A CA 1
ATOM 5793 C C . GLY A 1 814 ? -7.121 12.134 31.650 1.00 92.88 814 GLY A C 1
ATOM 5794 O O . GLY A 1 814 ? -5.892 12.129 31.655 1.00 92.88 814 GLY A O 1
ATOM 5795 N N . VAL A 1 815 ? -7.841 11.017 31.733 1.00 92.94 815 VAL A N 1
ATOM 5796 C CA . VAL A 1 815 ? -7.277 9.669 31.869 1.00 92.94 815 VAL A CA 1
ATOM 5797 C C . VAL A 1 815 ? -7.609 8.860 30.619 1.00 92.94 815 VAL A C 1
ATOM 5799 O O . VAL A 1 815 ? -8.777 8.593 30.337 1.00 92.94 815 VAL A O 1
ATOM 5802 N N . GLY A 1 816 ? -6.577 8.490 29.857 1.00 87.94 816 GLY A N 1
ATOM 5803 C CA . GLY A 1 816 ? -6.722 7.663 28.658 1.00 87.94 816 GLY A CA 1
ATOM 5804 C C . GLY A 1 816 ? -7.206 6.243 28.959 1.00 87.94 816 GLY A C 1
ATOM 5805 O O . GLY A 1 816 ? -7.179 5.781 30.101 1.00 87.94 816 GLY A O 1
ATOM 5806 N N . GLU A 1 817 ? -7.647 5.543 27.920 1.00 84.62 817 GLU A N 1
ATOM 5807 C CA . GLU A 1 817 ? -7.920 4.107 27.990 1.00 84.62 817 GLU A CA 1
ATOM 5808 C C . GLU A 1 817 ? -6.634 3.338 28.343 1.00 84.62 817 GLU A C 1
ATOM 5810 O O . GLU A 1 817 ? -5.557 3.693 27.873 1.00 84.62 817 GLU A O 1
ATOM 5815 N N . GLY A 1 818 ? -6.723 2.335 29.225 1.00 85.44 818 GLY A N 1
ATOM 5816 C CA . GLY A 1 818 ? -5.558 1.590 29.731 1.00 85.44 818 GLY A CA 1
ATOM 5817 C C . GLY A 1 818 ? -4.822 2.258 30.902 1.00 85.44 818 GLY A C 1
ATOM 5818 O O . GLY A 1 818 ? -4.058 1.594 31.603 1.00 85.44 818 GLY A O 1
ATOM 5819 N N . ASN A 1 819 ? -5.104 3.534 31.183 1.00 91.88 819 ASN A N 1
ATOM 5820 C CA . ASN A 1 819 ? -4.505 4.274 32.294 1.00 91.88 819 ASN A CA 1
ATOM 5821 C C . ASN A 1 819 ? -5.357 4.197 33.570 1.00 91.88 819 ASN A C 1
ATOM 5823 O O . ASN A 1 819 ? -6.577 3.988 33.537 1.00 91.88 819 ASN A O 1
ATOM 5827 N N . SER A 1 820 ? -4.704 4.399 34.717 1.00 93.88 820 SER A N 1
ATOM 5828 C CA . SER A 1 820 ? -5.355 4.428 36.030 1.00 93.88 820 SER A CA 1
ATOM 5829 C C . SER A 1 820 ? -4.967 5.658 36.844 1.00 93.88 820 SER A C 1
ATOM 5831 O O . SER A 1 820 ? -3.862 6.193 36.725 1.00 93.88 820 SER A O 1
ATOM 5833 N N . PHE A 1 821 ? -5.894 6.116 37.685 1.00 96.06 821 PHE A N 1
ATOM 5834 C CA . PHE A 1 821 ? -5.694 7.296 38.521 1.00 96.06 821 PHE A CA 1
ATOM 5835 C C . PHE A 1 821 ? -6.186 7.063 39.951 1.00 96.06 821 PHE A C 1
ATOM 5837 O O . PHE A 1 821 ? -7.316 6.630 40.163 1.00 96.06 821 PHE A O 1
ATOM 5844 N N . THR A 1 822 ? -5.354 7.392 40.938 1.00 97.44 822 THR A N 1
ATOM 5845 C CA . THR A 1 822 ? -5.671 7.334 42.370 1.00 97.44 822 THR A CA 1
ATOM 5846 C C . THR A 1 822 ? -5.537 8.719 42.997 1.00 97.44 822 THR A C 1
ATOM 5848 O O . THR A 1 822 ? -4.459 9.302 42.998 1.00 97.44 822 THR A O 1
ATOM 5851 N N . ASN A 1 823 ? -6.605 9.249 43.588 1.00 97.69 823 ASN A N 1
ATOM 5852 C CA . ASN A 1 823 ? -6.573 10.471 44.384 1.00 97.69 823 ASN A CA 1
ATOM 5853 C C . ASN A 1 823 ? -6.529 10.147 45.881 1.00 97.69 823 ASN A C 1
ATOM 5855 O O . ASN A 1 823 ? -7.525 9.691 46.430 1.00 97.69 823 ASN A O 1
ATOM 5859 N N . ASN A 1 824 ? -5.422 10.441 46.556 1.00 97.56 824 ASN A N 1
ATOM 5860 C CA . ASN A 1 824 ? -5.309 10.469 48.020 1.00 97.56 824 ASN A CA 1
ATOM 5861 C C . ASN A 1 824 ? -5.300 11.906 48.581 1.00 97.56 824 ASN A C 1
ATOM 5863 O O . ASN A 1 824 ? -5.462 12.095 49.784 1.00 97.56 824 ASN A O 1
ATOM 5867 N N . GLY A 1 825 ? -5.081 12.907 47.723 1.00 96.31 825 GLY A N 1
ATOM 5868 C CA . GLY A 1 825 ? -5.010 14.323 48.077 1.00 96.31 825 GLY A CA 1
ATOM 5869 C C . GLY A 1 825 ? -6.340 15.070 47.921 1.00 96.31 825 GLY A C 1
ATOM 5870 O O . GLY A 1 825 ? -7.415 14.532 48.183 1.00 96.31 825 GLY A O 1
ATOM 5871 N N . THR A 1 826 ? -6.282 16.338 47.509 1.00 96.50 826 THR A N 1
ATOM 5872 C CA . THR A 1 826 ? -7.469 17.177 47.255 1.00 96.50 826 THR A CA 1
ATOM 5873 C C . THR A 1 826 ? -7.552 17.575 45.782 1.00 96.50 826 THR A C 1
ATOM 5875 O O . THR A 1 826 ? -6.542 17.936 45.192 1.00 96.50 826 THR A O 1
ATOM 5878 N N . ILE A 1 827 ? -8.746 17.578 45.192 1.00 96.38 827 ILE A N 1
ATOM 5879 C CA . ILE A 1 827 ? -9.016 18.155 43.868 1.00 96.38 827 ILE A CA 1
ATOM 5880 C C . ILE A 1 827 ? -10.131 19.201 44.019 1.00 96.38 827 ILE A C 1
ATOM 5882 O O . ILE A 1 827 ? -11.225 18.857 44.444 1.00 96.38 827 ILE A O 1
ATOM 5886 N N . ASP A 1 828 ? -9.877 20.473 43.713 1.00 94.31 828 ASP A N 1
ATOM 5887 C CA . ASP A 1 828 ? -10.851 21.578 43.759 1.00 94.31 828 ASP A CA 1
ATOM 5888 C C . ASP A 1 828 ? -11.155 22.043 42.328 1.00 94.31 828 ASP A C 1
ATOM 5890 O O . ASP A 1 828 ? -10.274 22.540 41.622 1.00 94.31 828 ASP A O 1
ATOM 5894 N N . VAL A 1 829 ? -12.398 21.855 41.885 1.00 91.75 829 VAL A N 1
ATOM 5895 C CA . VAL A 1 829 ? -12.870 22.240 40.553 1.00 91.75 829 VAL A CA 1
ATOM 5896 C C . VAL A 1 829 ? -13.909 23.341 40.666 1.00 91.75 829 VAL A C 1
ATOM 5898 O O . VAL A 1 829 ? -14.994 23.154 41.224 1.00 91.75 829 VAL A O 1
ATOM 5901 N N . ARG A 1 830 ? -13.600 24.494 40.066 1.00 85.94 830 ARG A N 1
ATOM 5902 C CA . ARG A 1 830 ? -14.508 25.646 40.034 1.00 85.94 830 ARG A CA 1
ATOM 5903 C C . ARG A 1 830 ? -14.750 26.094 38.609 1.00 85.94 830 ARG A C 1
ATOM 5905 O O . ARG A 1 830 ? -13.839 26.567 37.928 1.00 85.94 830 ARG A O 1
ATOM 5912 N N . VAL A 1 831 ? -15.999 25.987 38.186 1.00 76.44 831 VAL A N 1
ATOM 5913 C CA . VAL A 1 831 ? -16.443 26.368 36.849 1.00 76.44 831 VAL A CA 1
ATOM 5914 C C . VAL A 1 831 ? -17.207 27.686 36.937 1.00 76.44 831 VAL A C 1
ATOM 5916 O O . VAL A 1 831 ? -18.106 27.844 37.763 1.00 76.44 831 VAL A O 1
ATOM 5919 N N . GLY A 1 832 ? -16.799 28.663 36.122 1.00 65.25 832 GLY A N 1
ATOM 5920 C CA . GLY A 1 832 ? -17.535 29.914 35.935 1.00 65.25 832 GLY A CA 1
ATOM 5921 C C . GLY A 1 832 ? -18.747 29.730 35.016 1.00 65.25 832 GLY A C 1
ATOM 5922 O O . GLY A 1 832 ? -18.981 28.654 34.475 1.00 65.25 832 GLY A O 1
ATOM 5923 N N . ILE A 1 833 ? -19.528 30.789 34.808 1.00 58.00 833 ILE A N 1
ATOM 5924 C CA . ILE A 1 833 ? -20.665 30.759 33.878 1.00 58.00 833 ILE A CA 1
ATOM 5925 C C . ILE A 1 833 ? -20.110 30.693 32.441 1.00 58.00 833 ILE A C 1
ATOM 5927 O O . ILE A 1 833 ? -19.628 31.698 31.924 1.00 58.00 833 ILE A O 1
ATOM 5931 N N . SER A 1 834 ? -20.138 29.517 31.811 1.00 57.44 834 SER A N 1
ATOM 5932 C CA . SER A 1 834 ? -19.776 29.321 30.397 1.00 57.44 834 SER A CA 1
ATOM 5933 C C . SER A 1 834 ? -20.967 29.634 29.480 1.00 57.44 834 SER A C 1
ATOM 5935 O O . SER A 1 834 ? -22.112 29.350 29.832 1.00 57.44 834 SER A O 1
ATOM 5937 N N . LEU A 1 835 ? -20.705 30.169 28.280 1.00 50.56 835 LEU A N 1
ATOM 5938 C CA . LEU A 1 835 ? -21.722 30.443 27.248 1.00 50.56 835 LEU A CA 1
ATOM 5939 C C . LEU A 1 835 ? -22.451 29.178 26.754 1.00 50.56 835 LEU A C 1
ATOM 5941 O O . LEU A 1 835 ? -23.534 29.293 26.187 1.00 50.56 835 LEU A O 1
ATOM 5945 N N . TYR A 1 836 ? -21.875 27.991 26.975 1.00 53.25 836 TYR A N 1
ATOM 5946 C CA . TYR A 1 836 ? -22.415 26.709 26.505 1.00 53.25 836 TYR A CA 1
ATOM 5947 C C . TYR A 1 836 ? -23.001 25.829 27.624 1.00 53.25 836 TYR A C 1
ATOM 5949 O O . TYR A 1 836 ? -23.646 24.825 27.324 1.00 53.25 836 TYR A O 1
ATOM 5957 N N . GLY A 1 837 ? -22.830 26.210 28.897 1.00 52.38 837 GLY A N 1
ATOM 5958 C CA . GLY A 1 837 ? -23.252 25.438 30.076 1.00 52.38 837 GLY A CA 1
ATOM 5959 C C . GLY A 1 837 ? -22.079 24.946 30.947 1.00 52.38 837 GLY A C 1
ATOM 5960 O O . GLY A 1 837 ? -20.928 24.978 30.508 1.00 52.38 837 GLY A O 1
ATOM 5961 N N . PRO A 1 838 ? -22.335 24.537 32.205 1.00 52.12 838 PRO A N 1
ATOM 5962 C CA . PRO A 1 838 ? -21.301 24.084 33.141 1.00 52.12 838 PRO A CA 1
ATOM 5963 C C . PRO A 1 838 ? -20.792 22.672 32.785 1.00 52.12 838 PRO A C 1
ATOM 5965 O O . PRO A 1 838 ? -21.458 21.684 33.080 1.00 52.12 838 PRO A O 1
ATOM 5968 N N . TYR A 1 839 ? -19.610 22.562 32.162 1.00 68.12 839 TYR A N 1
ATOM 5969 C CA . TYR A 1 839 ? -19.044 21.270 31.714 1.00 68.12 839 TYR A CA 1
ATOM 5970 C C . TYR A 1 839 ? -17.636 20.943 32.244 1.00 68.12 839 TYR A C 1
ATOM 5972 O O . TYR A 1 839 ? -16.914 20.160 31.631 1.00 68.12 839 TYR A O 1
ATOM 5980 N N . GLY A 1 840 ? -17.207 21.520 33.369 1.00 77.69 840 GLY A N 1
ATOM 5981 C CA . GLY A 1 840 ? -15.930 21.119 33.976 1.00 77.69 840 GLY A CA 1
ATOM 5982 C C . GLY A 1 840 ? -16.023 19.746 34.644 1.00 77.69 840 GLY A C 1
ATOM 5983 O O . GLY A 1 840 ? -17.028 19.444 35.288 1.00 77.69 840 GLY A O 1
ATOM 5984 N N . THR A 1 841 ? -14.975 18.927 34.525 1.00 90.12 841 THR A N 1
ATOM 5985 C CA . THR A 1 841 ? -14.880 17.618 35.204 1.00 90.12 841 THR A CA 1
ATOM 5986 C C . THR A 1 841 ? -13.576 17.509 35.994 1.00 90.12 841 THR A C 1
ATOM 5988 O O . THR A 1 841 ? -12.534 17.923 35.488 1.00 90.12 841 THR A O 1
ATOM 5991 N N . ALA A 1 842 ? -13.598 16.952 37.211 1.00 94.12 842 ALA A N 1
ATOM 5992 C CA . ALA A 1 842 ? -12.367 16.735 37.977 1.00 94.12 842 ALA A CA 1
ATOM 5993 C C . ALA A 1 842 ? -11.526 15.606 37.370 1.00 94.12 842 ALA A C 1
ATOM 5995 O O . ALA A 1 842 ? -10.374 15.825 37.011 1.00 94.12 842 ALA A O 1
ATOM 5996 N N . ILE A 1 843 ? -12.111 14.425 37.186 1.00 94.88 843 ILE A N 1
ATOM 5997 C CA . ILE A 1 843 ? -11.445 13.277 36.559 1.00 94.88 843 ILE A CA 1
ATOM 5998 C C . ILE A 1 843 ? -12.327 12.766 35.423 1.00 94.88 843 ILE A C 1
ATOM 6000 O O . ILE A 1 843 ? -13.500 12.484 35.657 1.00 94.88 843 ILE A O 1
ATOM 6004 N N . SER A 1 844 ? -11.784 12.638 34.213 1.00 92.62 844 SER A N 1
ATOM 6005 C CA . SER A 1 844 ? -12.516 12.127 33.049 1.00 92.62 844 SER A CA 1
ATOM 6006 C C . SER A 1 844 ? -11.791 10.954 32.396 1.00 92.62 844 SER A C 1
ATOM 6008 O O . SER A 1 844 ? -10.635 11.098 32.011 1.00 92.62 844 SER A O 1
ATOM 6010 N N . GLY A 1 845 ? -12.489 9.834 32.201 1.00 90.56 845 GLY A N 1
ATOM 6011 C CA . GLY A 1 845 ? -11.994 8.641 31.510 1.00 90.56 845 GLY A CA 1
ATOM 6012 C C . GLY A 1 845 ? -11.388 7.580 32.437 1.00 90.56 845 GLY A C 1
ATOM 6013 O O . GLY A 1 845 ? -11.772 7.467 33.601 1.00 90.56 845 GLY A O 1
ATOM 6014 N N . GLY A 1 846 ? -10.450 6.797 31.894 1.00 83.56 846 GLY A N 1
ATOM 6015 C CA . GLY A 1 846 ? -9.709 5.744 32.594 1.00 83.56 846 GLY A CA 1
ATOM 6016 C C . GLY A 1 846 ? -10.431 4.401 32.717 1.00 83.56 846 GLY A C 1
ATOM 6017 O O . GLY A 1 846 ? -11.661 4.322 32.727 1.00 83.56 846 GLY A O 1
ATOM 6018 N N . THR A 1 847 ? -9.642 3.331 32.839 1.00 84.31 847 THR A N 1
ATOM 6019 C CA . THR A 1 847 ? -10.151 1.978 33.135 1.00 84.31 847 THR A CA 1
ATOM 6020 C C . THR A 1 847 ? -10.361 1.794 34.637 1.00 84.31 847 THR A C 1
ATOM 6022 O O . THR A 1 847 ? -11.295 1.126 35.070 1.00 84.31 847 THR A O 1
ATOM 6025 N N . THR A 1 848 ? -9.509 2.400 35.470 1.00 91.94 848 THR A N 1
ATOM 6026 C CA . THR A 1 848 ? -9.651 2.360 36.931 1.00 91.94 848 THR A CA 1
ATOM 6027 C C . THR A 1 848 ? -9.391 3.728 37.547 1.00 91.94 848 THR A C 1
ATOM 6029 O O . THR A 1 848 ? -8.311 4.297 37.386 1.00 91.94 848 THR A O 1
ATOM 6032 N N . VAL A 1 849 ? -10.367 4.230 38.303 1.00 95.88 849 VAL A N 1
ATOM 6033 C CA . VAL A 1 849 ? -10.261 5.469 39.081 1.00 95.88 849 VAL A CA 1
ATOM 6034 C C . VAL A 1 849 ? -10.527 5.163 40.554 1.00 95.88 849 VAL A C 1
ATOM 6036 O O . VAL A 1 849 ? -11.534 4.550 40.904 1.00 95.88 849 VAL A O 1
ATOM 6039 N N . VAL A 1 850 ? -9.627 5.594 41.434 1.00 97.38 850 VAL A N 1
ATOM 6040 C CA . VAL A 1 850 ? -9.752 5.443 42.889 1.00 97.38 850 VAL A CA 1
ATOM 6041 C C . VAL A 1 850 ? -9.733 6.823 43.537 1.00 97.38 850 VAL A C 1
ATOM 6043 O O . VAL A 1 850 ? -8.815 7.602 43.308 1.00 97.38 850 VAL A O 1
ATOM 6046 N N . ASN A 1 851 ? -10.717 7.136 44.373 1.00 98.00 851 ASN A N 1
ATOM 6047 C CA . ASN A 1 851 ? -10.729 8.334 45.206 1.00 98.00 851 ASN A CA 1
ATOM 6048 C C . ASN A 1 851 ? -10.725 7.939 46.686 1.00 98.00 851 ASN A C 1
ATOM 6050 O O . ASN A 1 851 ? -11.734 7.477 47.208 1.00 98.00 851 ASN A O 1
ATOM 6054 N N . ASN A 1 852 ? -9.599 8.156 47.359 1.00 98.12 852 ASN A N 1
ATOM 6055 C CA . ASN A 1 852 ? -9.430 8.053 48.812 1.00 98.12 852 ASN A CA 1
ATOM 6056 C C . ASN A 1 852 ? -9.355 9.437 49.485 1.00 98.12 852 ASN A C 1
ATOM 6058 O O . ASN A 1 852 ? -9.464 9.538 50.704 1.00 98.12 852 ASN A O 1
ATOM 6062 N N . GLY A 1 853 ? -9.128 10.490 48.695 1.00 97.75 853 GLY A N 1
ATOM 6063 C CA . GLY A 1 853 ? -8.984 11.872 49.136 1.00 97.75 853 GLY A CA 1
ATOM 6064 C C . GLY A 1 853 ? -10.285 12.677 49.068 1.00 97.75 853 GLY A C 1
ATOM 6065 O O . GLY A 1 853 ? -11.375 12.149 49.274 1.00 97.75 853 GLY A O 1
ATOM 6066 N N . VAL A 1 854 ? -10.172 13.976 48.778 1.00 98.19 854 VAL A N 1
ATOM 6067 C CA . VAL A 1 854 ? -11.308 14.911 48.690 1.00 98.19 854 VAL A CA 1
ATOM 6068 C C . VAL A 1 854 ? -11.431 15.486 47.279 1.00 98.19 854 VAL A C 1
ATOM 6070 O O . VAL A 1 854 ? -10.441 15.947 46.717 1.00 98.19 854 VAL A O 1
ATOM 6073 N N . ILE A 1 855 ? -12.641 15.529 46.724 1.00 98.12 855 ILE A N 1
ATOM 6074 C CA . ILE A 1 855 ? -12.974 16.247 45.487 1.00 98.12 855 ILE A CA 1
ATOM 6075 C C . ILE A 1 855 ? -14.028 17.311 45.816 1.00 98.12 855 ILE A C 1
ATOM 6077 O O . ILE A 1 855 ? -15.095 16.974 46.318 1.00 98.12 855 ILE A O 1
ATOM 6081 N N . ARG A 1 856 ? -13.742 18.587 45.536 1.00 96.50 856 ARG A N 1
ATOM 6082 C CA . ARG A 1 856 ? -14.638 19.731 45.761 1.00 96.50 856 ARG A CA 1
ATOM 6083 C C . ARG A 1 856 ? -15.140 20.306 44.450 1.00 96.50 856 ARG A C 1
ATOM 6085 O O . ARG A 1 856 ? -14.340 20.571 43.555 1.00 96.50 856 ARG A O 1
ATOM 6092 N N . LEU A 1 857 ? -16.445 20.544 44.366 1.00 94.06 857 LEU A N 1
ATOM 6093 C CA . LEU A 1 857 ? -17.120 20.918 43.124 1.00 94.06 857 LEU A CA 1
ATOM 6094 C C . LEU A 1 857 ? -17.888 22.236 43.243 1.00 94.06 857 LEU A C 1
ATOM 6096 O O . LEU A 1 857 ? -18.549 22.505 44.246 1.00 94.06 857 LEU A O 1
ATOM 6100 N N . SER A 1 858 ? -17.845 23.041 42.182 1.00 90.44 858 SER A N 1
ATOM 6101 C CA . SER A 1 858 ? -18.782 24.142 41.934 1.00 90.44 858 SER A CA 1
ATOM 6102 C C . SER A 1 858 ? -19.053 24.255 40.434 1.00 90.44 858 SER A C 1
ATOM 6104 O O . SER A 1 858 ? -18.173 24.682 39.685 1.00 90.44 858 SER A O 1
ATOM 6106 N N . GLY A 1 859 ? -20.261 23.890 39.997 1.00 86.69 859 GLY A N 1
ATOM 6107 C CA . GLY A 1 859 ? -20.678 23.880 38.591 1.00 86.69 859 GLY A CA 1
ATOM 6108 C C . GLY A 1 859 ? -19.995 22.799 37.750 1.00 86.69 859 GLY A C 1
ATOM 6109 O O . GLY A 1 859 ? -19.659 23.052 36.597 1.00 86.69 859 GLY A O 1
ATOM 6110 N N . SER A 1 860 ? -19.688 21.634 38.327 1.00 89.50 860 SER A N 1
ATOM 6111 C CA . SER A 1 860 ? -18.857 20.606 37.673 1.00 89.50 860 SER A CA 1
ATOM 6112 C C . SER A 1 860 ? -19.295 19.176 37.981 1.00 89.50 860 SER A C 1
ATOM 6114 O O . SER A 1 860 ? -20.121 18.938 38.860 1.00 89.50 860 SER A O 1
ATOM 6116 N N . THR A 1 861 ? -18.728 18.221 37.242 1.00 92.38 861 THR A N 1
ATOM 6117 C CA . THR A 1 861 ? -18.789 16.789 37.560 1.00 92.38 861 THR A CA 1
ATOM 6118 C C . THR A 1 861 ? -17.531 16.375 38.326 1.00 92.38 861 THR A C 1
ATOM 6120 O O . THR A 1 861 ? -16.424 16.737 37.928 1.00 92.38 861 THR A O 1
ATOM 6123 N N . GLY A 1 862 ? -17.665 15.599 39.401 1.00 94.44 862 GLY A N 1
ATOM 6124 C CA . GLY A 1 862 ? -16.513 15.046 40.116 1.00 94.44 862 GLY A CA 1
ATOM 6125 C C . GLY A 1 862 ? -15.760 14.042 39.263 1.00 94.44 862 GLY A C 1
ATOM 6126 O O . GLY A 1 862 ? -14.650 14.315 38.808 1.00 94.44 862 GLY A O 1
ATOM 6127 N N . ILE A 1 863 ? -16.373 12.893 39.006 1.00 95.12 863 ILE A N 1
ATOM 6128 C CA . ILE A 1 863 ? -15.749 11.831 38.217 1.00 95.12 863 ILE A CA 1
ATOM 6129 C C . ILE A 1 863 ? -16.654 11.454 37.054 1.00 95.12 863 ILE A C 1
ATOM 6131 O O . ILE A 1 863 ? -17.822 11.123 37.251 1.00 95.12 863 ILE A O 1
ATOM 6135 N N . ARG A 1 864 ? -16.099 11.472 35.843 1.00 92.94 864 ARG A N 1
ATOM 6136 C CA . ARG A 1 864 ? -16.723 10.953 34.632 1.00 92.94 864 ARG A CA 1
ATOM 6137 C C . ARG A 1 864 ? -15.973 9.710 34.168 1.00 92.94 864 ARG A C 1
ATOM 6139 O O . ARG A 1 864 ? -14.786 9.799 33.871 1.00 92.94 864 ARG A O 1
ATOM 6146 N N . THR A 1 865 ? -16.635 8.559 34.117 1.00 87.94 865 THR A N 1
ATOM 6147 C CA . THR A 1 865 ? -15.990 7.301 33.682 1.00 87.94 865 THR A CA 1
ATOM 6148 C C . THR A 1 865 ? -15.747 7.280 32.168 1.00 87.94 865 THR A C 1
ATOM 6150 O O . THR A 1 865 ? -16.268 8.127 31.446 1.00 87.94 865 THR A O 1
ATOM 6153 N N . SER A 1 866 ? -15.027 6.273 31.673 1.00 83.88 866 SER A N 1
ATOM 6154 C CA . SER A 1 866 ? -14.830 6.001 30.238 1.00 83.88 866 SER A CA 1
ATOM 6155 C C . SER A 1 866 ? -16.067 5.450 29.505 1.00 83.88 866 SER A C 1
ATOM 6157 O O . SER A 1 866 ? -16.017 5.293 28.290 1.00 83.88 866 SER A O 1
ATOM 6159 N N . PHE A 1 867 ? -17.177 5.197 30.211 1.00 83.81 867 PHE A N 1
ATOM 6160 C CA . PHE A 1 867 ? -18.420 4.615 29.678 1.00 83.81 867 PHE A CA 1
ATOM 6161 C C . PHE A 1 867 ? -18.281 3.190 29.127 1.00 83.81 867 PHE A C 1
ATOM 6163 O O . PHE A 1 867 ? -19.152 2.712 28.401 1.00 83.81 867 PHE A O 1
ATOM 6170 N N . THR A 1 868 ? -17.202 2.493 29.481 1.00 80.94 868 THR A N 1
ATOM 6171 C CA . THR A 1 868 ? -17.004 1.090 29.123 1.00 80.94 868 THR A CA 1
ATOM 6172 C C . THR A 1 868 ? -17.511 0.175 30.246 1.00 80.94 868 THR A C 1
ATOM 6174 O O . THR A 1 868 ? -17.432 0.545 31.421 1.00 80.94 868 THR A O 1
ATOM 6177 N N . PRO A 1 869 ? -18.012 -1.037 29.933 1.00 78.62 869 PRO A N 1
ATOM 6178 C CA . PRO A 1 869 ? -18.426 -2.004 30.955 1.00 78.62 869 PRO A CA 1
ATOM 6179 C C . PRO A 1 869 ? -17.310 -2.369 31.948 1.00 78.62 869 PRO A C 1
ATOM 6181 O O . PRO A 1 869 ? -17.594 -2.674 33.106 1.00 78.62 869 PRO A O 1
ATOM 6184 N N . ASP A 1 870 ? -16.052 -2.286 31.503 1.00 84.25 870 ASP A N 1
ATOM 6185 C CA . ASP A 1 870 ? -14.854 -2.615 32.283 1.00 84.25 870 ASP A CA 1
ATOM 6186 C C . ASP A 1 870 ? -14.345 -1.452 33.152 1.00 84.25 870 ASP A C 1
ATOM 6188 O O . ASP A 1 870 ? -13.363 -1.605 33.882 1.00 84.25 870 ASP A O 1
ATOM 6192 N N . ALA A 1 871 ? -14.989 -0.280 33.099 1.00 89.00 871 ALA A N 1
ATOM 6193 C CA . ALA A 1 871 ? -14.629 0.849 33.944 1.00 89.00 871 ALA A CA 1
ATOM 6194 C C . ALA A 1 871 ? -14.893 0.527 35.425 1.00 89.00 871 ALA A C 1
ATOM 6196 O O . ALA A 1 871 ? -15.996 0.131 35.808 1.00 89.00 871 ALA A O 1
ATOM 6197 N N . ILE A 1 872 ? -13.888 0.734 36.281 1.00 93.31 872 ILE A N 1
ATOM 6198 C CA . ILE A 1 872 ? -13.994 0.537 37.731 1.00 93.31 872 ILE A CA 1
ATOM 6199 C C . ILE A 1 872 ? -13.721 1.855 38.456 1.00 93.31 872 ILE A C 1
ATOM 6201 O O . ILE A 1 872 ? -12.608 2.380 38.434 1.00 93.31 872 ILE A O 1
ATOM 6205 N N . LEU A 1 873 ? -14.721 2.350 39.180 1.00 95.81 873 LEU A N 1
ATOM 6206 C CA . LEU A 1 873 ? -14.606 3.473 40.101 1.00 95.81 873 LEU A CA 1
ATOM 6207 C C . LEU A 1 873 ? -14.689 2.982 41.550 1.00 95.81 873 LEU A C 1
ATOM 6209 O O . LEU A 1 873 ? -15.657 2.332 41.939 1.00 95.81 873 LEU A O 1
ATOM 6213 N N . ARG A 1 874 ? -13.703 3.338 42.378 1.00 97.06 874 ARG A N 1
ATOM 6214 C CA . ARG A 1 874 ? -13.719 3.117 43.833 1.00 97.06 874 ARG A CA 1
ATOM 6215 C C . ARG A 1 874 ? -13.659 4.448 44.574 1.00 97.06 874 ARG A C 1
ATOM 6217 O O . ARG A 1 874 ? -12.634 5.118 44.527 1.00 97.06 874 ARG A O 1
ATOM 6224 N N . ASN A 1 875 ? -14.718 4.820 45.283 1.00 97.81 875 ASN A N 1
ATOM 6225 C CA . ASN A 1 875 ? -14.745 5.992 46.155 1.00 97.81 875 ASN A CA 1
ATOM 6226 C C . ASN A 1 875 ? -14.745 5.570 47.630 1.00 97.81 875 ASN A C 1
ATOM 6228 O O . ASN A 1 875 ? -15.768 5.132 48.152 1.00 97.81 875 ASN A O 1
ATOM 6232 N N . ALA A 1 876 ? -13.611 5.732 48.305 1.00 97.75 876 ALA A N 1
ATOM 6233 C CA . ALA A 1 876 ? -13.478 5.611 49.758 1.00 97.75 876 ALA A CA 1
ATOM 6234 C C . ALA A 1 876 ? -13.317 6.974 50.460 1.00 97.75 876 ALA A C 1
ATOM 6236 O O . ALA A 1 876 ? -13.410 7.048 51.683 1.00 97.75 876 ALA A O 1
ATOM 6237 N N . GLY A 1 877 ? -13.080 8.038 49.687 1.00 97.94 877 GLY A N 1
ATOM 6238 C CA . GLY A 1 877 ? -12.925 9.412 50.152 1.00 97.94 877 GLY A CA 1
ATOM 6239 C C . GLY A 1 877 ? -14.220 10.229 50.120 1.00 97.94 877 GLY A C 1
ATOM 6240 O O . GLY A 1 877 ? -15.320 9.700 50.268 1.00 97.94 877 GLY A O 1
ATOM 6241 N N . VAL A 1 878 ? -14.077 11.538 49.921 1.00 98.31 878 VAL A N 1
ATOM 6242 C CA . VAL A 1 878 ? -15.174 12.516 49.896 1.00 98.31 878 VAL A CA 1
ATOM 6243 C C . VAL A 1 878 ? -15.274 13.154 48.514 1.00 98.31 878 VAL A C 1
ATOM 6245 O O . VAL A 1 878 ? -14.275 13.621 47.970 1.00 98.31 878 VAL A O 1
ATOM 6248 N N . ILE A 1 879 ? -16.481 13.229 47.963 1.00 98.25 879 ILE A N 1
ATOM 6249 C CA . ILE A 1 879 ? -16.829 14.090 46.830 1.00 98.25 879 ILE A CA 1
ATOM 6250 C C . ILE A 1 879 ? -17.916 15.042 47.325 1.00 98.25 879 ILE A C 1
ATOM 6252 O O . ILE A 1 879 ? -19.001 14.592 47.678 1.00 98.25 879 ILE A O 1
ATOM 6256 N N . GLU A 1 880 ? -17.633 16.341 47.387 1.00 96.62 880 GLU A N 1
ATOM 6257 C CA . GLU A 1 880 ? -18.534 17.340 47.968 1.00 96.62 880 GLU A CA 1
ATOM 6258 C C . GLU A 1 880 ? -18.731 18.555 47.054 1.00 96.62 880 GLU A C 1
ATOM 6260 O O . GLU A 1 880 ? -17.804 19.030 46.394 1.00 96.62 880 GLU A O 1
ATOM 6265 N N . GLN A 1 881 ? -19.941 19.109 47.038 1.00 92.44 881 GLN A N 1
ATOM 6266 C CA . GLN A 1 881 ? -20.183 20.431 46.467 1.00 92.44 881 GLN A CA 1
ATOM 6267 C C . GLN A 1 881 ? -19.858 21.530 47.489 1.00 92.44 881 GLN A C 1
ATOM 6269 O O . GLN A 1 881 ? -20.253 21.467 48.653 1.00 92.44 881 GLN A O 1
ATOM 6274 N N . VAL A 1 882 ? -19.171 22.583 47.044 1.00 90.56 882 VAL A N 1
ATOM 6275 C CA . VAL A 1 882 ? -18.886 23.760 47.873 1.00 90.56 882 VAL A CA 1
ATOM 6276 C C . VAL A 1 882 ? -20.176 24.556 48.096 1.00 90.56 882 VAL A C 1
ATOM 6278 O O . VAL A 1 882 ? -20.868 24.908 47.140 1.00 90.56 882 VAL A O 1
ATOM 6281 N N . GLY A 1 883 ? -20.493 24.880 49.353 1.00 85.62 883 GLY A N 1
ATOM 6282 C CA . GLY A 1 883 ? -21.704 25.630 49.704 1.00 85.62 883 GLY A CA 1
ATOM 6283 C C . GLY A 1 883 ? -21.803 26.986 48.989 1.00 85.62 883 GLY A C 1
ATOM 6284 O O . GLY A 1 883 ? -20.844 27.759 48.975 1.00 85.62 883 GLY A O 1
ATOM 6285 N N . GLY A 1 884 ? -22.966 27.273 48.392 1.00 80.75 884 GLY A N 1
ATOM 6286 C CA . GLY A 1 884 ? -23.204 28.477 47.581 1.00 80.75 884 GLY A CA 1
ATOM 6287 C C . GLY A 1 884 ? -22.591 28.437 46.172 1.00 80.75 884 GLY A C 1
ATOM 6288 O O . GLY A 1 884 ? -22.691 29.425 45.445 1.00 80.75 884 GLY A O 1
ATOM 6289 N N . GLY A 1 885 ? -21.944 27.329 45.793 1.00 82.56 885 GLY A N 1
ATOM 6290 C CA . GLY A 1 885 ? -21.483 27.065 44.430 1.00 82.56 885 GLY A CA 1
ATOM 6291 C C . GLY A 1 885 ? -22.625 26.696 43.479 1.00 82.56 885 GLY A C 1
ATOM 6292 O O . GLY A 1 885 ? -23.755 26.467 43.898 1.00 82.56 885 GLY A O 1
ATOM 6293 N N . ALA A 1 886 ? -22.325 26.628 42.180 1.00 84.94 886 ALA A N 1
ATOM 6294 C CA . ALA A 1 886 ? -23.293 26.168 41.183 1.00 84.94 886 ALA A CA 1
ATOM 6295 C C . ALA A 1 886 ? -23.517 24.644 41.264 1.00 84.94 886 ALA A C 1
ATOM 6297 O O . ALA A 1 886 ? -22.610 23.891 41.640 1.00 84.94 886 ALA A O 1
ATOM 6298 N N . LEU A 1 887 ? -24.710 24.204 40.850 1.00 88.06 887 LEU A N 1
ATOM 6299 C CA . LEU A 1 887 ? -25.149 22.806 40.861 1.00 88.06 887 LEU A CA 1
ATOM 6300 C C . LEU A 1 887 ? -24.102 21.877 40.226 1.00 88.06 887 LEU A C 1
ATOM 6302 O O . LEU A 1 887 ? -23.645 22.113 39.108 1.00 88.06 887 LEU A O 1
ATOM 6306 N N . SER A 1 888 ? -23.716 20.836 40.963 1.00 91.44 888 SER A N 1
ATOM 6307 C CA . SER A 1 888 ? -22.670 19.877 40.584 1.00 91.44 888 SER A CA 1
ATOM 6308 C C . SER A 1 888 ? -23.177 18.435 40.631 1.00 91.44 888 SER A C 1
ATOM 6310 O O . SER A 1 888 ? -24.143 18.137 41.332 1.00 91.44 888 SER A O 1
ATOM 6312 N N . VAL A 1 889 ? -22.509 17.542 39.899 1.00 93.56 889 VAL A N 1
ATOM 6313 C CA . VAL A 1 889 ? -22.771 16.092 39.887 1.00 93.56 889 VAL A CA 1
ATOM 6314 C C . VAL A 1 889 ? -21.576 15.372 40.502 1.00 93.56 889 VAL A C 1
ATOM 6316 O O . VAL A 1 889 ? -20.437 15.669 40.149 1.00 93.56 889 VAL A O 1
ATOM 6319 N N . GLY A 1 890 ? -21.805 14.422 41.408 1.00 95.31 890 GLY A N 1
ATOM 6320 C CA . GLY A 1 890 ? -20.711 13.693 42.056 1.00 95.31 890 GLY A CA 1
ATOM 6321 C C . GLY A 1 890 ? -19.981 12.779 41.071 1.00 95.31 890 GLY A C 1
ATOM 6322 O O . GLY A 1 890 ? -18.801 12.974 40.770 1.00 95.31 890 GLY A O 1
ATOM 6323 N N . VAL A 1 891 ? -20.709 11.809 40.525 1.00 95.62 891 VAL A N 1
ATOM 6324 C CA . VAL A 1 891 ? -20.224 10.838 39.538 1.00 95.62 891 VAL A CA 1
ATOM 6325 C C . VAL A 1 891 ? -21.180 10.782 38.354 1.00 95.62 891 VAL A C 1
ATOM 6327 O O . VAL A 1 891 ? -22.393 10.747 38.539 1.00 95.62 891 VAL A O 1
ATOM 6330 N N . ASN A 1 892 ? -20.637 10.730 37.140 1.00 93.44 892 ASN A N 1
ATOM 6331 C CA . ASN A 1 892 ? -21.384 10.465 35.916 1.00 93.44 892 ASN A CA 1
ATOM 6332 C C . ASN A 1 892 ? -20.726 9.310 35.145 1.00 93.44 892 ASN A C 1
ATOM 6334 O O . ASN A 1 892 ? -19.631 9.481 34.606 1.00 93.44 892 ASN A O 1
ATOM 6338 N N . GLY A 1 893 ? -21.349 8.135 35.094 1.00 88.75 893 GLY A N 1
ATOM 6339 C CA . GLY A 1 893 ? -20.699 6.988 34.468 1.00 88.75 893 GLY A CA 1
ATOM 6340 C C . GLY A 1 893 ? -21.451 5.666 34.488 1.00 88.75 893 GLY A C 1
ATOM 6341 O O . GLY A 1 893 ? -22.500 5.542 35.113 1.00 88.75 893 GLY A O 1
ATOM 6342 N N . SER A 1 894 ? -20.863 4.677 33.819 1.00 88.31 894 SER A N 1
ATOM 6343 C CA . SER A 1 894 ? -21.299 3.275 33.772 1.00 88.31 894 SER A CA 1
ATOM 6344 C C . SER A 1 894 ? -20.169 2.336 34.231 1.00 88.31 894 SER A C 1
ATOM 6346 O O . SER A 1 894 ? -19.115 2.802 34.672 1.00 88.31 894 SER A O 1
ATOM 6348 N N . GLY A 1 895 ? -20.395 1.017 34.200 1.00 89.25 895 GLY A N 1
ATOM 6349 C CA . GLY A 1 895 ? -19.440 0.025 34.710 1.00 89.25 895 GLY A CA 1
ATOM 6350 C C . GLY A 1 895 ? -19.601 -0.245 36.211 1.00 89.25 895 GLY A C 1
ATOM 6351 O O . GLY A 1 895 ? -20.710 -0.211 36.744 1.00 89.25 895 GLY A O 1
ATOM 6352 N N . THR A 1 896 ? -18.509 -0.550 36.913 1.00 93.00 896 THR A N 1
ATOM 6353 C CA . THR A 1 896 ? -18.520 -0.886 38.347 1.00 93.00 896 THR A CA 1
ATOM 6354 C C . THR A 1 896 ? -18.211 0.337 39.208 1.00 93.00 896 THR A C 1
ATOM 6356 O O . THR A 1 896 ? -17.100 0.859 39.174 1.00 93.00 896 THR A O 1
ATOM 6359 N N . ILE A 1 897 ? -19.161 0.759 40.042 1.00 95.00 897 ILE A N 1
ATOM 6360 C CA . ILE A 1 897 ? -19.026 1.889 40.967 1.00 95.00 897 ILE A CA 1
ATOM 6361 C C . ILE A 1 897 ? -19.128 1.371 42.404 1.00 95.00 897 ILE A C 1
ATOM 6363 O O . ILE A 1 897 ? -20.177 0.900 42.838 1.00 95.00 897 ILE A O 1
ATOM 6367 N N . LEU A 1 898 ? -18.040 1.468 43.164 1.00 96.44 898 LEU A N 1
ATOM 6368 C CA . LEU A 1 898 ? -17.963 1.040 44.561 1.00 96.44 898 LEU A CA 1
ATOM 6369 C C . LEU A 1 898 ? -17.807 2.269 45.457 1.00 96.44 898 LEU A C 1
ATOM 6371 O O . LEU A 1 898 ? -16.772 2.931 45.416 1.00 96.44 898 LEU A O 1
ATOM 6375 N N . ASN A 1 899 ? -18.815 2.570 46.272 1.00 97.75 899 ASN A N 1
ATOM 6376 C CA . ASN A 1 899 ? -18.794 3.689 47.208 1.00 97.75 899 ASN A CA 1
ATOM 6377 C C . ASN A 1 899 ? -18.765 3.197 48.658 1.00 97.75 899 ASN A C 1
ATOM 6379 O O . ASN A 1 899 ? -19.755 2.669 49.161 1.00 97.75 899 ASN A O 1
ATOM 6383 N N . THR A 1 900 ? -17.650 3.425 49.344 1.00 97.94 900 THR A N 1
ATOM 6384 C CA . THR A 1 900 ? -17.505 3.233 50.796 1.00 97.94 900 THR A CA 1
ATOM 6385 C C . THR A 1 900 ? -17.290 4.558 51.538 1.00 97.94 900 THR A C 1
ATOM 6387 O O . THR A 1 900 ? -17.324 4.577 52.765 1.00 97.94 900 THR A O 1
ATOM 6390 N N . GLY A 1 901 ? -17.048 5.651 50.804 1.00 97.88 901 GLY A N 1
ATOM 6391 C CA . GLY A 1 901 ? -16.887 7.013 51.316 1.00 97.88 901 GLY A CA 1
ATOM 6392 C C . GLY A 1 901 ? -18.175 7.842 51.245 1.00 97.88 901 GLY A C 1
ATOM 6393 O O . GLY A 1 901 ? -19.275 7.312 51.404 1.00 97.88 901 GLY A O 1
ATOM 6394 N N . SER A 1 902 ? -18.061 9.149 50.995 1.00 98.00 902 SER A N 1
ATOM 6395 C CA . SER A 1 902 ? -19.213 10.044 50.812 1.00 98.00 902 SER A CA 1
ATOM 6396 C C . SER A 1 902 ? -19.212 10.746 49.453 1.00 98.00 902 SER A C 1
ATOM 6398 O O . SER A 1 902 ? -18.170 11.163 48.945 1.00 98.00 902 SER A O 1
ATOM 6400 N N . ILE A 1 903 ? -20.402 10.879 48.867 1.00 98.31 903 ILE A N 1
ATOM 6401 C CA . ILE A 1 903 ? -20.679 11.679 47.673 1.00 98.31 903 ILE A CA 1
ATOM 6402 C C . ILE A 1 903 ? -21.895 12.549 47.978 1.00 98.31 903 ILE A C 1
ATOM 6404 O O . ILE A 1 903 ? -23.000 12.039 48.176 1.00 98.31 903 ILE A O 1
ATOM 6408 N N . GLU A 1 904 ? -21.680 13.858 48.043 1.00 97.38 904 GLU A N 1
ATOM 6409 C CA . GLU A 1 904 ? -22.656 14.834 48.511 1.00 97.38 904 GLU A CA 1
ATOM 6410 C C . GLU A 1 904 ? -22.705 16.070 47.608 1.00 97.38 904 GLU A C 1
ATOM 6412 O O . GLU A 1 904 ? -21.780 16.883 47.585 1.00 97.38 904 GLU A O 1
ATOM 6417 N N . THR A 1 905 ? -23.797 16.244 46.869 1.00 95.44 905 THR A N 1
ATOM 6418 C CA . THR A 1 905 ? -23.939 17.326 45.877 1.00 95.44 905 THR A CA 1
ATOM 6419 C C . THR A 1 905 ? -25.318 17.984 45.925 1.00 95.44 905 THR A C 1
ATOM 6421 O O . THR A 1 905 ? -26.248 17.432 46.505 1.00 95.44 905 THR A O 1
ATOM 6424 N N . GLU A 1 906 ? -25.494 19.166 45.322 1.00 91.94 906 GLU A N 1
ATOM 6425 C CA . GLU A 1 906 ? -26.848 19.711 45.102 1.00 91.94 906 GLU A CA 1
ATOM 6426 C C . GLU A 1 906 ? -27.540 19.025 43.924 1.00 91.94 906 GLU A C 1
ATOM 6428 O O . GLU A 1 906 ? -28.722 18.700 44.012 1.00 91.94 906 GLU A O 1
ATOM 6433 N N . GLY A 1 907 ? -26.796 18.754 42.846 1.00 91.81 907 GLY A N 1
ATOM 6434 C CA . GLY A 1 907 ? -27.238 17.864 41.776 1.00 91.81 907 GLY A CA 1
ATOM 6435 C C . GLY A 1 907 ? -27.126 16.401 42.194 1.00 91.81 907 GLY A C 1
ATOM 6436 O O . GLY A 1 907 ? -26.983 16.085 43.380 1.00 91.81 907 GLY A O 1
ATOM 6437 N N . SER A 1 908 ? -27.189 15.493 41.224 1.00 94.06 908 SER A N 1
ATOM 6438 C CA . SER A 1 908 ? -27.189 14.065 41.525 1.00 94.06 908 SER A CA 1
ATOM 6439 C C . SER A 1 908 ? -25.846 13.577 42.069 1.00 94.06 908 SER A C 1
ATOM 6441 O O . SER A 1 908 ? -24.798 13.908 41.509 1.00 94.06 908 SER A O 1
ATOM 6443 N N . ALA A 1 909 ? -25.866 12.760 43.129 1.00 96.69 909 ALA A N 1
ATOM 6444 C CA . ALA A 1 909 ? -24.635 12.163 43.652 1.00 96.69 909 ALA A CA 1
ATOM 6445 C C . ALA A 1 909 ? -24.049 11.187 42.619 1.00 96.69 909 ALA A C 1
ATOM 6447 O O . ALA A 1 909 ? -22.853 11.227 42.336 1.00 96.69 909 ALA A O 1
ATOM 6448 N N . ILE A 1 910 ? -24.903 10.374 41.990 1.00 96.25 910 ILE A N 1
ATOM 6449 C CA . ILE A 1 910 ? -24.544 9.506 40.867 1.00 96.25 910 ILE A CA 1
ATOM 6450 C C . ILE A 1 910 ? -25.559 9.665 39.729 1.00 96.25 910 ILE A C 1
ATOM 6452 O O . ILE A 1 910 ? -26.773 9.590 39.933 1.00 96.25 910 ILE A O 1
ATOM 6456 N N . VAL A 1 911 ? -25.044 9.842 38.515 1.00 94.12 911 VAL A N 1
ATOM 6457 C CA . VAL A 1 911 ? -25.777 9.729 37.253 1.00 94.12 911 VAL A CA 1
ATOM 6458 C C . VAL A 1 911 ? -25.218 8.541 36.478 1.00 94.12 911 VAL A C 1
ATOM 6460 O O . VAL A 1 911 ? -24.035 8.516 36.147 1.00 94.12 911 VAL A O 1
ATOM 6463 N N . ILE A 1 912 ? -26.067 7.568 36.175 1.00 91.75 912 ILE A N 1
ATOM 6464 C CA . ILE A 1 912 ? -25.740 6.438 35.312 1.00 91.75 912 ILE A CA 1
ATOM 6465 C C . ILE A 1 912 ? -26.016 6.842 33.862 1.00 91.75 912 ILE A C 1
ATOM 6467 O O . ILE A 1 912 ? -27.131 7.253 33.515 1.00 91.75 912 ILE A O 1
ATOM 6471 N N . SER A 1 913 ? -24.984 6.777 33.024 1.00 88.62 913 SER A N 1
ATOM 6472 C CA . SER A 1 913 ? -25.065 7.122 31.602 1.00 88.62 913 SER A CA 1
ATOM 6473 C C . SER A 1 913 ? -24.062 6.326 30.771 1.00 88.62 913 SER A C 1
ATOM 6475 O O . SER A 1 913 ? -23.058 5.852 31.299 1.00 88.62 913 SER A O 1
ATOM 6477 N N . GLY A 1 914 ? -24.334 6.178 29.475 1.00 83.06 914 GLY A N 1
ATOM 6478 C CA . GLY A 1 914 ? -23.446 5.544 28.500 1.00 83.06 914 GLY A CA 1
ATOM 6479 C C . GLY A 1 914 ? -23.434 4.012 28.532 1.00 83.06 914 GLY A C 1
ATOM 6480 O O . GLY A 1 914 ? -22.678 3.409 27.779 1.00 83.06 914 GLY A O 1
ATOM 6481 N N . GLY A 1 915 ? -24.244 3.370 29.379 1.00 87.00 915 GLY A N 1
ATOM 6482 C CA . GLY A 1 915 ? -24.322 1.911 29.493 1.00 87.00 915 GLY A CA 1
ATOM 6483 C C . GLY A 1 915 ? -24.848 1.427 30.851 1.00 87.00 915 GLY A C 1
ATOM 6484 O O . GLY A 1 915 ? -25.129 2.246 31.730 1.00 87.00 915 GLY A O 1
ATOM 6485 N N . PRO A 1 916 ? -24.975 0.101 31.051 1.00 84.12 916 PRO A N 1
ATOM 6486 C CA . PRO A 1 916 ? -25.384 -0.474 32.331 1.00 84.12 916 PRO A CA 1
ATOM 6487 C C . PRO A 1 916 ? -24.312 -0.266 33.409 1.00 84.12 916 PRO A C 1
ATOM 6489 O O . PRO A 1 916 ? -23.110 -0.295 33.130 1.00 84.12 916 PRO A O 1
ATOM 6492 N N . ALA A 1 917 ? -24.744 -0.096 34.659 1.00 89.25 917 ALA A N 1
ATOM 6493 C CA . ALA A 1 917 ? -23.847 0.045 35.804 1.00 89.25 917 ALA A CA 1
ATOM 6494 C C . ALA A 1 917 ? -24.146 -0.969 36.917 1.00 89.25 917 ALA A C 1
ATOM 6496 O O . ALA A 1 917 ? -25.298 -1.342 37.149 1.00 89.25 917 ALA A O 1
ATOM 6497 N N . PHE A 1 918 ? -23.102 -1.362 37.646 1.00 91.94 918 PHE A N 1
ATOM 6498 C CA . PHE A 1 918 ? -23.184 -2.024 38.943 1.00 91.94 918 PHE A CA 1
ATOM 6499 C C . PHE A 1 918 ? -22.697 -1.059 40.027 1.00 91.94 918 PHE A C 1
ATOM 6501 O O . PHE A 1 918 ? -21.506 -0.771 40.127 1.00 91.94 918 PHE A O 1
ATOM 6508 N N . LEU A 1 919 ? -23.623 -0.559 40.840 1.00 94.50 919 LEU A N 1
ATOM 6509 C CA . LEU A 1 919 ? -23.359 0.337 41.960 1.00 94.50 919 LEU A CA 1
ATOM 6510 C C . LEU A 1 919 ? -23.455 -0.432 43.280 1.00 94.50 919 LEU A C 1
ATOM 6512 O O . LEU A 1 919 ? -24.527 -0.913 43.629 1.00 94.50 919 LEU A O 1
ATOM 6516 N N . SER A 1 920 ? -22.370 -0.479 44.049 1.00 95.50 920 SER A N 1
ATOM 6517 C CA . SER A 1 920 ? -22.364 -0.978 45.428 1.00 95.50 920 SER A CA 1
ATOM 6518 C C . SER A 1 920 ? -22.070 0.169 46.386 1.00 95.50 920 SER A C 1
ATOM 6520 O O . SER A 1 920 ? -21.010 0.787 46.301 1.00 95.50 920 SER A O 1
ATOM 6522 N N . ASN A 1 921 ? -22.985 0.445 47.311 1.00 97.38 921 ASN A N 1
ATOM 6523 C CA . ASN A 1 921 ? -22.862 1.525 48.283 1.00 97.38 921 ASN A CA 1
ATOM 6524 C C . ASN A 1 921 ? -22.870 0.990 49.716 1.00 97.38 921 ASN A C 1
ATOM 6526 O O . ASN A 1 921 ? -23.880 0.458 50.156 1.00 97.38 921 ASN A O 1
ATOM 6530 N N . SER A 1 922 ? -21.794 1.208 50.467 1.00 97.25 922 SER A N 1
ATOM 6531 C CA . SER A 1 922 ? -21.747 1.032 51.926 1.00 97.25 922 SER A CA 1
ATOM 6532 C C . SER A 1 922 ? -21.463 2.350 52.665 1.00 97.25 922 SER A C 1
ATOM 6534 O O . SER A 1 922 ? -21.263 2.344 53.877 1.00 97.25 922 SER A O 1
ATOM 6536 N N . GLY A 1 923 ? -21.382 3.463 51.928 1.00 97.94 923 GLY A N 1
ATOM 6537 C CA . GLY A 1 923 ? -21.119 4.809 52.432 1.00 97.94 923 GLY A CA 1
ATOM 6538 C C . GLY A 1 923 ? -22.317 5.746 52.249 1.00 97.94 923 GLY A C 1
ATOM 6539 O O . GLY A 1 923 ? -23.468 5.326 52.351 1.00 97.94 923 GLY A O 1
ATOM 6540 N N . ILE A 1 924 ? -22.067 7.027 51.972 1.00 98.44 924 ILE A N 1
ATOM 6541 C CA . ILE A 1 924 ? -23.108 8.058 51.808 1.00 98.44 924 ILE A CA 1
ATOM 6542 C C . ILE A 1 924 ? -23.221 8.473 50.340 1.00 98.44 924 ILE A C 1
ATOM 6544 O O . ILE A 1 924 ? -22.239 8.913 49.748 1.00 98.44 924 ILE A O 1
ATOM 6548 N N . LEU A 1 925 ? -24.433 8.415 49.789 1.00 98.50 925 LEU A N 1
ATOM 6549 C CA . LEU A 1 925 ? -24.836 9.052 48.536 1.00 98.50 925 LEU A CA 1
ATOM 6550 C C . LEU A 1 925 ? -25.971 10.030 48.843 1.00 98.50 925 LEU A C 1
ATOM 6552 O O . LEU A 1 925 ? -27.079 9.613 49.183 1.00 98.50 925 LEU A O 1
ATOM 6556 N N . ARG A 1 926 ? -25.712 11.334 48.756 1.00 97.69 926 ARG A N 1
ATOM 6557 C CA . ARG A 1 926 ? -26.689 12.362 49.127 1.00 97.69 926 ARG A CA 1
ATOM 6558 C C . ARG A 1 926 ? -26.778 13.456 48.076 1.00 97.69 926 ARG A C 1
ATOM 6560 O O . ARG A 1 926 ? -25.772 14.042 47.691 1.00 97.69 926 ARG A O 1
ATOM 6567 N N . SER A 1 927 ? -28.002 13.767 47.671 1.00 96.44 927 SER A N 1
ATOM 6568 C CA . SER A 1 927 ? -28.314 14.973 46.914 1.00 96.44 927 SER A CA 1
ATOM 6569 C C . SER A 1 927 ? -29.172 15.909 47.761 1.00 96.44 927 SER A C 1
ATOM 6571 O O . SER A 1 927 ? -30.106 15.455 48.417 1.00 96.44 927 SER A O 1
ATOM 6573 N N . SER A 1 928 ? -28.867 17.207 47.786 1.00 93.50 928 SER A N 1
ATOM 6574 C CA . SER A 1 928 ? -29.669 18.185 48.535 1.00 93.50 928 SER A CA 1
ATOM 6575 C C . SER A 1 928 ? -30.799 18.822 47.718 1.00 93.50 928 SER A C 1
ATOM 6577 O O . SER A 1 928 ? -31.724 19.366 48.323 1.00 93.50 928 SER A O 1
ATOM 6579 N N . ALA A 1 929 ? -30.774 18.733 46.381 1.00 91.56 929 ALA A N 1
ATOM 6580 C CA . ALA A 1 929 ? -31.817 19.285 45.507 1.00 91.56 929 ALA A CA 1
ATOM 6581 C C . ALA A 1 929 ? -32.258 18.359 44.351 1.00 91.56 929 ALA A C 1
ATOM 6583 O O . ALA A 1 929 ? -33.279 18.635 43.725 1.00 91.56 929 ALA A O 1
ATOM 6584 N N . GLY A 1 930 ? -31.533 17.274 44.065 1.00 91.44 930 GLY A N 1
ATOM 6585 C CA . GLY A 1 930 ? -31.823 16.325 42.985 1.00 91.44 930 GLY A CA 1
ATOM 6586 C C . GLY A 1 930 ? -31.962 14.873 43.457 1.00 91.44 930 GLY A C 1
ATOM 6587 O O . GLY A 1 930 ? -32.204 14.595 44.630 1.00 91.44 930 GLY A O 1
ATOM 6588 N N . HIS A 1 931 ? -31.816 13.928 42.527 1.00 94.81 931 HIS A N 1
ATOM 6589 C CA . HIS A 1 931 ? -31.801 12.495 42.835 1.00 94.81 931 HIS A CA 1
ATOM 6590 C C . HIS A 1 931 ? -30.479 12.104 43.499 1.00 94.81 931 HIS A C 1
ATOM 6592 O O . HIS A 1 931 ? -29.433 12.600 43.102 1.00 94.81 931 HIS A O 1
ATOM 6598 N N . ALA A 1 932 ? -30.454 11.170 44.450 1.00 97.50 932 ALA A N 1
ATOM 6599 C CA . ALA A 1 932 ? -29.166 10.632 44.900 1.00 97.50 932 ALA A CA 1
ATOM 6600 C C . ALA A 1 932 ? -28.533 9.775 43.794 1.00 97.50 932 ALA A C 1
ATOM 6602 O O . ALA A 1 932 ? -27.362 9.945 43.462 1.00 97.50 932 ALA A O 1
ATOM 6603 N N . VAL A 1 933 ? -29.332 8.897 43.186 1.00 97.25 933 VAL A N 1
ATOM 6604 C CA . VAL A 1 933 ? -28.932 8.043 42.063 1.00 97.25 933 VAL A CA 1
ATOM 6605 C C . VAL A 1 933 ? -29.965 8.186 40.952 1.00 97.25 933 VAL A C 1
ATOM 6607 O O . VAL A 1 933 ? -31.156 7.999 41.190 1.00 97.25 933 VAL A O 1
ATOM 6610 N N . SER A 1 934 ? -29.528 8.514 39.738 1.00 94.19 934 SER A N 1
ATOM 6611 C CA . SER A 1 934 ? -30.413 8.598 38.566 1.00 94.19 934 SER A CA 1
ATOM 6612 C C . SER A 1 934 ? -29.802 7.943 37.333 1.00 94.19 934 SER A C 1
ATOM 6614 O O . SER A 1 934 ? -28.582 7.843 37.251 1.00 94.19 934 SER A O 1
ATOM 6616 N N . SER A 1 935 ? -30.619 7.524 36.368 1.00 89.88 935 SER A N 1
ATOM 6617 C CA . SER A 1 935 ? -30.172 7.149 35.021 1.00 89.88 935 SER A CA 1
ATOM 6618 C C . SER A 1 935 ? -30.606 8.189 33.988 1.00 89.88 935 SER A C 1
ATOM 6620 O O . SER A 1 935 ? -31.678 8.781 34.096 1.00 89.88 935 SER A O 1
ATOM 6622 N N . THR A 1 936 ? -29.776 8.405 32.970 1.00 84.00 936 THR A N 1
ATOM 6623 C CA . THR A 1 936 ? -30.126 9.256 31.810 1.00 84.00 936 THR A CA 1
ATOM 6624 C C . THR A 1 936 ? -30.575 8.441 30.603 1.00 84.00 936 THR A C 1
ATOM 6626 O O . THR A 1 936 ? -31.408 8.901 29.826 1.00 84.00 936 THR A O 1
ATOM 6629 N N . ASP A 1 937 ? -30.085 7.208 30.485 1.00 80.25 937 ASP A N 1
ATOM 6630 C CA . ASP A 1 937 ? -30.495 6.272 29.447 1.00 80.25 937 ASP A CA 1
ATOM 6631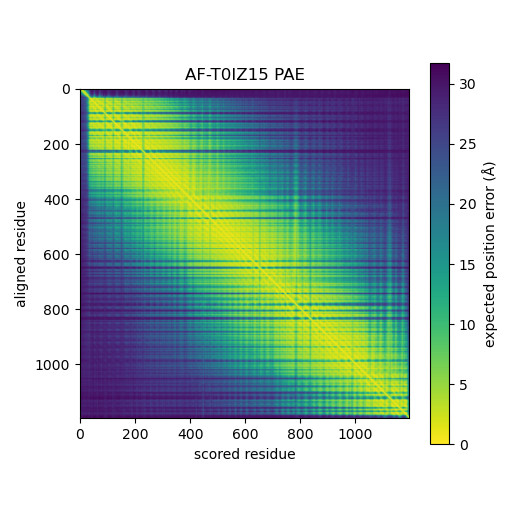 C C . ASP A 1 937 ? -31.674 5.427 29.933 1.00 80.25 937 ASP A C 1
ATOM 6633 O O . ASP A 1 937 ? -31.613 4.800 30.991 1.00 80.25 937 ASP A O 1
ATOM 6637 N N . TYR A 1 938 ? -32.746 5.381 29.144 1.00 73.81 938 TYR A N 1
ATOM 6638 C CA . TYR A 1 938 ? -33.968 4.642 29.477 1.00 73.81 938 TYR A CA 1
ATOM 6639 C C . TYR A 1 938 ? -33.940 3.170 29.025 1.00 73.81 938 TYR A C 1
ATOM 6641 O O . TYR A 1 938 ? -34.813 2.401 29.411 1.00 73.81 938 TYR A O 1
ATOM 6649 N N . TYR A 1 939 ? -32.928 2.758 28.248 1.00 78.19 939 TYR A N 1
ATOM 6650 C CA . TYR A 1 939 ? -32.795 1.389 27.722 1.00 78.19 939 TYR A CA 1
ATOM 6651 C C . TYR A 1 939 ? -31.883 0.469 28.545 1.00 78.19 939 TYR A C 1
ATOM 6653 O O . TYR A 1 939 ? -31.979 -0.751 28.425 1.00 78.19 939 TYR A O 1
ATOM 6661 N N . TYR A 1 940 ? -30.961 1.022 29.339 1.00 82.00 940 TYR A N 1
ATOM 6662 C CA . TYR A 1 940 ? -29.961 0.219 30.045 1.00 82.00 940 TYR A CA 1
ATOM 6663 C C . TYR A 1 940 ? -30.402 -0.076 31.474 1.00 82.00 940 TYR A C 1
ATOM 6665 O O . TYR A 1 940 ? -30.423 0.820 32.314 1.00 82.00 940 TYR A O 1
ATOM 6673 N N . ALA A 1 941 ? -30.703 -1.342 31.756 1.00 82.62 941 ALA A N 1
ATOM 6674 C CA . ALA A 1 941 ? -30.954 -1.825 33.108 1.00 82.62 941 ALA A CA 1
ATOM 6675 C C . ALA A 1 941 ? -29.672 -1.779 33.954 1.00 82.62 941 ALA A C 1
ATOM 6677 O O . ALA A 1 941 ? -28.616 -2.251 33.528 1.00 82.62 941 ALA A O 1
ATOM 6678 N N . SER A 1 942 ? -29.766 -1.230 35.166 1.00 87.44 942 SER A N 1
ATOM 6679 C CA . SER A 1 942 ? -28.635 -1.122 36.095 1.00 87.44 942 SER A CA 1
ATOM 6680 C C . SER A 1 942 ? -28.901 -1.854 37.404 1.00 87.44 942 SER A C 1
ATOM 6682 O O . SER A 1 942 ? -30.044 -2.122 37.775 1.00 87.44 942 SER A O 1
ATOM 6684 N N . ARG A 1 943 ? -27.829 -2.198 38.117 1.00 90.56 943 ARG A N 1
ATOM 6685 C CA . ARG A 1 943 ? -27.883 -2.921 39.389 1.00 90.56 943 ARG A CA 1
ATOM 6686 C C . ARG A 1 943 ? -27.361 -2.021 40.497 1.00 90.56 943 ARG A C 1
ATOM 6688 O O . ARG A 1 943 ? -26.229 -1.554 40.427 1.00 90.56 943 ARG A O 1
ATOM 6695 N N . VAL A 1 944 ? -28.172 -1.802 41.522 1.00 93.38 944 VAL A N 1
ATOM 6696 C CA . VAL A 1 944 ? -27.808 -1.023 42.707 1.00 93.38 944 VAL A CA 1
ATOM 6697 C C . VAL A 1 944 ? -27.904 -1.914 43.937 1.00 93.38 944 VAL A C 1
ATOM 6699 O O . VAL A 1 944 ? -28.937 -2.523 44.193 1.00 93.38 944 VAL A O 1
ATOM 6702 N N . TRP A 1 945 ? -26.834 -1.973 44.719 1.00 94.06 945 TRP A N 1
ATOM 6703 C CA . TRP A 1 945 ? -26.779 -2.667 45.996 1.00 94.06 945 TRP A CA 1
ATOM 6704 C C . TRP A 1 945 ? -26.385 -1.681 47.093 1.00 94.06 945 TRP A C 1
ATOM 6706 O O . TRP A 1 945 ? -25.226 -1.289 47.220 1.00 94.06 945 TRP A O 1
ATOM 6716 N N . ASN A 1 946 ? -27.365 -1.260 47.886 1.00 96.25 946 ASN A N 1
ATOM 6717 C CA . ASN A 1 946 ? -27.136 -0.466 49.084 1.00 96.25 946 ASN A CA 1
ATOM 6718 C C . ASN A 1 946 ? -26.886 -1.416 50.259 1.00 96.25 946 ASN A C 1
ATOM 6720 O O . ASN A 1 946 ? -27.824 -2.015 50.774 1.00 96.25 946 ASN A O 1
ATOM 6724 N N . GLN A 1 947 ? -25.629 -1.600 50.636 1.00 94.62 947 GLN A N 1
ATOM 6725 C CA . GLN A 1 947 ? -25.182 -2.528 51.670 1.00 94.62 947 GLN A CA 1
ATOM 6726 C C . GLN A 1 947 ? -25.468 -1.999 53.082 1.00 94.62 947 GLN A C 1
ATOM 6728 O O . GLN A 1 947 ? -25.818 -0.831 53.278 1.00 94.62 947 GLN A O 1
ATOM 6733 N N . VAL A 1 948 ? -25.284 -2.862 54.086 1.00 93.81 948 VAL A N 1
ATOM 6734 C CA . VAL A 1 948 ? -25.376 -2.488 55.505 1.00 93.81 948 VAL A CA 1
ATOM 6735 C C . VAL A 1 948 ? -24.518 -1.250 55.796 1.00 93.81 948 VAL A C 1
ATOM 6737 O O . VAL A 1 948 ? -23.345 -1.188 55.436 1.00 93.81 948 VAL A O 1
ATOM 6740 N N . GLY A 1 949 ? -25.111 -0.260 56.467 1.00 92.31 949 GLY A N 1
ATOM 6741 C CA . GLY A 1 949 ? -24.461 1.018 56.787 1.00 92.31 949 GLY A CA 1
ATOM 6742 C C . GLY A 1 949 ? -24.509 2.067 55.668 1.00 92.31 949 GLY A C 1
ATOM 6743 O O . GLY A 1 949 ? -24.252 3.237 55.943 1.00 92.31 949 GLY A O 1
ATOM 6744 N N . GLY A 1 950 ? -24.903 1.685 54.449 1.00 97.19 950 GLY A N 1
ATOM 6745 C CA . GLY A 1 950 ? -25.074 2.601 53.326 1.00 97.19 950 GLY A CA 1
ATOM 6746 C C . GLY A 1 950 ? -26.290 3.522 53.479 1.00 97.19 950 GLY A C 1
ATOM 6747 O O . GLY A 1 950 ? -27.372 3.087 53.881 1.00 97.19 950 GLY A O 1
ATOM 6748 N N . LEU A 1 951 ? -26.124 4.800 53.132 1.00 98.25 951 LEU A N 1
ATOM 6749 C CA . LEU A 1 951 ? -27.182 5.807 53.042 1.00 98.25 951 LEU A CA 1
ATOM 6750 C C . LEU A 1 951 ? -27.331 6.295 51.598 1.00 98.25 951 LEU A C 1
ATOM 6752 O O . LEU A 1 951 ? -26.357 6.750 51.003 1.00 98.25 951 LEU A O 1
ATOM 6756 N N . ILE A 1 952 ? -28.559 6.286 51.081 1.00 98.56 952 ILE A N 1
ATOM 6757 C CA . ILE A 1 952 ? -28.937 6.936 49.820 1.00 98.56 952 ILE A CA 1
ATOM 6758 C C . ILE A 1 952 ? -30.055 7.942 50.114 1.00 98.56 952 ILE A C 1
ATOM 6760 O O . ILE A 1 952 ? -31.122 7.544 50.569 1.00 98.56 952 ILE A O 1
ATOM 6764 N N . ALA A 1 953 ? -29.835 9.237 49.887 1.00 98.00 953 ALA A N 1
ATOM 6765 C CA . ALA A 1 953 ? -30.793 10.289 50.249 1.00 98.00 953 ALA A CA 1
ATOM 6766 C C . ALA A 1 953 ? -30.983 11.319 49.128 1.00 98.00 953 ALA A C 1
ATOM 6768 O O . ALA A 1 953 ? -30.029 11.999 48.743 1.00 98.00 953 ALA A O 1
ATOM 6769 N N . GLY A 1 954 ? -32.210 11.423 48.608 1.00 95.19 954 GLY A N 1
ATOM 6770 C CA . GLY A 1 954 ? -32.588 12.420 47.601 1.00 95.19 954 GLY A CA 1
ATOM 6771 C C . GLY A 1 954 ? -32.911 13.788 48.199 1.00 95.19 954 GLY A C 1
ATOM 6772 O O . GLY A 1 954 ? -33.129 13.927 49.405 1.00 95.19 954 GLY A O 1
ATOM 6773 N N . GLY A 1 955 ? -32.974 14.798 47.332 1.00 92.62 955 GLY A N 1
ATOM 6774 C CA . GLY A 1 955 ? -33.407 16.141 47.690 1.00 92.62 955 GLY A CA 1
ATOM 6775 C C . GLY A 1 955 ? -34.898 16.196 48.055 1.00 92.62 955 GLY A C 1
ATOM 6776 O O . GLY A 1 955 ? -35.679 15.327 47.656 1.00 92.62 955 GLY A O 1
ATOM 6777 N N . PRO A 1 956 ? -35.343 17.225 48.799 1.00 91.81 956 PRO A N 1
ATOM 6778 C CA . PRO A 1 956 ? -36.744 17.362 49.182 1.00 91.81 956 PRO A CA 1
ATOM 6779 C C . PRO A 1 956 ? -37.688 17.363 47.969 1.00 91.81 956 PRO A C 1
ATOM 6781 O O . PRO A 1 956 ? -37.539 18.178 47.062 1.00 91.81 956 PRO A O 1
ATOM 6784 N N . GLY A 1 957 ? -38.689 16.476 47.972 1.00 88.25 957 GLY A N 1
ATOM 6785 C CA . GLY A 1 957 ? -39.686 16.373 46.895 1.00 88.25 957 GLY A CA 1
ATOM 6786 C C . GLY A 1 957 ? -39.188 15.694 45.614 1.00 88.25 957 GLY A C 1
ATOM 6787 O O . GLY A 1 957 ? -39.908 15.694 44.619 1.00 88.25 957 GLY A O 1
ATOM 6788 N N . VAL A 1 958 ? -37.986 15.113 45.636 1.00 93.19 958 VAL A N 1
ATOM 6789 C CA . VAL A 1 958 ? -37.383 14.391 44.514 1.00 93.19 958 VAL A CA 1
ATOM 6790 C C . VAL A 1 958 ? -37.121 12.936 44.938 1.00 93.19 958 VAL A C 1
ATOM 6792 O O . VAL A 1 958 ? -36.681 12.706 46.066 1.00 93.19 958 VAL A O 1
ATOM 6795 N N . PRO A 1 959 ? -37.373 11.934 44.075 1.00 94.88 959 PRO A N 1
ATOM 6796 C CA . PRO A 1 959 ? -37.014 10.546 44.358 1.00 94.88 959 PRO A CA 1
ATOM 6797 C C . PRO A 1 959 ? -35.528 10.393 44.700 1.00 94.88 959 PRO A C 1
ATOM 6799 O O . PRO A 1 959 ? -34.669 10.951 44.014 1.00 94.88 959 PRO A O 1
ATOM 6802 N N . ALA A 1 960 ? -35.219 9.594 45.719 1.00 97.50 960 ALA A N 1
ATOM 6803 C CA . ALA A 1 960 ? -33.851 9.241 46.082 1.00 97.50 960 ALA A CA 1
ATOM 6804 C C . ALA A 1 960 ? -33.161 8.445 44.971 1.00 97.50 960 ALA A C 1
ATOM 6806 O O . ALA A 1 960 ? -32.002 8.711 44.651 1.00 97.50 960 ALA A O 1
ATOM 6807 N N . ILE A 1 961 ? -33.884 7.500 44.367 1.00 97.69 961 ILE A N 1
ATOM 6808 C CA . ILE A 1 961 ? -33.394 6.658 43.274 1.00 97.69 961 ILE A CA 1
ATOM 6809 C C . ILE A 1 961 ? -34.384 6.736 42.112 1.00 97.69 961 ILE A C 1
ATOM 6811 O O . ILE A 1 961 ? -35.580 6.526 42.306 1.00 97.69 961 ILE A O 1
ATOM 6815 N N . ALA A 1 962 ? -33.887 7.016 40.910 1.00 94.44 962 ALA A N 1
ATOM 6816 C CA . ALA A 1 962 ? -34.681 7.088 39.686 1.00 94.44 962 ALA A CA 1
ATOM 6817 C C . ALA A 1 962 ? -33.948 6.387 38.528 1.00 94.44 962 ALA A C 1
ATOM 6819 O O . ALA A 1 962 ? -33.076 6.972 37.891 1.00 94.44 962 ALA A O 1
ATOM 6820 N N . LEU A 1 963 ? -34.273 5.119 38.280 1.00 92.81 963 LEU A N 1
ATOM 6821 C CA . LEU A 1 963 ? -33.605 4.257 37.298 1.00 92.81 963 LEU A CA 1
ATOM 6822 C C . LEU A 1 963 ? -34.573 3.797 36.208 1.00 92.81 963 LEU A C 1
ATOM 6824 O O . LEU A 1 963 ? -35.768 3.677 36.462 1.00 92.81 963 LEU A O 1
ATOM 6828 N N . SER A 1 964 ? -34.048 3.504 35.023 1.00 90.00 964 SER A N 1
ATOM 6829 C CA . SER A 1 964 ? -34.759 2.894 33.892 1.00 90.00 964 SER A CA 1
ATOM 6830 C C . SER A 1 964 ? -35.435 1.560 34.250 1.00 90.00 964 SER A C 1
ATOM 6832 O O . SER A 1 964 ? -35.030 0.873 35.197 1.00 90.00 964 SER A O 1
ATOM 6834 N N . SER A 1 965 ? -36.448 1.177 33.460 1.00 88.50 965 SER A N 1
ATOM 6835 C CA . SER A 1 965 ? -37.121 -0.129 33.564 1.00 88.50 965 SER A CA 1
ATOM 6836 C C . SER A 1 965 ? -36.130 -1.286 33.418 1.00 88.50 965 SER A C 1
ATOM 6838 O O . SER A 1 965 ? -35.186 -1.193 32.630 1.00 88.50 965 SER A O 1
ATOM 6840 N N . GLY A 1 966 ? -36.349 -2.385 34.140 1.00 86.50 966 GLY A N 1
ATOM 6841 C CA . GLY A 1 966 ? -35.459 -3.551 34.132 1.00 86.50 966 GLY A CA 1
ATOM 6842 C C . GLY A 1 966 ? -34.345 -3.505 35.182 1.00 86.50 966 GLY A C 1
ATOM 6843 O O . GLY A 1 966 ? -33.548 -4.438 35.280 1.00 86.50 966 GLY A O 1
ATOM 6844 N N . SER A 1 967 ? -34.252 -2.420 35.955 1.00 89.12 967 SER A N 1
ATOM 6845 C CA . SER A 1 967 ? -33.205 -2.243 36.964 1.00 89.12 967 SER A CA 1
ATOM 6846 C C . SER A 1 967 ? -33.439 -3.103 38.212 1.00 89.12 967 SER A C 1
ATOM 6848 O O . SER A 1 967 ? -34.573 -3.372 38.612 1.00 89.12 967 SER A O 1
ATOM 6850 N N . ILE A 1 968 ? -32.343 -3.506 38.861 1.00 89.88 968 ILE A N 1
ATOM 6851 C CA . ILE A 1 968 ? -32.349 -4.326 40.081 1.00 89.88 968 ILE A CA 1
ATOM 6852 C C . ILE A 1 968 ? -31.842 -3.487 41.252 1.00 89.88 968 ILE A C 1
ATOM 6854 O O . ILE A 1 968 ? -30.729 -2.962 41.197 1.00 89.88 968 ILE A O 1
ATOM 6858 N N . LEU A 1 969 ? -32.614 -3.413 42.336 1.00 92.88 969 LEU A N 1
ATOM 6859 C CA . LEU A 1 969 ? -32.235 -2.729 43.572 1.00 92.88 969 LEU A CA 1
ATOM 6860 C C . LEU A 1 969 ? -32.254 -3.695 44.762 1.00 92.88 969 LEU A C 1
ATOM 6862 O O . LEU A 1 969 ? -33.311 -4.179 45.154 1.00 92.88 969 LEU A O 1
ATOM 6866 N N . ALA A 1 970 ? -31.094 -3.919 45.381 1.00 91.25 970 ALA A N 1
ATOM 6867 C CA . ALA A 1 970 ? -30.957 -4.621 46.654 1.00 91.25 970 ALA A CA 1
ATOM 6868 C C . ALA A 1 970 ? -30.656 -3.634 47.790 1.00 91.25 970 ALA A C 1
ATOM 6870 O O . ALA A 1 970 ? -29.727 -2.831 47.680 1.00 91.25 970 ALA A O 1
ATOM 6871 N N . ASN A 1 971 ? -31.408 -3.703 48.891 1.00 94.06 971 ASN A N 1
ATOM 6872 C CA . ASN A 1 971 ? -31.265 -2.792 50.026 1.00 94.06 971 ASN A CA 1
ATOM 6873 C C . ASN A 1 971 ? -31.071 -3.529 51.362 1.00 94.06 971 ASN A C 1
ATOM 6875 O O . ASN A 1 971 ? -31.939 -4.263 51.824 1.00 94.06 971 ASN A O 1
ATOM 6879 N N . GLU A 1 972 ? -29.935 -3.266 51.995 1.00 93.25 972 GLU A N 1
ATOM 6880 C CA . GLU A 1 972 ? -29.525 -3.661 53.352 1.00 93.25 972 GLU A CA 1
ATOM 6881 C C . GLU A 1 972 ? -29.238 -2.422 54.228 1.00 93.25 972 GLU A C 1
ATOM 6883 O O . GLU A 1 972 ? -29.065 -2.532 55.441 1.00 93.25 972 GLU A O 1
ATOM 6888 N N . GLY A 1 973 ? -29.166 -1.234 53.615 1.00 95.81 973 GLY A N 1
ATOM 6889 C CA . GLY A 1 973 ? -28.917 0.050 54.266 1.00 95.81 973 GLY A CA 1
ATOM 6890 C C . GLY A 1 973 ? -30.178 0.907 54.418 1.00 95.81 973 GLY A C 1
ATOM 6891 O O . GLY A 1 973 ? -31.296 0.408 54.535 1.00 95.81 973 GLY A O 1
ATOM 6892 N N . THR A 1 974 ? -30.005 2.230 54.427 1.00 97.94 974 THR A N 1
ATOM 6893 C CA . THR A 1 974 ? -31.100 3.211 54.491 1.00 97.94 974 THR A CA 1
ATOM 6894 C C . THR A 1 974 ? -31.234 3.9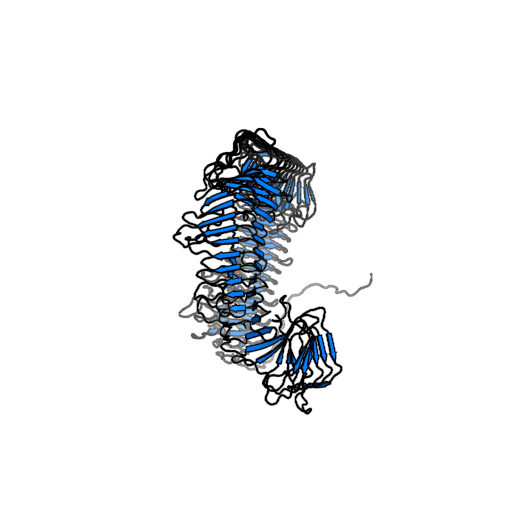77 53.179 1.00 97.94 974 THR A C 1
ATOM 6896 O O . THR A 1 974 ? -30.265 4.553 52.687 1.00 97.94 974 THR A O 1
ATOM 6899 N N . ILE A 1 975 ? -32.454 4.057 52.656 1.00 98.50 975 ILE A N 1
ATOM 6900 C CA . ILE A 1 975 ? -32.842 4.939 51.555 1.00 98.50 975 ILE A CA 1
ATOM 6901 C C . ILE A 1 975 ? -33.828 5.979 52.110 1.00 98.50 975 ILE A C 1
ATOM 6903 O O . ILE A 1 975 ? -34.796 5.619 52.780 1.00 98.50 975 ILE A O 1
ATOM 6907 N N . GLN A 1 976 ? -33.573 7.270 51.888 1.00 97.38 976 GLN A N 1
ATOM 6908 C CA . GLN A 1 976 ? -34.424 8.388 52.316 1.00 97.38 976 GLN A CA 1
ATOM 6909 C C . GLN A 1 976 ? -35.001 9.109 51.095 1.00 97.38 976 GLN A C 1
ATOM 6911 O O . GLN A 1 976 ? -34.279 9.839 50.413 1.00 97.38 976 GLN A O 1
ATOM 6916 N N . GLY A 1 977 ? -36.298 8.916 50.846 1.00 96.69 977 GLY A N 1
ATOM 6917 C CA . GLY A 1 977 ? -37.014 9.399 49.664 1.00 96.69 977 GLY A CA 1
ATOM 6918 C C . GLY A 1 977 ? -37.532 8.258 48.787 1.00 96.69 977 GLY A C 1
ATOM 6919 O O . GLY A 1 977 ? -37.238 7.088 49.029 1.00 96.69 977 GLY A O 1
ATOM 6920 N N . ASP A 1 978 ? -38.315 8.613 47.770 1.00 97.62 978 ASP A N 1
ATOM 6921 C CA . ASP A 1 978 ? -38.982 7.644 46.893 1.00 97.62 978 ASP A CA 1
ATOM 6922 C C . ASP A 1 978 ? -37.992 6.920 45.960 1.00 97.62 978 ASP A C 1
ATOM 6924 O O . ASP A 1 978 ? -36.941 7.456 45.600 1.00 97.62 978 ASP A O 1
ATOM 6928 N N . VAL A 1 979 ? -38.342 5.705 45.538 1.00 97.81 979 VAL A N 1
ATOM 6929 C CA . VAL A 1 979 ? -37.615 4.906 44.543 1.00 97.81 979 VAL A CA 1
ATOM 6930 C C . VAL A 1 979 ? -38.508 4.692 43.326 1.00 97.81 979 VAL A C 1
ATOM 6932 O O . VAL A 1 979 ? -39.632 4.218 43.462 1.00 97.81 979 VAL A O 1
ATOM 6935 N N . ILE A 1 980 ? -37.990 4.991 42.135 1.00 94.69 980 ILE A N 1
ATOM 6936 C CA . ILE A 1 980 ? -38.667 4.772 40.852 1.00 94.69 980 ILE A CA 1
ATOM 6937 C C . ILE A 1 980 ? -37.764 3.917 39.958 1.00 94.69 980 ILE A C 1
ATOM 6939 O O . ILE A 1 980 ? -36.687 4.366 39.575 1.00 94.69 980 ILE A O 1
ATOM 6943 N N . LEU A 1 981 ? -38.208 2.711 39.592 1.00 92.69 981 LEU A N 1
ATOM 6944 C CA . LEU A 1 981 ? -37.501 1.783 38.690 1.00 92.69 981 LEU A CA 1
ATOM 6945 C C . LEU A 1 981 ? -38.148 1.727 37.293 1.00 92.69 981 LEU A C 1
ATOM 6947 O O . LEU A 1 981 ? -38.274 0.667 36.688 1.00 92.69 981 LEU A O 1
ATOM 6951 N N . ARG A 1 982 ? -38.608 2.886 36.816 1.00 89.56 982 ARG A N 1
ATOM 6952 C CA . ARG A 1 982 ? -39.186 3.122 35.479 1.00 89.56 982 ARG A CA 1
ATOM 6953 C C . ARG A 1 982 ? -38.952 4.550 34.990 1.00 89.56 982 ARG A C 1
ATOM 6955 O O . ARG A 1 982 ? -39.784 5.158 34.317 1.00 89.56 982 ARG A O 1
ATOM 6962 N N . TYR A 1 983 ? -37.874 5.149 35.471 1.00 87.25 983 TYR A N 1
ATOM 6963 C CA . TYR A 1 983 ? -37.546 6.528 35.192 1.00 87.25 983 TYR A CA 1
ATOM 6964 C C . TYR A 1 983 ? -37.191 6.684 33.716 1.00 87.25 983 TYR A C 1
ATOM 6966 O O . TYR A 1 983 ? -36.219 6.112 33.226 1.00 87.25 983 TYR A O 1
ATOM 6974 N N . ASP A 1 984 ? -37.998 7.479 33.025 1.00 83.12 984 ASP A N 1
ATOM 6975 C CA . ASP A 1 984 ? -37.769 7.899 31.653 1.00 83.12 984 ASP A CA 1
ATOM 6976 C C . ASP A 1 984 ? -37.645 9.430 31.642 1.00 83.12 984 ASP A C 1
ATOM 6978 O O . ASP A 1 984 ? -38.666 10.127 31.697 1.00 83.12 984 ASP A O 1
ATOM 6982 N N . PRO A 1 985 ? -36.414 9.973 31.602 1.00 77.19 985 PRO A N 1
ATOM 6983 C CA . PRO A 1 985 ? -36.190 11.415 31.654 1.00 77.19 985 PRO A CA 1
ATOM 6984 C C . PRO A 1 985 ? -36.747 12.161 30.433 1.00 77.19 985 PRO A C 1
ATOM 6986 O O . PRO A 1 985 ? -36.914 13.379 30.495 1.00 77.19 985 PRO A O 1
ATOM 6989 N N . TYR A 1 986 ? -37.048 11.460 29.334 1.00 80.19 986 TYR A N 1
ATOM 6990 C CA . TYR A 1 986 ? -37.547 12.054 28.093 1.00 80.19 986 TYR A CA 1
ATOM 6991 C C . TYR A 1 986 ? -39.050 11.832 27.869 1.00 80.19 986 TYR A C 1
ATOM 6993 O O . TYR A 1 986 ? -39.633 12.452 26.979 1.00 80.19 986 TYR A O 1
ATOM 7001 N N . GLY A 1 987 ? -39.691 10.988 28.681 1.00 75.81 987 GLY A N 1
ATOM 7002 C CA . GLY A 1 987 ? -41.132 10.741 28.630 1.00 75.81 987 GLY A CA 1
ATOM 7003 C C . GLY A 1 987 ? -41.602 9.986 27.382 1.00 75.81 987 GLY A C 1
ATOM 7004 O O . GLY A 1 987 ? -42.764 10.113 26.995 1.00 75.81 987 GLY A O 1
ATOM 7005 N N . TYR A 1 988 ? -40.724 9.209 26.749 1.00 74.88 988 TYR A N 1
ATOM 7006 C CA . TYR A 1 988 ? -41.061 8.351 25.614 1.00 74.88 988 TYR A CA 1
ATOM 7007 C C . TYR A 1 988 ? -41.941 7.149 25.993 1.00 74.88 988 TYR A C 1
ATOM 7009 O O . TYR A 1 988 ? -42.598 6.577 25.125 1.00 74.88 988 TYR A O 1
ATOM 7017 N N . GLY A 1 989 ? -41.997 6.779 27.274 1.00 64.88 989 GLY A N 1
ATOM 7018 C CA . GLY A 1 989 ? -42.850 5.708 27.784 1.00 64.88 989 GLY A CA 1
ATOM 7019 C C . GLY A 1 989 ? -42.352 4.304 27.445 1.00 64.88 989 GLY A C 1
ATOM 7020 O O . GLY A 1 989 ? -43.163 3.379 27.413 1.00 64.88 989 GLY A O 1
ATOM 7021 N N . TYR A 1 990 ? -41.052 4.143 27.181 1.00 66.19 990 TYR A N 1
ATOM 7022 C CA . TYR A 1 990 ? -40.440 2.829 26.995 1.00 66.19 990 TYR A CA 1
ATOM 7023 C C . TYR A 1 990 ? -40.304 2.124 28.341 1.00 66.19 990 TYR A C 1
ATOM 7025 O O . TYR A 1 990 ? -39.631 2.609 29.245 1.00 66.19 990 TYR A O 1
ATOM 7033 N N . ASP A 1 991 ? -40.959 0.976 28.443 1.00 73.00 991 ASP A N 1
ATOM 7034 C CA . ASP A 1 991 ? -40.967 0.132 29.626 1.00 73.00 991 ASP A CA 1
ATOM 7035 C C . ASP A 1 991 ? -40.777 -1.306 29.145 1.00 73.00 991 ASP A C 1
ATOM 7037 O O . ASP A 1 991 ? -41.736 -1.981 28.775 1.00 73.00 991 ASP A O 1
ATOM 7041 N N . SER A 1 992 ? -39.522 -1.721 28.974 1.00 73.88 992 SER A N 1
ATOM 7042 C CA . SER A 1 992 ? -39.182 -2.955 28.247 1.00 73.88 992 SER A CA 1
ATOM 7043 C C . SER A 1 992 ? -38.598 -4.059 29.123 1.00 73.88 992 SER A C 1
ATOM 7045 O O . SER A 1 992 ? -38.185 -5.088 28.590 1.00 73.88 992 SER A O 1
ATOM 7047 N N . GLY A 1 993 ? -38.502 -3.851 30.436 1.00 83.19 993 GLY A N 1
ATOM 7048 C CA . GLY A 1 993 ? -37.887 -4.813 31.344 1.00 83.19 993 GLY A CA 1
ATOM 7049 C C . GLY A 1 993 ? -38.536 -4.830 32.719 1.00 83.19 993 GLY A C 1
ATOM 7050 O O . GLY A 1 993 ? -38.872 -3.780 33.256 1.00 83.19 993 GLY A O 1
ATOM 7051 N N . SER A 1 994 ? -38.640 -6.032 33.280 1.00 87.06 994 SER A N 1
ATOM 7052 C CA . SER A 1 994 ? -39.074 -6.307 34.649 1.00 87.06 994 SER A CA 1
ATOM 7053 C C . SER A 1 994 ? -38.097 -5.751 35.680 1.00 87.06 994 SER A C 1
ATOM 7055 O O . SER A 1 994 ? -36.919 -6.120 35.698 1.00 87.06 994 SER A O 1
ATOM 7057 N N . SER A 1 995 ? -38.586 -4.891 36.560 1.00 89.69 995 SER A N 1
ATOM 7058 C CA . SER A 1 995 ? -37.827 -4.320 37.665 1.00 89.69 995 SER A CA 1
ATOM 7059 C C . SER A 1 995 ? -37.858 -5.240 38.886 1.00 89.69 995 SER A C 1
ATOM 7061 O O . SER A 1 995 ? -38.850 -5.905 39.185 1.00 89.69 995 SER A O 1
ATOM 7063 N N . ILE A 1 996 ? -36.739 -5.291 39.613 1.00 90.12 996 ILE A N 1
ATOM 7064 C CA . ILE A 1 996 ? -36.581 -6.176 40.773 1.00 90.12 996 ILE A CA 1
ATOM 7065 C C . ILE A 1 996 ? -36.175 -5.348 41.990 1.00 90.12 996 ILE A C 1
ATOM 7067 O O . ILE A 1 996 ? -35.146 -4.671 41.976 1.00 90.12 996 ILE A O 1
ATOM 7071 N N . PHE A 1 997 ? -36.937 -5.465 43.076 1.00 92.50 997 PHE A N 1
ATOM 7072 C CA . PHE A 1 997 ? -36.588 -4.903 44.378 1.00 92.50 997 PHE A CA 1
ATOM 7073 C C . PHE A 1 997 ? -36.376 -6.006 45.417 1.00 92.50 997 PHE A C 1
ATOM 7075 O O . PHE A 1 997 ? -37.211 -6.890 45.594 1.00 92.50 997 PHE A O 1
ATOM 7082 N N . ILE A 1 998 ? -35.257 -5.944 46.133 1.00 89.88 998 ILE A N 1
ATOM 7083 C CA . ILE A 1 998 ? -34.845 -6.949 47.111 1.00 89.88 998 ILE A CA 1
ATOM 7084 C C . ILE A 1 998 ? -34.570 -6.239 48.430 1.00 89.88 998 ILE A C 1
ATOM 7086 O O . ILE A 1 998 ? -33.561 -5.543 48.569 1.00 89.88 998 ILE A O 1
ATOM 7090 N N . ASN A 1 999 ? -35.422 -6.451 49.428 1.00 90.31 999 ASN A N 1
ATOM 7091 C CA . ASN A 1 999 ? -35.124 -6.009 50.780 1.00 90.31 999 ASN A CA 1
ATOM 7092 C C . ASN A 1 999 ? -34.403 -7.112 51.555 1.00 90.31 999 ASN A C 1
ATOM 7094 O O . ASN A 1 999 ? -34.939 -8.202 51.748 1.00 90.31 999 ASN A O 1
ATOM 7098 N N . ARG A 1 1000 ? -33.198 -6.812 52.038 1.00 85.69 1000 ARG A N 1
ATOM 7099 C CA . ARG A 1 1000 ? -32.348 -7.707 52.835 1.00 85.69 1000 ARG A CA 1
ATOM 7100 C C . ARG A 1 1000 ? -32.116 -7.142 54.239 1.00 85.69 1000 ARG A C 1
ATOM 7102 O O . ARG A 1 1000 ? -31.016 -7.190 54.778 1.00 85.69 1000 ARG A O 1
ATOM 7109 N N . GLY A 1 1001 ? -33.174 -6.586 54.826 1.00 86.19 1001 GLY A N 1
ATOM 7110 C CA . GLY A 1 1001 ? -33.145 -5.984 56.162 1.00 86.19 1001 GLY A CA 1
ATOM 7111 C C . GLY A 1 1001 ? -32.803 -4.492 56.182 1.00 86.19 1001 GLY A C 1
ATOM 7112 O O . GLY A 1 1001 ? -32.508 -3.962 57.251 1.00 86.19 1001 GLY A O 1
ATOM 7113 N N . GLY A 1 1002 ? -32.840 -3.817 55.029 1.00 92.31 1002 GLY A N 1
ATOM 7114 C CA . GLY A 1 1002 ? -32.709 -2.366 54.944 1.00 92.31 1002 GLY A CA 1
ATOM 7115 C C . GLY A 1 1002 ? -34.036 -1.633 55.163 1.00 92.31 1002 GLY A C 1
ATOM 7116 O O . GLY A 1 1002 ? -35.093 -2.232 55.356 1.00 92.31 1002 GLY A O 1
ATOM 7117 N N . THR A 1 1003 ? -33.987 -0.301 55.115 1.00 95.94 1003 THR A N 1
ATOM 7118 C CA . THR A 1 1003 ? -35.167 0.575 55.191 1.00 95.94 1003 THR A CA 1
ATOM 7119 C C . THR A 1 1003 ? -35.230 1.501 53.982 1.00 95.94 1003 THR A C 1
ATOM 7121 O O . THR A 1 1003 ? -34.242 2.150 53.644 1.00 95.94 1003 THR A O 1
ATOM 7124 N N . LEU A 1 1004 ? -36.399 1.589 53.357 1.00 97.50 1004 LEU A N 1
ATOM 7125 C CA . LEU A 1 1004 ? -36.795 2.584 52.370 1.00 97.50 1004 LEU A CA 1
ATOM 7126 C C . LEU A 1 1004 ? -37.837 3.513 53.007 1.00 97.50 1004 LEU A C 1
ATOM 7128 O O . LEU A 1 1004 ? -39.008 3.162 53.142 1.00 97.50 1004 LEU A O 1
ATOM 7132 N N . ASN A 1 1005 ? -37.407 4.716 53.387 1.00 96.31 1005 ASN A N 1
ATOM 7133 C CA . ASN A 1 1005 ? -38.273 5.763 53.924 1.00 96.31 1005 ASN A CA 1
ATOM 7134 C C . ASN A 1 1005 ? -38.910 6.566 52.776 1.00 96.31 1005 ASN A C 1
ATOM 7136 O O . ASN A 1 1005 ? -38.508 7.703 52.514 1.00 96.31 1005 ASN A O 1
ATOM 7140 N N . GLY A 1 1006 ? -39.853 5.952 52.064 1.00 96.00 1006 GLY A N 1
ATOM 7141 C CA . GLY A 1 1006 ? -40.502 6.511 50.879 1.00 96.00 1006 GLY A CA 1
ATOM 7142 C C . GLY A 1 1006 ? -41.414 5.501 50.186 1.00 96.00 1006 GLY A C 1
ATOM 7143 O O . GLY A 1 1006 ? -41.642 4.403 50.699 1.00 96.00 1006 GLY A O 1
ATOM 7144 N N . ASN A 1 1007 ? -41.943 5.886 49.028 1.00 96.38 1007 ASN A N 1
ATOM 7145 C CA . ASN A 1 1007 ? -42.677 5.000 48.126 1.00 96.38 1007 ASN A CA 1
ATOM 7146 C C . ASN A 1 1007 ? -41.717 4.219 47.218 1.00 96.38 1007 ASN A C 1
ATOM 7148 O O . ASN A 1 1007 ? -40.638 4.705 46.875 1.00 96.38 1007 ASN A O 1
ATOM 7152 N N . LEU A 1 1008 ? -42.139 3.032 46.791 1.00 96.81 1008 LEU A N 1
ATOM 7153 C CA . LEU A 1 1008 ? -41.496 2.230 45.755 1.00 96.81 1008 LEU A CA 1
ATOM 7154 C C . LEU A 1 1008 ? -42.429 2.154 44.544 1.00 96.81 1008 LEU A C 1
ATOM 7156 O O . LEU A 1 1008 ? -43.548 1.667 44.664 1.00 96.81 1008 LEU A O 1
ATOM 7160 N N . THR A 1 1009 ? -41.962 2.597 43.382 1.00 95.19 1009 THR A N 1
ATOM 7161 C CA . THR A 1 1009 ? -42.665 2.441 42.105 1.00 95.19 1009 THR A CA 1
ATOM 7162 C C . THR A 1 1009 ? -41.824 1.591 41.165 1.00 95.19 1009 THR A C 1
ATOM 7164 O O . THR A 1 1009 ? -40.677 1.940 40.866 1.00 95.19 1009 THR A O 1
ATOM 7167 N N . LEU A 1 1010 ? -42.399 0.490 40.699 1.00 93.00 1010 LEU A N 1
ATOM 7168 C CA . LEU A 1 1010 ? -41.766 -0.446 39.778 1.00 93.00 1010 LEU A CA 1
ATOM 7169 C C . LEU A 1 1010 ? -42.158 -0.119 38.325 1.00 93.00 1010 LEU A C 1
ATOM 7171 O O . LEU A 1 1010 ? -42.522 1.025 38.026 1.00 93.00 1010 LEU A O 1
ATOM 7175 N N . SER A 1 1011 ? -41.955 -1.068 37.418 1.00 91.00 1011 SER A N 1
ATOM 7176 C CA . SER A 1 1011 ? -42.172 -0.915 35.982 1.00 91.00 1011 SER A CA 1
ATOM 7177 C C . SER A 1 1011 ? -43.630 -1.232 35.615 1.00 91.00 1011 SER A C 1
ATOM 7179 O O . SER A 1 1011 ? -44.489 -1.243 36.484 1.00 91.00 1011 SER A O 1
ATOM 7181 N N . LYS A 1 1012 ? -43.963 -1.346 34.327 1.00 88.44 1012 LYS A N 1
ATOM 7182 C CA . LYS A 1 1012 ? -45.266 -1.841 33.830 1.00 88.44 1012 LYS A CA 1
ATOM 7183 C C . LYS A 1 1012 ? -45.175 -3.276 33.291 1.00 88.44 1012 LYS A C 1
ATOM 7185 O O . LYS A 1 1012 ? -46.051 -3.699 32.530 1.00 88.44 1012 LYS A O 1
ATOM 7190 N N . ASN A 1 1013 ? -44.067 -3.955 33.563 1.00 89.75 1013 ASN A N 1
ATOM 7191 C CA . ASN A 1 1013 ? -43.829 -5.345 33.195 1.00 89.75 1013 ASN A CA 1
ATOM 7192 C C . ASN A 1 1013 ? -43.964 -6.241 34.430 1.00 89.75 1013 ASN A C 1
ATOM 7194 O O . ASN A 1 1013 ? -44.287 -5.771 35.506 1.00 89.75 1013 ASN A O 1
ATOM 7198 N N . ASP A 1 1014 ? -43.714 -7.538 34.263 1.00 89.62 1014 ASP A N 1
ATOM 7199 C CA . ASP A 1 1014 ? -43.828 -8.523 35.338 1.00 89.62 1014 ASP A CA 1
ATOM 7200 C C . ASP A 1 1014 ? -42.723 -8.311 36.387 1.00 89.62 1014 ASP A C 1
ATOM 7202 O O . ASP A 1 1014 ? -41.599 -8.790 36.204 1.00 89.62 1014 ASP A O 1
ATOM 7206 N N . ASP A 1 1015 ? -42.998 -7.562 37.454 1.00 90.38 1015 ASP A N 1
ATOM 7207 C CA . ASP A 1 1015 ? -41.995 -7.135 38.427 1.00 90.38 1015 ASP A CA 1
ATOM 7208 C C . ASP A 1 1015 ? -41.843 -8.117 39.600 1.00 90.38 1015 ASP A C 1
ATOM 7210 O O . ASP A 1 1015 ? -42.710 -8.946 39.886 1.00 90.38 1015 ASP A O 1
ATOM 7214 N N . ILE A 1 1016 ? -40.715 -8.039 40.318 1.00 90.19 1016 ILE A N 1
ATOM 7215 C CA . ILE A 1 1016 ? -40.448 -8.916 41.471 1.00 90.19 1016 ILE A CA 1
ATOM 7216 C C . ILE A 1 1016 ? -40.081 -8.097 42.707 1.00 90.19 1016 ILE A C 1
ATOM 7218 O O . ILE A 1 1016 ? -39.114 -7.331 42.703 1.00 90.19 1016 ILE A O 1
ATOM 7222 N N . VAL A 1 1017 ? -40.792 -8.343 43.810 1.00 92.19 1017 VAL A N 1
ATOM 7223 C CA . VAL A 1 1017 ? -40.434 -7.841 45.143 1.00 92.19 1017 VAL A CA 1
ATOM 7224 C C . VAL A 1 1017 ? -40.063 -9.001 46.053 1.00 92.19 1017 VAL A C 1
ATOM 7226 O O . VAL A 1 1017 ? -40.874 -9.885 46.304 1.00 92.19 1017 VAL A O 1
ATOM 7229 N N . ILE A 1 1018 ? -38.844 -8.981 46.591 1.00 90.56 1018 ILE A N 1
ATOM 7230 C CA . ILE A 1 1018 ? -38.354 -9.972 47.551 1.00 90.56 1018 ILE A CA 1
ATOM 7231 C C . ILE A 1 1018 ? -38.290 -9.348 48.946 1.00 90.56 1018 ILE A C 1
ATOM 7233 O O . ILE A 1 1018 ? -37.499 -8.435 49.189 1.00 90.56 1018 ILE A O 1
ATOM 7237 N N . ALA A 1 1019 ? -39.091 -9.876 49.872 1.00 90.50 1019 ALA A N 1
ATOM 7238 C CA . ALA A 1 1019 ? -39.155 -9.438 51.262 1.00 90.50 1019 ALA A CA 1
ATOM 7239 C C . ALA A 1 1019 ? -38.492 -10.465 52.188 1.00 90.50 1019 ALA A C 1
ATOM 7241 O O . ALA A 1 1019 ? -39.017 -11.566 52.399 1.00 90.50 1019 ALA A O 1
ATOM 7242 N N . LEU A 1 1020 ? -37.338 -10.112 52.760 1.00 87.38 1020 LEU A N 1
ATOM 7243 C CA . LEU A 1 1020 ? -36.655 -10.964 53.728 1.00 87.38 1020 LEU A CA 1
ATOM 7244 C C . LEU A 1 1020 ? -37.441 -11.031 55.042 1.00 87.38 1020 LEU A C 1
ATOM 7246 O O . LEU A 1 1020 ? -37.751 -10.014 55.658 1.00 87.38 1020 LEU A O 1
ATOM 7250 N N . ASN A 1 1021 ? -37.763 -12.249 55.473 1.00 84.19 1021 ASN A N 1
ATOM 7251 C CA . ASN A 1 1021 ? -38.553 -12.557 56.662 1.00 84.19 1021 ASN A CA 1
ATOM 7252 C C . ASN A 1 1021 ? -39.912 -11.824 56.707 1.00 84.19 1021 ASN A C 1
ATOM 7254 O O . ASN A 1 1021 ? -40.449 -11.559 57.781 1.00 84.19 1021 ASN A O 1
ATOM 7258 N N . GLY A 1 1022 ? -40.479 -11.530 55.530 1.00 78.19 1022 GLY A N 1
ATOM 7259 C CA . GLY A 1 1022 ? -41.774 -10.864 55.367 1.00 78.19 1022 GLY A CA 1
ATOM 7260 C C . GLY A 1 1022 ? -41.742 -9.338 55.476 1.00 78.19 1022 GLY A C 1
ATOM 7261 O O . GLY A 1 1022 ? -42.791 -8.718 55.322 1.00 78.19 1022 GLY A O 1
ATOM 7262 N N . ASP A 1 1023 ? -40.576 -8.729 55.703 1.00 87.19 1023 ASP A N 1
ATOM 7263 C CA . ASP A 1 1023 ? -40.429 -7.276 55.763 1.00 87.19 1023 ASP A CA 1
ATOM 7264 C C . ASP A 1 1023 ? -39.974 -6.718 54.406 1.00 87.19 1023 ASP A C 1
ATOM 7266 O O . ASP A 1 1023 ? -38.910 -7.064 53.883 1.00 87.19 1023 ASP A O 1
ATOM 7270 N N . THR A 1 1024 ? -40.784 -5.836 53.821 1.00 89.56 1024 THR A N 1
ATOM 7271 C CA . THR A 1 1024 ? -40.444 -5.127 52.579 1.00 89.56 1024 THR A CA 1
ATOM 7272 C C . THR A 1 1024 ? -39.469 -3.980 52.830 1.00 89.56 1024 THR A C 1
ATOM 7274 O O . THR A 1 1024 ? -38.836 -3.507 51.891 1.00 89.56 1024 THR A O 1
ATOM 7277 N N . GLY A 1 1025 ? -39.338 -3.515 54.076 1.00 91.88 1025 GLY A N 1
ATOM 7278 C CA . GLY A 1 1025 ? -38.528 -2.359 54.446 1.00 91.88 1025 GLY A CA 1
ATOM 7279 C C . GLY A 1 1025 ? -39.083 -1.031 53.927 1.00 91.88 1025 GLY A C 1
ATOM 7280 O O . GLY A 1 1025 ? -38.477 0.005 54.183 1.00 91.88 1025 GLY A O 1
ATOM 7281 N N . VAL A 1 1026 ? -40.211 -1.031 53.209 1.00 96.38 1026 VAL A N 1
ATOM 7282 C CA . VAL A 1 1026 ? -40.815 0.157 52.587 1.00 96.38 1026 VAL A CA 1
ATOM 7283 C C . VAL A 1 1026 ? -41.798 0.804 53.559 1.00 96.38 1026 VAL A C 1
ATOM 7285 O O . VAL A 1 1026 ? -42.774 0.179 53.964 1.00 96.38 1026 VAL A O 1
ATOM 7288 N N . SER A 1 1027 ? -41.567 2.066 53.928 1.00 94.50 1027 SER A N 1
ATOM 7289 C CA . SER A 1 1027 ? -42.465 2.803 54.830 1.00 94.50 1027 SER A CA 1
ATOM 7290 C C . SER A 1 1027 ? -43.692 3.400 54.129 1.00 94.50 1027 SER A C 1
ATOM 7292 O O . SER A 1 1027 ? -44.653 3.777 54.799 1.00 94.50 1027 SER A O 1
ATOM 7294 N N . GLY A 1 1028 ? -43.618 3.591 52.808 1.00 93.75 1028 GLY A N 1
ATOM 7295 C CA . GLY A 1 1028 ? -44.675 4.153 51.968 1.00 93.75 1028 GLY A CA 1
ATOM 7296 C C . GLY A 1 1028 ? -45.483 3.092 51.219 1.00 93.75 1028 GLY A C 1
ATOM 7297 O O . GLY A 1 1028 ? -45.697 1.983 51.703 1.00 93.75 1028 GLY A O 1
ATOM 7298 N N . THR A 1 1029 ? -45.955 3.454 50.028 1.00 93.94 1029 THR A N 1
ATOM 7299 C CA . THR A 1 1029 ? -46.689 2.551 49.128 1.00 93.94 1029 THR A CA 1
ATOM 7300 C C . THR A 1 1029 ? -45.747 1.806 48.188 1.00 93.94 1029 THR A C 1
ATOM 7302 O O . THR A 1 1029 ? -44.701 2.335 47.812 1.00 93.94 1029 THR A O 1
ATOM 7305 N N . ILE A 1 1030 ? -46.126 0.583 47.816 1.00 95.50 1030 ILE A N 1
ATOM 7306 C CA . ILE A 1 1030 ? -45.506 -0.175 46.728 1.00 95.50 1030 ILE A CA 1
ATOM 7307 C C . ILE A 1 1030 ? -46.497 -0.152 45.562 1.00 95.50 1030 ILE A C 1
ATOM 7309 O O . ILE A 1 1030 ? -47.626 -0.612 45.719 1.00 95.50 1030 ILE A O 1
ATOM 7313 N N . ASP A 1 1031 ? -46.087 0.430 44.438 1.00 94.19 1031 ASP A N 1
ATOM 7314 C CA . ASP A 1 1031 ? -46.860 0.528 43.199 1.00 94.19 1031 ASP A CA 1
ATOM 7315 C C . ASP A 1 1031 ? -46.167 -0.285 42.102 1.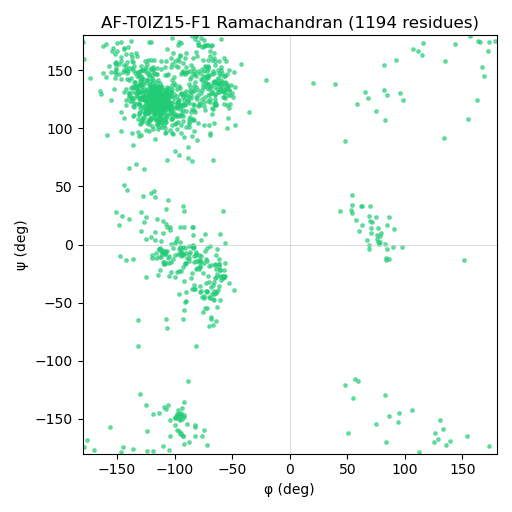00 94.19 1031 ASP A C 1
ATOM 7317 O O . ASP A 1 1031 ? -45.097 0.092 41.616 1.00 94.19 1031 ASP A O 1
ATOM 7321 N N . THR A 1 1032 ? -46.772 -1.417 41.764 1.00 89.88 1032 THR A N 1
ATOM 7322 C CA . THR A 1 1032 ? -46.345 -2.364 40.727 1.00 89.88 1032 THR A CA 1
ATOM 7323 C C . THR A 1 1032 ? -46.947 -2.051 39.352 1.00 89.88 1032 THR A C 1
ATOM 7325 O O . THR A 1 1032 ? -46.547 -2.620 38.351 1.00 89.88 1032 THR A O 1
ATOM 7328 N N . LEU A 1 1033 ? -47.877 -1.092 39.269 1.00 90.19 1033 LEU A N 1
ATOM 7329 C CA . LEU A 1 1033 ? -48.568 -0.700 38.040 1.00 90.19 1033 LEU A CA 1
ATOM 7330 C C . LEU A 1 1033 ? -49.299 -1.853 37.324 1.00 90.19 1033 LEU A C 1
ATOM 7332 O O . LEU A 1 1033 ? -50.347 -2.295 37.783 1.00 90.19 1033 LEU A O 1
ATOM 7336 N N . ALA A 1 1034 ? -48.866 -2.196 36.112 1.00 86.69 1034 ALA A N 1
ATOM 7337 C CA . ALA A 1 1034 ? -49.474 -3.203 35.253 1.00 86.69 1034 ALA A CA 1
ATOM 7338 C C . ALA A 1 1034 ? -48.442 -4.300 35.029 1.00 86.69 1034 ALA A C 1
ATOM 7340 O O . ALA A 1 1034 ? -47.257 -4.020 35.102 1.00 86.69 1034 ALA A O 1
ATOM 7341 N N . GLY A 1 1035 ? -48.891 -5.494 34.663 1.00 87.75 1035 GLY A N 1
ATOM 7342 C CA . GLY A 1 1035 ? -48.006 -6.644 34.549 1.00 87.75 1035 GLY A CA 1
ATOM 7343 C C . GLY A 1 1035 ? -48.532 -7.782 35.401 1.00 87.75 1035 GLY A C 1
ATOM 7344 O O . GLY A 1 1035 ? -49.691 -7.777 35.826 1.00 87.75 1035 GLY A O 1
ATOM 7345 N N . ILE A 1 1036 ? -47.705 -8.804 35.546 1.00 88.56 1036 ILE A N 1
ATOM 7346 C CA . ILE A 1 1036 ? -47.905 -9.910 36.467 1.00 88.56 1036 ILE A CA 1
ATOM 7347 C C . ILE A 1 1036 ? -46.800 -9.821 37.507 1.00 88.56 1036 ILE A C 1
ATOM 7349 O O . ILE A 1 1036 ? -45.671 -10.255 37.274 1.00 88.56 1036 ILE A O 1
ATOM 7353 N N . ASP A 1 1037 ? -47.143 -9.303 38.672 1.00 91.06 1037 ASP A N 1
ATOM 7354 C CA . ASP A 1 1037 ? -46.153 -8.963 39.675 1.00 91.06 1037 ASP A CA 1
ATOM 7355 C C . ASP A 1 1037 ? -46.034 -10.066 40.717 1.00 91.06 1037 ASP A C 1
ATOM 7357 O O . ASP A 1 1037 ? -47.021 -10.589 41.244 1.00 91.06 1037 ASP A O 1
ATOM 7361 N N . THR A 1 1038 ? -44.794 -10.432 41.028 1.00 90.50 1038 THR A N 1
ATOM 7362 C CA . THR A 1 1038 ? -44.476 -11.525 41.944 1.00 90.50 1038 THR A CA 1
ATOM 7363 C C . THR A 1 1038 ? -43.976 -10.990 43.278 1.00 90.50 1038 THR A C 1
ATOM 7365 O O . THR A 1 1038 ? -42.931 -10.339 43.363 1.00 90.50 1038 THR A O 1
ATOM 7368 N N . PHE A 1 1039 ? -44.673 -11.344 44.357 1.00 91.62 1039 PHE A N 1
ATOM 7369 C CA . PHE A 1 1039 ? -44.193 -11.112 45.716 1.00 91.62 1039 PHE A CA 1
ATOM 7370 C C . PHE A 1 1039 ? -43.527 -12.368 46.279 1.00 91.62 1039 PHE A C 1
ATOM 7372 O O . PHE A 1 1039 ? -44.152 -13.423 46.382 1.00 91.62 1039 PHE A O 1
ATOM 7379 N N . VAL A 1 1040 ? -42.265 -12.262 46.689 1.00 90.81 1040 VAL A N 1
ATOM 7380 C CA . VAL A 1 1040 ? -41.459 -13.385 47.174 1.00 90.81 1040 VAL A CA 1
ATOM 7381 C C . VAL A 1 1040 ? -41.183 -13.248 48.667 1.00 90.81 1040 VAL A C 1
ATOM 7383 O O . VAL A 1 1040 ? -40.513 -12.313 49.111 1.00 90.81 1040 VAL A O 1
ATOM 7386 N N . HIS A 1 1041 ? -41.625 -14.235 49.444 1.00 90.44 1041 HIS A N 1
ATOM 7387 C CA . HIS A 1 1041 ? -41.237 -14.382 50.844 1.00 90.44 1041 HIS A CA 1
ATOM 7388 C C . HIS A 1 1041 ? -39.886 -15.077 50.937 1.00 90.44 1041 HIS A C 1
ATOM 7390 O O . HIS A 1 1041 ? -39.753 -16.255 50.599 1.00 90.44 1041 HIS A O 1
ATOM 7396 N N . ALA A 1 1042 ? -38.878 -14.363 51.418 1.00 89.50 1042 ALA A N 1
ATOM 7397 C CA . ALA A 1 1042 ? -37.540 -14.910 51.524 1.00 89.50 1042 ALA A CA 1
ATOM 7398 C C . ALA A 1 1042 ? -37.153 -15.216 52.970 1.00 89.50 1042 ALA A C 1
ATOM 7400 O O . ALA A 1 1042 ? -37.534 -14.488 53.882 1.00 89.50 1042 ALA A O 1
ATOM 7401 N N . TYR A 1 1043 ? -36.363 -16.268 53.173 1.00 89.81 1043 TYR A N 1
ATOM 7402 C CA . TYR A 1 1043 ? -35.903 -16.705 54.490 1.00 89.81 1043 TYR A CA 1
ATOM 7403 C C . TYR A 1 1043 ? -34.397 -16.947 54.467 1.00 89.81 1043 TYR A C 1
ATOM 7405 O O . TYR A 1 1043 ? -33.894 -17.645 53.592 1.00 89.81 1043 TYR A O 1
ATOM 7413 N N . ASP A 1 1044 ? -33.689 -16.396 55.447 1.00 88.06 1044 ASP A N 1
ATOM 7414 C CA . ASP A 1 1044 ? -32.241 -16.552 55.659 1.00 88.06 1044 ASP A CA 1
ATOM 7415 C C . ASP A 1 1044 ? -31.898 -17.629 56.703 1.00 88.06 1044 ASP A C 1
ATOM 7417 O O . ASP A 1 1044 ? -30.742 -17.798 57.091 1.00 88.06 1044 ASP A O 1
ATOM 7421 N N . LYS A 1 1045 ? -32.910 -18.349 57.198 1.00 91.25 1045 LYS A N 1
ATOM 7422 C CA . LYS A 1 1045 ? -32.775 -19.436 58.171 1.00 91.25 1045 LYS A CA 1
ATOM 7423 C C . LYS A 1 1045 ? -33.679 -20.596 57.792 1.00 91.25 1045 LYS A C 1
ATOM 7425 O O . LYS A 1 1045 ? -34.811 -20.388 57.357 1.00 91.25 1045 LYS A O 1
ATOM 7430 N N . SER A 1 1046 ? -33.194 -21.817 58.016 1.00 94.44 1046 SER A N 1
ATOM 7431 C CA . SER A 1 1046 ? -33.969 -23.033 57.764 1.00 94.44 1046 SER A CA 1
ATOM 7432 C C . SER A 1 1046 ? -35.274 -23.015 58.552 1.00 94.44 1046 SER A C 1
ATOM 7434 O O . SER A 1 1046 ? -35.276 -22.825 59.770 1.00 94.44 1046 SER A O 1
ATOM 7436 N N . THR A 1 1047 ? -36.387 -23.211 57.854 1.00 94.69 1047 THR A N 1
ATOM 7437 C CA . THR A 1 1047 ? -37.722 -23.133 58.444 1.00 94.69 1047 THR A CA 1
ATOM 7438 C C . THR A 1 1047 ? -38.720 -23.980 57.660 1.00 94.69 1047 THR A C 1
ATOM 7440 O O . THR A 1 1047 ? -38.440 -24.454 56.557 1.00 94.69 1047 THR A O 1
ATOM 7443 N N . THR A 1 1048 ? -39.891 -24.202 58.251 1.00 93.12 1048 THR A N 1
ATOM 7444 C CA . THR A 1 1048 ? -41.036 -24.828 57.589 1.00 93.12 1048 THR A CA 1
ATOM 7445 C C . THR A 1 1048 ? -42.151 -23.804 57.447 1.00 93.12 1048 THR A C 1
ATOM 7447 O O . THR A 1 1048 ? -42.541 -23.178 58.432 1.00 93.12 1048 THR A O 1
ATOM 7450 N N . VAL A 1 1049 ? -42.672 -23.645 56.233 1.00 90.56 1049 VAL A N 1
ATOM 7451 C CA . VAL A 1 1049 ? -43.789 -22.750 55.923 1.00 90.56 1049 VAL A CA 1
ATOM 7452 C C . VAL A 1 1049 ? -44.985 -23.603 55.518 1.00 90.56 1049 VAL A C 1
ATOM 7454 O O . VAL A 1 1049 ? -44.904 -24.409 54.591 1.00 90.56 1049 VAL A O 1
ATOM 7457 N N . ALA A 1 1050 ? -46.094 -23.453 56.237 1.00 88.44 1050 ALA A N 1
ATOM 7458 C CA . ALA A 1 1050 ? -47.358 -24.080 55.878 1.00 88.44 1050 ALA A CA 1
ATOM 7459 C C . ALA A 1 1050 ? -48.098 -23.173 54.889 1.00 88.44 1050 ALA A C 1
ATOM 7461 O O . ALA A 1 1050 ? -48.483 -22.064 55.250 1.00 88.44 1050 ALA A O 1
ATOM 7462 N N . LEU A 1 1051 ? -48.277 -23.630 53.648 1.00 82.94 1051 LEU A N 1
ATOM 7463 C CA . LEU A 1 1051 ? -49.089 -22.938 52.650 1.00 82.94 1051 LEU A CA 1
ATOM 7464 C 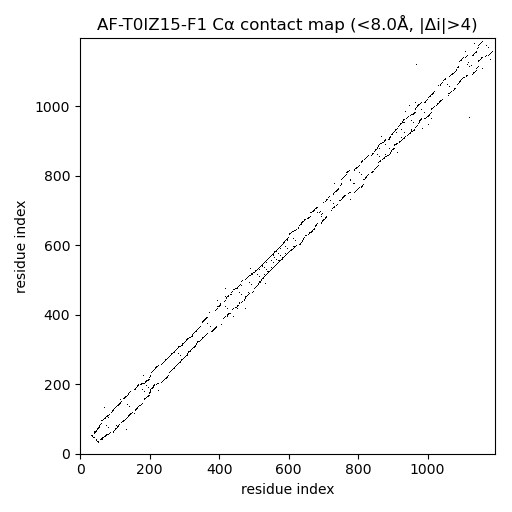C . LEU A 1 1051 ? -50.533 -23.412 52.783 1.00 82.94 1051 LEU A C 1
ATOM 7466 O O . LEU A 1 1051 ? -50.961 -24.338 52.098 1.00 82.94 1051 LEU A O 1
ATOM 7470 N N . ASP A 1 1052 ? -51.274 -22.798 53.700 1.00 72.69 1052 ASP A N 1
ATOM 7471 C CA . ASP A 1 1052 ? -52.727 -22.930 53.735 1.00 72.69 1052 ASP A CA 1
ATOM 7472 C C . ASP A 1 1052 ? -53.391 -21.957 52.740 1.00 72.69 1052 ASP A C 1
ATOM 7474 O O . ASP A 1 1052 ? -52.734 -21.152 52.070 1.00 72.69 1052 ASP A O 1
ATOM 7478 N N . ALA A 1 1053 ? -54.719 -22.026 52.624 1.00 60.66 1053 ALA A N 1
ATOM 7479 C CA . ALA A 1 1053 ? -55.494 -21.133 51.762 1.00 60.66 1053 ALA A CA 1
ATOM 7480 C C . ALA A 1 1053 ? -55.415 -19.639 52.164 1.00 60.66 1053 ALA A C 1
ATOM 7482 O O . ALA A 1 1053 ? -56.000 -18.804 51.478 1.00 60.66 1053 ALA A O 1
ATOM 7483 N N . GLY A 1 1054 ? -54.741 -19.287 53.268 1.00 64.06 1054 GLY A N 1
ATOM 7484 C CA . GLY A 1 1054 ? -54.625 -17.926 53.788 1.00 64.06 1054 GLY A CA 1
ATOM 7485 C C . GLY A 1 1054 ? -53.399 -17.147 53.303 1.00 64.06 1054 GLY A C 1
ATOM 7486 O O . GLY A 1 1054 ? -53.424 -15.918 53.357 1.00 64.06 1054 GLY A O 1
ATOM 7487 N N . ILE A 1 1055 ? -52.346 -17.811 52.805 1.00 77.31 1055 ILE A N 1
ATOM 7488 C CA . ILE A 1 1055 ? -51.165 -17.119 52.259 1.00 77.31 1055 ILE A CA 1
ATOM 7489 C C . ILE A 1 1055 ? -51.434 -16.723 50.802 1.00 77.31 1055 ILE A C 1
ATOM 7491 O O . ILE A 1 1055 ? -51.297 -17.527 49.870 1.00 77.31 1055 ILE A O 1
ATOM 7495 N N . MET A 1 1056 ? -51.827 -15.461 50.639 1.00 76.69 1056 MET A N 1
ATOM 7496 C CA . MET A 1 1056 ? -52.083 -14.797 49.363 1.00 76.69 1056 MET A CA 1
ATOM 7497 C C . MET A 1 1056 ? -51.027 -13.717 49.101 1.00 76.69 1056 MET A C 1
ATOM 7499 O O . MET A 1 1056 ? -50.509 -13.144 50.065 1.00 76.69 1056 MET A O 1
ATOM 7503 N N . PRO A 1 1057 ? -50.715 -13.423 47.826 1.00 83.00 1057 PRO A N 1
ATOM 7504 C CA . PRO A 1 1057 ? -49.883 -12.275 47.497 1.00 83.00 1057 PRO A CA 1
ATOM 7505 C C . PRO A 1 1057 ? -50.504 -10.980 48.067 1.00 83.00 1057 PRO A C 1
ATOM 7507 O O . PRO A 1 1057 ? -51.736 -10.871 48.141 1.00 83.00 1057 PRO A O 1
ATOM 7510 N N . PRO A 1 1058 ? -49.688 -10.009 48.522 1.00 86.75 1058 PRO A N 1
ATOM 7511 C CA . PRO A 1 1058 ? -50.185 -8.712 48.968 1.00 86.75 1058 PRO A CA 1
ATOM 7512 C C . PRO A 1 1058 ? -50.987 -7.996 47.873 1.00 86.75 1058 PRO A C 1
ATOM 7514 O O . PRO A 1 1058 ? -50.847 -8.284 46.687 1.00 86.75 1058 PRO A O 1
ATOM 7517 N N . ALA A 1 1059 ? -51.817 -7.026 48.265 1.00 83.44 1059 ALA A N 1
ATOM 7518 C CA . ALA A 1 1059 ? -52.543 -6.207 47.297 1.00 83.44 1059 ALA A CA 1
ATOM 7519 C C . ALA A 1 1059 ? -51.565 -5.528 46.318 1.00 83.44 1059 ALA A C 1
ATOM 7521 O O . ALA A 1 1059 ? -50.598 -4.911 46.762 1.00 83.44 1059 ALA A O 1
ATOM 7522 N N . GLY A 1 1060 ? -51.841 -5.647 45.016 1.00 85.62 1060 GLY A N 1
ATOM 7523 C CA . GLY A 1 1060 ? -50.957 -5.184 43.938 1.00 85.62 1060 GLY A CA 1
ATOM 7524 C C . GLY A 1 1060 ? -50.065 -6.272 43.328 1.00 85.62 1060 GLY A C 1
ATOM 7525 O O . GLY A 1 1060 ? -49.340 -5.973 42.396 1.00 85.62 1060 GLY A O 1
ATOM 7526 N N . PHE A 1 1061 ? -50.114 -7.513 43.821 1.00 91.50 1061 PHE A N 1
ATOM 7527 C CA . PHE A 1 1061 ? -49.356 -8.635 43.260 1.00 91.50 1061 PHE A CA 1
ATOM 7528 C C . PHE A 1 1061 ? -50.288 -9.770 42.827 1.00 91.50 1061 PHE A C 1
ATOM 7530 O O . PHE A 1 1061 ? -51.204 -10.155 43.562 1.00 91.50 1061 PHE A O 1
ATOM 7537 N N . GLU A 1 1062 ? -50.039 -10.338 41.650 1.00 90.38 1062 GLU A N 1
ATOM 7538 C CA . GLU A 1 1062 ? -50.796 -11.461 41.096 1.00 90.38 1062 GLU A CA 1
ATOM 7539 C C . GLU A 1 1062 ? -50.184 -12.813 41.462 1.00 90.38 1062 GLU A C 1
ATOM 7541 O O . GLU A 1 1062 ? -50.923 -13.793 41.596 1.00 90.38 1062 GLU A O 1
ATOM 7546 N N . ASP A 1 1063 ? -48.858 -12.863 41.618 1.00 88.88 1063 ASP A N 1
ATOM 7547 C CA . ASP A 1 1063 ? -48.092 -14.086 41.830 1.00 88.88 1063 ASP A CA 1
ATOM 7548 C C . ASP A 1 1063 ? -47.356 -14.091 43.176 1.00 88.88 1063 ASP A C 1
ATOM 7550 O O . ASP A 1 1063 ? -46.985 -13.069 43.758 1.00 88.88 1063 ASP A O 1
ATOM 7554 N N . LEU A 1 1064 ? -47.162 -15.303 43.694 1.00 88.44 1064 LEU A N 1
ATOM 7555 C CA . LEU A 1 1064 ? -46.524 -15.563 44.978 1.00 88.44 1064 LEU A CA 1
ATOM 7556 C C . LEU A 1 1064 ? -45.263 -16.395 44.762 1.00 88.44 1064 LEU A C 1
ATOM 7558 O O . LEU A 1 1064 ? -45.253 -17.347 43.976 1.00 88.44 1064 LEU A O 1
ATOM 7562 N N . GLY A 1 1065 ? -44.221 -16.088 45.526 1.00 90.75 1065 GLY A N 1
ATOM 7563 C CA . GLY A 1 1065 ? -43.006 -16.875 45.538 1.00 90.75 1065 GLY A CA 1
ATOM 7564 C C . GLY A 1 1065 ? -42.368 -17.051 46.907 1.00 90.75 1065 GLY A C 1
ATOM 7565 O O . GLY A 1 1065 ? -42.732 -16.402 47.889 1.00 90.75 1065 GLY A O 1
ATOM 7566 N N . PHE A 1 1066 ? -41.382 -17.943 46.953 1.00 90.56 1066 PHE A N 1
ATOM 7567 C CA . PHE A 1 1066 ? -40.589 -18.243 48.140 1.00 90.56 1066 PHE A CA 1
ATOM 7568 C C . PHE A 1 1066 ? -39.107 -18.334 47.799 1.00 90.56 1066 PHE A C 1
ATOM 7570 O O . PHE A 1 1066 ? -38.739 -18.912 46.779 1.00 90.56 1066 PHE A O 1
ATOM 7577 N N . ALA A 1 1067 ? -38.247 -17.806 48.665 1.00 89.75 1067 ALA A N 1
ATOM 7578 C CA . ALA A 1 1067 ? -36.805 -17.899 48.476 1.00 89.75 1067 ALA A CA 1
ATOM 7579 C C . ALA A 1 1067 ? -36.069 -18.403 49.720 1.00 89.75 1067 ALA A C 1
ATOM 7581 O O . ALA A 1 1067 ? -36.389 -18.019 50.846 1.00 89.75 1067 ALA A O 1
ATOM 7582 N N . ALA A 1 1068 ? -35.059 -19.245 49.499 1.00 89.25 1068 ALA A N 1
ATOM 7583 C CA . ALA A 1 1068 ? -34.135 -19.720 50.527 1.00 89.25 1068 ALA A CA 1
ATOM 7584 C C . ALA A 1 1068 ? -32.764 -19.058 50.328 1.00 89.25 1068 ALA A C 1
ATOM 7586 O O . ALA A 1 1068 ? -32.063 -19.373 49.366 1.00 89.25 1068 ALA A O 1
ATOM 7587 N N . TYR A 1 1069 ? -32.398 -18.147 51.231 1.00 84.56 1069 TYR A N 1
ATOM 7588 C CA . TYR A 1 1069 ? -31.124 -17.430 51.215 1.00 84.56 1069 TYR A CA 1
ATOM 7589 C C . TYR A 1 1069 ? -30.077 -18.119 52.091 1.00 84.56 1069 TYR A C 1
ATOM 7591 O O . TYR A 1 1069 ? -30.310 -18.367 53.274 1.00 84.56 1069 TYR A O 1
ATOM 7599 N N . GLY A 1 1070 ? -28.901 -18.354 51.521 1.00 82.44 1070 GLY A N 1
ATOM 7600 C CA . GLY A 1 1070 ? -27.779 -19.068 52.108 1.00 82.44 1070 GLY A CA 1
ATOM 7601 C C . GLY A 1 1070 ? -27.759 -20.535 51.684 1.00 82.44 1070 GLY A C 1
ATOM 7602 O O . GLY A 1 1070 ? -28.745 -21.253 51.832 1.00 82.44 1070 GLY A O 1
ATOM 7603 N N . THR A 1 1071 ? -26.600 -21.011 51.223 1.00 84.88 1071 THR A N 1
ATOM 7604 C CA . THR A 1 1071 ? -26.427 -22.397 50.739 1.00 84.88 1071 THR A CA 1
ATOM 7605 C C . THR A 1 1071 ? -26.778 -23.497 51.754 1.00 84.88 1071 THR A C 1
ATOM 7607 O O . THR A 1 1071 ? -27.111 -24.609 51.345 1.00 84.88 1071 THR A O 1
ATOM 7610 N N . ASP A 1 1072 ? -26.761 -23.183 53.056 1.00 87.38 1072 ASP A N 1
ATOM 7611 C CA . ASP A 1 1072 ? -27.123 -24.094 54.155 1.00 87.38 1072 ASP A CA 1
ATOM 7612 C C . ASP A 1 1072 ? -28.594 -23.966 54.605 1.00 87.38 1072 ASP A C 1
ATOM 7614 O O . ASP A 1 1072 ? -29.060 -24.712 55.473 1.00 87.38 1072 ASP A O 1
ATOM 7618 N N . THR A 1 1073 ? -29.342 -23.020 54.036 1.00 91.56 1073 THR A N 1
ATOM 7619 C CA . THR A 1 1073 ? -30.738 -22.768 54.392 1.00 91.56 1073 THR A CA 1
ATOM 7620 C C . THR A 1 1073 ? -31.649 -23.775 53.705 1.00 91.56 1073 THR A C 1
ATOM 7622 O O . THR A 1 1073 ? -31.644 -23.911 52.483 1.00 91.56 1073 THR A O 1
ATOM 7625 N N . VAL A 1 1074 ? -32.471 -24.466 54.496 1.00 95.00 1074 VAL A N 1
ATOM 7626 C CA . VAL A 1 1074 ? -33.482 -25.414 54.018 1.00 95.00 1074 VAL A CA 1
ATOM 7627 C C . VAL A 1 1074 ? -34.870 -24.873 54.330 1.00 95.00 1074 VAL A C 1
ATOM 7629 O O . VAL A 1 1074 ? -35.288 -24.825 55.488 1.00 95.00 1074 VAL A O 1
ATOM 7632 N N . LEU A 1 1075 ? -35.599 -24.493 53.288 1.00 94.75 1075 LEU A N 1
ATOM 7633 C CA . LEU A 1 1075 ? -36.985 -24.060 53.372 1.00 94.75 1075 LEU A CA 1
ATOM 7634 C C . LEU A 1 1075 ? -37.900 -25.229 53.003 1.00 94.75 1075 LEU A C 1
ATOM 7636 O O . LEU A 1 1075 ? -37.926 -25.661 51.855 1.00 94.75 1075 LEU A O 1
ATOM 7640 N N . THR A 1 1076 ? -38.651 -25.753 53.970 1.00 95.38 1076 THR A N 1
ATOM 7641 C CA . THR A 1 1076 ? -39.644 -26.807 53.713 1.00 95.38 1076 THR A CA 1
ATOM 7642 C C . THR A 1 1076 ? -41.020 -26.181 53.563 1.00 95.38 1076 THR A C 1
ATOM 7644 O O . THR A 1 1076 ? -41.522 -25.549 54.487 1.00 95.38 1076 THR A O 1
ATOM 7647 N N . LEU A 1 1077 ? -41.642 -26.349 52.406 1.00 93.50 1077 LEU A N 1
ATOM 7648 C CA . LEU A 1 1077 ? -42.996 -25.884 52.147 1.00 93.50 1077 LEU A CA 1
ATOM 7649 C C . LEU A 1 1077 ? -43.961 -27.059 52.347 1.00 93.50 1077 LEU A C 1
ATOM 7651 O O . LEU A 1 1077 ? -43.736 -28.115 51.768 1.00 93.50 1077 LEU A O 1
ATOM 7655 N N . THR A 1 1078 ? -45.013 -26.908 53.156 1.00 92.38 1078 THR A N 1
ATOM 7656 C CA . THR A 1 1078 ? -45.951 -27.997 53.525 1.00 92.38 1078 THR A CA 1
ATOM 7657 C C . THR A 1 1078 ? -47.409 -27.589 53.307 1.00 92.38 1078 THR A C 1
ATOM 7659 O O . THR A 1 1078 ? -47.727 -26.403 53.380 1.00 92.38 1078 THR A O 1
ATOM 7662 N N . GLY A 1 1079 ? -48.304 -28.556 53.073 1.00 86.75 1079 GLY A N 1
ATOM 7663 C CA . GLY A 1 1079 ? -49.756 -28.332 52.993 1.00 86.75 1079 GLY A CA 1
ATOM 7664 C C . GLY A 1 1079 ? -50.399 -28.854 51.703 1.00 86.75 1079 GLY A C 1
ATOM 7665 O O . GLY A 1 1079 ? -49.817 -29.665 50.985 1.00 86.75 1079 GLY A O 1
ATOM 7666 N N . GLU A 1 1080 ? -51.605 -28.373 51.404 1.00 83.75 1080 GLU A N 1
ATOM 7667 C CA . GLU A 1 1080 ? -52.291 -28.590 50.125 1.00 83.75 1080 GLU A CA 1
ATOM 7668 C C . GLU A 1 1080 ? -52.693 -27.232 49.545 1.00 83.75 1080 GLU A C 1
ATOM 7670 O O . GLU A 1 1080 ? -53.276 -26.405 50.251 1.00 83.75 1080 GLU A O 1
ATOM 7675 N N . ARG A 1 1081 ? -52.395 -26.991 48.264 1.00 80.25 1081 ARG A N 1
ATOM 7676 C CA . ARG A 1 1081 ? -52.679 -25.713 47.599 1.00 80.25 1081 ARG A CA 1
ATOM 7677 C C . ARG A 1 1081 ? -53.369 -25.942 46.260 1.00 80.25 1081 ARG A C 1
ATOM 7679 O O . ARG A 1 1081 ? -52.963 -26.795 45.473 1.00 80.25 1081 ARG A O 1
ATOM 7686 N N . SER A 1 1082 ? -54.385 -25.133 45.987 1.00 76.25 1082 SER A N 1
ATOM 7687 C CA . SER A 1 1082 ? -54.961 -24.987 44.652 1.00 76.25 1082 SER A CA 1
ATOM 7688 C C . SER A 1 1082 ? -54.702 -23.574 44.167 1.00 76.25 1082 SER A C 1
ATOM 7690 O O . SER A 1 1082 ? -55.042 -22.612 44.849 1.00 76.25 1082 SER A O 1
ATOM 7692 N N . GLN A 1 1083 ? -54.078 -23.452 43.002 1.00 73.00 1083 GLN A N 1
ATOM 7693 C CA . GLN A 1 1083 ? -53.705 -22.173 42.412 1.00 73.00 1083 GLN A CA 1
ATOM 7694 C C . GLN A 1 1083 ? -53.895 -22.213 40.899 1.00 73.00 1083 GLN A C 1
ATOM 7696 O O . GLN A 1 1083 ? -53.866 -23.277 40.282 1.00 73.00 1083 GLN A O 1
ATOM 7701 N N . THR A 1 1084 ? -54.127 -21.046 40.308 1.00 73.31 1084 THR A N 1
ATOM 7702 C CA . THR A 1 1084 ? -54.315 -20.888 38.861 1.00 73.31 1084 THR A CA 1
ATOM 7703 C C . THR A 1 1084 ? -53.026 -20.497 38.134 1.00 73.31 1084 THR A C 1
ATOM 7705 O O . THR A 1 1084 ? -53.011 -20.481 36.904 1.00 73.31 1084 THR A O 1
ATOM 7708 N N . ARG A 1 1085 ? -51.957 -20.186 38.878 1.00 79.62 1085 ARG A N 1
ATOM 7709 C CA . ARG A 1 1085 ? -50.658 -19.701 38.392 1.00 79.62 1085 ARG A CA 1
ATOM 7710 C C . ARG A 1 1085 ? -49.517 -20.415 39.137 1.00 79.62 1085 ARG A C 1
ATOM 7712 O O . ARG A 1 1085 ? -49.753 -20.863 40.262 1.00 79.62 1085 ARG A O 1
ATOM 7719 N N . PRO A 1 1086 ? -48.330 -20.571 38.526 1.00 84.81 1086 PRO A N 1
ATOM 7720 C CA . PRO A 1 1086 ? -47.211 -21.288 39.134 1.00 84.81 1086 PRO A CA 1
ATOM 7721 C C . PRO A 1 1086 ? -46.646 -20.569 40.362 1.00 84.81 1086 PRO A C 1
ATOM 7723 O O . PRO A 1 1086 ? -46.617 -19.344 40.422 1.00 84.81 1086 PRO A O 1
ATOM 7726 N N . LEU A 1 1087 ? -46.118 -21.342 41.313 1.00 88.56 1087 LEU A N 1
ATOM 7727 C CA . LEU A 1 1087 ? -45.368 -20.802 42.447 1.00 88.56 1087 LEU A CA 1
ATOM 7728 C C . LEU A 1 1087 ? -43.922 -20.503 42.028 1.00 88.56 1087 LEU A C 1
ATOM 7730 O O . LEU A 1 1087 ? -43.233 -21.396 41.526 1.00 88.56 1087 LEU A O 1
ATOM 7734 N N . PHE A 1 1088 ? -43.449 -19.278 42.262 1.00 89.56 1088 PHE A N 1
ATOM 7735 C CA . PHE A 1 1088 ? -42.067 -18.893 41.966 1.00 89.56 1088 PHE A CA 1
ATOM 7736 C C . PHE A 1 1088 ? -41.129 -19.253 43.126 1.00 89.56 1088 PHE A C 1
ATOM 7738 O O . PHE A 1 1088 ? -41.365 -18.860 44.264 1.00 89.56 1088 PHE A O 1
ATOM 7745 N N . LEU A 1 1089 ? -40.050 -19.988 42.873 1.00 90.44 1089 LEU A N 1
ATOM 7746 C CA . LEU A 1 1089 ? -39.080 -20.394 43.893 1.00 90.44 1089 LEU A CA 1
ATOM 7747 C C . LEU A 1 1089 ? -37.681 -19.904 43.527 1.00 90.44 1089 LEU A C 1
ATOM 7749 O O . LEU A 1 1089 ? -37.231 -20.181 42.425 1.00 90.44 1089 LEU A O 1
ATOM 7753 N N . ALA A 1 1090 ? -36.968 -19.236 44.432 1.00 87.69 1090 ALA A N 1
ATOM 7754 C CA . ALA A 1 1090 ? -35.648 -18.652 44.148 1.00 87.69 1090 ALA A CA 1
ATOM 7755 C C . ALA A 1 1090 ? -34.629 -18.859 45.286 1.00 87.69 1090 ALA A C 1
ATOM 7757 O O . ALA A 1 1090 ? -34.968 -19.364 46.358 1.00 87.69 1090 ALA A O 1
ATOM 7758 N N . GLY A 1 1091 ? -33.376 -18.454 45.066 1.00 84.12 1091 GLY A N 1
ATOM 7759 C CA . GLY A 1 1091 ? -32.317 -18.467 46.084 1.00 84.12 1091 GLY A CA 1
ATOM 7760 C C . GLY A 1 1091 ? -31.199 -19.470 45.819 1.00 84.12 1091 GLY A C 1
ATOM 7761 O O . GLY A 1 1091 ? -31.183 -20.170 44.811 1.00 84.12 1091 GLY A O 1
ATOM 7762 N N . ASP A 1 1092 ? -30.244 -19.526 46.741 1.00 83.00 1092 ASP A N 1
ATOM 7763 C CA . ASP A 1 1092 ? -29.045 -20.373 46.690 1.00 83.00 1092 ASP A CA 1
ATOM 7764 C C . ASP A 1 1092 ? -29.082 -21.541 47.696 1.00 83.00 1092 ASP A C 1
ATOM 7766 O O . ASP A 1 1092 ? -28.197 -22.403 47.687 1.00 83.00 1092 ASP A O 1
ATOM 7770 N N . GLY A 1 1093 ? -30.111 -21.589 48.546 1.00 88.56 1093 GLY A N 1
ATOM 7771 C CA . GLY A 1 1093 ? -30.363 -22.669 49.497 1.00 88.56 1093 GLY A CA 1
ATOM 7772 C C . GLY A 1 1093 ? -31.072 -23.891 48.901 1.00 88.56 1093 GLY A C 1
ATOM 7773 O O . GLY A 1 1093 ? -31.047 -24.163 47.696 1.00 88.56 1093 GLY A O 1
ATOM 7774 N N . THR A 1 1094 ? -31.722 -24.659 49.775 1.00 92.88 1094 THR A N 1
ATOM 7775 C CA . THR A 1 1094 ? -32.559 -25.809 49.411 1.00 92.88 1094 THR A CA 1
ATOM 7776 C C . THR A 1 1094 ? -34.024 -25.511 49.693 1.00 92.88 1094 THR A C 1
ATOM 7778 O O . THR A 1 1094 ? -34.378 -25.166 50.818 1.00 92.88 1094 THR A O 1
ATOM 7781 N N . ILE A 1 1095 ? -34.895 -25.709 48.705 1.00 94.94 1095 ILE A N 1
ATOM 7782 C CA . ILE A 1 1095 ? -36.346 -25.686 48.902 1.00 94.94 1095 ILE A CA 1
ATOM 7783 C C . ILE A 1 1095 ? -36.885 -27.110 48.778 1.00 94.94 1095 ILE A C 1
ATOM 7785 O O . ILE A 1 1095 ? -36.714 -27.765 47.750 1.00 94.94 1095 ILE A O 1
ATOM 7789 N N . VAL A 1 1096 ? -37.541 -27.581 49.837 1.00 96.38 1096 VAL A N 1
ATOM 7790 C CA . VAL A 1 1096 ? -38.199 -28.886 49.903 1.00 96.38 1096 VAL A CA 1
ATOM 7791 C C . VAL A 1 1096 ? -39.702 -28.687 49.752 1.00 96.38 1096 VAL A C 1
ATOM 7793 O O . VAL A 1 1096 ? -40.346 -28.102 50.619 1.00 96.38 1096 VAL A O 1
ATOM 7796 N N . ASN A 1 1097 ? -40.264 -29.171 48.651 1.00 94.62 1097 ASN A N 1
ATOM 7797 C CA . ASN A 1 1097 ? -41.694 -29.161 48.393 1.00 94.62 1097 ASN A CA 1
ATOM 7798 C C . ASN A 1 1097 ? -42.371 -30.416 48.966 1.00 94.62 1097 ASN A C 1
ATOM 7800 O O . ASN A 1 1097 ? -42.298 -31.492 48.368 1.00 94.62 1097 ASN A O 1
ATOM 7804 N N . ASP A 1 1098 ? -43.084 -30.240 50.078 1.00 93.62 1098 ASP A N 1
ATOM 7805 C CA . ASP A 1 1098 ? -44.050 -31.190 50.647 1.00 93.62 1098 ASP A CA 1
ATOM 7806 C C . ASP A 1 1098 ? -45.505 -30.753 50.382 1.00 93.62 1098 ASP A C 1
ATOM 7808 O O . ASP A 1 1098 ? -46.432 -31.256 51.018 1.00 93.62 1098 ASP A O 1
ATOM 7812 N N . ILE A 1 1099 ? -45.730 -29.807 49.462 1.00 89.50 1099 ILE A N 1
ATOM 7813 C CA . ILE A 1 1099 ? -47.075 -29.332 49.125 1.00 89.50 1099 ILE A CA 1
ATOM 7814 C C . ILE A 1 1099 ? -47.671 -30.167 48.003 1.00 89.50 1099 ILE A C 1
ATOM 7816 O O . ILE A 1 1099 ? -47.083 -30.295 46.925 1.00 89.50 1099 ILE A O 1
ATOM 7820 N N . VAL A 1 1100 ? -48.887 -30.664 48.222 1.00 87.88 1100 VAL A N 1
ATOM 7821 C CA . VAL A 1 1100 ? -49.714 -31.215 47.143 1.00 87.88 1100 VAL A CA 1
ATOM 7822 C C . VAL A 1 1100 ? -50.365 -30.063 46.381 1.00 87.88 1100 VAL A C 1
ATOM 7824 O O . VAL A 1 1100 ? -51.130 -29.287 46.957 1.00 87.88 1100 VAL A O 1
ATOM 7827 N N . MET A 1 1101 ? -50.065 -29.949 45.087 1.00 85.62 1101 MET A N 1
ATOM 7828 C CA . MET A 1 1101 ? -50.616 -28.905 44.223 1.00 85.62 1101 MET A CA 1
ATOM 7829 C C . MET A 1 1101 ? -51.727 -29.464 43.343 1.00 85.62 1101 MET A C 1
ATOM 7831 O O . MET A 1 1101 ? -51.463 -30.210 42.402 1.00 85.62 1101 MET A O 1
ATOM 7835 N N . ASN A 1 1102 ? -52.968 -29.090 43.661 1.00 77.50 1102 ASN A N 1
ATOM 7836 C CA . ASN A 1 1102 ? -54.181 -29.505 42.957 1.00 77.50 1102 ASN A CA 1
ATOM 7837 C C . ASN A 1 1102 ? -54.654 -28.365 42.043 1.00 77.50 1102 ASN A C 1
ATOM 7839 O O . ASN A 1 1102 ? -55.241 -27.392 42.519 1.00 77.50 1102 ASN A O 1
ATOM 7843 N N . GLU A 1 1103 ? -54.410 -28.464 40.737 1.00 72.19 1103 GLU A N 1
ATOM 7844 C CA . GLU A 1 1103 ? -54.617 -27.350 39.802 1.00 72.19 1103 GLU A CA 1
ATOM 7845 C C . GLU A 1 1103 ? -55.818 -27.564 38.875 1.00 72.19 1103 GLU A C 1
ATOM 7847 O O . GLU A 1 1103 ? -55.722 -28.178 37.814 1.00 72.19 1103 GLU A O 1
ATOM 7852 N N . THR A 1 1104 ? -56.969 -27.009 39.253 1.00 62.09 1104 THR A N 1
ATOM 7853 C CA . THR A 1 1104 ? -58.147 -26.881 38.379 1.00 62.09 1104 THR A CA 1
ATOM 7854 C C . THR A 1 1104 ? -58.211 -25.479 37.776 1.00 62.09 1104 THR A C 1
ATOM 7856 O O . THR A 1 1104 ? -58.376 -24.506 38.505 1.00 62.09 1104 THR A O 1
ATOM 7859 N N . GLY A 1 1105 ? -58.124 -25.373 36.444 1.00 60.41 1105 GLY A N 1
ATOM 7860 C CA . GLY A 1 1105 ? -58.278 -24.102 35.716 1.00 60.41 1105 GLY A CA 1
ATOM 7861 C C . GLY A 1 1105 ? -57.014 -23.238 35.598 1.00 60.41 1105 GLY A C 1
ATOM 7862 O O . GLY A 1 1105 ? -57.127 -22.054 35.299 1.00 60.41 1105 GLY A O 1
ATOM 7863 N N . ALA A 1 1106 ? -55.824 -23.801 35.830 1.00 65.94 1106 ALA A N 1
ATOM 7864 C CA . ALA A 1 1106 ? -54.565 -23.062 35.768 1.00 65.94 1106 ALA A CA 1
ATOM 7865 C C . ALA A 1 1106 ? -54.151 -22.654 34.337 1.00 65.94 1106 ALA A C 1
ATOM 7867 O O . ALA A 1 1106 ? -54.327 -23.406 33.371 1.00 65.94 1106 ALA A O 1
ATOM 7868 N N . THR A 1 1107 ? -53.549 -21.472 34.211 1.00 63.19 1107 THR A N 1
ATOM 7869 C CA . THR A 1 1107 ? -53.047 -20.897 32.957 1.00 63.19 1107 THR A CA 1
ATOM 7870 C C . THR A 1 1107 ? -51.530 -21.077 32.878 1.00 63.19 1107 THR A C 1
ATOM 7872 O O . THR A 1 1107 ? -50.783 -20.271 33.421 1.00 63.19 1107 THR A O 1
ATOM 7875 N N . GLY A 1 1108 ? -51.058 -22.142 32.225 1.00 69.75 1108 GLY A N 1
ATOM 7876 C CA . GLY A 1 1108 ? -49.623 -22.397 32.016 1.00 69.75 1108 GLY A CA 1
ATOM 7877 C C . GLY A 1 1108 ? -49.213 -23.846 32.301 1.00 69.75 1108 GLY A C 1
ATOM 7878 O O . GLY A 1 1108 ? -49.934 -24.542 33.000 1.00 69.75 1108 GLY A O 1
ATOM 7879 N N . PRO A 1 1109 ? -48.094 -24.342 31.746 1.00 74.19 1109 PRO A N 1
ATOM 7880 C CA . PRO A 1 1109 ? -47.758 -25.768 31.761 1.00 74.19 1109 PRO A CA 1
ATOM 7881 C C . PRO A 1 1109 ? -47.177 -26.284 33.090 1.00 74.19 1109 PRO A C 1
ATOM 7883 O O . PRO A 1 1109 ? -47.006 -27.499 33.239 1.00 74.19 1109 PRO A O 1
ATOM 7886 N N . THR A 1 1110 ? -46.857 -25.391 34.032 1.00 84.12 1110 THR A N 1
ATOM 7887 C CA . THR A 1 1110 ? -46.099 -25.694 35.250 1.00 84.12 1110 THR A CA 1
ATOM 7888 C C . THR A 1 1110 ? -46.824 -25.295 36.529 1.00 84.12 1110 THR A C 1
ATOM 7890 O O . THR A 1 1110 ? -47.526 -24.290 36.569 1.00 84.12 1110 THR A O 1
ATOM 7893 N N . SER A 1 1111 ? -46.590 -26.076 37.584 1.00 85.38 1111 SER A N 1
ATOM 7894 C CA . SER A 1 1111 ? -46.977 -25.780 38.965 1.00 85.38 1111 SER A CA 1
ATOM 7895 C C . SER A 1 1111 ? -45.940 -24.928 39.690 1.00 85.38 1111 SER A C 1
ATOM 7897 O O . SER A 1 1111 ? -46.271 -24.177 40.607 1.00 85.38 1111 SER A O 1
ATOM 7899 N N . ILE A 1 1112 ? -44.670 -25.058 39.299 1.00 88.50 1112 ILE A N 1
ATOM 7900 C CA . ILE A 1 1112 ? -43.532 -24.379 39.922 1.00 88.50 1112 ILE A CA 1
ATOM 7901 C C . ILE A 1 1112 ? -42.633 -23.792 38.841 1.00 88.50 1112 ILE A C 1
ATOM 7903 O O . ILE A 1 1112 ? -42.277 -24.483 37.879 1.00 88.50 1112 ILE A O 1
ATOM 7907 N N . THR A 1 1113 ? -42.218 -22.548 39.063 1.00 89.12 1113 THR A N 1
ATOM 7908 C CA . THR A 1 1113 ? -41.145 -21.887 38.322 1.00 89.12 1113 THR A CA 1
ATOM 7909 C C . THR A 1 1113 ? -39.938 -21.714 39.243 1.00 89.12 1113 THR A C 1
ATOM 7911 O O . THR A 1 1113 ? -40.060 -21.115 40.307 1.00 89.12 1113 THR A O 1
ATOM 7914 N N . LEU A 1 1114 ? -38.780 -22.249 38.863 1.00 87.38 1114 LEU A N 1
ATOM 7915 C CA . LEU A 1 1114 ? -37.528 -22.155 39.617 1.00 87.38 1114 LEU A CA 1
ATOM 7916 C C . LEU A 1 1114 ? -36.667 -21.014 39.058 1.00 87.38 1114 LEU A C 1
ATOM 7918 O O . LEU A 1 1114 ? -36.326 -21.038 37.884 1.00 87.38 1114 LEU A O 1
ATOM 7922 N N . GLY A 1 1115 ? -36.287 -20.044 39.880 1.00 79.00 1115 GLY A N 1
ATOM 7923 C CA . GLY A 1 1115 ? -35.280 -19.023 39.602 1.00 79.00 1115 GLY A CA 1
ATOM 7924 C C . GLY A 1 1115 ? -35.428 -18.264 38.275 1.00 79.00 1115 GLY A C 1
ATOM 7925 O O . GLY A 1 1115 ? -36.469 -18.252 37.620 1.00 79.00 1115 GLY A O 1
ATOM 7926 N N . SER A 1 1116 ? -34.340 -17.617 37.861 1.00 73.62 1116 SER A N 1
ATOM 7927 C CA . SER A 1 1116 ? -34.191 -16.996 36.540 1.00 73.62 1116 SER A CA 1
ATOM 7928 C C . SER A 1 1116 ? -32.714 -17.005 36.102 1.00 73.62 1116 SER A C 1
ATOM 7930 O O . SER A 1 1116 ? -31.825 -17.380 36.879 1.00 73.62 1116 SER A O 1
ATOM 7932 N N . ALA A 1 1117 ? -32.443 -16.595 34.855 1.00 64.81 1117 ALA A N 1
ATOM 7933 C CA . ALA A 1 1117 ? -31.082 -16.456 34.315 1.00 64.81 1117 ALA A CA 1
ATOM 7934 C C . ALA A 1 1117 ? -30.232 -15.440 35.099 1.00 64.81 1117 ALA A C 1
ATOM 7936 O O . ALA A 1 1117 ? -29.012 -15.549 35.152 1.00 64.81 1117 ALA A O 1
ATOM 7937 N N . THR A 1 1118 ? -30.886 -14.467 35.729 1.00 61.09 1118 THR A N 1
ATOM 7938 C CA . THR A 1 1118 ? -30.297 -13.393 36.533 1.00 61.09 1118 THR A CA 1
ATOM 7939 C C . THR A 1 1118 ? -30.839 -13.460 37.960 1.00 61.09 1118 THR A C 1
ATOM 7941 O O . THR A 1 1118 ? -31.250 -12.430 38.489 1.00 61.09 1118 THR A O 1
ATOM 7944 N N . ASP A 1 1119 ? -30.903 -14.679 38.532 1.00 64.75 1119 ASP A N 1
ATOM 7945 C CA . ASP A 1 1119 ? -31.688 -14.999 39.737 1.00 64.75 1119 ASP A CA 1
ATOM 7946 C C . ASP A 1 1119 ? -31.711 -13.839 40.737 1.00 64.75 1119 ASP A C 1
ATOM 7948 O O . ASP A 1 1119 ? -30.663 -13.485 41.291 1.00 64.75 1119 ASP A O 1
ATOM 7952 N N . PRO A 1 1120 ? -32.895 -13.242 40.964 1.00 59.72 1120 PRO A N 1
ATOM 7953 C CA . PRO A 1 1120 ? -33.042 -12.066 41.804 1.00 59.72 1120 PRO A CA 1
ATOM 7954 C C . PRO A 1 1120 ? -32.614 -12.323 43.256 1.00 59.72 1120 PRO A C 1
ATOM 7956 O O . PRO A 1 1120 ? -32.349 -11.377 43.988 1.00 59.72 1120 PRO A O 1
ATOM 7959 N N . ALA A 1 1121 ? -32.486 -13.579 43.687 1.00 58.25 1121 ALA A N 1
ATOM 7960 C CA . ALA A 1 1121 ? -31.967 -13.933 45.000 1.00 58.25 1121 ALA A CA 1
ATOM 7961 C C . ALA A 1 1121 ? -30.459 -14.262 45.022 1.00 58.25 1121 ALA A C 1
ATOM 7963 O O . ALA A 1 1121 ? -29.891 -14.458 46.093 1.00 58.25 1121 ALA A O 1
ATOM 7964 N N . ASN A 1 1122 ? -29.751 -14.254 43.891 1.00 61.81 1122 ASN A N 1
ATOM 7965 C CA . ASN A 1 1122 ? -28.308 -14.492 43.866 1.00 61.81 1122 ASN A CA 1
ATOM 7966 C C . ASN A 1 1122 ? -27.518 -13.167 43.890 1.00 61.81 1122 ASN A C 1
ATOM 7968 O O . ASN A 1 1122 ? -27.488 -12.395 42.929 1.00 61.81 1122 ASN A O 1
ATOM 7972 N N . SER A 1 1123 ? -26.843 -12.896 45.013 1.00 48.03 1123 SER A N 1
ATOM 7973 C CA . SER A 1 1123 ? -26.103 -11.651 45.294 1.00 48.03 1123 SER A CA 1
ATOM 7974 C C . SER A 1 1123 ? -24.958 -11.341 44.322 1.00 48.03 1123 SER A C 1
ATOM 7976 O O . SER A 1 1123 ? -24.590 -10.176 44.193 1.00 48.03 1123 SER A O 1
ATOM 7978 N N . VAL A 1 1124 ? -24.422 -12.338 43.612 1.00 46.38 1124 VAL A N 1
ATOM 7979 C CA . VAL A 1 1124 ? -23.331 -12.164 42.631 1.00 46.38 1124 VAL A CA 1
ATOM 7980 C C . VAL A 1 1124 ? -23.818 -12.032 41.184 1.00 46.38 1124 VAL A C 1
ATOM 7982 O O . VAL A 1 1124 ? -23.025 -11.749 40.293 1.00 46.38 1124 VAL A O 1
ATOM 7985 N N . GLY A 1 1125 ? -25.124 -12.166 40.920 1.00 50.09 1125 GLY A N 1
ATOM 7986 C CA . GLY A 1 1125 ? -25.678 -12.078 39.560 1.00 50.09 1125 GLY A CA 1
ATOM 7987 C C . GLY A 1 1125 ? -25.355 -13.242 38.631 1.00 50.09 1125 GLY A C 1
ATOM 7988 O O . GLY A 1 1125 ? -25.649 -13.149 37.444 1.00 50.09 1125 GLY A O 1
ATOM 7989 N N . ALA A 1 1126 ? -24.780 -14.325 39.154 1.00 53.25 1126 ALA A N 1
ATOM 7990 C CA . ALA A 1 1126 ? -24.901 -15.623 38.509 1.00 53.25 1126 ALA A CA 1
ATOM 7991 C C . ALA A 1 1126 ? -26.377 -16.050 38.569 1.00 53.25 1126 ALA A C 1
ATOM 7993 O O . ALA A 1 1126 ? -27.076 -15.704 39.524 1.00 53.25 1126 ALA A O 1
ATOM 7994 N N . GLY A 1 1127 ? -26.871 -16.778 37.568 1.00 62.69 1127 GLY A N 1
ATOM 7995 C CA . GLY A 1 1127 ? -28.239 -17.289 37.612 1.00 62.69 1127 GLY A CA 1
ATOM 7996 C C . GLY A 1 1127 ? -28.485 -18.218 38.812 1.00 62.69 1127 GLY A C 1
ATOM 7997 O O . GLY A 1 1127 ? -27.586 -18.514 39.603 1.00 62.69 1127 GLY A O 1
ATOM 7998 N N . SER A 1 1128 ? -29.723 -18.684 38.964 1.00 70.88 1128 SER A N 1
ATOM 7999 C CA . SER A 1 1128 ? -30.149 -19.477 40.119 1.00 70.88 1128 SER A CA 1
ATOM 8000 C C . SER A 1 1128 ? -29.274 -20.688 40.419 1.00 70.88 1128 SER A C 1
ATOM 8002 O O . SER A 1 1128 ? -29.028 -21.525 39.545 1.00 70.88 1128 SER A O 1
ATOM 8004 N N . THR A 1 1129 ? -28.852 -20.785 41.682 1.00 78.94 1129 THR A N 1
ATOM 8005 C CA . THR A 1 1129 ? -28.100 -21.903 42.270 1.00 78.94 1129 THR A CA 1
ATOM 8006 C C . THR A 1 1129 ? -28.964 -22.755 43.209 1.00 78.94 1129 THR A C 1
ATOM 8008 O O . THR A 1 1129 ? -28.445 -23.597 43.950 1.00 78.94 1129 THR A O 1
ATOM 8011 N N . LEU A 1 1130 ? -30.287 -22.584 43.138 1.00 87.25 1130 LEU A N 1
ATOM 8012 C CA . LEU A 1 1130 ? -31.274 -23.264 43.967 1.00 87.25 1130 LEU A CA 1
ATOM 8013 C C . LEU A 1 1130 ? -31.143 -24.791 43.893 1.00 87.25 1130 LEU A C 1
ATOM 8015 O O . LEU A 1 1130 ? -30.961 -25.379 42.822 1.00 87.25 1130 LEU A O 1
ATOM 8019 N N . THR A 1 1131 ? -31.293 -25.449 45.040 1.00 91.00 1131 THR A N 1
ATOM 8020 C CA . THR A 1 1131 ? -31.513 -26.899 45.124 1.00 91.00 1131 THR A CA 1
ATOM 8021 C C . THR A 1 1131 ? -32.994 -27.149 45.395 1.00 91.00 1131 THR A C 1
ATOM 8023 O O . THR A 1 1131 ? -33.512 -26.737 46.428 1.00 91.00 1131 THR A O 1
ATOM 8026 N N . PHE A 1 1132 ? -33.688 -27.822 44.482 1.00 93.94 1132 PHE A N 1
ATOM 8027 C CA . PHE A 1 1132 ? -35.111 -28.126 44.622 1.00 93.94 1132 PHE A CA 1
ATOM 8028 C C . PHE A 1 1132 ? -35.330 -29.611 44.925 1.00 93.94 1132 PHE A C 1
ATOM 8030 O O . PHE A 1 1132 ? -34.843 -30.474 44.197 1.00 93.94 1132 PHE A O 1
ATOM 8037 N N . VAL A 1 1133 ? -36.078 -29.923 45.984 1.00 96.44 1133 VAL A N 1
ATOM 8038 C CA . VAL A 1 1133 ? -36.451 -31.296 46.353 1.00 96.44 1133 VAL A CA 1
ATOM 8039 C C . VAL A 1 1133 ? -37.967 -31.416 46.323 1.00 96.44 1133 VAL A C 1
ATOM 8041 O O . VAL A 1 1133 ? -38.642 -30.793 47.134 1.00 96.44 1133 VAL A O 1
ATOM 8044 N N . ASN A 1 1134 ? -38.523 -32.231 45.432 1.00 95.88 1134 ASN A N 1
ATOM 8045 C CA . ASN A 1 1134 ? -39.961 -32.495 45.406 1.00 95.88 1134 ASN A CA 1
ATOM 8046 C C . ASN A 1 1134 ? -40.282 -33.810 46.117 1.00 95.88 1134 ASN A C 1
ATOM 8048 O O . ASN A 1 1134 ? -39.861 -34.860 45.645 1.00 95.88 1134 ASN A O 1
ATOM 8052 N N . ARG A 1 1135 ? -41.068 -33.789 47.198 1.00 95.81 1135 ARG A N 1
ATOM 8053 C CA . ARG A 1 1135 ? -41.567 -35.003 47.879 1.00 95.81 1135 ARG A CA 1
ATOM 8054 C C . ARG A 1 1135 ? -43.085 -35.174 47.783 1.00 95.81 1135 ARG A C 1
ATOM 8056 O O . ARG A 1 1135 ? -43.609 -36.195 48.220 1.00 95.81 1135 ARG A O 1
ATOM 8063 N N . ALA A 1 1136 ? -43.784 -34.210 47.191 1.00 92.00 1136 ALA A N 1
ATOM 8064 C CA . ALA A 1 1136 ? -45.236 -34.209 47.061 1.00 92.00 1136 ALA A CA 1
ATOM 8065 C C . ALA A 1 1136 ? -45.710 -34.411 45.611 1.00 92.00 1136 ALA A C 1
ATOM 8067 O O . ALA A 1 1136 ? -44.928 -34.736 44.714 1.00 92.00 1136 ALA A O 1
ATOM 8068 N N . THR A 1 1137 ? -47.022 -34.287 45.394 1.00 90.50 1137 THR A N 1
ATOM 8069 C CA . THR A 1 1137 ? -47.644 -34.417 44.069 1.00 90.50 1137 THR A CA 1
ATOM 8070 C C . THR A 1 1137 ? -47.871 -33.041 43.456 1.00 90.50 1137 THR A C 1
ATOM 8072 O O . THR A 1 1137 ? -48.585 -32.219 44.029 1.00 90.50 1137 THR A O 1
ATOM 8075 N N . LEU A 1 1138 ? -47.290 -32.814 42.280 1.00 90.38 1138 LEU A N 1
ATOM 8076 C CA . LEU A 1 1138 ? -47.513 -31.647 41.435 1.00 90.38 1138 LEU A CA 1
ATOM 8077 C C . LEU A 1 1138 ? -48.436 -32.037 40.281 1.00 90.38 1138 LEU A C 1
ATOM 8079 O O . LEU A 1 1138 ? -48.107 -32.931 39.495 1.00 90.38 1138 LEU A O 1
ATOM 8083 N N . ALA A 1 1139 ? -49.593 -31.378 40.185 1.00 85.06 1139 ALA A N 1
ATOM 8084 C CA . ALA A 1 1139 ? -50.550 -31.639 39.115 1.00 85.06 1139 ALA A CA 1
ATOM 8085 C C . ALA A 1 1139 ? -50.064 -31.212 37.722 1.00 85.06 1139 ALA A C 1
ATOM 8087 O O . ALA A 1 1139 ? -50.618 -31.674 36.724 1.00 85.06 1139 ALA A O 1
ATOM 8088 N N . ARG A 1 1140 ? -49.041 -30.353 37.648 1.00 85.88 1140 ARG A N 1
ATOM 8089 C CA . ARG A 1 1140 ? -48.391 -29.910 36.410 1.00 85.88 1140 ARG A CA 1
ATOM 8090 C C . ARG A 1 1140 ? -46.864 -29.911 36.566 1.00 85.88 1140 ARG A C 1
ATOM 8092 O O . ARG A 1 1140 ? -46.325 -30.351 37.584 1.00 85.88 1140 ARG A O 1
ATOM 8099 N N . GLY A 1 1141 ? -46.162 -29.452 35.528 1.00 87.94 1141 GLY A N 1
ATOM 8100 C CA . GLY A 1 1141 ? -44.709 -29.574 35.440 1.00 87.94 1141 GLY A CA 1
ATOM 8101 C C . GLY A 1 1141 ? -43.920 -28.617 36.339 1.00 87.94 1141 GLY A C 1
ATOM 8102 O O . GLY A 1 1141 ? -44.471 -27.726 36.981 1.00 87.94 1141 GLY A O 1
ATOM 8103 N N . VAL A 1 1142 ? -42.598 -28.761 36.337 1.00 90.62 1142 VAL A N 1
ATOM 8104 C CA . VAL A 1 1142 ? -41.644 -27.832 36.966 1.00 90.62 1142 VAL A CA 1
ATOM 8105 C C . VAL A 1 1142 ? -40.731 -27.274 35.884 1.00 90.62 1142 VAL A C 1
ATOM 8107 O O . VAL A 1 1142 ? -40.181 -28.052 35.104 1.00 90.62 1142 VAL A O 1
ATOM 8110 N N . ALA A 1 1143 ? -40.535 -25.957 35.832 1.00 89.44 1143 ALA A N 1
ATOM 8111 C CA . ALA A 1 1143 ? -39.588 -25.359 34.892 1.00 89.44 1143 ALA A CA 1
ATOM 8112 C C . ALA A 1 1143 ? -38.731 -24.263 35.517 1.00 89.44 1143 ALA A C 1
ATOM 8114 O O . ALA A 1 1143 ? -39.134 -23.658 36.500 1.00 89.44 1143 ALA A O 1
ATOM 8115 N N . GLY A 1 1144 ? -37.572 -23.980 34.927 1.00 88.75 1144 GLY A N 1
ATOM 8116 C CA . GLY A 1 1144 ? -36.746 -22.826 35.276 1.00 88.75 1144 GLY A CA 1
ATOM 8117 C C . GLY A 1 1144 ? -35.280 -23.176 35.510 1.00 88.75 1144 GLY A C 1
ATOM 8118 O O . GLY A 1 1144 ? -34.759 -24.107 34.910 1.00 88.75 1144 GLY A O 1
ATOM 8119 N N . TYR A 1 1145 ? -34.607 -22.417 36.360 1.00 87.50 1145 TYR A N 1
ATOM 8120 C CA . TYR A 1 1145 ? -33.187 -22.485 36.654 1.00 87.50 1145 TYR A CA 1
ATOM 8121 C C . TYR A 1 1145 ? -32.929 -23.107 38.027 1.00 87.50 1145 TYR A C 1
ATOM 8123 O O . TYR A 1 1145 ? -33.537 -22.702 39.016 1.00 87.50 1145 TYR A O 1
ATOM 8131 N N . ALA A 1 1146 ? -32.014 -24.074 38.103 1.00 87.62 1146 ALA A N 1
ATOM 8132 C CA . ALA A 1 1146 ? -31.609 -24.694 39.365 1.00 87.62 1146 ALA A CA 1
ATOM 8133 C C . ALA A 1 1146 ? -30.211 -25.321 39.263 1.00 87.62 1146 ALA A C 1
ATOM 8135 O O . ALA A 1 1146 ? -29.793 -25.773 38.196 1.00 87.62 1146 ALA A O 1
ATOM 8136 N N . ARG A 1 1147 ? -29.514 -25.429 40.399 1.00 87.56 1147 ARG A N 1
ATOM 8137 C CA . ARG A 1 1147 ? -28.270 -26.211 40.534 1.00 87.56 1147 ARG A CA 1
ATOM 8138 C C . ARG A 1 1147 ? -28.556 -27.705 40.651 1.00 87.56 1147 ARG A C 1
ATOM 8140 O O . ARG A 1 1147 ? -27.791 -28.538 40.163 1.00 87.56 1147 ARG A O 1
ATOM 8147 N N . ALA A 1 1148 ? -29.644 -28.059 41.326 1.00 90.06 1148 ALA A N 1
ATOM 8148 C CA . ALA A 1 1148 ? -30.029 -29.447 41.510 1.00 90.06 1148 ALA A CA 1
ATOM 8149 C C . ALA A 1 1148 ? -31.542 -29.607 41.637 1.00 90.06 1148 ALA A C 1
ATOM 8151 O O . ALA A 1 1148 ? -32.216 -28.759 42.221 1.00 90.06 1148 ALA A O 1
ATOM 8152 N N . LEU A 1 1149 ? -32.049 -30.729 41.129 1.00 93.25 1149 LEU A N 1
ATOM 8153 C CA . LEU A 1 1149 ? -33.430 -31.163 41.300 1.00 93.25 1149 LEU A CA 1
ATOM 8154 C C . LEU A 1 1149 ? -33.448 -32.626 41.761 1.00 93.25 1149 LEU A C 1
ATOM 8156 O O . LEU A 1 1149 ? -32.933 -33.500 41.065 1.00 93.25 1149 LEU A O 1
ATOM 8160 N N . ASP A 1 1150 ? -34.040 -32.889 42.927 1.00 95.81 1150 ASP A N 1
ATOM 8161 C CA . ASP A 1 1150 ? -34.295 -34.233 43.459 1.00 95.81 1150 ASP A CA 1
ATOM 8162 C C . ASP A 1 1150 ? -35.805 -34.488 43.559 1.00 95.81 1150 ASP A C 1
ATOM 8164 O O . ASP A 1 1150 ? -36.487 -33.963 44.439 1.00 95.81 1150 ASP A O 1
ATOM 8168 N N . ASN A 1 1151 ? -36.350 -35.276 42.635 1.00 95.50 1151 ASN A N 1
ATOM 8169 C CA . ASN A 1 1151 ? -37.752 -35.668 42.651 1.00 95.50 1151 ASN A CA 1
ATOM 8170 C C . ASN A 1 1151 ? -37.935 -37.013 43.365 1.00 95.50 1151 ASN A C 1
ATOM 8172 O O . ASN A 1 1151 ? -37.540 -38.062 42.860 1.00 95.50 1151 ASN A O 1
ATOM 8176 N N . GLN A 1 1152 ? -38.598 -36.983 44.512 1.00 96.81 1152 GLN A N 1
ATOM 8177 C CA . GLN A 1 1152 ? -39.014 -38.130 45.325 1.00 96.81 1152 GLN A CA 1
ATOM 8178 C C . GLN A 1 1152 ? -40.546 -38.323 45.297 1.00 96.81 1152 GLN A C 1
ATOM 8180 O O . GLN A 1 1152 ? -41.042 -39.379 45.681 1.00 96.81 1152 GLN A O 1
ATOM 8185 N N . GLY A 1 1153 ? -41.292 -37.307 44.843 1.00 92.94 1153 GLY A N 1
ATOM 8186 C CA . GLY A 1 1153 ? -42.753 -37.287 44.732 1.00 92.94 1153 GLY A CA 1
ATOM 8187 C C . GLY A 1 1153 ? -43.277 -37.573 43.318 1.00 92.94 1153 GLY A C 1
ATOM 8188 O O . GLY A 1 1153 ? -42.665 -38.312 42.551 1.00 92.94 1153 GLY A O 1
ATOM 8189 N N . THR A 1 1154 ? -44.424 -36.995 42.957 1.00 92.12 1154 THR A N 1
ATOM 8190 C CA . THR A 1 1154 ? -45.030 -37.140 41.619 1.00 92.12 1154 THR A CA 1
ATOM 8191 C C . THR A 1 1154 ? -45.050 -35.796 40.895 1.00 92.12 1154 THR A C 1
ATOM 8193 O O . THR A 1 1154 ? -45.486 -34.808 41.476 1.00 92.12 1154 THR A O 1
ATOM 8196 N N . ILE A 1 1155 ? -44.613 -35.754 39.635 1.00 91.50 1155 ILE A N 1
ATOM 8197 C CA . ILE A 1 1155 ? -44.706 -34.578 38.753 1.00 91.50 1155 ILE A CA 1
ATOM 8198 C C . ILE A 1 1155 ? -45.468 -34.983 37.490 1.00 91.50 1155 ILE A C 1
ATOM 8200 O O . ILE A 1 1155 ? -45.045 -35.899 36.781 1.00 91.50 1155 ILE A O 1
ATOM 8204 N N . MET A 1 1156 ? -46.595 -34.325 37.217 1.00 85.88 1156 MET A N 1
ATOM 8205 C CA . MET A 1 1156 ? -47.445 -34.620 36.059 1.00 85.88 1156 MET A CA 1
ATOM 8206 C C . MET A 1 1156 ? -47.238 -33.584 34.944 1.00 85.88 1156 MET A C 1
ATOM 8208 O O . MET A 1 1156 ? -47.125 -32.392 35.195 1.00 85.88 1156 MET A O 1
ATOM 8212 N N . GLY A 1 1157 ? -47.161 -34.022 33.690 1.00 73.38 1157 GLY A N 1
ATOM 8213 C CA . GLY A 1 1157 ? -47.138 -33.157 32.511 1.00 73.38 1157 GLY A CA 1
ATOM 8214 C C . GLY A 1 1157 ? -48.551 -32.720 32.137 1.00 73.38 1157 GLY A C 1
ATOM 8215 O O . GLY A 1 1157 ? -49.497 -33.488 32.290 1.00 73.38 1157 GLY A O 1
ATOM 8216 N N . SER A 1 1158 ? -48.707 -31.488 31.646 1.00 67.00 1158 SER A N 1
ATOM 8217 C CA . SER A 1 1158 ? -50.035 -30.912 31.387 1.00 67.00 1158 SER A CA 1
ATOM 8218 C C . SER A 1 1158 ? -50.375 -30.669 29.912 1.00 67.00 1158 SER A C 1
ATOM 8220 O O . SER A 1 1158 ? -51.513 -30.317 29.610 1.00 67.00 1158 SER A O 1
ATOM 8222 N N . ASP A 1 1159 ? -49.432 -30.892 28.990 1.00 63.84 1159 ASP A N 1
ATOM 8223 C CA . ASP A 1 1159 ? -49.641 -30.841 27.540 1.00 63.84 1159 ASP A CA 1
ATOM 8224 C C . ASP A 1 1159 ? -48.681 -31.811 26.798 1.00 63.84 1159 ASP A C 1
ATOM 8226 O O . ASP A 1 1159 ? -47.757 -32.362 27.396 1.00 63.84 1159 ASP A O 1
ATOM 8230 N N . MET A 1 1160 ? -48.931 -32.076 25.505 1.00 57.62 1160 MET A N 1
ATOM 8231 C CA . MET A 1 1160 ? -48.085 -32.945 24.655 1.00 57.62 1160 MET A CA 1
ATOM 8232 C C . MET A 1 1160 ? -46.803 -32.262 24.153 1.00 57.62 1160 MET A C 1
ATOM 8234 O O . MET A 1 1160 ? -45.930 -32.932 23.606 1.00 57.62 1160 MET A O 1
ATOM 8238 N N . TYR A 1 1161 ? -46.700 -30.938 24.283 1.00 57.53 1161 TYR A N 1
ATOM 8239 C CA . TYR A 1 1161 ? -45.674 -30.138 23.607 1.00 57.53 1161 TYR A CA 1
ATOM 8240 C C . TYR A 1 1161 ? -44.593 -29.607 24.555 1.00 57.53 1161 TYR A C 1
ATOM 8242 O O . TYR A 1 1161 ? -43.609 -29.031 24.090 1.00 57.53 1161 TYR A O 1
ATOM 8250 N N . ARG A 1 1162 ? -44.741 -29.797 25.869 1.00 66.81 1162 ARG A N 1
ATOM 8251 C CA . ARG A 1 1162 ? -43.787 -29.363 26.887 1.00 66.81 1162 ARG A CA 1
ATOM 8252 C C . ARG A 1 1162 ? -43.531 -30.472 27.912 1.00 66.81 1162 ARG A C 1
ATOM 8254 O O . ARG A 1 1162 ? -44.454 -31.171 28.328 1.00 66.81 1162 ARG A O 1
ATOM 8261 N N . PRO A 1 1163 ? -42.273 -30.655 28.343 1.00 80.06 1163 PRO A N 1
ATOM 8262 C CA . PRO A 1 1163 ? -41.922 -31.708 29.284 1.00 80.06 1163 PRO A CA 1
ATOM 8263 C C . PRO A 1 1163 ? -42.459 -31.402 30.690 1.00 80.06 1163 PRO A C 1
ATOM 8265 O O . PRO A 1 1163 ? -42.541 -30.248 31.104 1.00 80.06 1163 PRO A O 1
ATOM 8268 N N . ALA A 1 1164 ? -42.754 -32.452 31.465 1.00 86.00 1164 ALA A N 1
ATOM 8269 C CA . ALA A 1 1164 ? -43.127 -32.329 32.879 1.00 86.00 1164 ALA A CA 1
ATOM 8270 C C . ALA A 1 1164 ? -42.013 -31.688 33.734 1.00 86.00 1164 ALA A C 1
ATOM 8272 O O . ALA A 1 1164 ? -42.278 -31.156 34.806 1.00 86.00 1164 ALA A O 1
ATOM 8273 N N . ILE A 1 1165 ? -40.762 -31.732 33.267 1.00 90.19 1165 ILE A N 1
ATOM 8274 C CA . ILE A 1 1165 ? -39.611 -31.094 33.907 1.00 90.19 1165 ILE A CA 1
ATOM 8275 C C . ILE A 1 1165 ? -38.786 -30.382 32.829 1.00 90.19 1165 ILE A C 1
ATOM 8277 O O . ILE A 1 1165 ? -38.310 -31.029 31.897 1.00 90.19 1165 ILE A O 1
ATOM 8281 N N . GLN A 1 1166 ? -38.589 -29.069 32.965 1.00 89.19 1166 GLN A N 1
ATOM 8282 C CA . GLN A 1 1166 ? -37.757 -28.251 32.075 1.00 89.19 1166 GLN A CA 1
ATOM 8283 C C . GLN A 1 1166 ? -36.759 -27.413 32.883 1.00 89.19 1166 GLN A C 1
ATOM 8285 O O . GLN A 1 1166 ? -37.085 -26.310 33.310 1.00 89.19 1166 GLN A O 1
ATOM 8290 N N . ILE A 1 1167 ? -35.533 -27.902 33.075 1.00 88.25 1167 ILE A N 1
ATOM 8291 C CA . ILE A 1 1167 ? -34.527 -27.207 33.893 1.00 88.25 1167 ILE A CA 1
ATOM 8292 C C . ILE A 1 1167 ? -33.366 -26.692 33.047 1.00 88.25 1167 ILE A C 1
ATOM 8294 O O . ILE A 1 1167 ? -32.843 -27.408 32.195 1.00 88.25 1167 ILE A O 1
ATOM 8298 N N . VAL A 1 1168 ? -32.950 -25.460 33.321 1.00 85.50 1168 VAL A N 1
ATOM 8299 C CA . VAL A 1 1168 ? -31.767 -24.806 32.768 1.00 85.50 1168 VAL A CA 1
ATOM 8300 C C . VAL A 1 1168 ? -30.700 -24.734 33.861 1.00 85.50 1168 VAL A C 1
ATOM 8302 O O . VAL A 1 1168 ? -30.930 -24.193 34.942 1.00 85.50 1168 VAL A O 1
ATOM 8305 N N . ALA A 1 1169 ? -29.526 -25.302 33.596 1.00 80.12 1169 ALA A N 1
ATOM 8306 C CA . ALA A 1 1169 ? -28.380 -25.202 34.493 1.00 80.12 1169 ALA A CA 1
ATOM 8307 C C . ALA A 1 1169 ? -27.663 -23.858 34.289 1.00 80.12 1169 ALA A C 1
ATOM 8309 O O . ALA A 1 1169 ? -27.428 -23.462 33.150 1.00 80.12 1169 ALA A O 1
ATOM 8310 N N . ASN A 1 1170 ? -27.287 -23.178 35.377 1.00 68.62 1170 ASN A N 1
ATOM 8311 C CA . ASN A 1 1170 ? -26.522 -21.919 35.315 1.00 68.62 1170 ASN A CA 1
ATOM 8312 C C . ASN A 1 1170 ? -25.003 -22.089 35.389 1.00 68.62 1170 ASN A C 1
ATOM 8314 O O . ASN A 1 1170 ? -24.273 -21.121 35.197 1.00 68.62 1170 ASN A O 1
ATOM 8318 N N . ASP A 1 1171 ? -24.527 -23.302 35.660 1.00 67.19 1171 ASP A N 1
ATOM 8319 C CA . ASP A 1 1171 ? -23.109 -23.646 35.643 1.00 67.19 1171 ASP A CA 1
ATOM 8320 C C . ASP A 1 1171 ? -22.877 -24.702 34.549 1.00 67.19 1171 ASP A C 1
ATOM 8322 O O . ASP A 1 1171 ? -23.488 -25.777 34.616 1.00 67.19 1171 ASP A O 1
ATOM 8326 N N . PRO A 1 1172 ? -22.006 -24.446 33.551 1.00 63.12 1172 PRO A N 1
ATOM 8327 C CA . PRO A 1 1172 ? -21.673 -25.428 32.519 1.00 63.12 1172 PRO A CA 1
ATOM 8328 C C . PRO A 1 1172 ? -21.014 -26.707 33.070 1.00 63.12 1172 PRO A C 1
ATOM 8330 O O . PRO A 1 1172 ? -20.902 -27.692 32.341 1.00 63.12 1172 PRO A O 1
ATOM 8333 N N . THR A 1 1173 ? -20.581 -26.718 34.336 1.00 59.91 1173 THR A N 1
ATOM 8334 C CA . THR A 1 1173 ? -19.818 -27.810 34.957 1.00 59.91 1173 THR A CA 1
ATOM 8335 C C . THR A 1 1173 ? -20.541 -28.563 36.079 1.00 59.91 1173 THR A C 1
ATOM 8337 O O . THR A 1 1173 ? -20.015 -29.571 36.556 1.00 59.91 1173 THR A O 1
ATOM 8340 N N . GLY A 1 1174 ? -21.756 -28.164 36.480 1.00 72.19 1174 GLY A N 1
ATOM 8341 C CA . GLY A 1 1174 ? -22.411 -28.773 37.642 1.00 72.19 1174 GLY A CA 1
ATOM 8342 C C . GLY A 1 1174 ? -23.931 -28.625 37.702 1.00 72.19 1174 GLY A C 1
ATOM 8343 O O . GLY A 1 1174 ? -24.443 -27.676 38.287 1.00 72.19 1174 GLY A O 1
ATOM 8344 N N . PHE A 1 1175 ? -24.653 -29.632 37.200 1.00 86.56 1175 PHE A N 1
ATOM 8345 C CA . PHE A 1 1175 ? -26.087 -29.834 37.443 1.00 86.56 1175 PHE A CA 1
ATOM 8346 C C . PHE A 1 1175 ? -26.351 -31.260 37.937 1.00 86.56 1175 PHE A C 1
ATOM 8348 O O . PHE A 1 1175 ? -25.838 -32.222 37.366 1.00 86.56 1175 PHE A O 1
ATOM 8355 N N . SER A 1 1176 ? -27.162 -31.412 38.989 1.00 89.19 1176 SER A N 1
ATOM 8356 C CA . SER A 1 1176 ? -27.544 -32.726 39.527 1.00 89.19 1176 SER A CA 1
ATOM 8357 C C . SER A 1 1176 ? -29.048 -32.949 39.431 1.00 89.19 1176 SER A C 1
ATOM 8359 O O . SER A 1 1176 ? -29.817 -32.314 40.149 1.00 89.19 1176 SER A O 1
ATOM 8361 N N . PHE A 1 1177 ? -29.458 -33.933 38.633 1.00 92.00 1177 PHE A N 1
ATOM 8362 C CA . PHE A 1 1177 ? -30.833 -34.426 38.597 1.00 92.00 1177 PHE A CA 1
ATOM 8363 C C . PHE A 1 1177 ? -30.923 -35.817 39.228 1.00 92.00 1177 PHE A C 1
ATOM 8365 O O . PHE A 1 1177 ? -30.228 -36.744 38.808 1.00 92.00 1177 PHE A O 1
ATOM 8372 N N . ARG A 1 1178 ? -31.788 -35.975 40.230 1.00 94.25 1178 ARG A N 1
ATOM 8373 C CA . ARG A 1 1178 ? -32.131 -37.266 40.833 1.00 94.25 1178 ARG A CA 1
ATOM 8374 C C . ARG A 1 1178 ? -33.637 -37.453 40.763 1.00 94.25 1178 ARG A C 1
ATOM 8376 O O . ARG A 1 1178 ? -34.396 -36.544 41.070 1.00 94.25 1178 ARG A O 1
ATOM 8383 N N . ASN A 1 1179 ? -34.067 -38.636 40.350 1.00 93.81 1179 ASN A N 1
ATOM 8384 C CA . ASN A 1 1179 ? -35.473 -39.007 40.363 1.00 93.81 1179 ASN A CA 1
ATOM 8385 C C . ASN A 1 1179 ? -35.625 -40.380 41.017 1.00 93.81 1179 ASN A C 1
ATOM 8387 O O . ASN A 1 1179 ? -35.193 -41.385 40.459 1.00 93.81 1179 ASN A O 1
ATOM 8391 N N . SER A 1 1180 ? -36.239 -40.404 42.194 1.00 94.44 1180 SER A N 1
ATOM 8392 C CA . SER A 1 1180 ? -36.712 -41.607 42.885 1.00 94.44 1180 SER A CA 1
ATOM 8393 C C . SER A 1 1180 ? -38.245 -41.693 42.941 1.00 94.44 1180 SER A C 1
ATOM 8395 O O . SER A 1 1180 ? -38.779 -42.722 43.349 1.00 94.44 1180 SER A O 1
ATOM 8397 N N . GLY A 1 1181 ? -38.938 -40.637 42.502 1.00 91.38 1181 GLY A N 1
ATOM 8398 C CA . GLY A 1 1181 ? -40.390 -40.556 42.377 1.00 91.38 1181 GLY A CA 1
ATOM 8399 C C . GLY A 1 1181 ? -40.922 -40.819 40.960 1.00 91.38 1181 GLY A C 1
ATOM 8400 O O . GLY A 1 1181 ? -40.250 -41.411 40.111 1.00 91.38 1181 GLY A O 1
ATOM 8401 N N . THR A 1 1182 ? -42.149 -40.361 40.694 1.00 91.38 1182 THR A N 1
ATOM 8402 C CA . THR A 1 1182 ? -42.852 -40.527 39.409 1.00 91.38 1182 THR A CA 1
ATOM 8403 C C . THR A 1 1182 ? -42.814 -39.239 38.588 1.00 91.38 1182 THR A C 1
ATOM 8405 O O . THR A 1 1182 ? -43.121 -38.163 39.099 1.00 91.38 1182 THR A O 1
ATOM 8408 N N . VAL A 1 1183 ? -42.489 -39.352 37.299 1.00 88.94 1183 VAL A N 1
ATOM 8409 C CA . VAL A 1 1183 ? -42.646 -38.279 36.305 1.00 88.94 1183 VAL A CA 1
ATOM 8410 C C . VAL A 1 1183 ? -43.524 -38.827 35.186 1.00 88.94 1183 VAL A C 1
ATOM 8412 O O . VAL A 1 1183 ? -43.130 -39.780 34.517 1.00 88.94 1183 VAL A O 1
ATOM 8415 N N . ALA A 1 1184 ? -44.721 -38.272 35.013 1.00 82.50 1184 ALA A N 1
ATOM 8416 C CA . ALA A 1 1184 ? -45.692 -38.730 34.020 1.00 82.50 1184 ALA A CA 1
ATOM 8417 C C . ALA A 1 1184 ? -45.918 -37.649 32.955 1.00 82.50 1184 ALA A C 1
ATOM 8419 O O . ALA A 1 1184 ? -46.039 -36.477 33.294 1.00 82.50 1184 ALA A O 1
ATOM 8420 N N . GLY A 1 1185 ? -45.963 -38.027 31.674 1.00 69.25 1185 GLY A N 1
ATOM 8421 C CA . GLY A 1 1185 ? -46.406 -37.138 30.591 1.00 69.25 1185 GLY A CA 1
ATOM 8422 C C . GLY A 1 1185 ? -47.933 -37.033 30.538 1.00 69.25 1185 GLY A C 1
ATOM 8423 O O . GLY A 1 1185 ? -48.625 -37.783 31.222 1.00 69.25 1185 GLY A O 1
ATOM 8424 N N . ALA A 1 1186 ? -48.467 -36.123 29.720 1.00 63.50 1186 ALA A N 1
ATOM 8425 C CA . ALA A 1 1186 ? -49.904 -36.090 29.466 1.00 63.50 1186 ALA A CA 1
ATOM 8426 C C . ALA A 1 1186 ? -50.336 -37.385 28.746 1.00 63.50 1186 ALA A C 1
ATOM 8428 O O . ALA A 1 1186 ? -49.847 -37.674 27.653 1.00 63.50 1186 ALA A O 1
ATOM 8429 N N . ASP A 1 1187 ? -51.240 -38.165 29.346 1.00 47.34 1187 ASP A N 1
ATOM 8430 C CA . ASP A 1 1187 ? -51.844 -39.330 28.693 1.00 47.34 1187 ASP A CA 1
ATOM 8431 C C . ASP A 1 1187 ? -52.670 -38.875 27.482 1.00 47.34 1187 ASP A C 1
ATOM 8433 O O . ASP A 1 1187 ? -53.636 -38.122 27.628 1.00 47.34 1187 ASP A O 1
ATOM 8437 N N . VAL A 1 1188 ? -52.337 -39.370 26.284 1.00 45.66 1188 VAL A N 1
ATOM 8438 C CA . VAL A 1 1188 ? -53.210 -39.257 25.107 1.00 45.66 1188 VAL A CA 1
ATOM 8439 C C . VAL A 1 1188 ? -53.340 -40.618 24.418 1.00 45.66 1188 VAL A C 1
ATOM 8441 O O . VAL A 1 1188 ? -52.333 -41.284 24.169 1.00 45.66 1188 VAL A O 1
ATOM 8444 N N . PRO A 1 1189 ? -54.568 -41.064 24.087 1.00 41.72 1189 PRO A N 1
ATOM 8445 C CA . PRO A 1 1189 ? -54.789 -42.281 23.316 1.00 41.72 1189 PRO A CA 1
ATOM 8446 C C . PRO A 1 1189 ? -54.100 -42.222 21.941 1.00 41.72 1189 PRO A C 1
ATOM 8448 O O . PRO A 1 1189 ? -54.174 -41.231 21.221 1.00 41.72 1189 PRO A O 1
ATOM 8451 N N . GLN A 1 1190 ? -53.470 -43.339 21.587 1.00 36.72 1190 GLN A N 1
ATOM 8452 C CA . GLN A 1 1190 ? -52.484 -43.605 20.527 1.00 36.72 1190 GLN A CA 1
ATOM 8453 C C . GLN A 1 1190 ? -52.843 -43.296 19.042 1.00 36.72 1190 GLN A C 1
ATOM 8455 O O . GLN A 1 1190 ? -52.312 -43.960 18.160 1.00 36.72 1190 GLN A O 1
ATOM 8460 N N . ASN A 1 1191 ? -53.701 -42.322 18.705 1.00 40.06 1191 ASN A N 1
ATOM 8461 C CA . ASN A 1 1191 ? -54.238 -42.159 17.335 1.00 40.06 1191 ASN A CA 1
ATOM 8462 C C . ASN A 1 1191 ? -54.097 -40.759 16.694 1.00 40.06 1191 ASN A C 1
ATOM 8464 O O . ASN A 1 1191 ? -55.017 -40.309 16.010 1.00 40.06 1191 ASN A O 1
ATOM 8468 N N . ALA A 1 1192 ? -52.968 -40.061 16.833 1.00 39.41 1192 ALA A N 1
ATOM 8469 C CA . ALA A 1 1192 ? -52.742 -38.863 16.018 1.00 39.41 1192 ALA A CA 1
ATOM 8470 C C . ALA A 1 1192 ? -51.261 -38.655 15.660 1.00 39.41 1192 ALA A C 1
ATOM 8472 O O . ALA A 1 1192 ? -50.455 -38.331 16.521 1.00 39.41 1192 ALA A O 1
ATOM 8473 N N . TYR A 1 1193 ? -50.988 -38.769 14.355 1.00 35.62 1193 TYR A N 1
ATOM 8474 C CA . TYR A 1 1193 ? -49.786 -38.373 13.605 1.00 35.62 1193 TYR A CA 1
ATOM 8475 C C . TYR A 1 1193 ? -48.588 -39.334 13.588 1.00 35.62 1193 TYR A C 1
ATOM 8477 O O . TYR A 1 1193 ? -47.830 -39.464 14.540 1.00 35.62 1193 TYR A O 1
ATOM 8485 N N . GLY A 1 1194 ? -48.412 -39.962 12.419 1.00 36.75 1194 GLY A N 1
ATOM 8486 C CA . GLY A 1 1194 ? -47.140 -40.491 11.940 1.00 36.75 1194 GLY A CA 1
ATOM 8487 C C . GLY A 1 1194 ? -46.529 -39.562 10.887 1.00 36.75 1194 GLY A C 1
ATOM 8488 O O . GLY A 1 1194 ? -47.260 -38.841 10.203 1.00 36.75 1194 GLY A O 1
ATOM 8489 N N . GLY A 1 1195 ? -45.206 -39.637 10.752 1.00 34.91 1195 GLY A N 1
ATOM 8490 C CA . GLY A 1 1195 ? -44.416 -38.979 9.711 1.00 34.91 1195 GLY A CA 1
ATOM 8491 C C . GLY A 1 1195 ? -43.190 -38.290 10.302 1.00 34.91 1195 GLY A C 1
ATOM 8492 O O . GLY A 1 1195 ? -43.312 -37.144 10.724 1.00 34.91 1195 GLY A O 1
ATOM 8493 N N . ASP A 1 1196 ? -42.070 -39.020 10.349 1.00 36.94 1196 ASP A N 1
ATOM 8494 C CA . ASP A 1 1196 ? -40.722 -38.490 10.624 1.00 36.94 1196 ASP A CA 1
ATOM 8495 C C . ASP A 1 1196 ? -40.266 -37.485 9.553 1.00 36.94 1196 ASP A C 1
ATOM 8497 O O . ASP A 1 1196 ? -40.606 -37.698 8.360 1.00 36.94 1196 ASP A O 1
#

Mean predicted aligned error: 16.72 Å

pLDDT: mean 86.69, std 14.55, range [24.64, 98.81]

Foldseek 3Di:
DDDDDDDDDDDDDDDDDDDDDDDDDDDDDPDQPPPEFPPAAFDALDETEADGEYQDAREDEYFNYEYEDDAAGEQEPQPAASYEYEYDPDDLDAGEYEYEFQYEQEDNAHESYEYEYADDPHYAHEYEYHYAQNGYAEEQERYEYEQHDYDHSLHAYHEYEYAFLYEQYYPPLHASEYHYLQQNYAYAEYHAAQNGEGEAYEEHYQEYEANHEQEPEQEASYAHHDYDPPDDHEYEYEYNYEQEYAHQYANAHEADEYEYEFLEEQEYNHNHESYEYAEYEYEADLNGEQEYAAERYEHEEEYAYHDNHEQEGPAASYYYQEEAEDAFLEEYEHEHEEHLEEYEDEQVNYAYEYEYYYEQYQYEYEAEPVCLVCRPVRYPHYYANYHYQYEYEYEAQAAEEDLEDRDDDPRHNYYEYEFENLYEYADAQNYEEQDAYEYFHPPAQDQDQSGEYEYNHEYAYAAARYHYDPHRGAHYEYHAQHEYHYEHPAAPGENHEEEHYAEYAHAYEFEAHRYEYYEYNNYEYEDQHEFEYQEERYEEAAEYEAQHYFEHNAYERYEYEHEEYEYLHEFEYAAERYEYAAYEYEFLHEFEYQHESYEYHQLYEYAQAANGEFEYNNASYEHDPPHQAQANYEYFFLYEGHGEHYSEDDHPPAFRQYEYAHDHNAAYNYEYEQYEENYEYEAAPDAPDPDPGHRYDYYYHYHYEYEYEHEAEAADEDEDDDDDPHQAYEYEYDPQHEYEYAEEDQGAYEYWYHHEYEYQYEYAYEDQAASYELQDFADDNPPDPDTHDGAYEYEYAEEYHYEYDADHLYEPYEHHENYEYEYAYEYEYAYDDHPVAQRYEHYAEYLEYEYLYEYEDASYEDYEYNLDQSRAYHYLYYYEYDPPGHWYEDYEYAHEHEANEEQETQEESYEYDSAEHEAEFLYEQEHQHEASYEYADQPHAYEYEQADNGEQEGHPPYANAYAHAAYEYEFPEEYHGEHAHHHHPVPPLDHPHAYEYEYPNYAYAYEYEHTQEAYEQEAEQNHSNYPDYYADHHYAYEYEYEYAAADEAEDDPPDDDPPNHNAYEYEYEDQDHEYEYADEDEDQEAYEYAYQYEYEYRYAYDYDNHDDQFNYEYAACQGSHDPVRQTGAYAYEYCEATCGAYEYEYQEYAYNYEFETDDPPDASYYYDYSDPVGHYYHYNYYGYYDDDPDDDDDDD

Solvent-accessible surface area (backbone atoms only — not comparable to full-atom values): 53143 Å² total; per-residue (Å²): 140,84,90,81,92,88,84,86,88,80,89,86,87,86,87,83,81,88,84,87,85,90,83,84,88,78,94,73,80,75,71,83,60,81,35,51,52,42,56,68,56,40,45,65,66,36,73,23,45,26,40,38,62,26,63,59,62,37,40,42,54,34,54,49,21,32,39,37,32,34,71,83,11,36,33,39,6,60,89,35,32,18,32,35,36,40,53,67,95,76,70,84,54,70,35,40,36,40,39,36,30,31,12,38,34,30,0,56,80,26,29,9,27,34,38,40,34,46,24,46,95,78,54,52,36,38,39,40,38,40,30,36,68,71,8,35,33,30,6,42,25,11,38,32,31,38,59,25,46,68,94,40,48,83,43,54,24,35,36,30,36,38,38,31,26,11,40,31,27,34,75,70,83,43,34,11,33,36,29,10,68,70,48,34,9,27,30,51,32,38,38,31,35,66,72,7,36,37,26,12,29,38,27,46,50,37,32,39,38,32,40,12,43,30,40,12,44,62,39,23,20,35,30,49,59,59,73,53,96,85,71,87,78,54,32,40,38,38,34,57,20,40,38,27,11,52,17,70,34,31,12,30,32,37,74,46,64,32,40,37,40,30,46,17,40,33,32,7,75,17,77,8,25,20,33,34,36,27,29,42,41,39,36,29,35,71,68,8,35,37,31,14,64,30,38,11,34,40,27,65,39,26,38,40,37,42,31,42,13,40,36,32,6,72,55,29,23,36,38,20,56,15,25,34,38,38,42,31,48,18,42,34,30,24,21,37,36,40,14,58,34,49,29,37,40,36,50,66,78,22,40,34,51,29,36,38,42,35,24,58,12,53,28,38,38,46,33,44,73,95,37,54,93,42,57,56,72,50,40,76,41,57,75,36,50,59,41,67,62,21,34,39,32,32,63,38,64,51,71,43,77,36,59,58,68,78,74,74,54,93,58,40,74,41,58,34,50,19,27,12,81,64,12,39,40,34,33,34,69,74,16,59,35,60,62,56,43,27,35,43,29,52,39,76,82,42,75,41,71,57,10,29,40,35,37,42,16,39,35,52,15,89,26,47,35,38,38,53,53,92,71,67,27,29,16,23,28,38,39,37,50,20,40,39,37,12,44,32,96,32,58,93,39,36,23,30,45,39,59,36,37,47,34,37,38,31,60,19,41,38,39,12,43,56,4,9,18,39,34,18,63,50,11,26,38,37,32,62,18,39,35,34,10,33,18,38,12,32,36,22,34,47,10,39,42,31,57,17,40,32,28,14,73,62,21,31,6,34,42,38,42,60,35,64,27,40,30,59,19,40,30,27,9,36,46,24,4,35,36,37,35,48,22,46,38,39,29,45,17,41,30,30,16,66,24,27,6,30,32,42,29,43,52,12,36,37,39,30,34,68,69,8,34,31,28,13,64,71,18,11,32,33,48,53,90,82,59,74,56,28,27,44,29,35,40,39,32,21,11,40,31,35,28,28,34,37,53,62,33,67,29,96,88,54,50,13,42,18,38,42,34,32,40,84,77,13,36,32,53,32,37,37,34,48,22,33,19,62,20,36,45,32,25,40,66,74,56,90,50,94,28,92,48,24,35,32,64,42,54,75,48,70,41,68,50,23,34,40,31,30,41,34,68,53,72,42,77,47,54,82,75,83,60,88,74,42,62,34,42,35,39,35,32,30,86,64,15,40,42,34,34,50,49,70,49,64,56,42,37,34,39,21,16,27,24,36,35,40,32,58,25,39,35,48,36,74,36,55,48,43,42,32,26,45,60,44,77,34,80,55,89,79,78,57,97,59,57,60,71,46,42,38,40,38,37,36,58,20,41,39,37,32,30,55,41,85,81,57,73,19,27,36,29,34,35,20,76,69,14,34,42,34,35,57,21,39,37,40,36,45,39,63,95,42,97,89,53,68,53,32,29,41,35,36,36,19,36,36,41,34,34,59,19,41,36,37,26,14,15,18,35,41,37,31,46,55,37,38,73,78,17,37,40,39,34,58,17,40,31,37,47,48,89,94,47,49,70,17,31,27,31,43,31,19,10,38,37,39,34,59,18,40,24,37,15,45,25,28,13,32,35,35,30,76,49,41,30,42,38,40,30,43,18,41,29,28,8,64,63,23,28,10,35,32,38,70,47,47,81,43,41,33,38,39,35,32,32,66,76,8,38,37,25,22,6,86,99,33,41,12,33,32,30,8,15,31,18,37,39,38,31,30,15,43,32,40,33,26,37,33,23,47,34,50,89,82,68,82,76,75,63,88,28,44,13,36,41,33,22,67,77,17,39,30,52,24,37,40,33,46,18,59,29,52,23,40,41,36,13,39,78,70,42,62,37,55,73,49,54,76,43,44,83,42,65,59,22,33,38,24,45,24,34,76,57,62,46,76,46,74,43,52,95,78,79,66,49,58,91,77,34,80,30,42,30,41,29,18,36,47,72,86,13,40,34,35,35,32,50,57,43,70,49,48,60,44,41,36,37,39,14,40,7,29,42,34,36,48,37,34,38,53,59,79,84,46,71,68,63,37,46,33,36,27,42,34,80,59,9,91,58,37,93,84,56,51,28,14,48,20,31,40,33,36,59,23,42,32,59,21,6,40,35,37,21,28,29,28,40,37,35,56,18,36,31,23,15,65,44,94,87,54,67,30,66,44,76,43,62,64,45,100,87,56,68,47,81,45,76,80,39,50,77,40,69,47,90,70,83,97,78,82,88,87,82,136